Protein AF-0000000084731401 (afdb_homodimer)

Nearest PDB structures (foldseek):
  8bq5-assembly1_BC  TM=9.064E-01  e=4.443E-17  Arabidopsis thaliana
  8ab8-assembly1_C  TM=8.982E-01  e=7.447E-16  Yarrowia lipolytica
  7rja-assembly1_K  TM=8.900E-01  e=5.786E-15  Candida albicans SC5314
  1ezv-assembly1_C-1  TM=8.467E-01  e=1.677E-15  Saccharomyces cerevisiae
  3cxh-assembly1_C  TM=8.496E-01  e=4.673E-15  unclassified

InterPro domains:
  IPR005797 Cytochrome b/b6, N-terminal domain [PF00033] (26-214)
  IPR005797 Cytochrome b/b6, N-terminal domain [PS51002] (5-220)
  IPR005798 Cytochrome b/b6, C-terminal [PF00032] (268-351)
  IPR005798 Cytochrome b/b6, C-terminal [PS51003] (224-348)
  IPR009056 Cytochrome c-like domain [PF00034] (366-443)
  IPR009056 Cytochrome c-like domain [PS51007] (362-444)
  IPR016174 Di-haem cytochrome, transmembrane [SSF81342] (8-272)
  IPR027387 Cytochrome b/b6-like domain superfamily [G3DSA:1.20.810.10] (1-368)
  IPR036150 Cytochrome b/b6, C-terminal domain superfamily [SSF81648] (275-349)
  IPR036909 Cytochrome c-like domain superfamily [G3DSA:1.10.760.10] (369-447)
  IPR036909 Cytochrome c-like domain superfamily [SSF46626] (333-444)

Radius of gyration: 32.71 Å; Cα contacts (8 Å, |Δi|>4): 1235; chains: 2; bounding box: 83×98×57 Å

Structure (mmCIF, N/CA/C/O backbone):
data_AF-0000000084731401-model_v1
#
loop_
_entity.id
_entity.type
_entity.pdbx_description
1 polymer 'Cytochrome b/b6, N-terminal domain'
#
loop_
_atom_site.group_PDB
_atom_site.id
_atom_site.type_symbol
_atom_site.label_atom_id
_atom_site.label_alt_id
_atom_site.label_comp_id
_atom_site.label_asym_id
_atom_site.label_entity_id
_atom_site.label_seq_id
_atom_site.pdbx_PDB_ins_code
_atom_site.Cartn_x
_atom_site.Cartn_y
_atom_site.Cartn_z
_atom_site.occupancy
_atom_site.B_iso_or_equiv
_atom_site.auth_seq_id
_atom_site.auth_comp_id
_atom_site.auth_asym_id
_atom_site.auth_atom_id
_atom_site.pdbx_PDB_model_num
ATOM 1 N N . MET A 1 1 ? 18.234 26.172 -20.141 1 67.69 1 MET A N 1
ATOM 2 C CA . MET A 1 1 ? 17.5 26.016 -18.891 1 67.69 1 MET A CA 1
ATOM 3 C C . MET A 1 1 ? 17.625 24.594 -18.359 1 67.69 1 MET A C 1
ATOM 5 O O . MET A 1 1 ? 17.953 24.406 -17.188 1 67.69 1 MET A O 1
ATOM 9 N N . GLY A 1 2 ? 17.578 23.734 -19.328 1 72.88 2 GLY A N 1
ATOM 10 C CA . GLY A 1 2 ? 17.734 22.344 -18.938 1 72.88 2 GLY A CA 1
ATOM 11 C C . GLY A 1 2 ? 19.141 22.016 -18.438 1 72.88 2 GLY A C 1
ATOM 12 O O . GLY A 1 2 ? 19.297 21.328 -17.422 1 72.88 2 GLY A O 1
ATOM 13 N N . HIS A 1 3 ? 20.031 22.625 -19.078 1 79.62 3 HIS A N 1
ATOM 14 C CA . HIS A 1 3 ? 21.422 22.344 -18.703 1 79.62 3 HIS A CA 1
ATOM 15 C C . HIS A 1 3 ? 21.75 22.938 -17.328 1 79.62 3 HIS A C 1
ATOM 17 O O . HIS A 1 3 ? 22.453 22.312 -16.531 1 79.62 3 HIS A O 1
ATOM 23 N N . LYS A 1 4 ? 21.234 24.141 -17.031 1 83.62 4 LYS A N 1
ATOM 24 C CA . LYS A 1 4 ? 21.469 24.781 -15.734 1 83.62 4 LYS A CA 1
ATOM 25 C C . LYS A 1 4 ? 20.828 24 -14.602 1 83.62 4 LYS A C 1
ATOM 27 O O . LYS A 1 4 ? 21.406 23.828 -13.531 1 83.62 4 LYS A O 1
ATOM 32 N N . ILE A 1 5 ? 19.641 23.578 -14.906 1 84.5 5 ILE A N 1
ATOM 33 C CA . ILE A 1 5 ? 18.922 22.781 -13.906 1 84.5 5 ILE A CA 1
ATOM 34 C C . ILE A 1 5 ? 19.672 21.484 -13.648 1 84.5 5 ILE A C 1
ATOM 36 O O . ILE A 1 5 ? 19.844 21.078 -12.5 1 84.5 5 ILE A O 1
ATOM 40 N N . TYR A 1 6 ? 20.141 20.969 -14.719 1 83.69 6 TYR A N 1
ATOM 41 C CA . TYR A 1 6 ? 20.906 19.734 -14.602 1 83.69 6 TYR A CA 1
ATOM 42 C C . TYR A 1 6 ? 22.172 19.953 -13.797 1 83.69 6 TYR A C 1
ATOM 44 O O . TYR A 1 6 ? 22.516 19.141 -12.93 1 83.69 6 TYR A O 1
ATOM 52 N N . ALA A 1 7 ? 22.812 20.969 -14.086 1 85.12 7 ALA A N 1
ATOM 53 C CA . ALA A 1 7 ? 24.047 21.281 -13.359 1 85.12 7 ALA A CA 1
ATOM 54 C C . ALA A 1 7 ? 23.766 21.531 -11.883 1 85.12 7 ALA A C 1
ATOM 56 O O . ALA A 1 7 ? 24.531 21.109 -11.016 1 85.12 7 ALA A O 1
ATOM 57 N N . TYR A 1 8 ? 22.672 22.156 -11.656 1 87.19 8 TYR A N 1
ATOM 58 C CA . TYR A 1 8 ? 22.266 22.422 -10.281 1 87.19 8 TYR A CA 1
ATOM 59 C C . TYR A 1 8 ? 21.984 21.125 -9.539 1 87.19 8 TYR A C 1
ATOM 61 O O . TYR A 1 8 ? 22.5 20.906 -8.438 1 87.19 8 TYR A O 1
ATOM 69 N N . LEU A 1 9 ? 21.281 20.312 -10.164 1 86.12 9 LEU A N 1
ATOM 70 C CA . LEU A 1 9 ? 20.906 19.047 -9.539 1 86.12 9 LEU A CA 1
ATOM 71 C C . LEU A 1 9 ? 22.141 18.141 -9.359 1 86.12 9 LEU A C 1
ATOM 73 O O . LEU A 1 9 ? 22.234 17.406 -8.383 1 86.12 9 LEU A O 1
ATOM 77 N N . ASP A 1 10 ? 22.922 18.203 -10.328 1 84.75 10 ASP A N 1
ATOM 78 C CA . ASP A 1 10 ? 24.141 17.391 -10.227 1 84.75 10 ASP A CA 1
ATOM 79 C C . ASP A 1 10 ? 25.016 17.859 -9.062 1 84.75 10 ASP A C 1
ATOM 81 O O . ASP A 1 10 ? 25.609 17.047 -8.359 1 84.75 10 ASP A O 1
ATOM 85 N N . GLU A 1 11 ? 25.016 19.125 -8.922 1 84 11 GLU A N 1
ATOM 86 C CA . GLU A 1 11 ? 25.797 19.672 -7.824 1 84 11 GLU A CA 1
ATOM 87 C C . GLU A 1 11 ? 25.188 19.328 -6.473 1 84 11 GLU A C 1
ATOM 89 O O . GLU A 1 11 ? 25.906 19.062 -5.508 1 84 11 GLU A O 1
ATOM 94 N N . ARG A 1 12 ? 23.922 19.266 -6.461 1 84.12 12 ARG A N 1
ATOM 95 C CA . ARG A 1 12 ? 23.234 19.141 -5.176 1 84.12 12 ARG A CA 1
ATOM 96 C C . ARG A 1 12 ? 23.016 17.672 -4.816 1 84.12 12 ARG A C 1
ATOM 98 O O . ARG A 1 12 ? 23.125 17.281 -3.65 1 84.12 12 ARG A O 1
ATOM 105 N N . ILE A 1 13 ? 22.719 16.906 -5.84 1 83.75 13 ILE A N 1
ATOM 106 C CA . ILE A 1 13 ? 22.359 15.539 -5.488 1 83.75 13 ILE A CA 1
ATOM 107 C C . ILE A 1 13 ? 23.125 14.562 -6.371 1 83.75 13 ILE A C 1
ATOM 109 O O . ILE A 1 13 ? 22.859 13.359 -6.359 1 83.75 13 ILE A O 1
ATOM 113 N N . ARG A 1 14 ? 24.031 15.023 -7.117 1 81.94 14 ARG A N 1
ATOM 114 C CA . ARG A 1 14 ? 24.844 14.18 -7.992 1 81.94 14 ARG A CA 1
ATOM 115 C C . ARG A 1 14 ? 23.953 13.328 -8.898 1 81.94 14 ARG A C 1
ATOM 117 O O . ARG A 1 14 ? 24.125 12.109 -8.969 1 81.94 14 ARG A O 1
ATOM 124 N N . ILE A 1 15 ? 23.125 14.055 -9.523 1 80.06 15 ILE A N 1
ATOM 125 C CA . ILE A 1 15 ? 22.125 13.406 -10.375 1 80.06 15 ILE A CA 1
ATOM 126 C C . ILE A 1 15 ? 22.828 12.656 -11.5 1 80.06 15 ILE A C 1
ATOM 128 O O . ILE A 1 15 ? 22.344 11.625 -11.977 1 80.06 15 ILE A O 1
ATOM 132 N N . SER A 1 16 ? 23.953 13.156 -11.922 1 80.25 16 SER A N 1
ATOM 133 C CA . SER A 1 16 ? 24.719 12.484 -12.969 1 80.25 16 SER A CA 1
ATOM 134 C C . SER A 1 16 ? 25.156 11.086 -12.531 1 80.25 16 SER A C 1
ATOM 136 O O . SER A 1 16 ? 25.094 10.133 -13.305 1 80.25 16 SER A O 1
ATOM 138 N N . SER A 1 17 ? 25.531 11.031 -11.32 1 77.5 17 SER A N 1
ATOM 139 C CA . SER A 1 17 ? 25.953 9.734 -10.781 1 77.5 17 SER A CA 1
ATOM 140 C C . SER A 1 17 ? 24.766 8.773 -10.688 1 77.5 17 SER A C 1
ATOM 142 O O . SER A 1 17 ? 24.891 7.594 -11.008 1 77.5 17 SER A O 1
ATOM 144 N N . LEU A 1 18 ? 23.719 9.297 -10.305 1 77.12 18 LEU A N 1
ATOM 145 C CA . LEU A 1 18 ? 22.516 8.484 -10.227 1 77.12 18 LEU A CA 1
ATOM 146 C C . LEU A 1 18 ? 22.094 8.016 -11.609 1 77.12 18 LEU A C 1
ATOM 148 O O . LEU A 1 18 ? 21.781 6.836 -11.805 1 77.12 18 LEU A O 1
ATOM 152 N N . MET A 1 19 ? 22.062 8.914 -12.477 1 78.44 19 MET A N 1
ATOM 153 C CA . MET A 1 19 ? 21.688 8.578 -13.844 1 78.44 19 MET A CA 1
ATOM 154 C C . MET A 1 19 ? 22.688 7.586 -14.453 1 78.44 19 MET A C 1
ATOM 156 O O . MET A 1 19 ? 22.281 6.668 -15.172 1 78.44 19 MET A O 1
ATOM 160 N N . GLY A 1 20 ? 23.938 7.824 -14.18 1 77.38 20 GLY A N 1
ATOM 161 C CA . GLY A 1 20 ? 24.938 6.863 -14.625 1 77.38 20 GLY A CA 1
ATOM 162 C C . GLY A 1 20 ? 24.734 5.477 -14.039 1 77.38 20 GLY A C 1
ATOM 163 O O . GLY A 1 20 ? 24.812 4.477 -14.758 1 77.38 20 GLY A O 1
ATOM 164 N N . PHE A 1 21 ? 24.375 5.516 -12.859 1 76.31 21 PHE A N 1
ATOM 165 C CA . PHE A 1 21 ? 24.094 4.254 -12.18 1 76.31 21 PHE A CA 1
ATOM 166 C C . PHE A 1 21 ? 22.891 3.557 -12.797 1 76.31 21 PHE A C 1
ATOM 168 O O . PHE A 1 21 ? 22.922 2.342 -13.008 1 76.31 21 PHE A O 1
ATOM 175 N N . LEU A 1 22 ? 21.969 4.316 -13.188 1 77.44 22 LEU A N 1
ATOM 176 C CA . LEU A 1 22 ? 20.719 3.758 -13.703 1 77.44 22 LEU A CA 1
ATOM 177 C C . LEU A 1 22 ? 20.844 3.447 -15.188 1 77.44 22 LEU A C 1
ATOM 179 O O . LEU A 1 22 ? 20.312 2.439 -15.664 1 77.44 22 LEU A O 1
ATOM 183 N N . LEU A 1 23 ? 21.641 4.25 -15.891 1 85.75 23 LEU A N 1
ATOM 184 C CA . LEU A 1 23 ? 21.562 4.18 -17.344 1 85.75 23 LEU A CA 1
ATOM 185 C C . LEU A 1 23 ? 22.812 3.537 -17.938 1 85.75 23 LEU A C 1
ATOM 187 O O . LEU A 1 23 ? 22.812 3.123 -19.094 1 85.75 23 LEU A O 1
ATOM 191 N N . ASN A 1 24 ? 23.891 3.396 -17.172 1 84.56 24 ASN A N 1
ATOM 192 C CA . ASN A 1 24 ? 25.141 2.867 -17.703 1 84.56 24 ASN A CA 1
ATOM 193 C C . ASN A 1 24 ? 25.359 1.423 -17.281 1 84.56 24 ASN A C 1
ATOM 195 O O . ASN A 1 24 ? 26.5 0.967 -17.203 1 84.56 24 ASN A O 1
ATOM 199 N N . GLU A 1 25 ? 24.312 0.75 -17.031 1 85.69 25 GLU A N 1
ATOM 200 C CA . GLU A 1 25 ? 24.453 -0.666 -16.703 1 85.69 25 GLU A CA 1
ATOM 201 C C . GLU A 1 25 ? 25 -1.454 -17.891 1 85.69 25 GLU A C 1
ATOM 203 O O . GLU A 1 25 ? 24.5 -1.336 -19 1 85.69 25 GLU A O 1
ATOM 208 N N . PRO A 1 26 ? 26.047 -2.16 -17.641 1 87.12 26 PRO A N 1
ATOM 209 C CA . PRO A 1 26 ? 26.641 -2.932 -18.734 1 87.12 26 PRO A CA 1
ATOM 210 C C . PRO A 1 26 ? 25.734 -4.062 -19.219 1 87.12 26 PRO A C 1
ATOM 212 O O . PRO A 1 26 ? 25.062 -4.715 -18.406 1 87.12 26 PRO A O 1
ATOM 215 N N . MET A 1 27 ? 25.703 -4.211 -20.469 1 90.25 27 MET A N 1
ATOM 216 C CA . MET A 1 27 ? 24.938 -5.281 -21.094 1 90.25 27 MET A CA 1
ATOM 217 C C . MET A 1 27 ? 25.859 -6.234 -21.859 1 90.25 27 MET A C 1
ATOM 219 O O . MET A 1 27 ? 26.125 -6.035 -23.047 1 90.25 27 MET A O 1
ATOM 223 N N . PRO A 1 28 ? 26.219 -7.211 -21.188 1 89.38 28 PRO A N 1
ATOM 224 C CA . PRO A 1 28 ? 27.078 -8.164 -21.906 1 89.38 28 PRO A CA 1
ATOM 225 C C . PRO A 1 28 ? 26.438 -8.695 -23.172 1 89.38 28 PRO A C 1
ATOM 227 O O . PRO A 1 28 ? 25.266 -9.109 -23.156 1 89.38 28 PRO A O 1
ATOM 230 N N . GLY A 1 29 ? 27.234 -8.719 -24.266 1 90.31 29 GLY A N 1
ATOM 231 C CA . GLY A 1 29 ? 26.734 -9.211 -25.547 1 90.31 29 GLY A CA 1
ATOM 232 C C . GLY A 1 29 ? 25.953 -8.164 -26.312 1 90.31 29 GLY A C 1
ATOM 233 O O . GLY A 1 29 ? 25.516 -8.414 -27.438 1 90.31 29 GLY A O 1
ATOM 234 N N . GLY A 1 30 ? 25.781 -7.039 -25.672 1 90.5 30 GLY A N 1
ATOM 235 C CA . GLY A 1 30 ? 25.078 -5.953 -26.344 1 90.5 30 GLY A CA 1
ATOM 236 C C . GLY A 1 30 ? 23.578 -5.945 -26.062 1 90.5 30 GLY A C 1
ATOM 237 O O . GLY A 1 30 ? 23.062 -6.855 -25.406 1 90.5 30 GLY A O 1
ATOM 238 N N . SER A 1 31 ? 22.984 -4.879 -26.547 1 92.06 31 SER A N 1
ATOM 239 C CA . SER A 1 31 ? 21.531 -4.766 -26.391 1 92.06 31 SER A CA 1
ATOM 240 C C . SER A 1 31 ? 20.797 -5.84 -27.188 1 92.06 31 SER A C 1
ATOM 242 O O . SER A 1 31 ? 21.172 -6.137 -28.328 1 92.06 31 SER A O 1
ATOM 244 N N . ARG A 1 32 ? 19.812 -6.453 -26.594 1 93.25 32 ARG A N 1
ATOM 245 C CA . ARG A 1 32 ? 19.078 -7.527 -27.25 1 93.25 32 ARG A CA 1
ATOM 246 C C . ARG A 1 32 ? 17.703 -7.715 -26.641 1 93.25 32 ARG A C 1
ATOM 248 O O . ARG A 1 32 ? 17.469 -7.336 -25.484 1 93.25 32 ARG A O 1
ATOM 255 N N . TRP A 1 33 ? 16.859 -8.406 -27.344 1 94.31 33 TRP A N 1
ATOM 256 C CA . TRP A 1 33 ? 15.484 -8.633 -26.922 1 94.31 33 TRP A CA 1
ATOM 257 C C . TRP A 1 33 ? 15.414 -9.625 -25.766 1 94.31 33 TRP A C 1
ATOM 259 O O . TRP A 1 33 ? 14.453 -9.641 -25 1 94.31 33 TRP A O 1
ATOM 269 N N . ALA A 1 34 ? 16.453 -10.32 -25.609 1 92.94 34 ALA A N 1
ATOM 270 C CA . ALA A 1 34 ? 16.5 -11.328 -24.562 1 92.94 34 ALA A CA 1
ATOM 271 C C . ALA A 1 34 ? 16.562 -10.68 -23.188 1 92.94 34 ALA A C 1
ATOM 273 O O . ALA A 1 34 ? 16.344 -11.344 -22.172 1 92.94 34 ALA A O 1
ATOM 274 N N . TYR A 1 35 ? 16.828 -9.375 -23.094 1 93.94 35 TYR A N 1
ATOM 275 C CA . TYR A 1 35 ? 16.969 -8.664 -21.812 1 93.94 35 TYR A CA 1
ATOM 276 C C . TYR A 1 35 ? 15.633 -8.039 -21.406 1 93.94 35 TYR A C 1
ATOM 278 O O . TYR A 1 35 ? 15.531 -7.453 -20.328 1 93.94 35 TYR A O 1
ATOM 286 N N . ILE A 1 36 ? 14.539 -8.305 -22.094 1 95.75 36 ILE A N 1
ATOM 287 C CA . ILE A 1 36 ? 13.344 -7.488 -21.938 1 95.75 36 ILE A CA 1
ATOM 288 C C . ILE A 1 36 ? 12.383 -8.164 -20.953 1 95.75 36 ILE A C 1
ATOM 290 O O . ILE A 1 36 ? 11.555 -7.504 -20.328 1 95.75 36 ILE A O 1
ATOM 294 N N . PRO A 1 37 ? 12.43 -9.477 -20.734 1 96.62 37 PRO A N 1
ATOM 295 C CA . PRO A 1 37 ? 11.406 -10.125 -19.906 1 96.62 37 PRO A CA 1
ATOM 296 C C . PRO A 1 37 ? 11.32 -9.539 -18.5 1 96.62 37 PRO A C 1
ATOM 298 O O . PRO A 1 37 ? 10.227 -9.305 -18 1 96.62 37 PRO A O 1
ATOM 301 N N . GLY A 1 38 ? 12.398 -9.234 -17.906 1 95.88 38 GLY A N 1
ATOM 302 C CA . GLY A 1 38 ? 12.375 -8.633 -16.578 1 95.88 38 GLY A CA 1
ATOM 303 C C . GLY A 1 38 ? 11.664 -7.289 -16.547 1 95.88 38 GLY A C 1
ATOM 304 O O . GLY A 1 38 ? 10.883 -7.016 -15.641 1 95.88 38 GLY A O 1
ATOM 305 N N . SER A 1 39 ? 11.938 -6.469 -17.547 1 95.75 39 SER A N 1
ATOM 306 C CA . SER A 1 39 ? 11.305 -5.16 -17.641 1 95.75 39 SER A CA 1
ATOM 307 C C . SER A 1 39 ? 9.805 -5.285 -17.906 1 95.75 39 SER A C 1
ATOM 309 O O . SER A 1 39 ? 9.023 -4.465 -17.422 1 95.75 39 SER A O 1
ATOM 311 N N . MET A 1 40 ? 9.445 -6.293 -18.609 1 97.56 40 MET A N 1
ATOM 312 C CA . MET A 1 40 ? 8.023 -6.527 -18.859 1 97.56 40 MET A CA 1
ATOM 313 C C . MET A 1 40 ? 7.297 -6.895 -17.578 1 97.56 40 MET A C 1
ATOM 315 O O . MET A 1 40 ? 6.195 -6.406 -17.312 1 97.56 40 MET A O 1
ATOM 319 N N . VAL A 1 41 ? 7.902 -7.758 -16.812 1 98.38 41 VAL A N 1
ATOM 320 C CA . VAL A 1 41 ? 7.316 -8.148 -15.539 1 98.38 41 VAL A CA 1
ATOM 321 C C . VAL A 1 41 ? 7.141 -6.918 -14.648 1 98.38 41 VAL A C 1
ATOM 323 O O . VAL A 1 41 ? 6.082 -6.727 -14.047 1 98.38 41 VAL A O 1
ATOM 326 N N . PHE A 1 42 ? 8.109 -6.105 -14.641 1 98 42 PHE A N 1
ATOM 327 C CA . PHE A 1 42 ? 8.07 -4.902 -13.828 1 98 42 PHE A CA 1
ATOM 328 C C . PHE A 1 42 ? 6.949 -3.973 -14.281 1 98 42 PHE A C 1
ATOM 330 O O . PHE A 1 42 ? 6.203 -3.443 -13.453 1 98 42 PHE A O 1
ATOM 337 N N . PHE A 1 43 ? 6.855 -3.797 -15.516 1 98.19 43 PHE A N 1
ATOM 338 C CA . PHE A 1 43 ? 5.832 -2.924 -16.078 1 98.19 43 PHE A CA 1
ATOM 339 C C . PHE A 1 43 ? 4.438 -3.438 -15.742 1 98.19 43 PHE A C 1
ATOM 341 O O . PHE A 1 43 ? 3.57 -2.668 -15.32 1 98.19 43 PHE A O 1
ATOM 348 N N . VAL A 1 44 ? 4.195 -4.68 -15.945 1 98.69 44 VAL A N 1
ATOM 349 C CA . VAL A 1 44 ? 2.877 -5.25 -15.68 1 98.69 44 VAL A CA 1
ATOM 350 C C . VAL A 1 44 ? 2.549 -5.129 -14.195 1 98.69 44 VAL A C 1
ATOM 352 O O . VAL A 1 44 ? 1.396 -4.895 -13.828 1 98.69 44 VAL A O 1
ATOM 355 N N . LEU A 1 45 ? 3.555 -5.309 -13.367 1 98.62 45 LEU A N 1
ATOM 356 C CA . LEU A 1 45 ? 3.338 -5.125 -11.938 1 98.62 45 LEU A CA 1
ATOM 357 C C . LEU A 1 45 ? 2.859 -3.711 -11.633 1 98.62 45 LEU A C 1
ATOM 359 O O . LEU A 1 45 ? 1.89 -3.523 -10.891 1 98.62 45 LEU A O 1
ATOM 363 N N . ILE A 1 46 ? 3.504 -2.723 -12.188 1 98.06 46 ILE A N 1
ATOM 364 C CA . ILE A 1 46 ? 3.119 -1.331 -11.984 1 98.06 46 ILE A CA 1
ATOM 365 C C . ILE A 1 46 ? 1.697 -1.108 -12.5 1 98.06 46 ILE A C 1
ATOM 367 O O . ILE A 1 46 ? 0.9 -0.422 -11.852 1 98.06 46 ILE A O 1
ATOM 371 N N . LEU A 1 47 ? 1.48 -1.675 -13.641 1 98.44 47 LEU A N 1
ATOM 372 C CA . LEU A 1 47 ? 0.141 -1.58 -14.211 1 98.44 47 LEU A CA 1
ATOM 373 C C . LEU A 1 47 ? -0.897 -2.16 -13.258 1 98.44 47 LEU A C 1
ATOM 375 O O . LEU A 1 47 ? -1.977 -1.589 -13.086 1 98.44 47 LEU A O 1
ATOM 379 N N . GLN A 1 48 ? -0.57 -3.279 -12.648 1 98.62 48 GLN A N 1
ATOM 380 C CA . GLN A 1 48 ? -1.469 -3.902 -11.68 1 98.62 48 GLN A CA 1
ATOM 381 C C . GLN A 1 48 ? -1.685 -3 -10.469 1 98.62 48 GLN A C 1
ATOM 383 O O . GLN A 1 48 ? -2.799 -2.9 -9.953 1 98.62 48 GLN A O 1
ATOM 388 N N . PHE A 1 49 ? -0.658 -2.34 -10 1 97.81 49 PHE A N 1
ATOM 389 C CA . PHE A 1 49 ? -0.78 -1.423 -8.875 1 97.81 49 PHE A CA 1
ATOM 390 C C . PHE A 1 49 ? -1.716 -0.269 -9.219 1 97.81 49 PHE A C 1
ATOM 392 O O . PHE A 1 49 ? -2.635 0.037 -8.453 1 97.81 49 PHE A O 1
ATOM 399 N N . ILE A 1 50 ? -1.526 0.3 -10.359 1 97.62 50 ILE A N 1
ATOM 400 C CA . ILE A 1 50 ? -2.258 1.5 -10.75 1 97.62 50 ILE A CA 1
ATOM 401 C C . ILE A 1 50 ? -3.725 1.155 -10.992 1 97.62 50 ILE A C 1
ATOM 403 O O . ILE A 1 50 ? -4.621 1.821 -10.461 1 97.62 50 ILE A O 1
ATOM 407 N N . THR A 1 51 ? -3.979 0.123 -11.75 1 98.31 51 THR A N 1
ATOM 408 C CA . THR A 1 51 ? -5.359 -0.237 -12.047 1 98.31 51 THR A CA 1
ATOM 409 C C . THR A 1 51 ? -6.07 -0.748 -10.797 1 98.31 51 THR A C 1
ATOM 411 O O . THR A 1 51 ? -7.266 -0.501 -10.609 1 98.31 51 THR A O 1
ATOM 414 N N . GLY A 1 52 ? -5.328 -1.5 -9.953 1 97.88 52 GLY A N 1
ATOM 415 C CA . GLY A 1 52 ? -5.918 -1.925 -8.695 1 97.88 52 GLY A CA 1
ATOM 416 C C . GLY A 1 52 ? -6.367 -0.765 -7.824 1 97.88 52 GLY A C 1
ATOM 417 O O . GLY A 1 52 ? -7.453 -0.798 -7.246 1 97.88 52 GLY A O 1
ATOM 418 N N . MET A 1 53 ? -5.578 0.249 -7.73 1 96.81 53 MET A N 1
ATOM 419 C CA . MET A 1 53 ? -5.926 1.429 -6.941 1 96.81 53 MET A CA 1
ATOM 420 C C . MET A 1 53 ? -7.125 2.152 -7.551 1 96.81 53 MET A C 1
ATOM 422 O O . MET A 1 53 ? -8 2.625 -6.824 1 96.81 53 MET A O 1
ATOM 426 N N . MET A 1 54 ? -7.129 2.244 -8.82 1 96.88 54 MET A N 1
ATOM 427 C CA . MET A 1 54 ? -8.25 2.893 -9.5 1 96.88 54 MET A CA 1
ATOM 428 C C . MET A 1 54 ? -9.555 2.146 -9.227 1 96.88 54 MET A C 1
ATOM 430 O O . MET A 1 54 ? -10.594 2.768 -8.992 1 96.88 54 MET A O 1
ATOM 434 N N . LEU A 1 55 ? -9.531 0.866 -9.219 1 97.75 55 LEU A N 1
ATOM 435 C CA . LEU A 1 55 ? -10.727 0.068 -8.938 1 97.75 55 LEU A CA 1
ATOM 436 C C . LEU A 1 55 ? -11.141 0.203 -7.48 1 97.75 55 LEU A C 1
ATOM 438 O O . LEU A 1 55 ? -12.328 0.217 -7.168 1 97.75 55 LEU A O 1
ATOM 442 N N . ALA A 1 56 ? -10.18 0.314 -6.621 1 96.75 56 ALA A N 1
ATOM 443 C CA . ALA A 1 56 ? -10.438 0.399 -5.188 1 96.75 56 ALA A CA 1
ATOM 444 C C . ALA A 1 56 ? -11.25 1.648 -4.848 1 96.75 56 ALA A C 1
ATOM 446 O O . ALA A 1 56 ? -12.008 1.661 -3.873 1 96.75 56 ALA A O 1
ATOM 447 N N . PHE A 1 57 ? -11.188 2.693 -5.645 1 95.44 57 PHE A N 1
ATOM 448 C CA . PHE A 1 57 ? -11.93 3.93 -5.418 1 95.44 57 PHE A CA 1
ATOM 449 C C . PHE A 1 57 ? -13.43 3.684 -5.48 1 95.44 57 PHE A C 1
ATOM 451 O O . PHE A 1 57 ? -14.211 4.465 -4.941 1 95.44 57 PHE A O 1
ATOM 458 N N . TYR A 1 58 ? -13.797 2.559 -6.09 1 93.69 58 TYR A N 1
ATOM 459 C CA . TYR A 1 58 ? -15.219 2.318 -6.305 1 93.69 58 TYR A CA 1
ATOM 460 C C . TYR A 1 58 ? -15.641 0.971 -5.73 1 93.69 58 TYR A C 1
ATOM 462 O O . TYR A 1 58 ? -16.734 0.489 -6 1 93.69 58 TYR A O 1
ATOM 470 N N . TYR A 1 59 ? -14.773 0.395 -4.969 1 94.94 59 TYR A N 1
ATOM 471 C CA . TYR A 1 59 ? -15.016 -0.951 -4.461 1 94.94 59 TYR A CA 1
ATOM 472 C C . TYR A 1 59 ? -15.461 -0.913 -3.004 1 94.94 59 TYR A C 1
ATOM 474 O O . TYR A 1 59 ? -14.898 -0.168 -2.197 1 94.94 59 TYR A O 1
ATOM 482 N N . GLY A 1 60 ? -16.516 -1.608 -2.646 1 91.62 60 GLY A N 1
ATOM 483 C CA . GLY A 1 60 ? -16.938 -1.856 -1.276 1 91.62 60 GLY A CA 1
ATOM 484 C C . GLY A 1 60 ? -16.656 -3.275 -0.816 1 91.62 60 GLY A C 1
ATOM 485 O O . GLY A 1 60 ? -17.328 -4.215 -1.246 1 91.62 60 GLY A O 1
ATOM 486 N N . GLY A 1 61 ? -15.742 -3.439 0.071 1 90.44 61 GLY A N 1
ATOM 487 C CA . GLY A 1 61 ? -15.211 -4.742 0.442 1 90.44 61 GLY A CA 1
ATOM 488 C C . GLY A 1 61 ? -16.016 -5.422 1.537 1 90.44 61 GLY A C 1
ATOM 489 O O . GLY A 1 61 ? -15.445 -5.871 2.537 1 90.44 61 GLY A O 1
ATOM 490 N N . THR A 1 62 ? -17.297 -5.422 1.421 1 86.62 62 THR A N 1
ATOM 491 C CA . THR A 1 62 ? -18.188 -6.18 2.291 1 86.62 62 THR A CA 1
ATOM 492 C C . THR A 1 62 ? -19.094 -7.09 1.471 1 86.62 62 THR A C 1
ATOM 494 O O . THR A 1 62 ? -19.375 -6.805 0.305 1 86.62 62 THR A O 1
ATOM 497 N N . PRO A 1 63 ? -19.547 -8.203 2.059 1 83.25 63 PRO A N 1
ATOM 498 C CA . PRO A 1 63 ? -20.328 -9.18 1.288 1 83.25 63 PRO A CA 1
ATOM 499 C C . PRO A 1 63 ? -21.578 -8.562 0.646 1 83.25 63 PRO A C 1
ATOM 501 O O . PRO A 1 63 ? -21.984 -8.984 -0.441 1 83.25 63 PRO A O 1
ATOM 504 N N . ASP A 1 64 ? -22.094 -7.578 1.289 1 84.5 64 ASP A N 1
ATOM 505 C CA . ASP A 1 64 ? -23.344 -7.02 0.78 1 84.5 64 ASP A CA 1
ATOM 506 C C . ASP A 1 64 ? -23.078 -5.957 -0.282 1 84.5 64 ASP A C 1
ATOM 508 O O . ASP A 1 64 ? -23.984 -5.562 -1.016 1 84.5 64 ASP A O 1
ATOM 512 N N . HIS A 1 65 ? -21.828 -5.523 -0.426 1 89.75 65 HIS A N 1
ATOM 513 C CA . HIS A 1 65 ? -21.578 -4.426 -1.357 1 89.75 65 HIS A CA 1
ATOM 514 C C . HIS A 1 65 ? -20.562 -4.828 -2.42 1 89.75 65 HIS A C 1
ATOM 516 O O . HIS A 1 65 ? -20.453 -4.172 -3.457 1 89.75 65 HIS A O 1
ATOM 522 N N . ALA A 1 66 ? -19.812 -5.875 -2.213 1 93.75 66 ALA A N 1
ATOM 523 C CA . ALA A 1 66 ? -18.703 -6.223 -3.086 1 93.75 66 ALA A CA 1
ATOM 524 C C . ALA A 1 66 ? -19.188 -6.48 -4.512 1 93.75 66 ALA A C 1
ATOM 526 O O . ALA A 1 66 ? -18.703 -5.848 -5.457 1 93.75 66 ALA A O 1
ATOM 527 N N . TRP A 1 67 ? -20.156 -7.395 -4.641 1 92.25 67 TRP A N 1
ATOM 528 C CA . TRP A 1 67 ? -20.672 -7.727 -5.965 1 92.25 67 TRP A CA 1
ATOM 529 C C . TRP A 1 67 ? -21.266 -6.496 -6.641 1 92.25 67 TRP A C 1
ATOM 531 O O . TRP A 1 67 ? -20.984 -6.223 -7.809 1 92.25 67 TRP A O 1
ATOM 541 N N . ASP A 1 68 ? -22.016 -5.695 -5.887 1 89.88 68 ASP A N 1
ATOM 542 C CA . ASP A 1 68 ? -22.672 -4.512 -6.422 1 89.88 68 ASP A CA 1
ATOM 543 C C . ASP A 1 68 ? -21.656 -3.469 -6.875 1 89.88 68 ASP A C 1
ATOM 545 O O . ASP A 1 68 ? -21.859 -2.797 -7.891 1 89.88 68 ASP A O 1
ATOM 549 N N . SER A 1 69 ? -20.672 -3.344 -6.141 1 92.5 69 SER A N 1
ATOM 550 C CA . SER A 1 69 ? -19.656 -2.365 -6.496 1 92.5 69 SER A CA 1
ATOM 551 C C . SER A 1 69 ? -18.938 -2.764 -7.777 1 92.5 69 SER A C 1
ATOM 553 O O . SER A 1 69 ? -18.625 -1.911 -8.609 1 92.5 69 SER A O 1
ATOM 555 N N . VAL A 1 70 ? -18.688 -4.051 -7.961 1 95.75 70 VAL A N 1
ATOM 556 C CA . VAL A 1 70 ? -18.047 -4.516 -9.188 1 95.75 70 VAL A CA 1
ATOM 557 C C . VAL A 1 70 ? -18.984 -4.316 -10.367 1 95.75 70 VAL A C 1
ATOM 559 O O . VAL A 1 70 ? -18.562 -3.893 -11.445 1 95.75 70 VAL A O 1
ATOM 562 N N . ASN A 1 71 ? -20.234 -4.621 -10.117 1 90.94 71 ASN A N 1
ATOM 563 C CA . ASN A 1 71 ? -21.234 -4.367 -11.148 1 90.94 71 ASN A CA 1
ATOM 564 C C . ASN A 1 71 ? -21.312 -2.885 -11.508 1 90.94 71 ASN A C 1
ATOM 566 O O . ASN A 1 71 ? -21.422 -2.531 -12.68 1 90.94 71 ASN A O 1
ATOM 570 N N . TYR A 1 72 ? -21.234 -2.092 -10.516 1 89.94 72 TYR A N 1
ATOM 571 C CA . TYR A 1 72 ? -21.203 -0.648 -10.727 1 89.94 72 TYR A CA 1
ATOM 572 C C . TYR A 1 72 ? -20 -0.241 -11.562 1 89.94 72 TYR A C 1
ATOM 574 O O . TYR A 1 72 ? -20.125 0.531 -12.516 1 89.94 72 TYR A O 1
ATOM 582 N N . ILE A 1 73 ? -18.859 -0.756 -11.289 1 94.06 73 ILE A N 1
ATOM 583 C CA . ILE A 1 73 ? -17.625 -0.476 -12.016 1 94.06 73 ILE A CA 1
ATOM 584 C C . ILE A 1 73 ? -17.797 -0.86 -13.484 1 94.06 73 ILE A C 1
ATOM 586 O O . ILE A 1 73 ? -17.438 -0.089 -14.375 1 94.06 73 ILE A O 1
ATOM 590 N N . ASP A 1 74 ? -18.422 -1.961 -13.711 1 93 74 ASP A N 1
ATOM 591 C CA . ASP A 1 74 ? -18.578 -2.475 -15.07 1 93 74 ASP A CA 1
ATOM 592 C C . ASP A 1 74 ? -19.484 -1.562 -15.898 1 93 74 ASP A C 1
ATOM 594 O O . ASP A 1 74 ? -19.422 -1.576 -17.125 1 93 74 ASP A O 1
ATOM 598 N N . HIS A 1 75 ? -20.234 -0.708 -15.188 1 90.75 75 HIS A N 1
ATOM 599 C CA . HIS A 1 75 ? -21.188 0.126 -15.914 1 90.75 75 HIS A CA 1
ATOM 600 C C . HIS A 1 75 ? -20.812 1.6 -15.828 1 90.75 75 HIS A C 1
ATOM 602 O O . HIS A 1 75 ? -21.547 2.463 -16.312 1 90.75 75 HIS A O 1
ATOM 608 N N . LEU A 1 76 ? -19.75 1.868 -15.219 1 90.38 76 LEU A N 1
ATOM 609 C CA . LEU A 1 76 ? -19.25 3.236 -15.133 1 90.38 76 LEU A CA 1
ATOM 610 C C . LEU A 1 76 ? -18.812 3.742 -16.5 1 90.38 76 LEU A C 1
ATOM 612 O O . LEU A 1 76 ? -17.984 3.117 -17.172 1 90.38 76 LEU A O 1
ATOM 616 N N . THR A 1 77 ? -19.375 4.828 -16.953 1 88.75 77 THR A N 1
ATOM 617 C CA . THR A 1 77 ? -19.062 5.402 -18.25 1 88.75 77 THR A CA 1
ATOM 618 C C . THR A 1 77 ? -18.609 6.855 -18.109 1 88.75 77 THR A C 1
ATOM 620 O O . THR A 1 77 ? -19.016 7.543 -17.172 1 88.75 77 THR A O 1
ATOM 623 N N . TYR A 1 78 ? -17.719 7.266 -18.812 1 86.5 78 TYR A N 1
ATOM 624 C CA . TYR A 1 78 ? -17.297 8.656 -19 1 86.5 78 TYR A CA 1
ATOM 625 C C . TYR A 1 78 ? -17.328 9.047 -20.469 1 86.5 78 TYR A C 1
ATOM 627 O O . TYR A 1 78 ? -16.641 8.453 -21.297 1 86.5 78 TYR A O 1
ATOM 635 N N . ASN A 1 79 ? -18.078 10 -20.781 1 89.12 79 ASN A N 1
ATOM 636 C CA . ASN A 1 79 ? -18.281 10.469 -22.156 1 89.12 79 ASN A CA 1
ATOM 637 C C . ASN A 1 79 ? -18.594 9.32 -23.109 1 89.12 79 ASN A C 1
ATOM 639 O O . ASN A 1 79 ? -18 9.211 -24.188 1 89.12 79 ASN A O 1
ATOM 643 N N . GLY A 1 80 ? -19.375 8.375 -22.672 1 86.88 80 GLY A N 1
ATOM 644 C CA . GLY A 1 80 ? -19.875 7.285 -23.5 1 86.88 80 GLY A CA 1
ATOM 645 C C . GLY A 1 80 ? -18.938 6.09 -23.547 1 86.88 80 GLY A C 1
ATOM 646 O O . GLY A 1 80 ? -19.25 5.07 -24.156 1 86.88 80 GLY A O 1
ATOM 647 N N . VAL A 1 81 ? -17.812 6.25 -22.984 1 88.44 81 VAL A N 1
ATOM 648 C CA . VAL A 1 81 ? -16.859 5.145 -22.984 1 88.44 81 VAL A CA 1
ATOM 649 C C . VAL A 1 81 ? -16.938 4.398 -21.656 1 88.44 81 VAL A C 1
ATOM 651 O O . VAL A 1 81 ? -17 5.02 -20.594 1 88.44 81 VAL A O 1
ATOM 654 N N . GLY A 1 82 ? -17 3.045 -21.719 1 93.19 82 GLY A N 1
ATOM 655 C CA . GLY A 1 82 ? -17.016 2.227 -20.516 1 93.19 82 GLY A CA 1
ATOM 656 C C . GLY A 1 82 ? -15.664 2.162 -19.828 1 93.19 82 GLY A C 1
ATOM 657 O O . GLY A 1 82 ? -14.977 1.14 -19.875 1 93.19 82 GLY A O 1
ATOM 658 N N . VAL A 1 83 ? -15.359 3.162 -19.109 1 94.75 83 VAL A N 1
ATOM 659 C CA . VAL A 1 83 ? -14.031 3.295 -18.516 1 94.75 83 VAL A CA 1
ATOM 660 C C . VAL A 1 83 ? -13.844 2.264 -17.406 1 94.75 83 VAL A C 1
ATOM 662 O O . VAL A 1 83 ? -12.75 1.716 -17.234 1 94.75 83 VAL A O 1
ATOM 665 N N . GLY A 1 84 ? -14.891 2.031 -16.625 1 96.31 84 GLY A N 1
ATOM 666 C CA . GLY A 1 84 ? -14.789 1.065 -15.547 1 96.31 84 GLY A CA 1
ATOM 667 C C . GLY A 1 84 ? -14.492 -0.343 -16.031 1 96.31 84 GLY A C 1
ATOM 668 O O . GLY A 1 84 ? -13.562 -0.987 -15.539 1 96.31 84 GLY A O 1
ATOM 669 N N . ARG A 1 85 ? -15.258 -0.723 -17.016 1 95.75 85 ARG A N 1
ATOM 670 C CA . ARG A 1 85 ? -15.07 -2.049 -17.594 1 95.75 85 ARG A CA 1
ATOM 671 C C . ARG A 1 85 ? -13.688 -2.182 -18.219 1 95.75 85 ARG A C 1
ATOM 673 O O . ARG A 1 85 ? -13.055 -3.24 -18.125 1 95.75 85 ARG A O 1
ATOM 680 N N . LEU A 1 86 ? -13.25 -1.157 -18.781 1 97.62 86 LEU A N 1
ATOM 681 C CA . LEU A 1 86 ? -11.93 -1.158 -19.406 1 97.62 86 LEU A CA 1
ATOM 682 C C . LEU A 1 86 ? -10.836 -1.327 -18.359 1 97.62 86 LEU A C 1
ATOM 684 O O . LEU A 1 86 ? -9.945 -2.166 -18.5 1 97.62 86 LEU A O 1
ATOM 688 N N . ILE A 1 87 ? -10.898 -0.559 -17.281 1 98.25 87 ILE A N 1
ATOM 689 C CA . ILE A 1 87 ? -9.883 -0.619 -16.234 1 98.25 87 ILE A CA 1
ATOM 690 C C . ILE A 1 87 ? -9.922 -1.986 -15.555 1 98.25 87 ILE A C 1
ATOM 692 O O . ILE A 1 87 ? -8.875 -2.586 -15.297 1 98.25 87 ILE A O 1
ATOM 696 N N . ARG A 1 88 ? -11.117 -2.445 -15.266 1 98.19 88 ARG A N 1
ATOM 697 C CA . ARG A 1 88 ? -11.242 -3.781 -14.695 1 98.19 88 ARG A CA 1
ATOM 698 C C . ARG A 1 88 ? -10.672 -4.836 -15.641 1 98.19 88 ARG A C 1
ATOM 700 O O . ARG A 1 88 ? -10.016 -5.781 -15.203 1 98.19 88 ARG A O 1
ATOM 707 N N . GLY A 1 89 ? -10.938 -4.66 -16.938 1 98.25 89 GLY A N 1
ATOM 708 C CA . GLY A 1 89 ? -10.391 -5.57 -17.922 1 98.25 89 GLY A CA 1
ATOM 709 C C . GLY A 1 89 ? -8.875 -5.562 -17.969 1 98.25 89 GLY A C 1
ATOM 710 O O . GLY A 1 89 ? -8.25 -6.621 -18.062 1 98.25 89 GLY A O 1
ATOM 711 N N . ILE A 1 90 ? -8.312 -4.398 -17.922 1 98.69 90 ILE A N 1
ATOM 712 C CA . ILE A 1 90 ? -6.859 -4.293 -17.922 1 98.69 90 ILE A CA 1
ATOM 713 C C . ILE A 1 90 ? -6.297 -4.973 -16.672 1 98.69 90 ILE A C 1
ATOM 715 O O . ILE A 1 90 ? -5.301 -5.691 -16.75 1 98.69 90 ILE A O 1
ATOM 719 N N . HIS A 1 91 ? -6.93 -4.77 -15.531 1 98.75 91 HIS A N 1
ATOM 720 C CA . HIS A 1 91 ? -6.48 -5.398 -14.297 1 98.75 91 HIS A CA 1
ATOM 721 C C . HIS A 1 91 ? -6.621 -6.918 -14.367 1 98.75 91 HIS A C 1
ATOM 723 O O . HIS A 1 91 ? -5.707 -7.648 -13.977 1 98.75 91 HIS A O 1
ATOM 729 N N . TYR A 1 92 ? -7.73 -7.367 -14.875 1 97.75 92 TYR A N 1
ATOM 730 C CA . TYR A 1 92 ? -8.031 -8.789 -14.992 1 97.75 92 TYR A CA 1
ATOM 731 C C . TYR A 1 92 ? -7.02 -9.492 -15.891 1 97.75 92 TYR A C 1
ATOM 733 O O . TYR A 1 92 ? -6.359 -10.445 -15.477 1 97.75 92 TYR A O 1
ATOM 741 N N . TRP A 1 93 ? -6.859 -9 -17.062 1 98.19 93 TRP A N 1
ATOM 742 C CA . TRP A 1 93 ? -5.934 -9.609 -18 1 98.19 93 TRP A CA 1
ATOM 743 C C . TRP A 1 93 ? -4.484 -9.359 -17.594 1 98.19 93 TRP A C 1
ATOM 745 O O . TRP A 1 93 ? -3.607 -10.188 -17.844 1 98.19 93 TRP A O 1
ATOM 755 N N . GLY A 1 94 ? -4.277 -8.211 -16.984 1 98.19 94 GLY A N 1
ATOM 756 C CA . GLY A 1 94 ? -2.951 -7.949 -16.453 1 98.19 94 GLY A CA 1
ATOM 757 C C . GLY A 1 94 ? -2.488 -9 -15.461 1 98.19 94 GLY A C 1
ATOM 758 O O . GLY A 1 94 ? -1.311 -9.359 -15.438 1 98.19 94 GLY A O 1
ATOM 759 N N . SER A 1 95 ? -3.412 -9.453 -14.672 1 97.25 95 SER A N 1
ATOM 760 C CA . SER A 1 95 ? -3.074 -10.492 -13.695 1 97.25 95 SER A CA 1
ATOM 761 C C . SER A 1 95 ? -2.656 -11.781 -14.391 1 97.25 95 SER A C 1
ATOM 763 O O . SER A 1 95 ? -1.679 -12.422 -14 1 97.25 95 SER A O 1
ATOM 765 N N . SER A 1 96 ? -3.312 -12.156 -15.422 1 97.06 96 SER A N 1
ATOM 766 C CA . SER A 1 96 ? -2.973 -13.352 -16.203 1 97.06 96 SER A CA 1
ATOM 767 C C . SER A 1 96 ? -1.629 -13.188 -16.906 1 97.06 96 SER A C 1
ATOM 769 O O . SER A 1 96 ? -0.794 -14.094 -16.875 1 97.06 96 SER A O 1
ATOM 771 N N . ILE A 1 97 ? -1.512 -12.047 -17.453 1 98.25 97 ILE A N 1
ATOM 772 C CA . ILE A 1 97 ? -0.282 -11.797 -18.188 1 98.25 97 ILE A CA 1
ATOM 773 C C . ILE A 1 97 ? 0.896 -11.711 -17.219 1 98.25 97 ILE A C 1
ATOM 775 O O . ILE A 1 97 ? 2.016 -12.102 -17.562 1 98.25 97 ILE A O 1
ATOM 779 N N . MET A 1 98 ? 0.637 -11.227 -16.016 1 98.25 98 MET A N 1
ATOM 780 C CA . MET A 1 98 ? 1.674 -11.219 -14.984 1 98.25 98 MET A CA 1
ATOM 781 C C . MET A 1 98 ? 2.186 -12.633 -14.727 1 98.25 98 MET A C 1
ATOM 783 O O . MET A 1 98 ? 3.396 -12.859 -14.68 1 98.25 98 MET A O 1
ATOM 787 N N . VAL A 1 99 ? 1.28 -13.594 -14.609 1 97.19 99 VAL A N 1
ATOM 788 C CA . VAL A 1 99 ? 1.65 -14.984 -14.359 1 97.19 99 VAL A CA 1
ATOM 789 C C . VAL A 1 99 ? 2.463 -15.516 -15.539 1 97.19 99 VAL A C 1
ATOM 791 O O . VAL A 1 99 ? 3.502 -16.156 -15.352 1 97.19 99 VAL A O 1
ATOM 794 N N . ILE A 1 100 ? 2.074 -15.156 -16.703 1 97.38 100 ILE A N 1
ATOM 795 C CA . ILE A 1 100 ? 2.76 -15.609 -17.922 1 97.38 100 ILE A CA 1
ATOM 796 C C . ILE A 1 100 ? 4.141 -14.961 -18 1 97.38 100 ILE A C 1
ATOM 798 O O . ILE A 1 100 ? 5.137 -15.641 -18.25 1 97.38 100 ILE A O 1
ATOM 802 N N . ALA A 1 101 ? 4.137 -13.664 -17.781 1 98.12 101 ALA A N 1
ATOM 803 C CA . ALA A 1 101 ? 5.391 -12.93 -17.875 1 98.12 101 ALA A CA 1
ATOM 804 C C . ALA A 1 101 ? 6.402 -13.422 -16.844 1 98.12 101 ALA A C 1
ATOM 806 O O . ALA A 1 101 ? 7.582 -13.602 -17.156 1 98.12 101 ALA A O 1
ATOM 807 N N . VAL A 1 102 ? 5.988 -13.641 -15.641 1 98.19 102 VAL A N 1
ATOM 808 C CA . VAL A 1 102 ? 6.867 -14.164 -14.602 1 98.19 102 VAL A CA 1
ATOM 809 C C . VAL A 1 102 ? 7.336 -15.57 -14.984 1 98.19 102 VAL A C 1
ATOM 811 O O . VAL A 1 102 ? 8.508 -15.914 -14.797 1 98.19 102 VAL A O 1
ATOM 814 N N . GLY A 1 103 ? 6.438 -16.375 -15.555 1 96.56 103 GLY A N 1
ATOM 815 C CA . GLY A 1 103 ? 6.809 -17.703 -16.031 1 96.56 103 GLY A CA 1
ATOM 816 C C . GLY A 1 103 ? 7.879 -17.672 -17.109 1 96.56 103 GLY A C 1
ATOM 817 O O . GLY A 1 103 ? 8.859 -18.406 -17.031 1 96.56 103 GLY A O 1
ATOM 818 N N . ILE A 1 104 ? 7.711 -16.781 -18.047 1 97.12 104 ILE A N 1
ATOM 819 C CA . ILE A 1 104 ? 8.672 -16.656 -19.141 1 97.12 104 ILE A CA 1
ATOM 820 C C . ILE A 1 104 ? 10.023 -16.203 -18.578 1 97.12 104 ILE A C 1
ATOM 822 O O . ILE A 1 104 ? 11.062 -16.75 -18.953 1 97.12 104 ILE A O 1
ATOM 826 N N . HIS A 1 105 ? 9.977 -15.258 -17.703 1 98.06 105 HIS A N 1
ATOM 827 C CA . HIS A 1 105 ? 11.195 -14.75 -17.078 1 98.06 105 HIS A CA 1
ATOM 828 C C . HIS A 1 105 ? 11.906 -15.844 -16.297 1 98.06 105 HIS A C 1
ATOM 830 O O . HIS A 1 105 ? 13.117 -16.031 -16.438 1 98.06 105 HIS A O 1
ATOM 836 N N . LEU A 1 106 ? 11.18 -16.562 -15.555 1 97.19 106 LEU A N 1
ATOM 837 C CA . LEU A 1 106 ? 11.734 -17.656 -14.758 1 97.19 106 LEU A CA 1
ATOM 838 C C . LEU A 1 106 ? 12.312 -18.75 -15.648 1 97.19 106 LEU A C 1
ATOM 840 O O . LEU A 1 106 ? 13.406 -19.25 -15.391 1 97.19 106 LEU A O 1
ATOM 844 N N . LEU A 1 107 ? 11.617 -19.109 -16.656 1 96.5 107 LEU A N 1
ATOM 845 C CA . LEU A 1 107 ? 12.062 -20.156 -17.578 1 96.5 107 LEU A CA 1
ATOM 846 C C . LEU A 1 107 ? 13.336 -19.734 -18.312 1 96.5 107 LEU A C 1
ATOM 848 O O . LEU A 1 107 ? 14.25 -20.547 -18.484 1 96.5 107 LEU A O 1
ATOM 852 N N . GLN A 1 108 ? 13.391 -18.516 -18.703 1 96.69 108 GLN A N 1
ATOM 853 C CA . GLN A 1 108 ? 14.602 -18.016 -19.359 1 96.69 108 GLN A CA 1
ATOM 854 C C . GLN A 1 108 ? 15.805 -18.125 -18.438 1 96.69 108 GLN A C 1
ATOM 856 O O . GLN A 1 108 ? 16.859 -18.641 -18.828 1 96.69 108 GLN A O 1
ATOM 861 N N . VAL A 1 109 ? 15.633 -17.656 -17.219 1 96.75 109 VAL A N 1
ATOM 862 C CA . VAL A 1 109 ? 16.719 -17.656 -16.25 1 96.75 109 VAL A CA 1
ATOM 863 C C . VAL A 1 109 ? 17.156 -19.094 -15.984 1 96.75 109 VAL A C 1
ATOM 865 O O . VAL A 1 109 ? 18.359 -19.391 -15.898 1 96.75 109 VAL A O 1
ATOM 868 N N . PHE A 1 110 ? 16.219 -20 -15.914 1 96.44 110 PHE A N 1
ATOM 869 C CA . PHE A 1 110 ? 16.5 -21.406 -15.648 1 96.44 110 PHE A CA 1
ATOM 870 C C . PHE A 1 110 ? 17.219 -22.062 -16.828 1 96.44 110 PHE A C 1
ATOM 872 O O . PHE A 1 110 ? 18.281 -22.641 -16.672 1 96.44 110 PHE A O 1
ATOM 879 N N . LEU A 1 111 ? 16.75 -21.859 -18 1 96.31 111 LEU A N 1
ATOM 880 C CA . LEU A 1 111 ? 17.281 -22.531 -19.188 1 96.31 111 LEU A CA 1
ATOM 881 C C . LEU A 1 111 ? 18.625 -21.938 -19.578 1 96.31 111 LEU A C 1
ATOM 883 O O . LEU A 1 111 ? 19.5 -22.656 -20.078 1 96.31 111 LEU A O 1
ATOM 887 N N . TRP A 1 112 ? 18.781 -20.656 -19.25 1 95.12 112 TRP A N 1
ATOM 888 C CA . TRP A 1 112 ? 20.047 -20.016 -19.594 1 95.12 112 TRP A CA 1
ATOM 889 C C . TRP A 1 112 ? 21.078 -20.188 -18.484 1 95.12 112 TRP A C 1
ATOM 891 O O . TRP A 1 112 ? 22.203 -19.703 -18.594 1 95.12 112 TRP A O 1
ATOM 901 N N . GLY A 1 113 ? 20.688 -20.859 -17.469 1 95.12 113 GLY A N 1
ATOM 902 C CA . GLY A 1 113 ? 21.609 -21.047 -16.359 1 95.12 113 GLY A CA 1
ATOM 903 C C . GLY A 1 113 ? 22.031 -19.734 -15.703 1 95.12 113 GLY A C 1
ATOM 904 O O . GLY A 1 113 ? 23.125 -19.641 -15.156 1 95.12 113 GLY A O 1
ATOM 905 N N . ALA A 1 114 ? 21.188 -18.766 -15.758 1 94.69 114 ALA A N 1
ATOM 906 C CA . ALA A 1 114 ? 21.5 -17.422 -15.258 1 94.69 114 ALA A CA 1
ATOM 907 C C . ALA A 1 114 ? 21.359 -17.359 -13.742 1 94.69 114 ALA A C 1
ATOM 909 O O . ALA A 1 114 ? 21.734 -16.359 -13.117 1 94.69 114 ALA A O 1
ATOM 910 N N . TYR A 1 115 ? 20.828 -18.453 -13.125 1 95.69 115 TYR A N 1
ATOM 911 C CA . TYR A 1 115 ? 20.656 -18.5 -11.672 1 95.69 115 TYR A CA 1
ATOM 912 C C . TYR A 1 115 ? 21.938 -18.953 -10.984 1 95.69 115 TYR A C 1
ATOM 914 O O . TYR A 1 115 ? 22.047 -18.906 -9.758 1 95.69 115 TYR A O 1
ATOM 922 N N . LYS A 1 116 ? 22.906 -19.344 -11.727 1 93.94 116 LYS A N 1
ATOM 923 C CA . LYS A 1 116 ? 24.141 -19.922 -11.195 1 93.94 116 LYS A CA 1
ATOM 924 C C . LYS A 1 116 ? 25.047 -18.828 -10.609 1 93.94 116 LYS A C 1
ATOM 926 O O . LYS A 1 116 ? 24.719 -17.641 -10.688 1 93.94 116 LYS A O 1
ATOM 931 N N . ARG A 1 117 ? 26.156 -19.266 -10.07 1 90.5 117 ARG A N 1
ATOM 932 C CA . ARG A 1 117 ? 27.094 -18.344 -9.43 1 90.5 117 ARG A CA 1
ATOM 933 C C . ARG A 1 117 ? 27.453 -17.188 -10.367 1 90.5 117 ARG A C 1
ATOM 935 O O . ARG A 1 117 ? 27.797 -17.406 -11.531 1 90.5 117 ARG A O 1
ATOM 942 N N . PRO A 1 118 ? 27.25 -16.031 -9.773 1 92.19 118 PRO A N 1
ATOM 943 C CA . PRO A 1 118 ? 27.047 -15.555 -8.406 1 92.19 118 PRO A CA 1
ATOM 944 C C . PRO A 1 118 ? 25.609 -15.062 -8.172 1 92.19 118 PRO A C 1
ATOM 946 O O . PRO A 1 118 ? 25.375 -14.227 -7.297 1 92.19 118 PRO A O 1
ATOM 949 N N . ARG A 1 119 ? 24.672 -15.539 -8.898 1 94.81 119 ARG A N 1
ATOM 950 C CA . ARG A 1 119 ? 23.328 -14.961 -8.906 1 94.81 119 ARG A CA 1
ATOM 951 C C . ARG A 1 119 ? 22.344 -15.859 -8.164 1 94.81 119 ARG A C 1
ATOM 953 O O . ARG A 1 119 ? 21.141 -15.867 -8.469 1 94.81 119 ARG A O 1
ATOM 960 N N . GLU A 1 120 ? 22.828 -16.656 -7.223 1 95.25 120 GLU A N 1
ATOM 961 C CA . GLU A 1 120 ? 22 -17.594 -6.473 1 95.25 120 GLU A CA 1
ATOM 962 C C . GLU A 1 120 ? 20.953 -16.844 -5.641 1 95.25 120 GLU A C 1
ATOM 964 O O . GLU A 1 120 ? 19.781 -17.234 -5.625 1 95.25 120 GLU A O 1
ATOM 969 N N . ILE A 1 121 ? 21.359 -15.805 -4.984 1 94.62 121 ILE A N 1
ATOM 970 C CA . ILE A 1 121 ? 20.453 -15.062 -4.109 1 94.62 121 ILE A CA 1
ATOM 971 C C . ILE A 1 121 ? 19.406 -14.336 -4.949 1 94.62 121 ILE A C 1
ATOM 973 O O . ILE A 1 121 ? 18.234 -14.234 -4.547 1 94.62 121 ILE A O 1
ATOM 977 N N . MET A 1 122 ? 19.812 -13.836 -6.051 1 95.44 122 MET A N 1
ATOM 978 C CA . MET A 1 122 ? 18.859 -13.211 -6.957 1 95.44 122 MET A CA 1
ATOM 979 C C . MET A 1 122 ? 17.766 -14.188 -7.355 1 95.44 122 MET A C 1
ATOM 981 O O . MET A 1 122 ? 16.578 -13.828 -7.402 1 95.44 122 MET A O 1
ATOM 985 N N . TRP A 1 123 ? 18.172 -15.391 -7.629 1 97 123 TRP A N 1
ATOM 986 C CA . TRP A 1 123 ? 17.234 -16.453 -7.957 1 97 123 TRP A CA 1
ATOM 987 C C . TRP A 1 123 ? 16.266 -16.703 -6.809 1 97 123 TRP A C 1
ATOM 989 O O . TRP A 1 123 ? 15.047 -16.797 -7.02 1 97 123 TRP A O 1
ATOM 999 N N . LEU A 1 124 ? 16.797 -16.719 -5.637 1 97.12 124 LEU A N 1
ATOM 1000 C CA . LEU A 1 124 ? 15.961 -16.984 -4.473 1 97.12 124 LEU A CA 1
ATOM 1001 C C . LEU A 1 124 ? 14.938 -15.859 -4.281 1 97.12 124 LEU A C 1
ATOM 1003 O O . LEU A 1 124 ? 13.781 -16.125 -3.951 1 97.12 124 LEU A O 1
ATOM 1007 N N . VAL A 1 125 ? 15.352 -14.633 -4.457 1 97.31 125 VAL A N 1
ATOM 1008 C CA . VAL A 1 125 ? 14.414 -13.516 -4.375 1 97.31 125 VAL A CA 1
ATOM 1009 C C . VAL A 1 125 ? 13.352 -13.648 -5.461 1 97.31 125 VAL A C 1
ATOM 1011 O O . VAL A 1 125 ? 12.172 -13.359 -5.227 1 97.31 125 VAL A O 1
ATOM 1014 N N . GLY A 1 126 ? 13.758 -14.125 -6.566 1 97.81 126 GLY A N 1
ATOM 1015 C CA . GLY A 1 126 ? 12.812 -14.391 -7.633 1 97.81 126 GLY A CA 1
ATOM 1016 C C . GLY A 1 126 ? 11.781 -15.445 -7.273 1 97.81 126 GLY A C 1
ATOM 1017 O O . GLY A 1 126 ? 10.602 -15.312 -7.625 1 97.81 126 GLY A O 1
ATOM 1018 N N . VAL A 1 127 ? 12.211 -16.406 -6.617 1 97.44 127 VAL A N 1
ATOM 1019 C CA . VAL A 1 127 ? 11.305 -17.469 -6.184 1 97.44 127 VAL A CA 1
ATOM 1020 C C . VAL A 1 127 ? 10.273 -16.906 -5.211 1 97.44 127 VAL A C 1
ATOM 1022 O O . VAL A 1 127 ? 9.094 -17.234 -5.285 1 97.44 127 VAL A O 1
ATOM 1025 N N . VAL A 1 128 ? 10.688 -16.078 -4.34 1 97.62 128 VAL A N 1
ATOM 1026 C CA . VAL A 1 128 ? 9.773 -15.422 -3.418 1 97.62 128 VAL A CA 1
ATOM 1027 C C . VAL A 1 128 ? 8.766 -14.578 -4.199 1 97.62 128 VAL A C 1
ATOM 1029 O O . VAL A 1 128 ? 7.562 -14.609 -3.914 1 97.62 128 VAL A O 1
ATOM 1032 N N . LEU A 1 129 ? 9.258 -13.875 -5.156 1 98.38 129 LEU A N 1
ATOM 1033 C CA . LEU A 1 129 ? 8.391 -13.023 -5.965 1 98.38 129 LEU A CA 1
ATOM 1034 C C . LEU A 1 129 ? 7.391 -13.859 -6.758 1 98.38 129 LEU A C 1
ATOM 1036 O O . LEU A 1 129 ? 6.258 -13.438 -6.988 1 98.38 129 LEU A O 1
ATOM 1040 N N . LEU A 1 130 ? 7.805 -15.055 -7.195 1 97.38 130 LEU A N 1
ATOM 1041 C CA . LEU A 1 130 ? 6.863 -15.984 -7.809 1 97.38 130 LEU A CA 1
ATOM 1042 C C . LEU A 1 130 ? 5.738 -16.344 -6.844 1 97.38 130 LEU A C 1
ATOM 1044 O O . LEU A 1 130 ? 4.562 -16.297 -7.211 1 97.38 130 LEU A O 1
ATOM 1048 N N . GLY A 1 131 ? 6.137 -16.688 -5.648 1 95.75 131 GLY A N 1
ATOM 1049 C CA . GLY A 1 131 ? 5.137 -16.969 -4.633 1 95.75 131 GLY A CA 1
ATOM 1050 C C . GLY A 1 131 ? 4.184 -15.812 -4.395 1 95.75 131 GLY A C 1
ATOM 1051 O O . GLY A 1 131 ? 2.973 -16.016 -4.266 1 95.75 131 GLY A O 1
ATOM 1052 N N . LEU A 1 132 ? 4.672 -14.617 -4.348 1 97.88 132 LEU A N 1
ATOM 1053 C CA . LEU A 1 132 ? 3.84 -13.43 -4.164 1 97.88 132 LEU A CA 1
ATOM 1054 C C . LEU A 1 132 ? 2.885 -13.25 -5.336 1 97.88 132 LEU A C 1
ATOM 1056 O O . LEU A 1 132 ? 1.729 -12.867 -5.148 1 97.88 132 LEU A O 1
ATOM 1060 N N . THR A 1 133 ? 3.389 -13.523 -6.504 1 97.94 133 THR A N 1
ATOM 1061 C CA . THR A 1 133 ? 2.559 -13.398 -7.695 1 97.94 133 THR A CA 1
ATOM 1062 C C . THR A 1 133 ? 1.375 -14.359 -7.641 1 97.94 133 THR A C 1
ATOM 1064 O O . THR A 1 133 ? 0.234 -13.961 -7.887 1 97.94 133 THR A O 1
ATOM 1067 N N . MET A 1 134 ? 1.642 -15.539 -7.289 1 94.5 134 MET A N 1
ATOM 1068 C CA . MET A 1 134 ? 0.578 -16.531 -7.223 1 94.5 134 MET A CA 1
ATOM 1069 C C . MET A 1 134 ? -0.411 -16.203 -6.109 1 94.5 134 MET A C 1
ATOM 1071 O O . MET A 1 134 ? -1.619 -16.375 -6.273 1 94.5 134 MET A O 1
ATOM 1075 N N . THR A 1 135 ? 0.1 -15.719 -4.996 1 94.69 135 THR A N 1
ATOM 1076 C CA . THR A 1 135 ? -0.765 -15.336 -3.887 1 94.69 135 THR A CA 1
ATOM 1077 C C . THR A 1 135 ? -1.638 -14.141 -4.27 1 94.69 135 THR A C 1
ATOM 1079 O O . THR A 1 135 ? -2.826 -14.109 -3.943 1 94.69 135 THR A O 1
ATOM 1082 N N . ALA A 1 136 ? -1.089 -13.211 -4.965 1 97.56 136 ALA A N 1
ATOM 1083 C CA . ALA A 1 136 ? -1.849 -12.047 -5.414 1 97.56 136 ALA A CA 1
ATOM 1084 C C . ALA A 1 136 ? -2.92 -12.453 -6.422 1 97.56 136 ALA A C 1
ATOM 1086 O O . ALA A 1 136 ? -4.035 -11.922 -6.398 1 97.56 136 ALA A O 1
ATOM 1087 N N . SER A 1 137 ? -2.541 -13.383 -7.266 1 95.69 137 SER A N 1
ATOM 1088 C CA . SER A 1 137 ? -3.498 -13.852 -8.266 1 95.69 137 SER A CA 1
ATOM 1089 C C . SER A 1 137 ? -4.688 -14.539 -7.605 1 95.69 137 SER A C 1
ATOM 1091 O O . SER A 1 137 ? -5.824 -14.406 -8.07 1 95.69 137 SER A O 1
ATOM 1093 N N . PHE A 1 138 ? -4.465 -15.211 -6.586 1 92 138 PHE A N 1
ATOM 1094 C CA . PHE A 1 138 ? -5.539 -15.891 -5.871 1 92 138 PHE A CA 1
ATOM 1095 C C . PHE A 1 138 ? -6.371 -14.898 -5.074 1 92 138 PHE A C 1
ATOM 1097 O O . PHE A 1 138 ? -7.602 -14.906 -5.152 1 92 138 PHE A O 1
ATOM 1104 N N . SER A 1 139 ? -5.734 -14.031 -4.336 1 94.69 139 SER A N 1
ATOM 1105 C CA . SER A 1 139 ? -6.449 -13.117 -3.449 1 94.69 139 SER A CA 1
ATOM 1106 C C . SER A 1 139 ? -7.293 -12.125 -4.242 1 94.69 139 SER A C 1
ATOM 1108 O O . SER A 1 139 ? -8.367 -11.719 -3.797 1 94.69 139 SER A O 1
ATOM 1110 N N . GLY A 1 140 ? -6.855 -11.75 -5.414 1 94.56 140 GLY A N 1
ATOM 1111 C CA . GLY A 1 140 ? -7.637 -10.867 -6.258 1 94.56 140 GLY A CA 1
ATOM 1112 C C . GLY A 1 140 ? -8.867 -11.523 -6.848 1 94.56 140 GLY A C 1
ATOM 1113 O O . GLY A 1 140 ? -9.891 -10.875 -7.059 1 94.56 140 GLY A O 1
ATOM 1114 N N . TYR A 1 141 ? -8.773 -12.758 -7.086 1 88.44 141 TYR A N 1
ATOM 1115 C CA . TYR A 1 141 ? -9.812 -13.578 -7.688 1 88.44 141 TYR A CA 1
ATOM 1116 C C . TYR A 1 141 ? -11.055 -13.625 -6.805 1 88.44 141 TYR A C 1
ATOM 1118 O O . TYR A 1 141 ? -12.18 -13.734 -7.305 1 88.44 141 TYR A O 1
ATOM 1126 N N . LEU A 1 142 ? -10.906 -13.367 -5.59 1 91.44 142 LEU A N 1
ATOM 1127 C CA . LEU A 1 142 ? -11.977 -13.578 -4.617 1 91.44 142 LEU A CA 1
ATOM 1128 C C . LEU A 1 142 ? -12.75 -12.281 -4.371 1 91.44 142 LEU A C 1
ATOM 1130 O O . LEU A 1 142 ? -13.836 -12.305 -3.795 1 91.44 142 LEU A O 1
ATOM 1134 N N . LEU A 1 143 ? -12.344 -11.195 -4.809 1 94.81 143 LEU A N 1
ATOM 1135 C CA . LEU A 1 143 ? -12.805 -9.891 -4.34 1 94.81 143 LEU A CA 1
ATOM 1136 C C . LEU A 1 143 ? -14.148 -9.531 -4.973 1 94.81 143 LEU A C 1
ATOM 1138 O O . LEU A 1 143 ? -14.977 -8.867 -4.344 1 94.81 143 LEU A O 1
ATOM 1142 N N . PRO A 1 144 ? -14.406 -10.031 -6.184 1 95.25 144 PRO A N 1
ATOM 1143 C CA . PRO A 1 144 ? -15.711 -9.695 -6.758 1 95.25 144 PRO A CA 1
ATOM 1144 C C . PRO A 1 144 ? -16.875 -10.32 -5.984 1 95.25 144 PRO A C 1
ATOM 1146 O O . PRO A 1 144 ? -18 -9.836 -6.066 1 95.25 144 PRO A O 1
ATOM 1149 N N . TRP A 1 145 ? -16.625 -11.391 -5.258 1 93 145 TRP A N 1
ATOM 1150 C CA . TRP A 1 145 ? -17.594 -12.062 -4.402 1 93 145 TRP A CA 1
ATOM 1151 C C . TRP A 1 145 ? -18.797 -12.531 -5.215 1 93 145 TRP A C 1
ATOM 1153 O O . TRP A 1 145 ? -19.953 -12.375 -4.785 1 93 145 TRP A O 1
ATOM 1163 N N . ASP A 1 146 ? -18.594 -12.891 -6.48 1 92.38 146 ASP A N 1
ATOM 1164 C CA . ASP A 1 146 ? -19.594 -13.609 -7.262 1 92.38 146 ASP A CA 1
ATOM 1165 C C . ASP A 1 146 ? -19.531 -15.109 -6.996 1 92.38 146 ASP A C 1
ATOM 1167 O O . ASP A 1 146 ? -18.797 -15.555 -6.102 1 92.38 146 ASP A O 1
ATOM 1171 N N . GLU A 1 147 ? -20.281 -15.883 -7.684 1 86.31 147 GLU A N 1
ATOM 1172 C CA . GLU A 1 147 ? -20.344 -17.328 -7.438 1 86.31 147 GLU A CA 1
ATOM 1173 C C . GLU A 1 147 ? -18.953 -17.953 -7.57 1 86.31 147 GLU A C 1
ATOM 1175 O O . GLU A 1 147 ? -18.531 -18.719 -6.695 1 86.31 147 GLU A O 1
ATOM 1180 N N . ARG A 1 148 ? -18.312 -17.594 -8.57 1 87.81 148 ARG A N 1
ATOM 1181 C CA . ARG A 1 148 ? -16.984 -18.156 -8.82 1 87.81 148 ARG A CA 1
ATOM 1182 C C . ARG A 1 148 ? -16.016 -17.781 -7.707 1 87.81 148 ARG A C 1
ATOM 1184 O O . ARG A 1 148 ? -15.273 -18.625 -7.211 1 87.81 148 ARG A O 1
ATOM 1191 N N . ALA A 1 149 ? -16.031 -16.547 -7.305 1 90.5 149 ALA A N 1
ATOM 1192 C CA . ALA A 1 149 ? -15.141 -16.062 -6.258 1 90.5 149 ALA A CA 1
ATOM 1193 C C . ALA A 1 149 ? -15.453 -16.719 -4.914 1 90.5 149 ALA A C 1
ATOM 1195 O O . ALA A 1 149 ? -14.547 -17.156 -4.207 1 90.5 149 ALA A O 1
ATOM 1196 N N . TYR A 1 150 ? -16.734 -16.781 -4.605 1 86.5 150 TYR A N 1
ATOM 1197 C CA . TYR A 1 150 ? -17.156 -17.312 -3.32 1 86.5 150 TYR A CA 1
ATOM 1198 C C . TYR A 1 150 ? -16.766 -18.781 -3.186 1 86.5 150 TYR A C 1
ATOM 1200 O O . TYR A 1 150 ? -16.094 -19.156 -2.225 1 86.5 150 TYR A O 1
ATOM 1208 N N . TRP A 1 151 ? -17.047 -19.547 -4.148 1 81.31 151 TRP A N 1
ATOM 1209 C CA . TRP A 1 151 ? -16.781 -20.969 -4.078 1 81.31 151 TRP A CA 1
ATOM 1210 C C . TRP A 1 151 ? -15.297 -21.266 -4.277 1 81.31 151 TRP A C 1
ATOM 1212 O O . TRP A 1 151 ? -14.75 -22.203 -3.695 1 81.31 151 TRP A O 1
ATOM 1222 N N . GLY A 1 152 ? -14.688 -20.422 -5.078 1 84.25 152 GLY A N 1
ATOM 1223 C CA . GLY A 1 152 ? -13.242 -20.516 -5.164 1 84.25 152 GLY A CA 1
ATOM 1224 C C . GLY A 1 152 ? -12.547 -20.266 -3.84 1 84.25 152 GLY A C 1
ATOM 1225 O O . GLY A 1 152 ? -11.531 -20.891 -3.535 1 84.25 152 GLY A O 1
ATOM 1226 N N . THR A 1 153 ? -13.078 -19.328 -3.082 1 87.06 153 THR A N 1
ATOM 1227 C CA . THR A 1 153 ? -12.531 -19.031 -1.764 1 87.06 153 THR A CA 1
ATOM 1228 C C . THR A 1 153 ? -12.703 -20.219 -0.824 1 87.06 153 THR A C 1
ATOM 1230 O O . THR A 1 153 ? -11.797 -20.547 -0.062 1 87.06 153 THR A O 1
ATOM 1233 N N . ILE A 1 154 ? -13.82 -20.844 -0.955 1 80.81 154 ILE A N 1
ATOM 1234 C CA . ILE A 1 154 ? -14.078 -22.016 -0.126 1 80.81 154 ILE A CA 1
ATOM 1235 C C . ILE A 1 154 ? -13.062 -23.109 -0.441 1 80.81 154 ILE A C 1
ATOM 1237 O O . ILE A 1 154 ? -12.414 -23.641 0.463 1 80.81 154 ILE A O 1
ATOM 1241 N N . VAL A 1 155 ? -12.93 -23.359 -1.667 1 75.94 155 VAL A N 1
ATOM 1242 C CA . VAL A 1 155 ? -12 -24.406 -2.09 1 75.94 155 VAL A CA 1
ATOM 1243 C C . VAL A 1 155 ? -10.578 -24.031 -1.681 1 75.94 155 VAL A C 1
ATOM 1245 O O . VAL A 1 155 ? -9.859 -24.859 -1.109 1 75.94 155 VAL A O 1
ATOM 1248 N N . GLY A 1 156 ? -10.219 -22.828 -1.923 1 82.19 156 GLY A N 1
ATOM 1249 C CA . GLY A 1 156 ? -8.867 -22.359 -1.619 1 82.19 156 GLY A CA 1
ATOM 1250 C C . GLY A 1 156 ? -8.539 -22.406 -0.138 1 82.19 156 GLY A C 1
ATOM 1251 O O . GLY A 1 156 ? -7.465 -22.875 0.251 1 82.19 156 GLY A O 1
ATOM 1252 N N . THR A 1 157 ? -9.43 -21.953 0.662 1 83.56 157 THR A N 1
ATOM 1253 C CA . THR A 1 157 ? -9.164 -21.922 2.096 1 83.56 157 THR A CA 1
ATOM 1254 C C . THR A 1 157 ? -9.219 -23.328 2.689 1 83.56 157 THR A C 1
ATOM 1256 O O . THR A 1 157 ? -8.508 -23.641 3.648 1 83.56 157 THR A O 1
ATOM 1259 N N . ASN A 1 158 ? -9.977 -24.188 2.105 1 75.88 158 ASN A N 1
ATOM 1260 C CA . ASN A 1 158 ? -9.984 -25.578 2.543 1 75.88 158 ASN A CA 1
ATOM 1261 C C . ASN A 1 158 ? -8.648 -26.266 2.26 1 75.88 158 ASN A C 1
ATOM 1263 O O . ASN A 1 158 ? -8.172 -27.062 3.066 1 75.88 158 ASN A O 1
ATOM 1267 N N . MET A 1 159 ? -8.18 -25.969 1.149 1 76.44 159 MET A N 1
ATOM 1268 C CA . MET A 1 159 ? -6.871 -26.516 0.807 1 76.44 159 MET A CA 1
ATOM 1269 C C . MET A 1 159 ? -5.809 -26.031 1.791 1 76.44 159 MET A C 1
ATOM 1271 O O . MET A 1 159 ? -4.934 -26.797 2.188 1 76.44 159 MET A O 1
ATOM 1275 N N . ILE A 1 160 ? -5.898 -24.812 2.162 1 81.69 160 ILE A N 1
ATOM 1276 C CA . ILE A 1 160 ? -4.961 -24.266 3.133 1 81.69 160 ILE A CA 1
ATOM 1277 C C . ILE A 1 160 ? -5.117 -24.984 4.469 1 81.69 160 ILE A C 1
ATOM 1279 O O . ILE A 1 160 ? -4.133 -25.234 5.168 1 81.69 160 ILE A O 1
ATOM 1283 N N . GLY A 1 161 ? -6.277 -25.344 4.785 1 78.38 161 GLY A N 1
ATOM 1284 C CA . GLY A 1 161 ? -6.574 -26.047 6.023 1 78.38 161 GLY A CA 1
ATOM 1285 C C . GLY A 1 161 ? -5.926 -27.422 6.105 1 78.38 161 GLY A C 1
ATOM 1286 O O . GLY A 1 161 ? -5.766 -27.969 7.195 1 78.38 161 GLY A O 1
ATOM 1287 N N . LEU A 1 162 ? -5.473 -27.922 4.965 1 73.31 162 LEU A N 1
ATOM 1288 C CA . LEU A 1 162 ? -4.906 -29.266 4.914 1 73.31 162 LEU A CA 1
ATOM 1289 C C . LEU A 1 162 ? -3.434 -29.25 5.312 1 73.31 162 LEU A C 1
ATOM 1291 O O . LEU A 1 162 ? -2.842 -30.297 5.559 1 73.31 162 LEU A O 1
ATOM 1295 N N . VAL A 1 163 ? -2.922 -28.047 5.418 1 78.62 163 VAL A N 1
ATOM 1296 C CA . VAL A 1 163 ? -1.526 -27.969 5.84 1 78.62 163 VAL A CA 1
ATOM 1297 C C . VAL A 1 163 ? -1.379 -28.531 7.25 1 78.62 163 VAL A C 1
ATOM 1299 O O . VAL A 1 163 ? -2.102 -28.125 8.164 1 78.62 163 VAL A O 1
ATOM 1302 N N . PRO A 1 164 ? -0.396 -29.406 7.434 1 79.88 164 PRO A N 1
ATOM 1303 C CA . PRO A 1 164 ? -0.269 -30.062 8.734 1 79.88 164 PRO A CA 1
ATOM 1304 C C . PRO A 1 164 ? 0.089 -29.094 9.859 1 79.88 164 PRO A C 1
ATOM 1306 O O . PRO A 1 164 ? 0.86 -28.156 9.641 1 79.88 164 PRO A O 1
ATOM 1309 N N . PHE A 1 165 ? -0.432 -29.219 10.977 1 82.88 165 PHE A N 1
ATOM 1310 C CA . PHE A 1 165 ? -0.118 -28.594 12.25 1 82.88 165 PHE A CA 1
ATOM 1311 C C . PHE A 1 165 ? -0.669 -27.172 12.297 1 82.88 165 PHE A C 1
ATOM 1313 O O . PHE A 1 165 ? -1.217 -26.75 13.32 1 82.88 165 PHE A O 1
ATOM 1320 N N . VAL A 1 166 ? -0.604 -26.484 11.117 1 87.12 166 VAL A N 1
ATOM 1321 C CA . VAL A 1 166 ? -0.934 -25.062 11.227 1 87.12 166 VAL A CA 1
ATOM 1322 C C . VAL A 1 166 ? -2.072 -24.719 10.266 1 87.12 166 VAL A C 1
ATOM 1324 O O . VAL A 1 166 ? -2.598 -23.609 10.289 1 87.12 166 VAL A O 1
ATOM 1327 N N . GLY A 1 167 ? -2.467 -25.594 9.461 1 84.69 167 GLY A N 1
ATOM 1328 C CA . GLY A 1 167 ? -3.41 -25.328 8.391 1 84.69 167 GLY A CA 1
ATOM 1329 C C . GLY A 1 167 ? -4.742 -24.797 8.891 1 84.69 167 GLY A C 1
ATOM 1330 O O . GLY A 1 167 ? -5.258 -23.797 8.375 1 84.69 167 GLY A O 1
ATOM 1331 N N . GLU A 1 168 ? -5.242 -25.422 9.867 1 80.88 168 GLU A N 1
ATOM 1332 C CA . GLU A 1 168 ? -6.543 -25.031 10.398 1 80.88 168 GLU A CA 1
ATOM 1333 C C . GLU A 1 168 ? -6.48 -23.641 11.016 1 80.88 168 GLU A C 1
ATOM 1335 O O . GLU A 1 168 ? -7.402 -22.828 10.859 1 80.88 168 GLU A O 1
ATOM 1340 N N . ALA A 1 169 ? -5.414 -23.422 11.68 1 86.75 169 ALA A N 1
ATOM 1341 C CA . ALA A 1 169 ? -5.246 -22.109 12.289 1 86.75 169 ALA A CA 1
ATOM 1342 C C . ALA A 1 169 ? -5.137 -21.016 11.227 1 86.75 169 ALA A C 1
ATOM 1344 O O . ALA A 1 169 ? -5.719 -19.938 11.367 1 86.75 169 ALA A O 1
ATOM 1345 N N . ILE A 1 170 ? -4.516 -21.312 10.188 1 88 170 ILE A N 1
ATOM 1346 C CA . ILE A 1 170 ? -4.344 -20.344 9.102 1 88 170 ILE A CA 1
ATOM 1347 C C . ILE A 1 170 ? -5.68 -20.125 8.391 1 88 170 ILE A C 1
ATOM 1349 O O . ILE A 1 170 ? -6.051 -18.984 8.094 1 88 170 ILE A O 1
ATOM 1353 N N . LYS A 1 171 ? -6.348 -21.234 8.141 1 85.75 171 LYS A N 1
ATOM 1354 C CA . LYS A 1 171 ? -7.664 -21.156 7.508 1 85.75 171 LYS A CA 1
ATOM 1355 C C . LYS A 1 171 ? -8.617 -20.281 8.312 1 85.75 171 LYS A C 1
ATOM 1357 O O . LYS A 1 171 ? -9.273 -19.391 7.762 1 85.75 171 LYS A O 1
ATOM 1362 N N . ASP A 1 172 ? -8.594 -20.453 9.578 1 84.94 172 ASP A N 1
ATOM 1363 C CA . ASP A 1 172 ? -9.461 -19.656 10.453 1 84.94 172 ASP A CA 1
ATOM 1364 C C . ASP A 1 172 ? -9.047 -18.188 10.461 1 84.94 172 ASP A C 1
ATOM 1366 O O . ASP A 1 172 ? -9.898 -17.297 10.461 1 84.94 172 ASP A O 1
ATOM 1370 N N . ALA A 1 173 ? -7.824 -18.016 10.469 1 87.75 173 ALA A N 1
ATOM 1371 C CA . ALA A 1 173 ? -7.312 -16.641 10.492 1 87.75 173 ALA A CA 1
ATOM 1372 C C . ALA A 1 173 ? -7.668 -15.906 9.203 1 87.75 173 ALA A C 1
ATOM 1374 O O . ALA A 1 173 ? -8.062 -14.734 9.234 1 87.75 173 ALA A O 1
ATOM 1375 N N . ILE A 1 174 ? -7.617 -16.547 8.141 1 90.06 174 ILE A N 1
ATOM 1376 C CA . ILE A 1 174 ? -7.855 -15.906 6.852 1 90.06 174 ILE A CA 1
ATOM 1377 C C . ILE A 1 174 ? -9.359 -15.734 6.633 1 90.06 174 ILE A C 1
ATOM 1379 O O . ILE A 1 174 ? -9.797 -14.727 6.074 1 90.06 174 ILE A O 1
ATOM 1383 N N . ARG A 1 175 ? -10.141 -16.703 7.09 1 87.56 175 ARG A N 1
ATOM 1384 C CA . ARG A 1 175 ? -11.594 -16.625 6.938 1 87.56 175 ARG A CA 1
ATOM 1385 C C . ARG A 1 175 ? -12.203 -15.672 7.961 1 87.56 175 ARG A C 1
ATOM 1387 O O . ARG A 1 175 ? -13.273 -15.109 7.727 1 87.56 175 ARG A O 1
ATOM 1394 N N . GLY A 1 176 ? -11.492 -15.469 9.047 1 83.81 176 GLY A N 1
ATOM 1395 C CA . GLY A 1 176 ? -12.047 -14.672 10.133 1 83.81 176 GLY A CA 1
ATOM 1396 C C . GLY A 1 176 ? -13.094 -15.406 10.945 1 83.81 176 GLY A C 1
ATOM 1397 O O . GLY A 1 176 ? -14.023 -14.797 11.477 1 83.81 176 GLY A O 1
ATOM 1398 N N . GLY A 1 177 ? -13.133 -16.734 10.891 1 74.88 177 GLY A N 1
ATOM 1399 C CA . GLY A 1 177 ? -14.102 -17.547 11.602 1 74.88 177 GLY A CA 1
ATOM 1400 C C . GLY A 1 177 ? -14.414 -18.859 10.906 1 74.88 177 GLY A C 1
ATOM 1401 O O . GLY A 1 177 ? -13.672 -19.281 10.016 1 74.88 177 GLY A O 1
ATOM 1402 N N . VAL A 1 178 ? -15.508 -19.453 11.289 1 64.81 178 VAL A N 1
ATOM 1403 C CA . VAL A 1 178 ? -15.836 -20.797 10.828 1 64.81 178 VAL A CA 1
ATOM 1404 C C . VAL A 1 178 ? -16.391 -20.734 9.406 1 64.81 178 VAL A C 1
ATOM 1406 O O . VAL A 1 178 ? -16.125 -21.609 8.586 1 64.81 178 VAL A O 1
ATOM 1409 N N . GLY A 1 179 ? -17.016 -19.672 9.047 1 67.81 179 GLY A N 1
ATOM 1410 C CA . GLY A 1 179 ? -17.578 -19.484 7.711 1 67.81 179 GLY A CA 1
ATOM 1411 C C . GLY A 1 179 ? -17.047 -18.234 7.016 1 67.81 179 GLY A C 1
ATOM 1412 O O . GLY A 1 179 ? -16.203 -17.531 7.562 1 67.81 179 GLY A O 1
ATOM 1413 N N . LEU A 1 180 ? -17.484 -18.297 5.684 1 77.81 180 LEU A N 1
ATOM 1414 C CA . LEU A 1 180 ? -17.125 -17.094 4.938 1 77.81 180 LEU A CA 1
ATOM 1415 C C . LEU A 1 180 ? -18.062 -15.945 5.273 1 77.81 180 LEU A C 1
ATOM 1417 O O . LEU A 1 180 ? -19.281 -16.156 5.43 1 77.81 180 LEU A O 1
ATOM 1421 N N . GLY A 1 181 ? -17.438 -14.844 5.594 1 80.19 181 GLY A N 1
ATOM 1422 C CA . GLY A 1 181 ? -18.25 -13.688 5.934 1 80.19 181 GLY A CA 1
ATOM 1423 C C . GLY A 1 181 ? -17.547 -12.367 5.688 1 80.19 181 GLY A C 1
ATOM 1424 O O . GLY A 1 181 ? -16.75 -12.25 4.758 1 80.19 181 GLY A O 1
ATOM 1425 N N . ALA A 1 182 ? -18 -11.438 6.469 1 83.19 182 ALA A N 1
ATOM 1426 C CA . ALA A 1 182 ? -17.5 -10.078 6.281 1 83.19 182 ALA A CA 1
ATOM 1427 C C . ALA A 1 182 ? -16 -10.008 6.578 1 83.19 182 ALA A C 1
ATOM 1429 O O . ALA A 1 182 ? -15.25 -9.344 5.863 1 83.19 182 ALA A O 1
ATOM 1430 N N . LEU A 1 183 ? -15.594 -10.711 7.516 1 89.44 183 LEU A N 1
ATOM 1431 C CA . LEU A 1 183 ? -14.18 -10.68 7.883 1 89.44 183 LEU A CA 1
ATOM 1432 C C . LEU A 1 183 ? -13.328 -11.352 6.812 1 89.44 183 LEU A C 1
ATOM 1434 O O . LEU A 1 183 ? -12.188 -10.938 6.566 1 89.44 183 LEU A O 1
ATOM 1438 N N . THR A 1 184 ? -13.844 -12.398 6.164 1 90.06 184 THR A N 1
ATOM 1439 C CA . THR A 1 184 ? -13.102 -13.055 5.094 1 90.06 184 THR A CA 1
ATOM 1440 C C . THR A 1 184 ? -12.742 -12.062 3.994 1 90.06 184 THR A C 1
ATOM 1442 O O . THR A 1 184 ? -11.578 -11.961 3.598 1 90.06 184 THR A O 1
ATOM 1445 N N . LEU A 1 185 ? -13.758 -11.398 3.588 1 91.25 185 LEU A N 1
ATOM 1446 C CA . LEU A 1 185 ? -13.547 -10.453 2.498 1 91.25 185 LEU A CA 1
ATOM 1447 C C . LEU A 1 185 ? -12.617 -9.32 2.93 1 91.25 185 LEU A C 1
ATOM 1449 O O . LEU A 1 185 ? -11.734 -8.914 2.168 1 91.25 185 LEU A O 1
ATOM 1453 N N . SER A 1 186 ? -12.75 -8.859 4.148 1 92.62 186 SER A N 1
ATOM 1454 C CA . SER A 1 186 ? -11.875 -7.805 4.656 1 92.62 186 SER A CA 1
ATOM 1455 C C . SER A 1 186 ? -10.43 -8.281 4.738 1 92.62 186 SER A C 1
ATOM 1457 O O . SER A 1 186 ? -9.508 -7.535 4.395 1 92.62 186 SER A O 1
ATOM 1459 N N . HIS A 1 187 ? -10.219 -9.5 5.195 1 94.81 187 HIS A N 1
ATOM 1460 C CA . HIS A 1 187 ? -8.875 -10.062 5.289 1 94.81 187 HIS A CA 1
ATOM 1461 C C . HIS A 1 187 ? -8.227 -10.18 3.91 1 94.81 187 HIS A C 1
ATOM 1463 O O . HIS A 1 187 ? -7.094 -9.742 3.715 1 94.81 187 HIS A O 1
ATOM 1469 N N . PHE A 1 188 ? -8.984 -10.695 2.992 1 94.88 188 PHE A N 1
ATOM 1470 C CA . PHE A 1 188 ? -8.43 -10.875 1.656 1 94.88 188 PHE A CA 1
ATOM 1471 C C . PHE A 1 188 ? -8.211 -9.531 0.974 1 94.88 188 PHE A C 1
ATOM 1473 O O . PHE A 1 188 ? -7.254 -9.375 0.212 1 94.88 188 PHE A O 1
ATOM 1480 N N . PHE A 1 189 ? -9.125 -8.594 1.199 1 96.12 189 PHE A N 1
ATOM 1481 C CA . PHE A 1 189 ? -8.938 -7.27 0.622 1 96.12 189 PHE A CA 1
ATOM 1482 C C . PHE A 1 189 ? -7.672 -6.617 1.157 1 96.12 189 PHE A C 1
ATOM 1484 O O . PHE A 1 189 ? -6.879 -6.066 0.389 1 96.12 189 PHE A O 1
ATOM 1491 N N . THR A 1 190 ? -7.457 -6.648 2.473 1 96.19 190 THR A N 1
ATOM 1492 C CA . THR A 1 190 ? -6.277 -6.078 3.111 1 96.19 190 THR A CA 1
ATOM 1493 C C . THR A 1 190 ? -5.008 -6.777 2.631 1 96.19 190 THR A C 1
ATOM 1495 O O . THR A 1 190 ? -4.016 -6.121 2.311 1 96.19 190 THR A O 1
ATOM 1498 N N . LEU A 1 191 ? -5.082 -8.055 2.545 1 96.25 191 LEU A N 1
ATOM 1499 C CA . LEU A 1 191 ? -3.938 -8.812 2.049 1 96.25 191 LEU A CA 1
ATOM 1500 C C . LEU A 1 191 ? -3.588 -8.398 0.623 1 96.25 191 LEU A C 1
ATOM 1502 O O . LEU A 1 191 ? -2.426 -8.109 0.323 1 96.25 191 LEU A O 1
ATOM 1506 N N . HIS A 1 192 ? -4.598 -8.328 -0.204 1 97.75 192 HIS A N 1
ATOM 1507 C CA . HIS A 1 192 ? -4.406 -8.086 -1.629 1 97.75 192 HIS A CA 1
ATOM 1508 C C . HIS A 1 192 ? -3.973 -6.648 -1.891 1 97.75 192 HIS A C 1
ATOM 1510 O O . HIS A 1 192 ? -3.123 -6.398 -2.748 1 97.75 192 HIS A O 1
ATOM 1516 N N . THR A 1 193 ? -4.473 -5.715 -1.157 1 96.94 193 THR A N 1
ATOM 1517 C CA . THR A 1 193 ? -4.309 -4.32 -1.554 1 96.94 193 THR A CA 1
ATOM 1518 C C . THR A 1 193 ? -3.26 -3.631 -0.685 1 96.94 193 THR A C 1
ATOM 1520 O O . THR A 1 193 ? -2.766 -2.557 -1.032 1 96.94 193 THR A O 1
ATOM 1523 N N . MET A 1 194 ? -2.875 -4.246 0.468 1 96.56 194 MET A N 1
ATOM 1524 C CA . MET A 1 194 ? -1.949 -3.543 1.352 1 96.56 194 MET A CA 1
ATOM 1525 C C . MET A 1 194 ? -0.712 -4.391 1.626 1 96.56 194 MET A C 1
ATOM 1527 O O . MET A 1 194 ? 0.41 -3.973 1.334 1 96.56 194 MET A O 1
ATOM 1531 N N . ILE A 1 195 ? -0.913 -5.582 2.047 1 96.12 195 ILE A N 1
ATOM 1532 C CA . ILE A 1 195 ? 0.216 -6.402 2.473 1 96.12 195 ILE A CA 1
ATOM 1533 C C . ILE A 1 195 ? 1.022 -6.844 1.253 1 96.12 195 ILE A C 1
ATOM 1535 O O . ILE A 1 195 ? 2.232 -6.609 1.184 1 96.12 195 ILE A O 1
ATOM 1539 N N . LEU A 1 196 ? 0.363 -7.441 0.335 1 97.38 196 LEU A N 1
ATOM 1540 C CA . LEU A 1 196 ? 1.069 -8.016 -0.805 1 97.38 196 LEU A CA 1
ATOM 1541 C C . LEU A 1 196 ? 1.745 -6.926 -1.63 1 97.38 196 LEU A C 1
ATOM 1543 O O . LEU A 1 196 ? 2.922 -7.047 -1.98 1 97.38 196 LEU A O 1
ATOM 1547 N N . PRO A 1 197 ? 1.057 -5.84 -1.933 1 96.75 197 PRO A N 1
ATOM 1548 C CA . PRO A 1 197 ? 1.75 -4.777 -2.666 1 96.75 197 PRO A CA 1
ATOM 1549 C C . PRO A 1 197 ? 2.975 -4.25 -1.922 1 96.75 197 PRO A C 1
ATOM 1551 O O . PRO A 1 197 ? 4.004 -3.965 -2.541 1 96.75 197 PRO A O 1
ATOM 1554 N N . THR A 1 198 ? 2.883 -4.16 -0.633 1 94.75 198 THR A N 1
ATOM 1555 C CA . THR A 1 198 ? 4.027 -3.719 0.156 1 94.75 198 THR A CA 1
ATOM 1556 C C . THR A 1 198 ? 5.184 -4.707 0.031 1 94.75 198 THR A C 1
ATOM 1558 O O . THR A 1 198 ? 6.328 -4.309 -0.183 1 94.75 198 THR A O 1
ATOM 1561 N N . LEU A 1 199 ? 4.883 -5.926 0.108 1 96.06 199 LEU A N 1
ATOM 1562 C CA . LEU A 1 199 ? 5.91 -6.953 -0.027 1 96.06 199 LEU A CA 1
ATOM 1563 C C . LEU A 1 199 ? 6.492 -6.957 -1.437 1 96.06 199 LEU A C 1
ATOM 1565 O O . LEU A 1 199 ? 7.699 -7.145 -1.614 1 96.06 199 LEU A O 1
ATOM 1569 N N . PHE A 1 200 ? 5.621 -6.766 -2.449 1 97.5 200 PHE A N 1
ATOM 1570 C CA . PHE A 1 200 ? 6.109 -6.656 -3.82 1 97.5 200 PHE A CA 1
ATOM 1571 C C . PHE A 1 200 ? 7.121 -5.523 -3.949 1 97.5 200 PHE A C 1
ATOM 1573 O O . PHE A 1 200 ? 8.195 -5.703 -4.527 1 97.5 200 PHE A O 1
ATOM 1580 N N . ILE A 1 201 ? 6.801 -4.398 -3.375 1 94.56 201 ILE A N 1
ATOM 1581 C CA . ILE A 1 201 ? 7.688 -3.244 -3.479 1 94.56 201 ILE A CA 1
ATOM 1582 C C . ILE A 1 201 ? 9.023 -3.561 -2.811 1 94.56 201 ILE A C 1
ATOM 1584 O O . ILE A 1 201 ? 10.086 -3.346 -3.4 1 94.56 201 ILE A O 1
ATOM 1588 N N . LEU A 1 202 ? 8.977 -4.184 -1.646 1 92.75 202 LEU A N 1
ATOM 1589 C CA . LEU A 1 202 ? 10.18 -4.484 -0.883 1 92.75 202 LEU A CA 1
ATOM 1590 C C . LEU A 1 202 ? 11.039 -5.508 -1.613 1 92.75 202 LEU A C 1
ATOM 1592 O O . LEU A 1 202 ? 12.25 -5.305 -1.784 1 92.75 202 LEU A O 1
ATOM 1596 N N . PHE A 1 203 ? 10.453 -6.52 -2.145 1 96.31 203 PHE A N 1
ATOM 1597 C CA . PHE A 1 203 ? 11.227 -7.609 -2.729 1 96.31 203 PHE A CA 1
ATOM 1598 C C . PHE A 1 203 ? 11.664 -7.262 -4.148 1 96.31 203 PHE A C 1
ATOM 1600 O O . PHE A 1 203 ? 12.695 -7.738 -4.621 1 96.31 203 PHE A O 1
ATOM 1607 N N . VAL A 1 204 ? 10.891 -6.445 -4.852 1 96.5 204 VAL A N 1
ATOM 1608 C CA . VAL A 1 204 ? 11.336 -5.977 -6.16 1 96.5 204 VAL A CA 1
ATOM 1609 C C . VAL A 1 204 ? 12.531 -5.043 -5.992 1 96.5 204 VAL A C 1
ATOM 1611 O O . VAL A 1 204 ? 13.492 -5.117 -6.758 1 96.5 204 VAL A O 1
ATOM 1614 N N . MET A 1 205 ? 12.438 -4.203 -4.988 1 90.62 205 MET A N 1
ATOM 1615 C CA . MET A 1 205 ? 13.578 -3.336 -4.707 1 90.62 205 MET A CA 1
ATOM 1616 C C . MET A 1 205 ? 14.82 -4.16 -4.375 1 90.62 205 MET A C 1
ATOM 1618 O O . MET A 1 205 ? 15.906 -3.885 -4.887 1 90.62 205 MET A O 1
ATOM 1622 N N . LEU A 1 206 ? 14.625 -5.172 -3.564 1 91.5 206 LEU A N 1
ATOM 1623 C CA . LEU A 1 206 ? 15.727 -6.062 -3.227 1 91.5 206 LEU A CA 1
ATOM 1624 C C . LEU A 1 206 ? 16.25 -6.766 -4.473 1 91.5 206 LEU A C 1
ATOM 1626 O O . LEU A 1 206 ? 17.469 -6.844 -4.68 1 91.5 206 LEU A O 1
ATOM 1630 N N . HIS A 1 207 ? 15.367 -7.211 -5.277 1 95.56 207 HIS A N 1
ATOM 1631 C CA . HIS A 1 207 ? 15.711 -7.879 -6.527 1 95.56 207 HIS A CA 1
ATOM 1632 C C . HIS A 1 207 ? 16.531 -6.969 -7.43 1 95.56 207 HIS A C 1
ATOM 1634 O O . HIS A 1 207 ? 17.547 -7.387 -7.984 1 95.56 207 HIS A O 1
ATOM 1640 N N . MET A 1 208 ? 16.203 -5.738 -7.48 1 91.5 208 MET A N 1
ATOM 1641 C CA . MET A 1 208 ? 16.859 -4.781 -8.359 1 91.5 208 MET A CA 1
ATOM 1642 C C . MET A 1 208 ? 18.219 -4.375 -7.797 1 91.5 208 MET A C 1
ATOM 1644 O O . MET A 1 208 ? 19.172 -4.188 -8.547 1 91.5 208 MET A O 1
ATOM 1648 N N . VAL A 1 209 ? 18.312 -4.234 -6.504 1 86.44 209 VAL A N 1
ATOM 1649 C CA . VAL A 1 209 ? 19.594 -3.895 -5.867 1 86.44 209 VAL A CA 1
ATOM 1650 C C . VAL A 1 209 ? 20.609 -5.012 -6.105 1 86.44 209 VAL A C 1
ATOM 1652 O O . VAL A 1 209 ? 21.75 -4.746 -6.449 1 86.44 209 VAL A O 1
ATOM 1655 N N . ILE A 1 210 ? 20.141 -6.207 -5.949 1 90.31 210 ILE A N 1
ATOM 1656 C CA . ILE A 1 210 ? 21.031 -7.344 -6.184 1 90.31 210 ILE A CA 1
ATOM 1657 C C . ILE A 1 210 ? 21.406 -7.406 -7.66 1 90.31 210 ILE A C 1
ATOM 1659 O O . ILE A 1 210 ? 22.578 -7.645 -7.992 1 90.31 210 ILE A O 1
ATOM 1663 N N . PHE A 1 211 ? 20.5 -7.176 -8.555 1 90.56 211 PHE A N 1
ATOM 1664 C CA . PHE A 1 211 ? 20.734 -7.184 -9.992 1 90.56 211 PHE A CA 1
ATOM 1665 C C . PHE A 1 211 ? 21.797 -6.172 -10.375 1 90.56 211 PHE A C 1
ATOM 1667 O O . PHE A 1 211 ? 22.672 -6.461 -11.188 1 90.56 211 PHE A O 1
ATOM 1674 N N . ARG A 1 212 ? 21.75 -5.062 -9.719 1 84.75 212 ARG A N 1
ATOM 1675 C CA . ARG A 1 212 ? 22.719 -4.008 -10.023 1 84.75 212 ARG A CA 1
ATOM 1676 C C . ARG A 1 212 ? 24.094 -4.359 -9.492 1 84.75 212 ARG A C 1
ATOM 1678 O O . ARG A 1 212 ? 25.109 -3.93 -10.047 1 84.75 212 ARG A O 1
ATOM 1685 N N . ARG A 1 213 ? 24.141 -5.125 -8.531 1 84.5 213 ARG A N 1
ATOM 1686 C CA . ARG A 1 213 ? 25.422 -5.477 -7.922 1 84.5 213 ARG A CA 1
ATOM 1687 C C . ARG A 1 213 ? 26.094 -6.621 -8.68 1 84.5 213 ARG A C 1
ATOM 1689 O O . ARG A 1 213 ? 27.297 -6.582 -8.922 1 84.5 213 ARG A O 1
ATOM 1696 N N . VAL A 1 214 ? 25.281 -7.59 -9.055 1 88.31 214 VAL A N 1
ATOM 1697 C CA . VAL A 1 214 ? 25.875 -8.773 -9.664 1 88.31 214 VAL A CA 1
ATOM 1698 C C . VAL A 1 214 ? 25.859 -8.633 -11.188 1 88.31 214 VAL A C 1
ATOM 1700 O O . VAL A 1 214 ? 26.672 -9.258 -11.883 1 88.31 214 VAL A O 1
ATOM 1703 N N . GLY A 1 215 ? 24.906 -7.871 -11.672 1 86.5 215 GLY A N 1
ATOM 1704 C CA . GLY A 1 215 ? 24.844 -7.648 -13.109 1 86.5 215 GLY A CA 1
ATOM 1705 C C . GLY A 1 215 ? 24.109 -8.75 -13.844 1 86.5 215 GLY A C 1
ATOM 1706 O O . GLY A 1 215 ? 23.906 -9.844 -13.305 1 86.5 215 GLY A O 1
ATOM 1707 N N . PRO A 1 216 ? 23.781 -8.508 -15.062 1 89.12 216 PRO A N 1
ATOM 1708 C CA . PRO A 1 216 ? 23.109 -9.531 -15.867 1 89.12 216 PRO A CA 1
ATOM 1709 C C . PRO A 1 216 ? 24.047 -10.648 -16.312 1 89.12 216 PRO A C 1
ATOM 1711 O O . PRO A 1 216 ? 25.25 -10.414 -16.484 1 89.12 216 PRO A O 1
ATOM 1714 N N . ALA A 1 217 ? 23.516 -11.812 -16.5 1 89.12 217 ALA A N 1
ATOM 1715 C CA . ALA A 1 217 ? 24.312 -12.969 -16.922 1 89.12 217 ALA A CA 1
ATOM 1716 C C . ALA A 1 217 ? 24.688 -12.883 -18.391 1 89.12 217 ALA A C 1
ATOM 1718 O O . ALA A 1 217 ? 25.734 -13.398 -18.797 1 89.12 217 ALA A O 1
ATOM 1719 N N . GLY A 1 218 ? 23.906 -12.203 -19.125 1 87.94 218 GLY A N 1
ATOM 1720 C CA . GLY A 1 218 ? 24.172 -12.125 -20.547 1 87.94 218 GLY A CA 1
ATOM 1721 C C . GLY A 1 218 ? 23.766 -13.375 -21.297 1 87.94 218 GLY A C 1
ATOM 1722 O O . GLY A 1 218 ? 23.125 -14.273 -20.734 1 87.94 218 GLY A O 1
ATOM 1723 N N . PRO A 1 219 ? 24.094 -13.398 -22.578 1 89.62 219 PRO A N 1
ATOM 1724 C CA . PRO A 1 219 ? 23.766 -14.57 -23.406 1 89.62 219 PRO A CA 1
ATOM 1725 C C . PRO A 1 219 ? 24.516 -15.828 -22.953 1 89.62 219 PRO A C 1
ATOM 1727 O O . PRO A 1 219 ? 25.609 -15.727 -22.375 1 89.62 219 PRO A O 1
ATOM 1730 N N . PHE A 1 220 ? 23.906 -16.953 -23.203 1 89.19 220 PHE A N 1
ATOM 1731 C CA . PHE A 1 220 ? 24.531 -18.203 -22.766 1 89.19 220 PHE A CA 1
ATOM 1732 C C . PHE A 1 220 ? 25.609 -18.641 -23.734 1 89.19 220 PHE A C 1
ATOM 1734 O O . PHE A 1 220 ? 26.422 -19.516 -23.422 1 89.19 220 PHE A O 1
ATOM 1741 N N . SER A 1 221 ? 25.562 -18 -24.875 1 83.31 221 SER A N 1
ATOM 1742 C CA . SER A 1 221 ? 26.547 -18.359 -25.891 1 83.31 221 SER A CA 1
ATOM 1743 C C . SER A 1 221 ? 27.641 -17.297 -25.984 1 83.31 221 SER A C 1
ATOM 1745 O O . SER A 1 221 ? 27.406 -16.125 -25.703 1 83.31 221 SER A O 1
ATOM 1747 N N . GLY A 1 222 ? 28.859 -17.766 -26.203 1 79.88 222 GLY A N 1
ATOM 1748 C CA . GLY A 1 222 ? 29.969 -16.844 -26.422 1 79.88 222 GLY A CA 1
ATOM 1749 C C . GLY A 1 222 ? 31 -16.875 -25.312 1 79.88 222 GLY A C 1
ATOM 1750 O O . GLY A 1 222 ? 30.672 -17.156 -24.156 1 79.88 222 GLY A O 1
ATOM 1751 N N . SER A 1 223 ? 32.188 -16.609 -25.734 1 80 223 SER A N 1
ATOM 1752 C CA . SER A 1 223 ? 33.281 -16.547 -24.766 1 80 223 SER A CA 1
ATOM 1753 C C . SER A 1 223 ? 33.188 -15.281 -23.922 1 80 223 SER A C 1
ATOM 1755 O O . SER A 1 223 ? 32.656 -14.266 -24.375 1 80 223 SER A O 1
ATOM 1757 N N . PRO A 1 224 ? 33.469 -15.406 -22.703 1 81.81 224 PRO A N 1
ATOM 1758 C CA . PR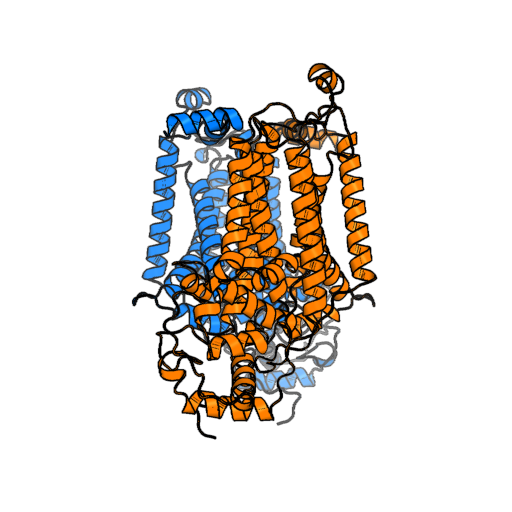O A 1 224 ? 33.469 -14.219 -21.844 1 81.81 224 PRO A CA 1
ATOM 1759 C C . PRO A 1 224 ? 34.156 -13.023 -22.5 1 81.81 224 PRO A C 1
ATOM 1761 O O . PRO A 1 224 ? 33.719 -11.883 -22.344 1 81.81 224 PRO A O 1
ATOM 1764 N N . GLU A 1 225 ? 35.188 -13.258 -23.25 1 84 225 GLU A N 1
ATOM 1765 C CA . GLU A 1 225 ? 35.938 -12.203 -23.906 1 84 225 GLU A CA 1
ATOM 1766 C C . GLU A 1 225 ? 35.125 -11.523 -25 1 84 225 GLU A C 1
ATOM 1768 O O . GLU A 1 225 ? 35.094 -10.297 -25.109 1 84 225 GLU A O 1
ATOM 1773 N N . LYS A 1 226 ? 34.5 -12.234 -25.703 1 86.12 226 LYS A N 1
ATOM 1774 C CA . LYS A 1 226 ? 33.656 -11.703 -26.781 1 86.12 226 LYS A CA 1
ATOM 1775 C C . LYS A 1 226 ? 32.469 -10.914 -26.203 1 86.12 226 LYS A C 1
ATOM 1777 O O . LYS A 1 226 ? 32.125 -9.859 -26.734 1 86.12 226 LYS A O 1
ATOM 1782 N N . LEU A 1 227 ? 31.859 -11.453 -25.156 1 86.56 227 LEU A N 1
ATOM 1783 C CA . LEU A 1 227 ? 30.734 -10.797 -24.516 1 86.56 227 LEU A CA 1
ATOM 1784 C C . LEU A 1 227 ? 31.141 -9.453 -23.938 1 86.56 227 LEU A C 1
ATOM 1786 O O . LEU A 1 227 ? 30.375 -8.484 -23.984 1 86.56 227 LEU A O 1
ATOM 1790 N N . GLU A 1 228 ? 32.312 -9.43 -23.5 1 84.94 228 GLU A N 1
ATOM 1791 C CA . GLU A 1 228 ? 32.844 -8.18 -22.969 1 84.94 228 GLU A CA 1
ATOM 1792 C C . GLU A 1 228 ? 33.156 -7.184 -24.078 1 84.94 228 GLU A C 1
ATOM 1794 O O . GLU A 1 228 ? 32.938 -5.98 -23.922 1 84.94 228 GLU A O 1
ATOM 1799 N N . ALA A 1 229 ? 33.594 -7.699 -25.109 1 86.19 229 ALA A N 1
ATOM 1800 C CA . ALA A 1 229 ? 33.969 -6.859 -26.234 1 86.19 229 ALA A CA 1
ATOM 1801 C C . ALA A 1 229 ? 32.719 -6.219 -26.875 1 86.19 229 ALA A C 1
ATOM 1803 O O . ALA A 1 229 ? 32.812 -5.121 -27.438 1 86.19 229 ALA A O 1
ATOM 1804 N N . THR A 1 230 ? 31.672 -6.824 -26.797 1 85.44 230 THR A N 1
ATOM 1805 C CA . THR A 1 230 ? 30.453 -6.332 -27.438 1 85.44 230 THR A CA 1
ATOM 1806 C C . THR A 1 230 ? 29.531 -5.688 -26.406 1 85.44 230 THR A C 1
ATOM 1808 O O . THR A 1 230 ? 28.344 -5.477 -26.672 1 85.44 230 THR A O 1
ATOM 1811 N N . LYS A 1 231 ? 30.141 -5.445 -25.344 1 86.94 231 LYS A N 1
ATOM 1812 C CA . LYS A 1 231 ? 29.359 -4.891 -24.234 1 86.94 231 LYS A CA 1
ATOM 1813 C C . LYS A 1 231 ? 28.812 -3.514 -24.594 1 86.94 231 LYS A C 1
ATOM 1815 O O . LYS A 1 231 ? 29.5 -2.701 -25.219 1 86.94 231 LYS A O 1
ATOM 1820 N N . ASP A 1 232 ? 27.484 -3.379 -24.359 1 89.31 232 ASP A N 1
ATOM 1821 C CA . ASP A 1 232 ? 26.781 -2.107 -24.5 1 89.31 232 ASP A CA 1
ATOM 1822 C C . ASP A 1 232 ? 26.281 -1.609 -23.141 1 89.31 232 ASP A C 1
ATOM 1824 O O . ASP A 1 232 ? 26.453 -2.293 -22.125 1 89.31 232 ASP A O 1
ATOM 1828 N N . THR A 1 233 ? 25.875 -0.327 -23.203 1 89.44 233 THR A N 1
ATOM 1829 C CA . THR A 1 233 ? 25.266 0.185 -21.984 1 89.44 233 THR A CA 1
ATOM 1830 C C . THR A 1 233 ? 23.75 0.131 -22.078 1 89.44 233 THR A C 1
ATOM 1832 O O . THR A 1 233 ? 23.188 0.04 -23.172 1 89.44 233 THR A O 1
ATOM 1835 N N . PHE A 1 234 ? 23.141 0.181 -21 1 90.81 234 PHE A N 1
ATOM 1836 C CA . PHE A 1 234 ? 21.688 0.108 -20.906 1 90.81 234 PHE A CA 1
ATOM 1837 C C . PHE A 1 234 ? 21.031 1.192 -21.766 1 90.81 234 PHE A C 1
ATOM 1839 O O . PHE A 1 234 ? 20.094 0.92 -22.516 1 90.81 234 PHE A O 1
ATOM 1846 N N . TYR A 1 235 ? 21.5 2.326 -21.625 1 90.88 235 TYR A N 1
ATOM 1847 C CA . TYR A 1 235 ? 21.016 3.426 -22.438 1 90.88 235 TYR A CA 1
ATOM 1848 C C . TYR A 1 235 ? 21.906 3.637 -23.656 1 90.88 235 TYR A C 1
ATOM 1850 O O . TYR A 1 235 ? 23.125 3.506 -23.578 1 90.88 235 TYR A O 1
ATOM 1858 N N . PRO A 1 236 ? 21.359 3.895 -24.812 1 91.69 236 PRO A N 1
ATOM 1859 C CA . PRO A 1 236 ? 19.953 4.188 -25.094 1 91.69 236 PRO A CA 1
ATOM 1860 C C . PRO A 1 236 ? 19.219 3.006 -25.719 1 91.69 236 PRO A C 1
ATOM 1862 O O . PRO A 1 236 ? 17.984 2.924 -25.625 1 91.69 236 PRO A O 1
ATOM 1865 N N . ARG A 1 237 ? 19.922 2.16 -26.281 1 93.5 237 ARG A N 1
ATOM 1866 C CA . ARG A 1 237 ? 19.312 1.163 -27.156 1 93.5 237 ARG A CA 1
ATOM 1867 C C . ARG A 1 237 ? 18.453 0.185 -26.359 1 93.5 237 ARG A C 1
ATOM 1869 O O . ARG A 1 237 ? 17.297 -0.068 -26.703 1 93.5 237 ARG A O 1
ATOM 1876 N N . GLN A 1 238 ? 18.984 -0.374 -25.328 1 94.25 238 GLN A N 1
ATOM 1877 C CA . GLN A 1 238 ? 18.234 -1.336 -24.516 1 94.25 238 GLN A CA 1
ATOM 1878 C C . GLN A 1 238 ? 17 -0.688 -23.891 1 94.25 238 GLN A C 1
ATOM 1880 O O . GLN A 1 238 ? 15.961 -1.327 -23.75 1 94.25 238 GLN A O 1
ATOM 1885 N N . VAL A 1 239 ? 17.141 0.562 -23.516 1 94.62 239 VAL A N 1
ATOM 1886 C CA . VAL A 1 239 ? 16 1.291 -22.953 1 94.62 239 VAL A CA 1
ATOM 1887 C C . VAL A 1 239 ? 14.875 1.362 -23.984 1 94.62 239 VAL A C 1
ATOM 1889 O O . VAL A 1 239 ? 13.703 1.163 -23.641 1 94.62 239 VAL A O 1
ATOM 1892 N N . LEU A 1 240 ? 15.297 1.671 -25.172 1 95.88 240 LEU A N 1
ATOM 1893 C CA . LEU A 1 240 ? 14.305 1.765 -26.234 1 95.88 240 LEU A CA 1
ATOM 1894 C C . LEU A 1 240 ? 13.648 0.411 -26.484 1 95.88 240 LEU A C 1
ATOM 1896 O O . LEU A 1 240 ? 12.43 0.331 -26.672 1 95.88 240 LEU A O 1
ATOM 1900 N N . MET A 1 241 ? 14.422 -0.589 -26.5 1 96.19 241 MET A N 1
ATOM 1901 C CA . MET A 1 241 ? 13.883 -1.935 -26.688 1 96.19 241 MET A CA 1
ATOM 1902 C C . MET A 1 241 ? 12.93 -2.301 -25.547 1 96.19 241 MET A C 1
ATOM 1904 O O . MET A 1 241 ? 11.859 -2.859 -25.781 1 96.19 241 MET A O 1
ATOM 1908 N N . ASP A 1 242 ? 13.336 -2.016 -24.375 1 96.56 242 ASP A N 1
ATOM 1909 C CA . ASP A 1 242 ? 12.469 -2.236 -23.219 1 96.56 242 ASP A CA 1
ATOM 1910 C C . ASP A 1 242 ? 11.148 -1.476 -23.375 1 96.56 242 ASP A C 1
ATOM 1912 O O . ASP A 1 242 ? 10.078 -2.018 -23.094 1 96.56 242 ASP A O 1
ATOM 1916 N N . ALA A 1 243 ? 11.219 -0.225 -23.812 1 97.06 243 ALA A N 1
ATOM 1917 C CA . ALA A 1 243 ? 10.023 0.599 -23.984 1 97.06 243 ALA A CA 1
ATOM 1918 C C . ALA A 1 243 ? 9.078 -0.017 -25.016 1 97.06 243 ALA A C 1
ATOM 1920 O O . ALA A 1 243 ? 7.863 -0.039 -24.812 1 97.06 243 ALA A O 1
ATOM 1921 N N . PHE A 1 244 ? 9.633 -0.492 -26.031 1 97.19 244 PHE A N 1
ATOM 1922 C CA . PHE A 1 244 ? 8.828 -1.132 -27.062 1 97.19 244 PHE A CA 1
ATOM 1923 C C . PHE A 1 244 ? 8.195 -2.414 -26.531 1 97.19 244 PHE A C 1
ATOM 1925 O O . PHE A 1 244 ? 7.039 -2.715 -26.844 1 97.19 244 PHE A O 1
ATOM 1932 N N . GLY A 1 245 ? 8.992 -3.191 -25.797 1 97.31 245 GLY A N 1
ATOM 1933 C CA . GLY A 1 245 ? 8.438 -4.375 -25.172 1 97.31 245 GLY A CA 1
ATOM 1934 C C . GLY A 1 245 ? 7.289 -4.066 -24.219 1 97.31 245 GLY A C 1
ATOM 1935 O O . GLY A 1 245 ? 6.246 -4.723 -24.266 1 97.31 245 GLY A O 1
ATOM 1936 N N . MET A 1 246 ? 7.48 -3.066 -23.438 1 97.81 246 MET A N 1
ATOM 1937 C CA . MET A 1 246 ? 6.445 -2.635 -22.5 1 97.81 246 MET A CA 1
ATOM 1938 C C . MET A 1 246 ? 5.207 -2.146 -23.25 1 97.81 246 MET A C 1
ATOM 1940 O O . MET A 1 246 ? 4.078 -2.469 -22.875 1 97.81 246 MET A O 1
ATOM 1944 N N . LEU A 1 247 ? 5.391 -1.347 -24.297 1 97.94 247 LEU A N 1
ATOM 1945 C CA . LEU A 1 247 ? 4.273 -0.87 -25.094 1 97.94 247 LEU A CA 1
ATOM 1946 C C . LEU A 1 247 ? 3.533 -2.035 -25.75 1 97.94 247 LEU A C 1
ATOM 1948 O O . LEU A 1 247 ? 2.301 -2.051 -25.781 1 97.94 247 LEU A O 1
ATOM 1952 N N . GLY A 1 248 ? 4.312 -2.953 -26.266 1 98.19 248 GLY A N 1
ATOM 1953 C CA . GLY A 1 248 ? 3.707 -4.121 -26.875 1 98.19 248 GLY A CA 1
ATOM 1954 C C . GLY A 1 248 ? 2.824 -4.906 -25.938 1 98.19 248 GLY A C 1
ATOM 1955 O O . GLY A 1 248 ? 1.687 -5.242 -26.266 1 98.19 248 GLY A O 1
ATOM 1956 N N . ILE A 1 249 ? 3.32 -5.223 -24.781 1 98.31 249 ILE A N 1
ATOM 1957 C CA . ILE A 1 249 ? 2.549 -5.996 -23.812 1 98.31 249 ILE A CA 1
ATOM 1958 C C . ILE A 1 249 ? 1.352 -5.18 -23.328 1 98.31 249 ILE A C 1
ATOM 1960 O O . ILE A 1 249 ? 0.283 -5.734 -23.062 1 98.31 249 ILE A O 1
ATOM 1964 N N . PHE A 1 250 ? 1.476 -3.875 -23.203 1 98.56 250 PHE A N 1
ATOM 1965 C CA . PHE A 1 250 ? 0.362 -3.012 -22.828 1 98.56 250 PHE A CA 1
ATOM 1966 C C . PHE A 1 250 ? -0.744 -3.07 -23.875 1 98.56 250 PHE A C 1
ATOM 1968 O O . PHE A 1 250 ? -1.919 -3.225 -23.547 1 98.56 250 PHE A O 1
ATOM 1975 N N . ILE A 1 251 ? -0.327 -2.924 -25.109 1 98.5 251 ILE A N 1
ATOM 1976 C CA . ILE A 1 251 ? -1.292 -2.965 -26.203 1 98.5 251 ILE A CA 1
ATOM 1977 C C . ILE A 1 251 ? -1.995 -4.32 -26.219 1 98.5 251 ILE A C 1
ATOM 1979 O O . ILE A 1 251 ? -3.205 -4.398 -26.453 1 98.5 251 ILE A O 1
ATOM 1983 N N . PHE A 1 252 ? -1.231 -5.328 -25.984 1 98.62 252 PHE A N 1
ATOM 1984 C CA . PHE A 1 252 ? -1.801 -6.668 -25.953 1 98.62 252 PHE A CA 1
ATOM 1985 C C . PHE A 1 252 ? -2.834 -6.789 -24.844 1 98.62 252 PHE A C 1
ATOM 1987 O O . PHE A 1 252 ? -3.943 -7.277 -25.062 1 98.62 252 PHE A O 1
ATOM 1994 N N . ILE A 1 253 ? -2.551 -6.344 -23.641 1 98.69 253 ILE A N 1
ATOM 1995 C CA . ILE A 1 253 ? -3.467 -6.371 -22.516 1 98.69 253 ILE A CA 1
ATOM 1996 C C . ILE A 1 253 ? -4.695 -5.516 -22.812 1 98.69 253 ILE A C 1
ATOM 1998 O O . ILE A 1 253 ? -5.824 -5.926 -22.547 1 98.69 253 ILE A O 1
ATOM 2002 N N . LEU A 1 254 ? -4.449 -4.371 -23.406 1 98.44 254 LEU A N 1
ATOM 2003 C CA . LEU A 1 254 ? -5.535 -3.465 -23.766 1 98.44 254 LEU A CA 1
ATOM 2004 C C . LEU A 1 254 ? -6.473 -4.117 -24.781 1 98.44 254 LEU A C 1
ATOM 2006 O O . LEU A 1 254 ? -7.695 -4.02 -24.641 1 98.44 254 LEU A O 1
ATOM 2010 N N . ALA A 1 255 ? -5.883 -4.758 -25.719 1 98.5 255 ALA A N 1
ATOM 2011 C CA . ALA A 1 255 ? -6.684 -5.449 -26.734 1 98.5 255 ALA A CA 1
ATOM 2012 C C . ALA A 1 255 ? -7.543 -6.539 -26.094 1 98.5 255 ALA A C 1
ATOM 2014 O O . ALA A 1 255 ? -8.727 -6.664 -26.406 1 98.5 255 ALA A O 1
ATOM 2015 N N . LEU A 1 256 ? -6.984 -7.273 -25.203 1 98.31 256 LEU A N 1
ATOM 2016 C CA . LEU A 1 256 ? -7.746 -8.305 -24.5 1 98.31 256 LEU A CA 1
ATOM 2017 C C . LEU A 1 256 ? -8.867 -7.691 -23.672 1 98.31 256 LEU A C 1
ATOM 2019 O O . LEU A 1 256 ? -9.984 -8.219 -23.641 1 98.31 256 LEU A O 1
ATOM 2023 N N . ALA A 1 257 ? -8.57 -6.609 -23.016 1 98 257 ALA A N 1
ATOM 2024 C CA . ALA A 1 257 ? -9.555 -5.938 -22.172 1 98 257 ALA A CA 1
ATOM 2025 C C . ALA A 1 257 ? -10.742 -5.438 -22.984 1 98 257 ALA A C 1
ATOM 2027 O O . ALA A 1 257 ? -11.883 -5.461 -22.516 1 98 257 ALA A O 1
ATOM 2028 N N . ILE A 1 258 ? -10.484 -5.012 -24.188 1 96.81 258 ILE A N 1
ATOM 2029 C CA . ILE A 1 258 ? -11.523 -4.449 -25.047 1 96.81 258 ILE A CA 1
ATOM 2030 C C . ILE A 1 258 ? -12.289 -5.574 -25.734 1 96.81 258 ILE A C 1
ATOM 2032 O O . ILE A 1 258 ? -13.523 -5.574 -25.734 1 96.81 258 ILE A O 1
ATOM 2036 N N . LEU A 1 259 ? -11.594 -6.586 -26.234 1 97.25 259 LEU A N 1
ATOM 2037 C CA . LEU A 1 259 ? -12.203 -7.625 -27.062 1 97.25 259 LEU A CA 1
ATOM 2038 C C . LEU A 1 259 ? -12.852 -8.695 -26.188 1 97.25 259 LEU A C 1
ATOM 2040 O O . LEU A 1 259 ? -13.82 -9.336 -26.594 1 97.25 259 LEU A O 1
ATOM 2044 N N . HIS A 1 260 ? -12.266 -8.898 -25 1 96.62 260 HIS A N 1
ATOM 2045 C CA . HIS A 1 260 ? -12.766 -9.914 -24.078 1 96.62 260 HIS A CA 1
ATOM 2046 C C . HIS A 1 260 ? -12.906 -9.367 -22.656 1 96.62 260 HIS A C 1
ATOM 2048 O O . HIS A 1 260 ? -12.203 -9.812 -21.75 1 96.62 260 HIS A O 1
ATOM 2054 N N . PRO A 1 261 ? -13.852 -8.523 -22.438 1 94.75 261 PRO A N 1
ATOM 2055 C CA . PRO A 1 261 ? -14.023 -8.008 -21.078 1 94.75 261 PRO A CA 1
ATOM 2056 C C . PRO A 1 261 ? -14.336 -9.109 -20.062 1 94.75 261 PRO A C 1
ATOM 2058 O O . PRO A 1 261 ? -14.977 -10.102 -20.406 1 94.75 261 PRO A O 1
ATOM 2061 N N . PRO A 1 262 ? -13.812 -8.953 -18.859 1 93.75 262 PRO A N 1
ATOM 2062 C CA . PRO A 1 262 ? -14.062 -9.977 -17.844 1 93.75 262 PRO A CA 1
ATOM 2063 C C . PRO A 1 262 ? -15.547 -10.094 -17.469 1 93.75 262 PRO A C 1
ATOM 2065 O O . PRO A 1 262 ? -16.25 -9.078 -17.422 1 93.75 262 PRO A O 1
ATOM 2068 N N . GLY A 1 263 ? -15.953 -11.297 -17.188 1 91.88 263 GLY A N 1
ATOM 2069 C CA . GLY A 1 263 ? -17.328 -11.523 -16.766 1 91.88 263 GLY A CA 1
ATOM 2070 C C . GLY A 1 263 ? -17.531 -11.336 -15.281 1 91.88 263 GLY A C 1
ATOM 2071 O O . GLY A 1 263 ? -16.578 -11.164 -14.531 1 91.88 263 GLY A O 1
ATOM 2072 N N . LEU A 1 264 ? -18.797 -11.211 -14.883 1 92.69 264 LEU A N 1
ATOM 2073 C CA . LEU A 1 264 ? -19.234 -11.195 -13.492 1 92.69 264 LEU A CA 1
ATOM 2074 C C . LEU A 1 264 ? -20.406 -12.156 -13.289 1 92.69 264 LEU A C 1
ATOM 2076 O O . LEU A 1 264 ? -21.5 -11.945 -13.836 1 92.69 264 LEU A O 1
ATOM 2080 N N . GLU A 1 265 ? -20.109 -13.164 -12.578 1 90.25 265 GLU A N 1
ATOM 2081 C CA . GLU A 1 265 ? -21.172 -14.133 -12.32 1 90.25 265 GLU A CA 1
ATOM 2082 C C . GLU A 1 265 ? -22.188 -13.586 -11.312 1 90.25 265 GLU A C 1
ATOM 2084 O O . GLU A 1 265 ? -22.047 -12.453 -10.852 1 90.25 265 GLU A O 1
ATOM 2089 N N . SER A 1 266 ? -23.188 -14.391 -11.039 1 88.12 266 SER A N 1
ATOM 2090 C CA . SER A 1 266 ? -24.234 -13.953 -10.117 1 88.12 266 SER A CA 1
ATOM 2091 C C . SER A 1 266 ? -23.672 -13.773 -8.703 1 88.12 266 SER A C 1
ATOM 2093 O O . SER A 1 266 ? -22.594 -14.273 -8.383 1 88.12 266 SER A O 1
ATOM 2095 N N . VAL A 1 267 ? -24.453 -13 -8.023 1 88 267 VAL A N 1
ATOM 2096 C CA . VAL A 1 267 ? -24.094 -12.758 -6.633 1 88 267 VAL A CA 1
ATOM 2097 C C . VAL A 1 267 ? -23.906 -14.094 -5.91 1 88 267 VAL A C 1
ATOM 2099 O O . VAL A 1 267 ? -24.672 -15.031 -6.113 1 88 267 VAL A O 1
ATOM 2102 N N . ALA A 1 268 ? -22.906 -14.078 -5.121 1 85.56 268 ALA A N 1
ATOM 2103 C CA . ALA A 1 268 ? -22.609 -15.289 -4.371 1 85.56 268 ALA A CA 1
ATOM 2104 C C . ALA A 1 268 ? -23.812 -15.773 -3.586 1 85.56 268 ALA A C 1
ATOM 2106 O O . ALA A 1 268 ? -24.453 -15 -2.875 1 85.56 268 ALA A O 1
ATOM 2107 N N . ASN A 1 269 ? -24.156 -16.984 -3.869 1 75.69 269 ASN A N 1
ATOM 2108 C CA . ASN A 1 269 ? -25.219 -17.672 -3.131 1 75.69 269 ASN A CA 1
ATOM 2109 C C . ASN A 1 269 ? -24.672 -18.859 -2.344 1 75.69 269 ASN A C 1
ATOM 2111 O O . ASN A 1 269 ? -24.438 -19.922 -2.91 1 75.69 269 ASN A O 1
ATOM 2115 N N . PRO A 1 270 ? -24.5 -18.531 -1.051 1 70.5 270 PRO A N 1
ATOM 2116 C CA . PRO A 1 270 ? -23.906 -19.578 -0.224 1 70.5 270 PRO A CA 1
ATOM 2117 C C . PRO A 1 270 ? -24.719 -20.875 -0.238 1 70.5 270 PRO A C 1
ATOM 2119 O O . PRO A 1 270 ? -24.188 -21.938 0.088 1 70.5 270 PRO A O 1
ATOM 2122 N N . SER A 1 271 ? -25.984 -20.703 -0.759 1 61.19 271 SER A N 1
ATOM 2123 C CA . SER A 1 271 ? -26.859 -21.859 -0.737 1 61.19 271 SER A CA 1
ATOM 2124 C C . SER A 1 271 ? -26.828 -22.594 -2.07 1 61.19 271 SER A C 1
ATOM 2126 O O . SER A 1 271 ? -27.391 -23.688 -2.193 1 61.19 271 SER A O 1
ATOM 2128 N N . ASN A 1 272 ? -26.141 -22 -3.148 1 66.56 272 ASN A N 1
ATOM 2129 C CA . ASN A 1 272 ? -26.047 -22.625 -4.461 1 66.56 272 ASN A CA 1
ATOM 2130 C C . ASN A 1 272 ? -25 -23.75 -4.461 1 66.56 272 ASN A C 1
ATOM 2132 O O . ASN A 1 272 ? -23.938 -23.594 -5.051 1 66.56 272 ASN A O 1
ATOM 2136 N N . ALA A 1 273 ? -25.344 -24.812 -3.928 1 50.25 273 ALA A N 1
ATOM 2137 C CA . ALA A 1 273 ? -24.422 -25.922 -3.758 1 50.25 273 ALA A CA 1
ATOM 2138 C C . ALA A 1 273 ? -24.125 -26.609 -5.094 1 50.25 273 ALA A C 1
ATOM 2140 O O . ALA A 1 273 ? -23.156 -27.359 -5.215 1 50.25 273 ALA A O 1
ATOM 2141 N N . ALA A 1 274 ? -24.922 -26.266 -6.078 1 55.78 274 ALA A N 1
ATOM 2142 C CA . ALA A 1 274 ? -24.766 -26.891 -7.395 1 55.78 274 ALA A CA 1
ATOM 2143 C C . ALA A 1 274 ? -23.703 -26.156 -8.211 1 55.78 274 ALA A C 1
ATOM 2145 O O . ALA A 1 274 ? -23.281 -26.641 -9.266 1 55.78 274 ALA A O 1
ATOM 2146 N N . TYR A 1 275 ? -23.172 -25.094 -7.621 1 70.69 275 TYR A N 1
ATOM 2147 C CA . TYR A 1 275 ? -22.188 -24.344 -8.383 1 70.69 275 TYR A CA 1
ATOM 2148 C C . TYR A 1 275 ? -20.859 -25.109 -8.438 1 70.69 275 TYR A C 1
ATOM 2150 O O . TYR A 1 275 ? -20.391 -25.609 -7.422 1 70.69 275 TYR A O 1
ATOM 2158 N N . ASN A 1 276 ? -20.312 -25.312 -9.641 1 66.75 276 ASN A N 1
ATOM 2159 C CA . ASN A 1 276 ? -19.016 -25.938 -9.828 1 66.75 276 ASN A CA 1
ATOM 2160 C C . ASN A 1 276 ? -17.906 -24.891 -9.945 1 66.75 276 ASN A C 1
ATOM 2162 O O . ASN A 1 276 ? -17.75 -24.25 -10.984 1 66.75 276 ASN A O 1
ATOM 2166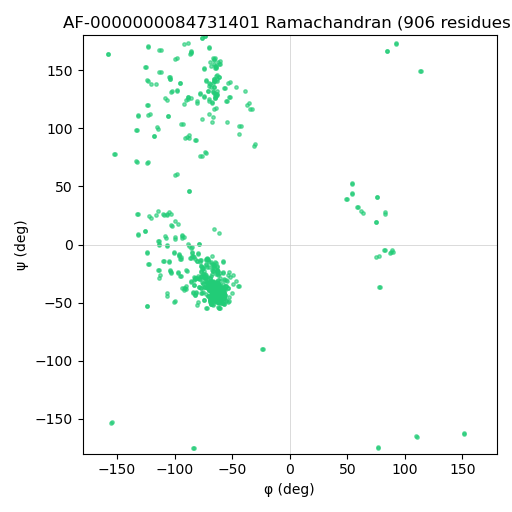 N N . PRO A 1 277 ? -17.219 -24.828 -8.82 1 73.56 277 PRO A N 1
ATOM 2167 C CA . PRO A 1 277 ? -16.156 -23.812 -8.867 1 73.56 277 PRO A CA 1
ATOM 2168 C C . PRO A 1 277 ? -15.008 -24.219 -9.805 1 73.56 277 PRO A C 1
ATOM 2170 O O . PRO A 1 277 ? -14.578 -25.375 -9.797 1 73.56 277 PRO A O 1
ATOM 2173 N N . THR A 1 278 ? -14.695 -23.422 -10.719 1 77.19 278 THR A N 1
ATOM 2174 C CA . THR A 1 278 ? -13.531 -23.594 -11.578 1 77.19 278 THR A CA 1
ATOM 2175 C C . THR A 1 278 ? -12.453 -22.562 -11.242 1 77.19 278 THR A C 1
ATOM 2177 O O . THR A 1 278 ? -12.734 -21.359 -11.141 1 77.19 278 THR A O 1
ATOM 2180 N N . PRO A 1 279 ? -11.312 -23.094 -10.992 1 82.06 279 PRO A N 1
ATOM 2181 C CA . PRO A 1 279 ? -10.242 -22.125 -10.703 1 82.06 279 PRO A CA 1
ATOM 2182 C C . PRO A 1 279 ? -9.812 -21.328 -11.93 1 82.06 279 PRO A C 1
ATOM 2184 O O . PRO A 1 279 ? -10.289 -21.594 -13.039 1 82.06 279 PRO A O 1
ATOM 2187 N N . ALA A 1 280 ? -9.039 -20.312 -11.672 1 87.38 280 ALA A N 1
ATOM 2188 C CA . ALA A 1 280 ? -8.375 -19.625 -12.781 1 87.38 280 ALA A CA 1
ATOM 2189 C C . ALA A 1 280 ? -7.453 -20.578 -13.539 1 87.38 280 ALA A C 1
ATOM 2191 O O . ALA A 1 280 ? -6.934 -21.531 -12.969 1 87.38 280 ALA A O 1
ATOM 2192 N N . TRP A 1 281 ? -7.168 -20.266 -14.727 1 89.06 281 TRP A N 1
ATOM 2193 C CA . TRP A 1 281 ? -6.484 -21.188 -15.625 1 89.06 281 TRP A CA 1
ATOM 2194 C C . TRP A 1 281 ? -5.102 -21.547 -15.086 1 89.06 281 TRP A C 1
ATOM 2196 O O . TRP A 1 281 ? -4.637 -22.672 -15.258 1 89.06 281 TRP A O 1
ATOM 2206 N N . TYR A 1 282 ? -4.488 -20.609 -14.453 1 90.12 282 TYR A N 1
ATOM 2207 C CA . TYR A 1 282 ? -3.129 -20.844 -13.984 1 90.12 282 TYR A CA 1
ATOM 2208 C C . TYR A 1 282 ? -3.137 -21.672 -12.703 1 90.12 282 TYR A C 1
ATOM 2210 O O . TYR A 1 282 ? -2.08 -22.031 -12.18 1 90.12 282 TYR A O 1
ATOM 2218 N N . PHE A 1 283 ? -4.32 -22.047 -12.227 1 87.06 283 PHE A N 1
ATOM 2219 C CA . PHE A 1 283 ? -4.43 -22.953 -11.094 1 87.06 283 PHE A CA 1
ATOM 2220 C C . PHE A 1 283 ? -5.043 -24.281 -11.523 1 87.06 283 PHE A C 1
ATOM 2222 O O . PHE A 1 283 ? -5.156 -25.219 -10.719 1 87.06 283 PHE A O 1
ATOM 2229 N N . ASP A 1 284 ? -5.387 -24.438 -12.766 1 86.88 284 ASP A N 1
ATOM 2230 C CA . ASP A 1 284 ? -6.062 -25.625 -13.258 1 86.88 284 ASP A CA 1
ATOM 2231 C C . ASP A 1 284 ? -5.207 -26.875 -13.055 1 86.88 284 ASP A C 1
ATOM 2233 O O . ASP A 1 284 ? -5.695 -27.906 -12.578 1 86.88 284 ASP A O 1
ATOM 2237 N N . TRP A 1 285 ? -4 -26.75 -13.43 1 85.5 285 TRP A N 1
ATOM 2238 C CA . TRP A 1 285 ? -3.137 -27.922 -13.367 1 85.5 285 TRP A CA 1
ATOM 2239 C C . TRP A 1 285 ? -2.971 -28.391 -11.922 1 85.5 285 TRP A C 1
ATOM 2241 O O . TRP A 1 285 ? -2.932 -29.609 -11.656 1 85.5 285 TRP A O 1
ATOM 2251 N N . ILE A 1 286 ? -2.871 -27.484 -11.031 1 80 286 ILE A N 1
ATOM 2252 C CA . ILE A 1 286 ? -2.699 -27.859 -9.633 1 80 286 ILE A CA 1
ATOM 2253 C C . ILE A 1 286 ? -4.004 -28.438 -9.086 1 80 286 ILE A C 1
ATOM 2255 O O . ILE A 1 286 ? -3.988 -29.391 -8.297 1 80 286 ILE A O 1
ATOM 2259 N N .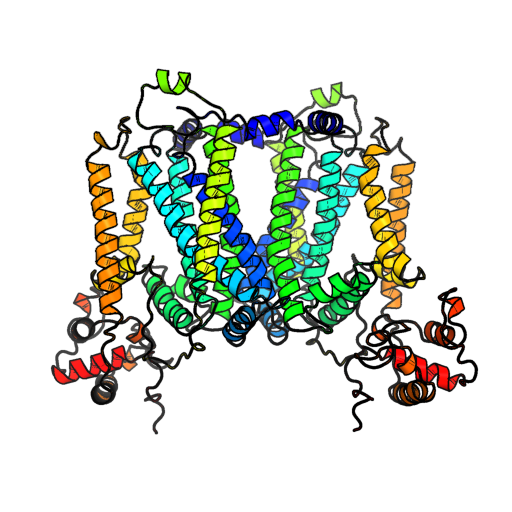 PHE A 1 287 ? -5.059 -27.891 -9.508 1 76.5 287 PHE A N 1
ATOM 2260 C CA . PHE A 1 287 ? -6.371 -28.391 -9.109 1 76.5 287 PHE A CA 1
ATOM 2261 C C . PHE A 1 287 ? -6.574 -29.828 -9.586 1 76.5 287 PHE A C 1
ATOM 2263 O O . PHE A 1 287 ? -7.074 -30.672 -8.844 1 76.5 287 PHE A O 1
ATOM 2270 N N . GLU A 1 288 ? -6.199 -30.031 -10.773 1 78.56 288 GLU A N 1
ATOM 2271 C CA . GLU A 1 288 ? -6.32 -31.391 -11.32 1 78.56 288 GLU A CA 1
ATOM 2272 C C . GLU A 1 288 ? -5.391 -32.344 -10.594 1 78.56 288 GLU A C 1
ATOM 2274 O O . GLU A 1 288 ? -5.773 -33.5 -10.312 1 78.56 288 GLU A O 1
ATOM 2279 N N . LEU A 1 289 ? -4.289 -31.922 -10.422 1 76.62 289 LEU A N 1
ATOM 2280 C CA . LEU A 1 289 ? -3.307 -32.75 -9.727 1 76.62 289 LEU A CA 1
ATOM 2281 C C . LEU A 1 289 ? -3.801 -33.125 -8.336 1 76.62 289 LEU A C 1
ATOM 2283 O O . LEU A 1 289 ? -3.59 -34.281 -7.887 1 76.62 289 LEU A O 1
ATOM 2287 N N . LEU A 1 290 ? -4.457 -32.25 -7.707 1 69.69 290 LEU A N 1
ATOM 2288 C CA . LEU A 1 290 ? -5.012 -32.5 -6.379 1 69.69 290 LEU A CA 1
ATOM 2289 C C . LEU A 1 290 ? -6.074 -33.594 -6.422 1 69.69 290 LEU A C 1
ATOM 2291 O O . LEU A 1 290 ? -6.242 -34.344 -5.457 1 69.69 290 LEU A O 1
ATOM 2295 N N . LYS A 1 291 ? -6.625 -33.719 -7.535 1 68.25 291 LYS A N 1
ATOM 2296 C CA . LYS A 1 291 ? -7.645 -34.75 -7.711 1 68.25 291 LYS A CA 1
ATOM 2297 C C . LYS A 1 291 ? -7.008 -36.094 -7.914 1 68.25 291 LYS A C 1
ATOM 2299 O O . LYS A 1 291 ? -7.613 -37.125 -7.586 1 68.25 291 LYS A O 1
ATOM 2304 N N . LEU A 1 292 ? -5.828 -36 -8.43 1 70.56 292 LEU A N 1
ATOM 2305 C CA . LEU A 1 292 ? -5.188 -37.25 -8.828 1 70.56 292 LEU A CA 1
ATOM 2306 C C . LEU A 1 292 ? -4.367 -37.844 -7.68 1 70.56 292 LEU A C 1
ATOM 2308 O O . LEU A 1 292 ? -4.164 -39.062 -7.609 1 70.56 292 LEU A O 1
ATOM 2312 N N . ILE A 1 293 ? -3.762 -36.906 -6.914 1 69.62 293 ILE A N 1
ATOM 2313 C CA . ILE A 1 293 ? -2.873 -37.375 -5.852 1 69.62 293 ILE A CA 1
ATOM 2314 C C . ILE A 1 293 ? -3.666 -37.562 -4.562 1 69.62 293 ILE A C 1
ATOM 2316 O O . ILE A 1 293 ? -4.316 -36.656 -4.078 1 69.62 293 ILE A O 1
ATOM 2320 N N . ARG A 1 294 ? -3.545 -38.844 -4.062 1 59.69 294 ARG A N 1
ATOM 2321 C CA . ARG A 1 294 ? -4.184 -39.219 -2.805 1 59.69 294 ARG A CA 1
ATOM 2322 C C . ARG A 1 294 ? -3.156 -39.688 -1.781 1 59.69 294 ARG A C 1
ATOM 2324 O O . ARG A 1 294 ? -2.186 -40.375 -2.133 1 59.69 294 ARG A O 1
ATOM 2331 N N . PRO A 1 295 ? -3.281 -39.281 -0.434 1 62.06 295 PRO A N 1
ATOM 2332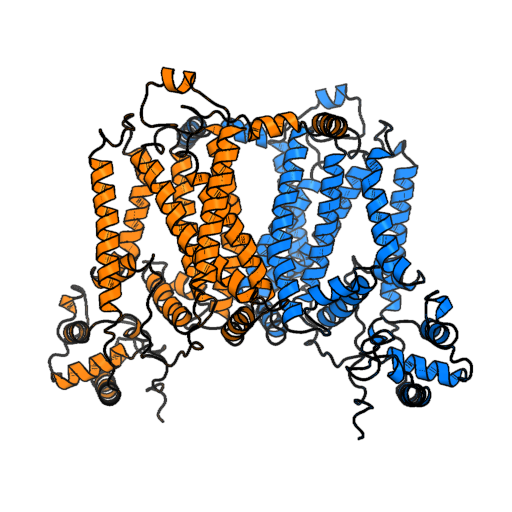 C CA . PRO A 1 295 ? -4.273 -38.375 0.157 1 62.06 295 PRO A CA 1
ATOM 2333 C C . PRO A 1 295 ? -4.086 -36.938 -0.287 1 62.06 295 PRO A C 1
ATOM 2335 O O . PRO A 1 295 ? -2.994 -36.531 -0.717 1 62.06 295 PRO A O 1
ATOM 2338 N N . GLU A 1 296 ? -5.125 -36.156 -0.214 1 62.81 296 GLU A N 1
ATOM 2339 C CA . GLU A 1 296 ? -5.195 -34.781 -0.727 1 62.81 296 GLU A CA 1
ATOM 2340 C C . GLU A 1 296 ? -4.062 -33.938 -0.168 1 62.81 296 GLU A C 1
ATOM 2342 O O . GLU A 1 296 ? -3.576 -33 -0.841 1 62.81 296 GLU A O 1
ATOM 2347 N N . ILE A 1 297 ? -3.619 -34.344 0.951 1 69.75 297 ILE A N 1
ATOM 2348 C CA . ILE A 1 297 ? -2.586 -33.531 1.611 1 69.75 297 ILE A CA 1
ATOM 2349 C C . ILE A 1 297 ? -1.299 -33.594 0.79 1 69.75 297 ILE A C 1
ATOM 2351 O O . ILE A 1 297 ? -0.565 -32.594 0.72 1 69.75 297 ILE A O 1
ATOM 2355 N N . VAL A 1 298 ? -1.089 -34.688 0.184 1 69.62 298 VAL A N 1
ATOM 2356 C CA . VAL A 1 298 ? 0.117 -34.844 -0.623 1 69.62 298 VAL A CA 1
ATOM 2357 C C . VAL A 1 298 ? 0.031 -33.969 -1.858 1 69.62 298 VAL A C 1
ATOM 2359 O O . VAL A 1 298 ? 1.021 -33.344 -2.252 1 69.62 298 VAL A O 1
ATOM 2362 N N . GLY A 1 299 ? -1.118 -33.875 -2.344 1 66.94 299 GLY A N 1
ATOM 2363 C CA . GLY A 1 299 ? -1.311 -33.031 -3.525 1 66.94 299 GLY A CA 1
ATOM 2364 C C . GLY A 1 299 ? -1.316 -31.562 -3.223 1 66.94 299 GLY A C 1
ATOM 2365 O O . GLY A 1 299 ? -0.674 -30.766 -3.924 1 66.94 299 GLY A O 1
ATOM 2366 N N . VAL A 1 300 ? -1.953 -31.266 -2.17 1 69.44 300 VAL A N 1
ATOM 2367 C CA . VAL A 1 300 ? -2.219 -29.859 -1.882 1 69.44 300 VAL A CA 1
ATOM 2368 C C . VAL A 1 300 ? -0.989 -29.234 -1.236 1 69.44 300 VAL A C 1
ATOM 2370 O O . VAL A 1 300 ? -0.626 -28.094 -1.56 1 69.44 300 VAL A O 1
ATOM 2373 N N . VAL A 1 301 ? -0.372 -29.891 -0.387 1 76.31 301 VAL A N 1
ATOM 2374 C CA . VAL A 1 301 ? 0.751 -29.328 0.353 1 76.31 301 VAL A CA 1
ATOM 2375 C C . VAL A 1 301 ? 2.061 -29.922 -0.158 1 76.31 301 VAL A C 1
ATOM 2377 O O . VAL A 1 301 ? 3.037 -29.203 -0.373 1 76.31 301 VAL A O 1
ATOM 2380 N N . GLY A 1 302 ? 2.021 -31.188 -0.335 1 78.12 302 GLY A N 1
ATOM 2381 C CA . GLY A 1 302 ? 3.242 -31.891 -0.698 1 78.12 302 GLY A CA 1
ATOM 2382 C C . GLY A 1 302 ? 3.859 -31.391 -1.989 1 78.12 302 GLY A C 1
ATOM 2383 O O . GLY A 1 302 ? 5.047 -31.062 -2.027 1 78.12 302 GLY A O 1
ATOM 2384 N N . LEU A 1 303 ? 3.102 -31.297 -2.988 1 78.44 303 LEU A N 1
ATOM 2385 C CA . LEU A 1 303 ? 3.637 -30.953 -4.297 1 78.44 303 LEU A CA 1
ATOM 2386 C C . LEU A 1 303 ? 4.125 -29.5 -4.312 1 78.44 303 LEU A C 1
ATOM 2388 O O . LEU A 1 303 ? 5.25 -29.234 -4.734 1 78.44 303 LEU A O 1
ATOM 2392 N N . PRO A 1 304 ? 3.299 -28.562 -3.889 1 81.31 304 PRO A N 1
ATOM 2393 C CA . PRO A 1 304 ? 3.812 -27.203 -3.855 1 81.31 304 PRO A CA 1
ATOM 2394 C C . PRO A 1 304 ? 5.082 -27.062 -3.02 1 81.31 304 PRO A C 1
ATOM 2396 O O . PRO A 1 304 ? 5.996 -26.328 -3.395 1 81.31 304 PRO A O 1
ATOM 2399 N N . VAL A 1 305 ? 5.133 -27.734 -1.958 1 84.31 305 VAL A N 1
ATOM 2400 C CA . VAL A 1 305 ? 6.324 -27.688 -1.115 1 84.31 305 VAL A CA 1
ATOM 2401 C C . VAL A 1 305 ? 7.508 -28.297 -1.87 1 84.31 305 VAL A C 1
ATOM 2403 O O . VAL A 1 305 ? 8.617 -27.75 -1.823 1 84.31 305 VAL A O 1
ATOM 2406 N N . LEU A 1 306 ? 7.254 -29.375 -2.498 1 86.06 306 LEU A N 1
ATOM 2407 C CA . LEU A 1 306 ? 8.305 -30.016 -3.289 1 86.06 306 LEU A CA 1
ATOM 2408 C C . LEU A 1 306 ? 8.812 -29.062 -4.371 1 86.06 306 LEU A C 1
ATOM 2410 O O . LEU A 1 306 ? 10.023 -28.922 -4.559 1 86.06 306 LEU A O 1
ATOM 2414 N N . ILE A 1 307 ? 7.914 -28.422 -5.062 1 86.38 307 ILE A N 1
ATOM 2415 C CA . ILE A 1 307 ? 8.289 -27.469 -6.102 1 86.38 307 ILE A CA 1
ATOM 2416 C C . ILE A 1 307 ? 9.125 -26.344 -5.488 1 86.38 307 ILE A C 1
ATOM 2418 O O . ILE A 1 307 ? 10.164 -25.969 -6.031 1 86.38 307 ILE A O 1
ATOM 2422 N N . ALA A 1 308 ? 8.734 -25.875 -4.355 1 90.25 308 ALA A N 1
ATOM 2423 C CA . ALA A 1 308 ? 9.453 -24.797 -3.674 1 90.25 308 ALA A CA 1
ATOM 2424 C C . ALA A 1 308 ? 10.852 -25.25 -3.271 1 90.25 308 ALA A C 1
ATOM 2426 O O . ALA A 1 308 ? 11.828 -24.531 -3.475 1 90.25 308 ALA A O 1
ATOM 2427 N N . VAL A 1 309 ? 10.961 -26.406 -2.768 1 92.38 309 VAL A N 1
ATOM 2428 C CA . VAL A 1 309 ? 12.234 -26.953 -2.316 1 92.38 309 VAL A CA 1
ATOM 2429 C C . VAL A 1 309 ? 13.188 -27.094 -3.508 1 92.38 309 VAL A C 1
ATOM 2431 O O . VAL A 1 309 ? 14.352 -26.703 -3.43 1 92.38 309 VAL A O 1
ATOM 2434 N N . VAL A 1 310 ? 12.656 -27.594 -4.551 1 92 310 VAL A N 1
ATOM 2435 C CA . VAL A 1 310 ? 13.477 -27.766 -5.746 1 92 310 VAL A CA 1
ATOM 2436 C C . VAL A 1 310 ? 13.969 -26.422 -6.246 1 92 310 VAL A C 1
ATOM 2438 O O . VAL A 1 310 ? 15.156 -26.25 -6.543 1 92 310 VAL A O 1
ATOM 2441 N N . LEU A 1 311 ? 13.109 -25.453 -6.289 1 94.88 311 LEU A N 1
ATOM 2442 C CA . LEU A 1 311 ? 13.477 -24.141 -6.773 1 94.88 311 LEU A CA 1
ATOM 2443 C C . LEU A 1 311 ? 14.484 -23.484 -5.836 1 94.88 311 LEU A C 1
ATOM 2445 O O . LEU A 1 311 ? 15.438 -22.844 -6.289 1 94.88 311 LEU A O 1
ATOM 2449 N N . ILE A 1 312 ? 14.328 -23.672 -4.562 1 95.69 312 ILE A N 1
ATOM 2450 C CA . ILE A 1 312 ? 15.18 -23.031 -3.572 1 95.69 312 ILE A CA 1
ATOM 2451 C C . ILE A 1 312 ? 16.578 -23.641 -3.598 1 95.69 312 ILE A C 1
ATOM 2453 O O . ILE A 1 312 ? 17.578 -22.938 -3.48 1 95.69 312 ILE A O 1
ATOM 2457 N N . PHE A 1 313 ? 16.719 -24.922 -3.861 1 95.5 313 PHE A N 1
ATOM 2458 C CA . PHE A 1 313 ? 18.016 -25.594 -3.73 1 95.5 313 PHE A CA 1
ATOM 2459 C C . PHE A 1 313 ? 18.672 -25.766 -5.094 1 95.5 313 PHE A C 1
ATOM 2461 O O . PHE A 1 313 ? 19.844 -26.156 -5.176 1 95.5 313 PHE A O 1
ATOM 2468 N N . LEU A 1 314 ? 18.031 -25.453 -6.102 1 94.75 314 LEU A N 1
ATOM 2469 C CA . LEU A 1 314 ? 18.5 -25.641 -7.469 1 94.75 314 LEU A CA 1
ATOM 2470 C C . LEU A 1 314 ? 19.875 -24.984 -7.652 1 94.75 314 LEU A C 1
ATOM 2472 O O . LEU A 1 314 ? 20.812 -25.625 -8.133 1 94.75 314 LEU A O 1
ATOM 2476 N N . PRO A 1 315 ? 20.078 -23.719 -7.246 1 93.75 315 PRO A N 1
ATOM 2477 C CA . PRO A 1 315 ? 21.375 -23.094 -7.484 1 93.75 315 PRO A CA 1
ATOM 2478 C C . PRO A 1 315 ? 22.5 -23.75 -6.691 1 93.75 315 PRO A C 1
ATOM 2480 O O . PRO A 1 315 ? 23.672 -23.625 -7.062 1 93.75 315 PRO A O 1
ATOM 2483 N N . PHE A 1 316 ? 22.125 -24.453 -5.68 1 92.81 316 PHE A N 1
ATOM 2484 C CA . PHE A 1 316 ? 23.141 -25.031 -4.805 1 92.81 316 PHE A CA 1
ATOM 2485 C C . PHE A 1 316 ? 23.469 -26.469 -5.227 1 92.81 316 PHE A C 1
ATOM 2487 O O . PHE A 1 316 ? 24.484 -27.016 -4.816 1 92.81 316 PHE A O 1
ATOM 2494 N N . ILE A 1 317 ? 22.688 -27.016 -6.055 1 92.88 317 ILE A N 1
ATOM 2495 C CA . ILE A 1 317 ? 22.906 -28.375 -6.555 1 92.88 317 ILE A CA 1
ATOM 2496 C C . ILE A 1 317 ? 23.562 -28.312 -7.934 1 92.88 317 ILE A C 1
ATOM 2498 O O . ILE A 1 317 ? 24.531 -29.031 -8.203 1 92.88 317 ILE A O 1
ATOM 2502 N N . ASP A 1 318 ? 23.016 -27.5 -8.789 1 92.5 318 ASP A N 1
ATOM 2503 C CA . ASP A 1 318 ? 23.562 -27.312 -10.125 1 92.5 318 ASP A CA 1
ATOM 2504 C C . ASP A 1 318 ? 24.719 -26.312 -10.102 1 92.5 318 ASP A C 1
ATOM 2506 O O . ASP A 1 318 ? 24.547 -25.141 -10.469 1 92.5 318 ASP A O 1
ATOM 2510 N N . LYS A 1 319 ? 25.938 -26.797 -9.906 1 90.88 319 LYS A N 1
ATOM 2511 C CA . LYS A 1 319 ? 27.078 -25.922 -9.734 1 90.88 319 LYS A CA 1
ATOM 2512 C C . LYS A 1 319 ? 27.969 -25.922 -10.977 1 90.88 319 LYS A C 1
ATOM 2514 O O . LYS A 1 319 ? 28.953 -25.172 -11.047 1 90.88 319 LYS A O 1
ATOM 2519 N N . LYS A 1 320 ? 27.609 -26.672 -11.938 1 91.12 320 LYS A N 1
ATOM 2520 C CA . LYS A 1 320 ? 28.422 -26.688 -13.164 1 91.12 320 LYS A CA 1
ATOM 2521 C C . LYS A 1 320 ? 28.375 -25.344 -13.867 1 91.12 320 LYS A C 1
ATOM 2523 O O . LYS A 1 320 ? 27.312 -24.703 -13.938 1 91.12 320 LYS A O 1
ATOM 2528 N N . PRO A 1 321 ? 29.422 -24.938 -14.406 1 89.19 321 PRO A N 1
ATOM 2529 C CA . PRO A 1 321 ? 29.5 -23.594 -15 1 89.19 321 PRO A CA 1
ATOM 2530 C C . PRO A 1 321 ? 28.812 -23.516 -16.359 1 89.19 321 PRO A C 1
ATOM 2532 O O . PRO A 1 321 ? 28.562 -22.406 -16.859 1 89.19 321 PRO A O 1
ATOM 2535 N N . VAL A 1 322 ? 28.5 -24.625 -16.922 1 91.19 322 VAL A N 1
ATOM 2536 C CA . VAL A 1 322 ? 27.906 -24.625 -18.25 1 91.19 322 VAL A CA 1
ATOM 2537 C C . VAL A 1 322 ? 26.516 -23.984 -18.188 1 91.19 322 VAL A C 1
ATOM 2539 O O . VAL A 1 322 ? 25.688 -24.359 -17.359 1 91.19 322 VAL A O 1
ATOM 2542 N N . ARG A 1 323 ? 26.219 -23.031 -19.125 1 93.06 323 ARG A N 1
ATOM 2543 C CA . ARG A 1 323 ? 24.953 -22.297 -19.094 1 93.06 323 ARG A CA 1
ATOM 2544 C C . ARG A 1 323 ? 24.109 -22.625 -20.312 1 93.06 323 ARG A C 1
ATOM 2546 O O . ARG A 1 323 ? 22.875 -22.484 -20.281 1 93.06 323 ARG A O 1
ATOM 2553 N N . SER A 1 324 ? 24.703 -23.094 -21.375 1 93.12 324 SER A N 1
ATOM 2554 C CA . SER A 1 324 ? 23.984 -23.344 -22.625 1 93.12 324 SER A CA 1
ATOM 2555 C C . SER A 1 324 ? 22.938 -24.453 -22.438 1 93.12 324 SER A C 1
ATOM 2557 O O . SER A 1 324 ? 23.25 -25.531 -21.953 1 93.12 324 SER A O 1
ATOM 2559 N N . PRO A 1 325 ? 21.703 -24.156 -22.859 1 94.5 325 PRO A N 1
ATOM 2560 C CA . PRO A 1 325 ? 20.656 -25.172 -22.75 1 94.5 325 PRO A CA 1
ATOM 2561 C C . PRO A 1 325 ? 20.938 -26.422 -23.594 1 94.5 325 PRO A C 1
ATOM 2563 O O . PRO A 1 325 ? 20.484 -27.516 -23.266 1 94.5 325 PRO A O 1
ATOM 2566 N N . PHE A 1 326 ? 21.75 -26.266 -24.594 1 92.69 326 PHE A N 1
ATOM 2567 C CA . PHE A 1 326 ? 22.047 -27.359 -25.5 1 92.69 326 PHE A CA 1
ATOM 2568 C C . PHE A 1 326 ? 23 -28.359 -24.844 1 92.69 326 PHE A C 1
ATOM 2570 O O . PHE A 1 326 ? 23.125 -29.5 -25.297 1 92.69 326 PHE A O 1
ATOM 2577 N N . ARG A 1 327 ? 23.703 -28.016 -23.859 1 94.06 327 ARG A N 1
ATOM 2578 C CA . ARG A 1 327 ? 24.641 -28.891 -23.156 1 94.06 327 ARG A CA 1
ATOM 2579 C C . ARG A 1 327 ? 24.078 -29.266 -21.781 1 94.06 327 ARG A C 1
ATOM 2581 O O . ARG A 1 327 ? 24.797 -29.844 -20.953 1 94.06 327 ARG A O 1
ATOM 2588 N N . ARG A 1 328 ? 22.844 -28.828 -21.562 1 94.19 328 ARG A N 1
ATOM 2589 C CA . ARG A 1 328 ? 22.156 -29.156 -20.312 1 94.19 328 ARG A CA 1
ATOM 2590 C C . ARG A 1 328 ? 20.844 -29.859 -20.578 1 94.19 328 ARG A C 1
ATOM 2592 O O . ARG A 1 328 ? 19.766 -29.344 -20.266 1 94.19 328 ARG A O 1
ATOM 2599 N N . PRO A 1 329 ? 20.953 -31.047 -21.016 1 93.81 329 PRO A N 1
ATOM 2600 C CA . PRO A 1 329 ? 19.734 -31.766 -21.438 1 93.81 329 PRO A CA 1
ATOM 2601 C C . PRO A 1 329 ? 18.766 -32 -20.297 1 93.81 329 PRO A C 1
ATOM 2603 O O . PRO A 1 329 ? 17.547 -32 -20.5 1 93.81 329 PRO A O 1
ATOM 2606 N N . PHE A 1 330 ? 19.219 -32.188 -19.109 1 92.62 330 PHE A N 1
ATOM 2607 C CA . PHE A 1 330 ? 18.328 -32.406 -17.984 1 92.62 330 PHE A CA 1
ATOM 2608 C C . PHE A 1 330 ? 17.469 -31.172 -17.734 1 92.62 330 PHE A C 1
ATOM 2610 O O . PHE A 1 330 ? 16.281 -31.297 -17.406 1 92.62 330 PHE A O 1
ATOM 2617 N N . ALA A 1 331 ? 18.016 -30.031 -17.859 1 93.69 331 ALA A N 1
ATOM 2618 C CA . ALA A 1 331 ? 17.281 -28.797 -17.672 1 93.69 331 ALA A CA 1
ATOM 2619 C C . ALA A 1 331 ? 16.203 -28.641 -18.75 1 93.69 331 ALA A C 1
ATOM 2621 O O . ALA A 1 331 ? 15.055 -28.297 -18.453 1 93.69 331 ALA A O 1
ATOM 2622 N N . VAL A 1 332 ? 16.547 -28.953 -19.953 1 96 332 VAL A N 1
ATOM 2623 C CA . VAL A 1 332 ? 15.625 -28.812 -21.062 1 96 332 VAL A CA 1
ATOM 2624 C C . VAL A 1 332 ? 14.508 -29.859 -20.953 1 96 332 VAL A C 1
ATOM 2626 O O . VAL A 1 332 ? 13.328 -29.516 -21.062 1 96 332 VAL A O 1
ATOM 2629 N N . LEU A 1 333 ? 14.883 -31.062 -20.641 1 95.62 333 LEU A N 1
ATOM 2630 C CA . LEU A 1 333 ? 13.906 -32.125 -20.547 1 95.62 333 LEU A CA 1
ATOM 2631 C C . LEU A 1 333 ? 12.969 -31.922 -19.375 1 95.62 333 LEU A C 1
ATOM 2633 O O . LEU A 1 333 ? 11.766 -32.188 -19.469 1 95.62 333 LEU A O 1
ATOM 2637 N N . SER A 1 334 ? 13.5 -31.484 -18.281 1 93.69 334 SER A N 1
ATOM 2638 C CA . SER A 1 334 ? 12.641 -31.203 -17.125 1 93.69 334 SER A CA 1
ATOM 2639 C C . SER A 1 334 ? 11.664 -30.078 -17.438 1 93.69 334 SER A C 1
ATOM 2641 O O . SER A 1 334 ? 10.5 -30.141 -17.016 1 93.69 334 SER A O 1
ATOM 2643 N N . THR A 1 335 ? 12.125 -29.078 -18.125 1 94.69 335 THR A N 1
ATOM 2644 C CA . THR A 1 335 ? 11.25 -27.969 -18.516 1 94.69 335 THR A CA 1
ATOM 2645 C C . THR A 1 335 ? 10.125 -28.453 -19.422 1 94.69 335 THR A C 1
ATOM 2647 O O . THR A 1 335 ? 8.953 -28.141 -19.188 1 94.69 335 THR A O 1
ATOM 2650 N N . LEU A 1 336 ? 10.484 -29.234 -20.406 1 95.56 336 LEU A N 1
ATOM 2651 C CA . LEU A 1 336 ? 9.484 -29.766 -21.312 1 95.56 336 LEU A CA 1
ATOM 2652 C C . LEU A 1 336 ? 8.5 -30.672 -20.578 1 95.56 336 LEU A C 1
ATOM 2654 O O . LEU A 1 336 ? 7.293 -30.625 -20.828 1 95.56 336 LEU A O 1
ATOM 2658 N N . PHE A 1 337 ? 9.008 -31.422 -19.719 1 94.56 337 PHE A N 1
ATOM 2659 C CA . PHE A 1 337 ? 8.156 -32.281 -18.922 1 94.56 337 PHE A CA 1
ATOM 2660 C C . PHE A 1 337 ? 7.176 -31.484 -18.078 1 94.56 337 PHE A C 1
ATOM 2662 O O . PHE A 1 337 ? 5.973 -31.75 -18.094 1 94.56 337 PHE A O 1
ATOM 2669 N N . VAL A 1 338 ? 7.617 -30.516 -17.344 1 91.81 338 VAL A N 1
ATOM 2670 C CA . VAL A 1 338 ? 6.785 -29.719 -16.453 1 91.81 338 VAL A CA 1
ATOM 2671 C C . VAL A 1 338 ? 5.746 -28.938 -17.266 1 91.81 338 VAL A C 1
ATOM 2673 O O . VAL A 1 338 ? 4.562 -28.922 -16.906 1 91.81 338 VAL A O 1
ATOM 2676 N N . LEU A 1 339 ? 6.145 -28.344 -18.359 1 94.5 339 LEU A N 1
ATOM 2677 C CA . LEU A 1 339 ? 5.219 -27.578 -19.172 1 94.5 339 LEU A CA 1
ATOM 2678 C C . LEU A 1 339 ? 4.156 -28.469 -19.797 1 94.5 339 LEU A C 1
ATOM 2680 O O . LEU A 1 339 ? 2.979 -28.109 -19.828 1 94.5 339 LEU A O 1
ATOM 2684 N N . THR A 1 340 ? 4.613 -29.625 -20.281 1 95.69 340 THR A N 1
ATOM 2685 C CA . THR A 1 340 ? 3.668 -30.562 -20.859 1 95.69 340 THR A CA 1
ATOM 2686 C C . THR A 1 340 ? 2.709 -31.109 -19.797 1 95.69 340 THR A C 1
ATOM 2688 O O . THR A 1 340 ? 1.504 -31.203 -20.047 1 95.69 340 THR A O 1
ATOM 2691 N N . ALA A 1 341 ? 3.227 -31.422 -18.703 1 91.69 341 ALA A N 1
ATOM 2692 C CA . ALA A 1 341 ? 2.379 -31.891 -17.609 1 91.69 341 ALA A CA 1
ATOM 2693 C C . ALA A 1 341 ? 1.359 -30.828 -17.203 1 91.69 341 ALA A C 1
ATOM 2695 O O . ALA A 1 341 ? 0.18 -31.141 -17.016 1 91.69 341 ALA A O 1
ATOM 2696 N N . MET A 1 342 ? 1.799 -29.609 -17.047 1 91.69 342 MET A N 1
ATOM 2697 C CA . MET A 1 342 ? 0.895 -28.531 -16.688 1 91.69 342 MET A CA 1
ATOM 2698 C C . MET A 1 342 ? -0.197 -28.359 -17.75 1 91.69 342 MET A C 1
ATOM 2700 O O . MET A 1 342 ? -1.364 -28.156 -17.406 1 91.69 342 MET A O 1
ATOM 2704 N N . LEU A 1 343 ? 0.196 -28.469 -18.984 1 94 343 LEU A N 1
ATOM 2705 C CA . LEU A 1 343 ? -0.765 -28.328 -20.062 1 94 343 LEU A CA 1
ATOM 2706 C C . LEU A 1 343 ? -1.774 -29.469 -20.062 1 94 343 LEU A C 1
ATOM 2708 O O . LEU A 1 343 ? -2.982 -29.234 -20.141 1 94 343 LEU A O 1
ATOM 2712 N N . VAL A 1 344 ? -1.285 -30.688 -19.938 1 93.12 344 VAL A N 1
ATOM 2713 C CA . VAL A 1 344 ? -2.148 -31.875 -19.953 1 93.12 344 VAL A CA 1
ATOM 2714 C C . VAL A 1 344 ? -3.096 -31.828 -18.75 1 93.12 344 VAL A C 1
ATOM 2716 O O . VAL A 1 344 ? -4.305 -32.031 -18.906 1 93.12 344 VAL A O 1
ATOM 2719 N N . LEU A 1 345 ? -2.549 -31.547 -17.609 1 88.56 345 LEU A N 1
ATOM 2720 C CA . LEU A 1 345 ? -3.371 -31.484 -16.406 1 88.56 345 LEU A CA 1
ATOM 2721 C C . LEU A 1 345 ? -4.398 -30.359 -16.516 1 88.56 345 LEU A C 1
ATOM 2723 O O . LEU A 1 345 ? -5.539 -30.516 -16.078 1 88.56 345 LEU A O 1
ATOM 2727 N N . SER A 1 346 ? -3.998 -29.266 -17.078 1 91.06 346 SER A N 1
ATOM 2728 C CA . SER A 1 346 ? -4.926 -28.141 -17.25 1 91.06 346 SER A CA 1
ATOM 2729 C C . SER A 1 346 ? -6.062 -28.516 -18.203 1 91.06 346 SER A C 1
ATOM 2731 O O . SER A 1 346 ? -7.223 -28.188 -17.953 1 91.06 346 SER A O 1
ATOM 2733 N N . LEU A 1 347 ? -5.762 -29.203 -19.266 1 89.44 347 LEU A N 1
ATOM 2734 C CA . LEU A 1 347 ? -6.781 -29.656 -20.219 1 89.44 347 LEU A CA 1
ATOM 2735 C C . LEU A 1 347 ? -7.707 -30.688 -19.578 1 89.44 347 LEU A C 1
ATOM 2737 O O . LEU A 1 347 ? -8.922 -30.656 -19.797 1 89.44 347 LEU A O 1
ATOM 2741 N N . MET A 1 348 ? -7.152 -31.531 -18.797 1 84.38 348 MET A N 1
ATOM 2742 C CA . MET A 1 348 ? -7.953 -32.5 -18.062 1 84.38 348 MET A CA 1
ATOM 2743 C C . MET A 1 348 ? -8.898 -31.828 -17.078 1 84.38 348 MET A C 1
ATOM 2745 O O . MET A 1 348 ? -10.062 -32.219 -16.953 1 84.38 348 MET A O 1
ATOM 2749 N N . ALA A 1 349 ? -8.352 -30.859 -16.359 1 81.62 349 ALA A N 1
ATOM 2750 C CA . ALA A 1 349 ? -9.172 -30.109 -15.414 1 81.62 349 ALA A CA 1
ATOM 2751 C C . ALA A 1 349 ? -10.359 -29.453 -16.109 1 81.62 349 ALA A C 1
ATOM 2753 O O . ALA A 1 349 ? -11.492 -29.516 -15.633 1 81.62 349 ALA A O 1
ATOM 2754 N N . GLU A 1 350 ? -10.141 -28.812 -17.203 1 80.56 350 GLU A N 1
ATOM 2755 C CA . GLU A 1 350 ? -11.18 -28.125 -17.953 1 80.56 350 GLU A CA 1
ATOM 2756 C C . GLU A 1 350 ? -12.234 -29.094 -18.469 1 80.56 350 GLU A C 1
ATOM 2758 O O . GLU A 1 350 ? -13.422 -28.766 -18.516 1 80.56 350 GLU A O 1
ATOM 2763 N N . ASN A 1 351 ? -11.82 -30.266 -18.797 1 73.81 351 ASN A N 1
ATOM 2764 C CA . ASN A 1 351 ? -12.75 -31.281 -19.281 1 73.81 351 ASN A CA 1
ATOM 2765 C C . ASN A 1 351 ? -13.539 -31.906 -18.141 1 73.81 351 ASN A C 1
ATOM 2767 O O . ASN A 1 351 ? -14.664 -32.375 -18.328 1 73.81 351 ASN A O 1
ATOM 2771 N N . GLY A 1 352 ? -13.016 -31.953 -16.938 1 61.81 352 GLY A N 1
ATOM 2772 C CA . GLY A 1 352 ? -13.656 -32.531 -15.766 1 61.81 352 GLY A CA 1
ATOM 2773 C C . GLY A 1 352 ? -14.625 -31.578 -15.086 1 61.81 352 GLY A C 1
ATOM 2774 O O . GLY A 1 352 ? -15.484 -32 -14.32 1 61.81 352 GLY A O 1
ATOM 2775 N N . TYR A 1 353 ? -14.406 -30.203 -15.023 1 55.12 353 TYR A N 1
ATOM 2776 C CA . TYR A 1 353 ? -15.281 -29.219 -14.391 1 55.12 353 TYR A CA 1
ATOM 2777 C C . TYR A 1 353 ? -16.734 -29.438 -14.805 1 55.12 353 TYR A C 1
ATOM 2779 O O . TYR A 1 353 ? -17.656 -29.172 -14.023 1 55.12 353 TYR A O 1
ATOM 2787 N N . LYS A 1 354 ? -16.891 -29.891 -15.922 1 48.69 354 LYS A N 1
ATOM 2788 C CA . LYS A 1 354 ? -18.234 -30.078 -16.469 1 48.69 354 LYS A CA 1
ATOM 2789 C C . LYS A 1 354 ? -18.938 -31.25 -15.781 1 48.69 354 LYS A C 1
ATOM 2791 O O . LYS A 1 354 ? -20.172 -31.375 -15.852 1 48.69 354 LYS A O 1
ATOM 2796 N N . LYS A 1 355 ? -18.188 -32.062 -14.984 1 43.94 355 LYS A N 1
ATOM 2797 C CA . LYS A 1 355 ? -18.891 -33.25 -14.547 1 43.94 355 LYS A CA 1
ATOM 2798 C C . LYS A 1 355 ? -19.109 -33.25 -13.031 1 43.94 355 LYS A C 1
ATOM 2800 O O . LYS A 1 355 ? -18.297 -33.812 -12.289 1 43.94 355 LYS A O 1
ATOM 2805 N N . LEU A 1 356 ? -19.234 -32.125 -12.273 1 46.03 356 LEU A N 1
ATOM 2806 C CA . LEU A 1 356 ? -19.625 -32.344 -10.891 1 46.03 356 LEU A CA 1
ATOM 2807 C C . LEU A 1 356 ? -20.656 -33.469 -10.805 1 46.03 356 LEU A C 1
ATOM 2809 O O . LEU A 1 356 ? -21.453 -33.688 -11.727 1 46.03 356 LEU A O 1
ATOM 2813 N N . VAL A 1 357 ? -20.328 -34.344 -9.844 1 46.12 357 VAL A N 1
ATOM 2814 C CA . VAL A 1 357 ? -21.234 -35.469 -9.688 1 46.12 357 VAL A CA 1
ATOM 2815 C C . VAL A 1 357 ? -22.672 -35 -9.734 1 46.12 357 VAL A C 1
ATOM 2817 O O . VAL A 1 357 ? -23.062 -34.062 -9.023 1 46.12 357 VAL A O 1
ATOM 2820 N N . ASP A 1 358 ? -23.219 -35.188 -10.75 1 51.44 358 ASP A N 1
ATOM 2821 C CA . ASP A 1 358 ? -24.656 -34.969 -10.805 1 51.44 358 ASP A CA 1
ATOM 2822 C C . ASP A 1 358 ? -25.344 -35.562 -9.578 1 51.44 358 ASP A C 1
ATOM 2824 O O . ASP A 1 358 ? -25.25 -36.781 -9.32 1 51.44 358 ASP A O 1
ATOM 2828 N N . VAL A 1 359 ? -25.562 -34.719 -8.578 1 57.34 359 VAL A N 1
ATOM 2829 C CA . VAL A 1 359 ? -26.234 -35.188 -7.375 1 57.34 359 VAL A CA 1
ATOM 2830 C C . VAL A 1 359 ? -27.688 -35.531 -7.691 1 57.34 359 VAL A C 1
ATOM 2832 O O . VAL A 1 359 ? -28.438 -34.656 -8.18 1 57.34 359 VAL A O 1
ATOM 2835 N N . ASP A 1 360 ? -27.922 -36.844 -7.742 1 64.38 360 ASP A N 1
ATOM 2836 C CA . ASP A 1 360 ? -29.297 -37.312 -7.824 1 64.38 360 ASP A CA 1
ATOM 2837 C C . ASP A 1 360 ? -30.078 -37 -6.547 1 64.38 360 ASP A C 1
ATOM 2839 O O . ASP A 1 360 ? -29.766 -37.531 -5.48 1 64.38 360 ASP A O 1
ATOM 2843 N N . ARG A 1 361 ? -30.953 -36.125 -6.648 1 71.44 361 ARG A N 1
ATOM 2844 C CA . ARG A 1 361 ? -31.703 -35.656 -5.496 1 71.44 361 ARG A CA 1
ATOM 2845 C C . ARG A 1 361 ? -32.281 -36.812 -4.688 1 71.44 361 ARG A C 1
ATOM 2847 O O . ARG A 1 361 ? -32.25 -36.781 -3.457 1 71.44 361 ARG A O 1
ATOM 2854 N N . ALA A 1 362 ? -32.781 -37.75 -5.434 1 78.44 362 ALA A N 1
ATOM 2855 C CA . ALA A 1 362 ? -33.375 -38.938 -4.75 1 78.44 362 ALA A CA 1
ATOM 2856 C C . ALA A 1 362 ? -32.281 -39.656 -3.951 1 78.44 362 ALA A C 1
ATOM 2858 O O . ALA A 1 362 ? -32.531 -40.062 -2.805 1 78.44 362 ALA A O 1
ATOM 2859 N N . ALA A 1 363 ? -31.203 -39.75 -4.5 1 82.38 363 ALA A N 1
ATOM 2860 C CA . ALA A 1 363 ? -30.109 -40.438 -3.828 1 82.38 363 ALA A CA 1
ATOM 2861 C C . ALA A 1 363 ? -29.594 -39.625 -2.643 1 82.38 363 ALA A C 1
ATOM 2863 O O . ALA A 1 363 ? -29.266 -40.188 -1.593 1 82.38 363 ALA A O 1
ATOM 2864 N N . MET A 1 364 ? -29.609 -38.406 -2.814 1 83.88 364 MET A N 1
ATOM 2865 C CA . MET A 1 364 ? -29.156 -37.531 -1.757 1 83.88 364 MET A CA 1
ATOM 2866 C C . MET A 1 364 ? -30.047 -37.656 -0.521 1 83.88 364 MET A C 1
ATOM 2868 O O . MET A 1 364 ? -29.531 -37.719 0.601 1 83.88 364 MET A O 1
ATOM 2872 N N . LEU A 1 365 ? -31.328 -37.656 -0.81 1 82.88 365 LEU A N 1
ATOM 2873 C CA . LEU A 1 365 ? -32.281 -37.75 0.297 1 82.88 365 LEU A CA 1
ATOM 2874 C C . LEU A 1 365 ? -32.094 -39.094 1.019 1 82.88 365 LEU A C 1
ATOM 2876 O O . LEU A 1 365 ? -32.156 -39.156 2.25 1 82.88 365 LEU A O 1
ATOM 2880 N N . ARG A 1 366 ? -31.938 -40.125 0.288 1 87.25 366 ARG A N 1
ATOM 2881 C CA . ARG A 1 366 ? -31.672 -41.406 0.892 1 87.25 366 ARG A CA 1
ATOM 2882 C C . ARG A 1 366 ? -30.359 -41.406 1.67 1 87.25 366 ARG A C 1
ATOM 2884 O O . ARG A 1 366 ? -30.266 -42.031 2.74 1 87.25 366 ARG A O 1
ATOM 2891 N N . GLY A 1 367 ? -29.484 -40.688 1.127 1 89.75 367 GLY A N 1
ATOM 2892 C CA . GLY A 1 367 ? -28.203 -40.594 1.79 1 89.75 367 GLY A CA 1
ATOM 2893 C C . GLY A 1 367 ? -28.266 -39.844 3.109 1 89.75 367 GLY A C 1
ATOM 2894 O O . GLY A 1 367 ? -27.578 -40.188 4.066 1 89.75 367 GLY A O 1
ATOM 2895 N N . GLN A 1 368 ? -29.062 -38.875 3.098 1 86.88 368 GLN A N 1
ATOM 2896 C CA . GLN A 1 368 ? -29.266 -38.156 4.344 1 86.88 368 GLN A CA 1
ATOM 2897 C C . GLN A 1 368 ? -29.781 -39.094 5.441 1 86.88 368 GLN A C 1
ATOM 2899 O O . GLN A 1 368 ? -29.344 -39 6.59 1 86.88 368 GLN A O 1
ATOM 2904 N N . THR A 1 369 ? -30.734 -39.906 5.043 1 87.88 369 THR A N 1
ATOM 2905 C CA . THR A 1 369 ? -31.266 -40.875 5.988 1 87.88 369 THR A CA 1
ATOM 2906 C C . THR A 1 369 ? -30.172 -41.812 6.488 1 87.88 369 THR A C 1
ATOM 2908 O O . THR A 1 369 ? -30.078 -42.094 7.688 1 87.88 369 THR A O 1
ATOM 2911 N N . VAL A 1 370 ? -29.344 -42.188 5.625 1 91.94 370 VAL A N 1
ATOM 2912 C CA . VAL A 1 370 ? -28.234 -43.031 6 1 91.94 370 VAL A CA 1
ATOM 2913 C C . VAL A 1 370 ? -27.312 -42.312 6.961 1 91.94 370 VAL A C 1
ATOM 2915 O O . VAL A 1 370 ? -26.859 -42.875 7.965 1 91.94 370 VAL A O 1
ATOM 2918 N N . PHE A 1 371 ? -27.031 -41.094 6.691 1 91.12 371 PHE A N 1
ATOM 2919 C CA . PHE A 1 371 ? -26.156 -40.25 7.504 1 91.12 371 PHE A CA 1
ATOM 2920 C C . PHE A 1 371 ? -26.688 -40.156 8.93 1 91.12 371 PHE A C 1
ATOM 2922 O O . PHE A 1 371 ? -25.922 -40.281 9.891 1 91.12 371 PHE A O 1
ATOM 2929 N N . ASN A 1 372 ? -27.984 -40 9.023 1 87 372 ASN A N 1
ATOM 2930 C CA . ASN A 1 372 ? -28.625 -39.875 10.328 1 87 372 ASN A CA 1
ATOM 2931 C C . ASN A 1 372 ? -28.656 -41.219 11.07 1 87 372 ASN A C 1
ATOM 2933 O O . ASN A 1 372 ? -28.359 -41.281 12.266 1 87 372 ASN A O 1
ATOM 2937 N N . THR A 1 373 ? -28.969 -42.219 10.336 1 89.38 373 THR A N 1
ATOM 2938 C CA . THR A 1 373 ? -29.141 -43.531 10.961 1 89.38 373 THR A CA 1
ATOM 2939 C C . THR A 1 373 ? -27.797 -44.125 11.359 1 89.38 373 THR A C 1
ATOM 2941 O O . THR A 1 373 ? -27.719 -44.875 12.328 1 89.38 373 THR A O 1
ATOM 2944 N N . ALA A 1 374 ? -26.844 -43.719 10.602 1 89.5 374 ALA A N 1
ATOM 2945 C CA . ALA A 1 374 ? -25.516 -44.25 10.906 1 89.5 374 ALA A CA 1
ATOM 2946 C C . ALA A 1 374 ? -24.859 -43.469 12.039 1 89.5 374 ALA A C 1
ATOM 2948 O O . ALA A 1 374 ? -23.75 -43.812 12.484 1 89.5 374 ALA A O 1
ATOM 2949 N N . GLY A 1 375 ? -25.359 -42.312 12.469 1 87.69 375 GLY A N 1
ATOM 2950 C CA . GLY A 1 375 ? -24.891 -41.562 13.602 1 87.69 375 GLY A CA 1
ATOM 2951 C C . GLY A 1 375 ? -23.688 -40.688 13.266 1 87.69 375 GLY A C 1
ATOM 2952 O O . GLY A 1 375 ? -22.828 -40.438 14.117 1 87.69 375 GLY A O 1
ATOM 2953 N N . CYS A 1 376 ? -23.578 -40.281 12.039 1 87.56 376 CYS A N 1
ATOM 2954 C CA . CYS A 1 376 ? -22.422 -39.5 11.602 1 87.56 376 CYS A CA 1
ATOM 2955 C C . CYS A 1 376 ? -22.312 -38.219 12.367 1 87.56 376 CYS A C 1
ATOM 2957 O O . CYS A 1 376 ? -21.203 -37.719 12.633 1 87.56 376 CYS A O 1
ATOM 2959 N N . MET A 1 377 ? -23.375 -37.625 12.797 1 84.31 377 MET A N 1
ATOM 2960 C CA . MET A 1 377 ? -23.406 -36.344 13.508 1 84.31 377 MET A CA 1
ATOM 2961 C C . MET A 1 377 ? -22.828 -36.5 14.914 1 84.31 377 MET A C 1
ATOM 2963 O O . MET A 1 377 ? -22.469 -35.531 15.555 1 84.31 377 MET A O 1
ATOM 2967 N N . GLY A 1 378 ? -22.781 -37.656 15.367 1 84.25 378 GLY A N 1
ATOM 2968 C CA . GLY A 1 378 ? -22.156 -37.875 16.656 1 84.25 378 GLY A CA 1
ATOM 2969 C C . GLY A 1 378 ? -20.719 -37.406 16.719 1 84.25 378 GLY A C 1
ATOM 2970 O O . GLY A 1 378 ? -20.25 -36.938 17.75 1 84.25 378 GLY A O 1
ATOM 2971 N N . CYS A 1 379 ? -20.031 -37.531 15.602 1 81.12 379 CYS A N 1
ATOM 2972 C CA . CYS A 1 379 ? -18.609 -37.188 15.57 1 81.12 379 CYS A CA 1
ATOM 2973 C C . CYS A 1 379 ? -18.375 -35.969 14.672 1 81.12 379 CYS A C 1
ATOM 2975 O O . CYS A 1 379 ? -17.359 -35.281 14.82 1 81.12 379 CYS A O 1
ATOM 2977 N N . HIS A 1 380 ? -19.219 -35.812 13.695 1 85.25 380 HIS A N 1
ATOM 2978 C CA . HIS A 1 380 ? -19.016 -34.75 12.727 1 85.25 380 HIS A CA 1
ATOM 2979 C C . HIS A 1 380 ? -19.969 -33.594 12.969 1 85.25 380 HIS A C 1
ATOM 2981 O O . HIS A 1 380 ? -21.109 -33.781 13.414 1 85.25 380 HIS A O 1
ATOM 2987 N N . THR A 1 381 ? -19.391 -32.375 12.703 1 79.5 381 THR A N 1
ATOM 2988 C CA . THR A 1 381 ? -20.219 -31.172 12.727 1 79.5 381 THR A CA 1
ATOM 2989 C C . THR A 1 381 ? -20.844 -30.906 11.359 1 79.5 381 THR A C 1
ATOM 2991 O O . THR A 1 381 ? -20.172 -31.047 10.336 1 79.5 381 THR A O 1
ATOM 2994 N N . LEU A 1 382 ? -22.094 -30.797 11.43 1 74.88 382 LEU A N 1
ATOM 2995 C CA . LEU A 1 382 ? -22.812 -30.359 10.242 1 74.88 382 LEU A CA 1
ATOM 2996 C C . LEU A 1 382 ? -23.594 -29.078 10.516 1 74.88 382 LEU A C 1
ATOM 2998 O O . LEU A 1 382 ? -24.547 -29.078 11.312 1 74.88 382 LEU A O 1
ATOM 3002 N N . PHE A 1 383 ? -23.156 -28.031 9.898 1 65.12 383 PHE A N 1
ATOM 3003 C CA . PHE A 1 383 ? -23.781 -26.719 10.031 1 65.12 383 PHE A CA 1
ATOM 3004 C C . PHE A 1 383 ? -23.891 -26.312 11.492 1 65.12 383 PHE A C 1
ATOM 3006 O O . PHE A 1 383 ? -24.953 -25.875 11.938 1 65.12 383 PHE A O 1
ATOM 3013 N N . GLY A 1 384 ? -22.875 -26.531 12.172 1 66.19 384 GLY A N 1
ATOM 3014 C CA . GLY A 1 384 ? -22.781 -26.062 13.547 1 66.19 384 GLY A CA 1
ATOM 3015 C C . GLY A 1 384 ? -23.328 -27.047 14.562 1 66.19 384 GLY A C 1
ATOM 3016 O O . GLY A 1 384 ? -23.25 -26.797 15.773 1 66.19 384 GLY A O 1
ATOM 3017 N N . LYS A 1 385 ? -23.891 -28.125 14.078 1 74.12 385 LYS A N 1
ATOM 3018 C CA . LYS A 1 385 ? -24.453 -29.125 14.977 1 74.12 385 LYS A CA 1
ATOM 3019 C C . LYS A 1 385 ? -23.672 -30.438 14.898 1 74.12 385 LYS A C 1
ATOM 3021 O O . LYS A 1 385 ? -23.094 -30.75 13.867 1 74.12 385 LYS A O 1
ATOM 3026 N N . GLY A 1 386 ? -23.656 -31.078 15.992 1 76.62 386 GLY A N 1
ATOM 3027 C CA . GLY A 1 386 ? -23.016 -32.406 16.016 1 76.62 386 GLY A CA 1
ATOM 3028 C C . GLY A 1 386 ? -21.719 -32.406 16.797 1 76.62 386 GLY A C 1
ATOM 3029 O O . GLY A 1 386 ? -21.469 -31.531 17.609 1 76.62 386 GLY A O 1
ATOM 3030 N N . GLY A 1 387 ? -21.047 -33.406 16.578 1 75.31 387 GLY A N 1
ATOM 3031 C CA . GLY A 1 387 ? -19.812 -33.594 17.328 1 75.31 387 GLY A CA 1
ATOM 3032 C C . GLY A 1 387 ? -18.625 -32.906 16.703 1 75.31 387 GLY A C 1
ATOM 3033 O O . GLY A 1 387 ? -18.688 -32.469 15.547 1 75.31 387 GLY A O 1
ATOM 3034 N N . LYS A 1 388 ? -17.578 -32.812 17.453 1 74.62 388 LYS A N 1
ATOM 3035 C CA . LYS A 1 388 ? -16.375 -32.094 17 1 74.62 388 LYS A CA 1
ATOM 3036 C C . LYS A 1 388 ? -15.156 -33.031 17.016 1 74.62 388 LYS A C 1
ATOM 3038 O O . LYS A 1 388 ? -14.016 -32.562 17.078 1 74.62 388 LYS A O 1
ATOM 3043 N N . ILE A 1 389 ? -15.523 -34.25 16.906 1 75.94 389 ILE A N 1
ATOM 3044 C CA . ILE A 1 389 ? -14.445 -35.219 16.859 1 75.94 389 ILE A CA 1
ATOM 3045 C C . ILE A 1 389 ? -13.867 -35.281 15.453 1 75.94 389 ILE A C 1
ATOM 3047 O O . ILE A 1 389 ? -12.648 -35.281 15.273 1 75.94 389 ILE A O 1
ATOM 3051 N N . GLY A 1 390 ? -14.758 -35.469 14.477 1 77.25 390 GLY A N 1
ATOM 3052 C CA . GLY A 1 390 ? -14.375 -35.438 13.078 1 77.25 390 GLY A CA 1
ATOM 3053 C C . GLY A 1 390 ? -14.43 -34.062 12.469 1 77.25 390 GLY A C 1
ATOM 3054 O O . GLY A 1 390 ? -14.797 -33.094 13.141 1 77.25 390 GLY A O 1
ATOM 3055 N N . PRO A 1 391 ? -13.945 -34.062 11.242 1 75.94 391 PRO A N 1
ATOM 3056 C CA . PRO A 1 391 ? -13.969 -32.75 10.578 1 75.94 391 PRO A CA 1
ATOM 3057 C C . PRO A 1 391 ? -15.383 -32.25 10.328 1 75.94 391 PRO A C 1
ATOM 3059 O O . PRO A 1 391 ? -16.328 -33.031 10.281 1 75.94 391 PRO A O 1
ATOM 3062 N N . ASP A 1 392 ? -15.477 -30.953 10.234 1 69.69 392 ASP A N 1
ATOM 3063 C CA . ASP A 1 392 ? -16.734 -30.328 9.836 1 69.69 392 ASP A CA 1
ATOM 3064 C C . ASP A 1 392 ? -17.094 -30.672 8.391 1 69.69 392 ASP A C 1
ATOM 3066 O O . ASP A 1 392 ? -16.312 -30.406 7.473 1 69.69 392 ASP A O 1
ATOM 3070 N N . LEU A 1 393 ? -18.219 -31.375 8.289 1 76.38 393 LEU A N 1
ATOM 3071 C CA . LEU A 1 393 ? -18.609 -31.859 6.965 1 76.38 393 LEU A CA 1
ATOM 3072 C C . LEU A 1 393 ? -19.531 -30.859 6.27 1 76.38 393 LEU A C 1
ATOM 3074 O O . LEU A 1 393 ? -19.984 -31.094 5.152 1 76.38 393 LEU A O 1
ATOM 3078 N N . SER A 1 394 ? -19.656 -29.734 6.953 1 67.88 394 SER A N 1
ATOM 3079 C CA . SER A 1 394 ? -20.656 -28.766 6.48 1 67.88 394 SER A CA 1
ATOM 3080 C C . SER A 1 394 ? -20.375 -28.344 5.043 1 67.88 394 SER A C 1
ATOM 3082 O O . SER A 1 394 ? -21.297 -28.031 4.293 1 67.88 394 SER A O 1
ATOM 3084 N N . GLU A 1 395 ? -19.172 -28.484 4.723 1 62.62 395 GLU A N 1
ATOM 3085 C CA . GLU A 1 395 ? -18.812 -28 3.391 1 62.62 395 GLU A CA 1
ATOM 3086 C C . GLU A 1 395 ? -18 -29.047 2.623 1 62.62 395 GLU A C 1
ATOM 3088 O O . GLU A 1 395 ? -17.234 -28.703 1.729 1 62.62 395 GLU A O 1
ATOM 3093 N N . GLU A 1 396 ? -18.203 -30.281 2.967 1 70.69 396 GLU A N 1
ATOM 3094 C CA . GLU A 1 396 ? -17.406 -31.359 2.383 1 70.69 396 GLU A CA 1
ATOM 3095 C C . GLU A 1 396 ? -17.688 -31.516 0.895 1 70.69 396 GLU A C 1
ATOM 3097 O O . GLU A 1 396 ? -16.812 -31.891 0.121 1 70.69 396 GLU A O 1
ATOM 3102 N N . GLY A 1 397 ? -18.906 -31.281 0.548 1 68.44 397 GLY A N 1
ATOM 3103 C CA . GLY A 1 397 ? -19.281 -31.391 -0.854 1 68.44 397 GLY A CA 1
ATOM 3104 C C . GLY A 1 397 ? -18.516 -30.438 -1.753 1 68.44 397 GLY A C 1
ATOM 3105 O O . GLY A 1 397 ? -18.344 -30.703 -2.943 1 68.44 397 GLY A O 1
ATOM 3106 N N . LEU A 1 398 ? -18.125 -29.5 -1.143 1 58.09 398 LEU A N 1
ATOM 3107 C CA . LEU A 1 398 ? -17.438 -28.469 -1.918 1 58.09 398 LEU A CA 1
ATOM 3108 C C . LEU A 1 398 ? -16.016 -28.906 -2.252 1 58.09 398 LEU A C 1
ATOM 3110 O O . LEU A 1 398 ? -15.391 -28.375 -3.168 1 58.09 398 LEU A O 1
ATOM 3114 N N . VAL A 1 399 ? -15.617 -29.859 -1.501 1 59.56 399 VAL A N 1
ATOM 3115 C CA . VAL A 1 399 ? -14.273 -30.375 -1.746 1 59.56 399 VAL A CA 1
ATOM 3116 C C . VAL A 1 399 ? -14.258 -31.172 -3.051 1 59.56 399 VAL A C 1
ATOM 3118 O O . VAL A 1 399 ? -13.242 -31.188 -3.76 1 59.56 399 VAL A O 1
ATOM 3121 N N . GLY A 1 400 ? -15.391 -31.719 -3.377 1 56.72 400 GLY A N 1
ATOM 3122 C CA . GLY A 1 400 ? -15.539 -32.406 -4.648 1 56.72 400 GLY A CA 1
ATOM 3123 C C . GLY A 1 400 ? -14.875 -33.781 -4.672 1 56.72 400 GLY A C 1
ATOM 3124 O O . GLY A 1 400 ? -14.281 -34.156 -5.676 1 56.72 400 GLY A O 1
ATOM 3125 N N . HIS A 1 401 ? -15.016 -34.469 -3.604 1 64.38 401 HIS A N 1
ATOM 3126 C CA . HIS A 1 401 ? -14.516 -35.844 -3.621 1 64.38 401 HIS A CA 1
ATOM 3127 C C . HIS A 1 401 ? -15.352 -36.719 -4.535 1 64.38 401 HIS A C 1
ATOM 3129 O O . HIS A 1 401 ? -16.562 -36.531 -4.641 1 64.38 401 HIS A O 1
ATOM 3135 N N . SER A 1 402 ? -14.664 -37.531 -5.258 1 66.06 402 SER A N 1
ATOM 3136 C CA . SER A 1 402 ? -15.391 -38.5 -6.066 1 66.06 402 SER A CA 1
ATOM 3137 C C . SER A 1 402 ? -16.219 -39.438 -5.195 1 66.06 402 SER A C 1
ATOM 3139 O O . SER A 1 402 ? -15.953 -39.594 -4 1 66.06 402 SER A O 1
ATOM 3141 N N . VAL A 1 403 ? -17.297 -40 -5.844 1 74.31 403 VAL A N 1
ATOM 3142 C CA . VAL A 1 403 ? -18.125 -40.969 -5.152 1 74.31 403 VAL A CA 1
ATOM 3143 C C . VAL A 1 403 ? -17.266 -42.125 -4.637 1 74.31 403 VAL A C 1
ATOM 3145 O O . VAL A 1 403 ? -17.453 -42.594 -3.512 1 74.31 403 VAL A O 1
ATOM 3148 N N . HIS A 1 404 ? -16.328 -42.406 -5.41 1 74.38 404 HIS A N 1
ATOM 3149 C CA . HIS A 1 404 ? -15.43 -43.5 -5.016 1 74.38 404 HIS A CA 1
ATOM 3150 C C . HIS A 1 404 ? -14.609 -43.125 -3.793 1 74.38 404 HIS A C 1
ATOM 3152 O O . HIS A 1 404 ? -14.477 -43.906 -2.857 1 74.38 404 HIS A O 1
ATOM 3158 N N . TRP A 1 405 ? -14.109 -41.969 -3.754 1 77.06 405 TRP A N 1
ATOM 3159 C CA . TRP A 1 405 ? -13.328 -41.469 -2.617 1 77.06 405 TRP A CA 1
ATOM 3160 C C . TRP A 1 405 ? -14.156 -41.5 -1.337 1 77.06 405 TRP A C 1
ATOM 3162 O O . TRP A 1 405 ? -13.68 -41.969 -0.295 1 77.06 405 TRP A O 1
ATOM 3172 N N . LEU A 1 406 ? -15.297 -41.062 -1.521 1 85.81 406 LEU A N 1
ATOM 3173 C CA . LEU A 1 406 ? -16.172 -41 -0.359 1 85.81 406 LEU A CA 1
ATOM 3174 C C . LEU A 1 406 ? -16.547 -42.406 0.135 1 85.81 406 LEU A C 1
ATOM 3176 O O . LEU A 1 406 ? -16.562 -42.656 1.342 1 85.81 406 LEU A O 1
ATOM 3180 N N . THR A 1 407 ? -16.781 -43.219 -0.768 1 85.81 407 THR A N 1
ATOM 3181 C CA . THR A 1 407 ? -17.141 -44.594 -0.393 1 85.81 407 THR A CA 1
ATOM 3182 C C . THR A 1 407 ? -15.984 -45.281 0.341 1 85.81 407 THR A C 1
ATOM 3184 O O . THR A 1 407 ? -16.188 -45.969 1.34 1 85.81 407 THR A O 1
ATOM 3187 N N . VAL A 1 408 ? -14.852 -45 -0.108 1 82.19 408 VAL A N 1
ATOM 3188 C CA . VAL A 1 408 ? -13.688 -45.562 0.575 1 82.19 408 VAL A CA 1
ATOM 3189 C C . VAL A 1 408 ? -13.555 -44.938 1.965 1 82.19 408 VAL A C 1
ATOM 3191 O O . VAL A 1 408 ? -13.266 -45.625 2.938 1 82.19 408 VAL A O 1
ATOM 3194 N N . GLN A 1 409 ? -13.852 -43.688 2.02 1 86.94 409 GLN A N 1
ATOM 3195 C CA . GLN A 1 409 ? -13.789 -43 3.303 1 86.94 409 GLN A CA 1
ATOM 3196 C C . GLN A 1 409 ? -14.773 -43.594 4.301 1 86.94 409 GLN A C 1
ATOM 3198 O O . GLN A 1 409 ? -14.469 -43.719 5.492 1 86.94 409 GLN A O 1
ATOM 3203 N N . PHE A 1 410 ? -15.891 -44.062 3.807 1 89.88 410 PHE A N 1
ATOM 3204 C CA . PHE A 1 410 ? -16.938 -44.625 4.664 1 89.88 410 PHE A CA 1
ATOM 3205 C C . PHE A 1 410 ? -16.516 -46 5.164 1 89.88 410 PHE A C 1
ATOM 3207 O O . PHE A 1 410 ? -16.734 -46.344 6.328 1 89.88 410 PHE A O 1
ATOM 3214 N N . VAL A 1 411 ? -15.844 -46.75 4.32 1 89.69 411 VAL A N 1
ATOM 3215 C CA . VAL A 1 411 ? -15.672 -48.156 4.629 1 89.69 411 VAL A CA 1
ATOM 3216 C C . VAL A 1 411 ? -14.25 -48.406 5.137 1 89.69 411 VAL A C 1
ATOM 3218 O O . VAL A 1 411 ? -13.984 -49.406 5.805 1 89.69 411 VAL A O 1
ATOM 3221 N N . ASN A 1 412 ? -13.344 -47.562 4.797 1 87 412 ASN A N 1
ATOM 3222 C CA . ASN A 1 412 ? -11.945 -47.656 5.203 1 87 412 ASN A CA 1
ATOM 3223 C C . ASN A 1 412 ? -11.281 -46.281 5.242 1 87 412 ASN A C 1
ATOM 3225 O O . ASN A 1 412 ? -10.453 -45.969 4.383 1 87 412 ASN A O 1
ATOM 3229 N N . SER A 1 413 ? -11.562 -45.531 6.301 1 84.94 413 SER A N 1
ATOM 3230 C CA . SER A 1 413 ? -11.062 -44.156 6.402 1 84.94 413 SER A CA 1
ATOM 3231 C C . SER A 1 413 ? -9.547 -44.156 6.566 1 84.94 413 SER A C 1
ATOM 3233 O O . SER A 1 413 ? -8.891 -43.188 6.18 1 84.94 413 SER A O 1
ATOM 3235 N N . LYS A 1 414 ? -8.953 -45.156 7.102 1 78.69 414 LYS A N 1
ATOM 3236 C CA . LYS A 1 414 ? -7.512 -45.25 7.328 1 78.69 414 LYS A CA 1
ATOM 3237 C C . LYS A 1 414 ? -6.75 -45.312 6.008 1 78.69 414 LYS A C 1
ATOM 3239 O O . LYS A 1 414 ? -5.547 -45.062 5.969 1 78.69 414 LYS A O 1
ATOM 3244 N N . ALA A 1 415 ? -7.531 -45.688 5.043 1 76.5 415 ALA A N 1
ATOM 3245 C CA . ALA A 1 415 ? -6.914 -45.719 3.719 1 76.5 415 ALA A CA 1
ATOM 3246 C C . ALA A 1 415 ? -6.543 -44.281 3.279 1 76.5 415 ALA A C 1
ATOM 3248 O O . ALA A 1 415 ? -5.535 -44.094 2.598 1 76.5 415 ALA A O 1
ATOM 3249 N N . HIS A 1 416 ? -7.379 -43.406 3.686 1 71.69 416 HIS A N 1
ATOM 3250 C CA . HIS A 1 416 ? -7.113 -42 3.348 1 71.69 416 HIS A CA 1
ATOM 3251 C C . HIS A 1 416 ? -6.305 -41.312 4.441 1 71.69 416 HIS A C 1
ATOM 3253 O O . HIS A 1 416 ? -5.426 -40.5 4.152 1 71.69 416 HIS A O 1
ATOM 3259 N N . PHE A 1 417 ? -6.676 -41.688 5.664 1 71.44 417 PHE A N 1
ATOM 3260 C CA . PHE A 1 417 ? -6.051 -41.094 6.832 1 71.44 417 PHE A CA 1
ATOM 3261 C C . PHE A 1 417 ? -5.641 -42.156 7.844 1 71.44 417 PHE A C 1
ATOM 3263 O O . PHE A 1 417 ? -6.473 -42.656 8.602 1 71.44 417 PHE A O 1
ATOM 3270 N N . PRO A 1 418 ? -4.43 -42.5 7.824 1 69.88 418 PRO A N 1
ATOM 3271 C CA . PRO A 1 418 ? -3.961 -43.625 8.641 1 69.88 418 PRO A CA 1
ATOM 3272 C C . PRO A 1 418 ? -4.297 -43.469 10.117 1 69.88 418 PRO A C 1
ATOM 3274 O O . PRO A 1 418 ? -4.531 -44.469 10.812 1 69.88 418 PRO A O 1
ATOM 3277 N N . ASP A 1 419 ? -4.344 -42.281 10.562 1 72 419 ASP A N 1
ATOM 3278 C CA . ASP A 1 419 ? -4.605 -42.094 11.984 1 72 419 ASP A CA 1
ATOM 3279 C C . ASP A 1 419 ? -6.078 -41.75 12.227 1 72 419 ASP A C 1
ATOM 3281 O O . ASP A 1 419 ? -6.441 -41.25 13.297 1 72 419 ASP A O 1
ATOM 3285 N N . SER A 1 420 ? -6.879 -42.062 11.297 1 79.81 420 SER A N 1
ATOM 3286 C CA . SER A 1 420 ? -8.305 -41.781 11.438 1 79.81 420 SER A CA 1
ATOM 3287 C C . SER A 1 420 ? -8.945 -42.688 12.5 1 79.81 420 SER A C 1
ATOM 3289 O O . SER A 1 420 ? -8.625 -43.844 12.602 1 79.81 420 SER A O 1
ATOM 3291 N N . ILE A 1 421 ? -9.766 -42.125 13.336 1 81.94 421 ILE A N 1
ATOM 3292 C CA . ILE A 1 421 ? -10.5 -42.875 14.344 1 81.94 421 ILE A CA 1
ATOM 3293 C C . ILE A 1 421 ? -11.93 -43.125 13.859 1 81.94 421 ILE A C 1
ATOM 3295 O O . ILE A 1 421 ? -12.773 -43.594 14.617 1 81.94 421 ILE A O 1
ATOM 3299 N N . MET A 1 422 ? -12.273 -42.75 12.625 1 87.31 422 MET A N 1
ATOM 3300 C CA . MET A 1 422 ? -13.602 -42.969 12.062 1 87.31 422 MET A CA 1
ATOM 3301 C C . MET A 1 422 ? -13.898 -44.469 11.922 1 87.31 422 MET A C 1
ATOM 3303 O O . MET A 1 422 ? -13.094 -45.219 11.367 1 87.31 422 MET A O 1
ATOM 3307 N N . PRO A 1 423 ? -15.086 -44.875 12.5 1 88.44 423 PRO A N 1
ATOM 3308 C CA . PRO A 1 423 ? -15.43 -46.281 12.344 1 88.44 423 PRO A CA 1
ATOM 3309 C C . PRO A 1 423 ? -15.68 -46.688 10.883 1 88.44 423 PRO A C 1
ATOM 3311 O O . PRO A 1 423 ? -16.062 -45.812 10.078 1 88.44 423 PRO A O 1
ATOM 3314 N N . ASP A 1 424 ? -15.43 -47.969 10.633 1 90.44 424 ASP A N 1
ATOM 3315 C CA . ASP A 1 424 ? -15.711 -48.5 9.297 1 90.44 424 ASP A CA 1
ATOM 3316 C C . ASP A 1 424 ? -17.188 -48.812 9.141 1 90.44 424 ASP A C 1
ATOM 3318 O O . ASP A 1 424 ? -17.734 -49.625 9.906 1 90.44 424 ASP A O 1
ATOM 3322 N N . PHE A 1 425 ? -17.859 -48.281 8.188 1 90.94 425 PHE A N 1
ATOM 3323 C CA . PHE A 1 425 ? -19.266 -48.5 7.945 1 90.94 425 PHE A CA 1
ATOM 3324 C C . PHE A 1 425 ? -19.469 -49.531 6.844 1 90.94 425 PHE A C 1
ATOM 3326 O O . PHE A 1 425 ? -20.188 -49.281 5.867 1 90.94 425 PHE A O 1
ATOM 3333 N N . THR A 1 426 ? -18.953 -50.688 7.113 1 90 426 THR A N 1
ATOM 3334 C CA . THR A 1 426 ? -18.953 -51.75 6.117 1 90 426 THR A CA 1
ATOM 3335 C C . THR A 1 426 ? -20.344 -52.406 6.016 1 90 426 THR A C 1
ATOM 3337 O O . THR A 1 426 ? -20.625 -53.125 5.051 1 90 426 THR A O 1
ATOM 3340 N N . TYR A 1 427 ? -21.094 -52.188 7.016 1 89.38 427 TYR A N 1
ATOM 3341 C CA . TYR A 1 427 ? -22.422 -52.781 7 1 89.38 427 TYR A CA 1
ATOM 3342 C C . TYR A 1 427 ? -23.328 -52.062 6 1 89.38 427 TYR A C 1
ATOM 3344 O O . TYR A 1 427 ? -24.391 -52.594 5.645 1 89.38 427 TYR A O 1
ATOM 3352 N N . LEU A 1 428 ? -22.969 -50.938 5.52 1 92.62 428 LEU A N 1
ATOM 3353 C CA . LEU A 1 428 ? -23.75 -50.219 4.523 1 92.62 428 LEU A CA 1
ATOM 3354 C C . LEU A 1 428 ? -23.688 -50.906 3.174 1 92.62 428 LEU A C 1
ATOM 3356 O O . LEU A 1 428 ? -22.625 -51.344 2.744 1 92.62 428 LEU A O 1
ATOM 3360 N N . THR A 1 429 ? -24.844 -51.094 2.535 1 91.62 429 THR A N 1
ATOM 3361 C CA . THR A 1 429 ? -24.891 -51.656 1.195 1 91.62 429 THR A CA 1
ATOM 3362 C C . THR A 1 429 ? -24.266 -50.719 0.176 1 91.62 429 THR A C 1
ATOM 3364 O O . THR A 1 429 ? -24.109 -49.531 0.438 1 91.62 429 THR A O 1
ATOM 3367 N N . PRO A 1 430 ? -23.891 -51.312 -0.976 1 91 430 PRO A N 1
ATOM 3368 C CA . PRO A 1 430 ? -23.328 -50.469 -2.01 1 91 430 PRO A CA 1
ATOM 3369 C C . PRO A 1 430 ? -24.234 -49.281 -2.375 1 91 430 PRO A C 1
ATOM 3371 O O . PRO A 1 430 ? -23.75 -48.188 -2.617 1 91 430 PRO A O 1
ATOM 3374 N N . GLN A 1 431 ? -25.438 -49.531 -2.375 1 91.06 431 GLN A N 1
ATOM 3375 C CA . GLN A 1 431 ? -26.375 -48.469 -2.676 1 91.06 431 GLN A CA 1
ATOM 3376 C C . GLN A 1 431 ? -26.375 -47.406 -1.57 1 91.06 431 GLN A C 1
ATOM 3378 O O . GLN A 1 431 ? -26.406 -46.219 -1.851 1 91.06 431 GLN A O 1
ATOM 3383 N N . GLN A 1 432 ? -26.375 -47.875 -0.386 1 93 432 GLN A N 1
ATOM 3384 C CA . GLN A 1 432 ? -26.359 -46.938 0.742 1 93 432 GLN A CA 1
ATOM 3385 C C . GLN A 1 432 ? -25.078 -46.125 0.756 1 93 432 GLN A C 1
ATOM 3387 O O . GLN A 1 432 ? -25.109 -44.938 1.079 1 93 432 GLN A O 1
ATOM 3392 N N . GLN A 1 433 ? -24.062 -46.75 0.435 1 92.94 433 GLN A N 1
ATOM 3393 C CA . GLN A 1 433 ? -22.797 -46.031 0.353 1 92.94 433 GLN A CA 1
ATOM 3394 C C . GLN A 1 433 ? -22.859 -44.938 -0.712 1 92.94 433 GLN A C 1
ATOM 3396 O O . GLN A 1 433 ? -22.406 -43.812 -0.483 1 92.94 433 GLN A O 1
ATOM 3401 N N . HIS A 1 434 ? -23.406 -45.344 -1.791 1 87.5 434 HIS A N 1
ATOM 3402 C CA . HIS A 1 434 ? -23.562 -44.375 -2.871 1 87.5 434 HIS A CA 1
ATOM 3403 C C . HIS A 1 434 ? -24.453 -43.219 -2.439 1 87.5 434 HIS A C 1
ATOM 3405 O O . HIS A 1 434 ? -24.125 -42.062 -2.67 1 87.5 434 HIS A O 1
ATOM 3411 N N . ASP A 1 435 ? -25.578 -43.5 -1.852 1 87.25 435 ASP A N 1
ATOM 3412 C CA . ASP A 1 435 ? -26.5 -42.469 -1.396 1 87.25 435 ASP A CA 1
ATOM 3413 C C . ASP A 1 435 ? -25.844 -41.562 -0.379 1 87.25 435 ASP A C 1
ATOM 3415 O O . ASP A 1 435 ? -26.016 -40.344 -0.44 1 87.25 435 ASP A O 1
ATOM 3419 N N . LEU A 1 436 ? -25.125 -42.156 0.479 1 90.19 436 LEU A N 1
ATOM 3420 C CA . LEU A 1 436 ? -24.406 -41.375 1.485 1 90.19 436 LEU A CA 1
ATOM 3421 C C . LEU A 1 436 ? -23.391 -40.438 0.834 1 90.19 436 LEU A C 1
ATOM 3423 O O . LEU A 1 436 ? -23.281 -39.281 1.219 1 90.19 436 LEU A O 1
ATOM 3427 N N . ALA A 1 437 ? -22.703 -41 -0.096 1 86.19 437 ALA A N 1
ATOM 3428 C CA . ALA A 1 437 ? -21.734 -40.188 -0.826 1 86.19 437 ALA A CA 1
ATOM 3429 C C . ALA A 1 437 ? -22.406 -39 -1.528 1 86.19 437 ALA A C 1
ATOM 3431 O O . ALA A 1 437 ? -21.891 -37.906 -1.533 1 86.19 437 ALA A O 1
ATOM 3432 N N . MET A 1 438 ? -23.531 -39.281 -2.041 1 79.94 438 MET A N 1
ATOM 3433 C CA . MET A 1 438 ? -24.297 -38.219 -2.699 1 79.94 438 MET A CA 1
ATOM 3434 C C . MET A 1 438 ? -24.688 -37.156 -1.702 1 79.94 438 MET A C 1
ATOM 3436 O O . MET A 1 438 ? -24.656 -35.969 -2.021 1 79.94 438 MET A O 1
ATOM 3440 N N . TYR A 1 439 ? -25 -37.594 -0.548 1 82.44 439 TYR A N 1
ATOM 3441 C CA . TYR A 1 439 ? -25.375 -36.656 0.482 1 82.44 439 TYR A CA 1
ATOM 3442 C C . TYR A 1 439 ? -24.188 -35.781 0.888 1 82.44 439 TYR A C 1
ATOM 3444 O O . TYR A 1 439 ? -24.266 -34.562 0.9 1 82.44 439 TYR A O 1
ATOM 3452 N N . ILE A 1 440 ? -23.094 -36.5 1.208 1 81.94 440 ILE A N 1
ATOM 3453 C CA . ILE A 1 440 ? -21.891 -35.781 1.65 1 81.94 440 ILE A CA 1
ATOM 3454 C C . ILE A 1 440 ? -21.422 -34.844 0.558 1 81.94 440 ILE A C 1
ATOM 3456 O O . ILE A 1 440 ? -21.031 -33.688 0.845 1 81.94 440 ILE A O 1
ATOM 3460 N N . SER A 1 441 ? -21.531 -35.312 -0.615 1 75.44 441 SER A N 1
ATOM 3461 C CA . SER A 1 441 ? -21.141 -34.5 -1.759 1 75.44 441 SER A CA 1
ATOM 3462 C C . SER A 1 441 ? -22.062 -33.312 -1.942 1 75.44 441 SER A C 1
ATOM 3464 O O . SER A 1 441 ? -21.703 -32.344 -2.605 1 75.44 441 SER A O 1
ATOM 3466 N N . SER A 1 442 ? -23.188 -33.469 -1.261 1 71.94 442 SER A N 1
ATOM 3467 C CA . SER A 1 442 ? -24.156 -32.406 -1.374 1 71.94 442 SER A CA 1
ATOM 3468 C C . SER A 1 442 ? -23.922 -31.344 -0.3 1 71.94 442 SER A C 1
ATOM 3470 O O . SER A 1 442 ? -24.406 -30.203 -0.424 1 71.94 442 SER A O 1
ATOM 3472 N N . LEU A 1 443 ? -23.234 -31.812 0.801 1 70.94 443 LEU A N 1
ATOM 3473 C CA . LEU A 1 443 ? -23.094 -30.938 1.966 1 70.94 443 LEU A CA 1
ATOM 3474 C C . LEU A 1 443 ? -22.281 -29.688 1.617 1 70.94 443 LEU A C 1
ATOM 3476 O O . LEU A 1 443 ? -21.172 -29.781 1.107 1 70.94 443 LEU A O 1
ATOM 3480 N N . GLY A 1 444 ? -22.844 -28.672 2.234 1 59.25 444 GLY A N 1
ATOM 3481 C CA . GLY A 1 444 ? -22.234 -27.391 1.928 1 59.25 444 GLY A CA 1
ATOM 3482 C C . GLY A 1 444 ? -22.641 -26.844 0.568 1 59.25 444 GLY A C 1
ATOM 3483 O O . GLY A 1 444 ? -22.391 -25.672 0.255 1 59.25 444 GLY A O 1
ATOM 3484 N N . ARG A 1 445 ? -23.328 -27.938 -0.029 1 53.25 445 ARG A N 1
ATOM 3485 C CA . ARG A 1 445 ? -23.875 -27.516 -1.322 1 53.25 445 ARG A CA 1
ATOM 3486 C C . ARG A 1 445 ? -25.281 -26.969 -1.175 1 53.25 445 ARG A C 1
ATOM 3488 O O . ARG A 1 445 ? -26.031 -27.375 -0.285 1 53.25 445 ARG A O 1
ATOM 3495 N N . MET A 1 446 ? -25.734 -25.828 -0.996 1 45.94 446 MET A N 1
ATOM 3496 C CA . MET A 1 446 ? -26.859 -25.047 -0.496 1 45.94 446 MET A CA 1
ATOM 3497 C C . MET A 1 446 ? -28.141 -25.875 -0.494 1 45.94 446 MET A C 1
ATOM 3499 O O . MET A 1 446 ? -28.906 -25.844 0.474 1 45.94 446 MET A O 1
ATOM 3503 N N . ASN A 1 447 ? -29.078 -25.984 -1.574 1 41.19 447 ASN A N 1
ATOM 3504 C CA . ASN A 1 447 ? -30.516 -26 -1.379 1 41.19 447 ASN A CA 1
ATOM 3505 C C . ASN A 1 447 ? -30.953 -27.188 -0.536 1 41.19 447 ASN A C 1
ATOM 3507 O O . ASN A 1 447 ? -32.094 -27.641 -0.644 1 41.19 447 ASN A O 1
ATOM 3511 N N . TRP A 1 448 ? -30.141 -27.953 0.09 1 37.22 448 TRP A N 1
ATOM 3512 C CA . TRP A 1 448 ? -30.906 -29.031 0.691 1 37.22 448 TRP A CA 1
ATOM 3513 C C . TRP A 1 448 ? -31.406 -28.641 2.076 1 37.22 448 TRP A C 1
ATOM 3515 O O . TRP A 1 448 ? -30.766 -27.859 2.781 1 37.22 448 TRP A O 1
ATOM 3525 N N . PRO A 1 449 ? -32.781 -28.766 2.383 1 35.06 449 PRO A N 1
ATOM 3526 C CA . PRO A 1 449 ? -33.469 -28.484 3.65 1 35.06 449 PRO A CA 1
ATOM 3527 C C . PRO A 1 449 ? -32.594 -28.812 4.867 1 35.06 449 PRO A C 1
ATOM 3529 O O . PRO A 1 449 ? -31.75 -29.703 4.793 1 35.06 449 PRO A O 1
ATOM 3532 N N . ASP A 1 450 ? -32.281 -27.781 5.625 1 33.88 450 ASP A N 1
ATOM 3533 C CA . ASP A 1 450 ? -31.797 -28.078 6.965 1 33.88 450 ASP A CA 1
ATOM 3534 C C . ASP A 1 450 ? -32.406 -29.375 7.496 1 33.88 450 ASP A C 1
ATOM 3536 O O . ASP A 1 450 ? -33.594 -29.438 7.777 1 33.88 450 ASP A O 1
ATOM 3540 N N . PRO A 1 451 ? -31.844 -30.469 7.211 1 33.62 451 PRO A N 1
ATOM 3541 C CA . PRO A 1 451 ? -32.5 -31.703 7.645 1 33.62 451 PRO A CA 1
ATOM 3542 C C . PRO A 1 451 ? -32.844 -31.688 9.133 1 33.62 451 PRO A C 1
ATOM 3544 O O . PRO A 1 451 ? -33.562 -32.562 9.609 1 33.62 451 PRO A O 1
ATOM 3547 N N . THR A 1 452 ? -32.125 -30.984 9.898 1 31.48 452 THR A N 1
ATOM 3548 C CA . THR A 1 452 ? -32.5 -30.938 11.305 1 31.48 452 THR A CA 1
ATOM 3549 C C . THR A 1 452 ? -33.75 -30.062 11.5 1 31.48 452 THR A C 1
ATOM 3551 O O . THR A 1 452 ? -34.281 -30 12.602 1 31.48 452 THR A O 1
ATOM 3554 N N . LYS A 1 453 ? -34 -29.234 10.656 1 37.16 453 LYS A N 1
ATOM 3555 C CA . LYS A 1 453 ? -35.25 -28.531 10.758 1 37.16 453 LYS A CA 1
ATOM 3556 C C . LYS A 1 453 ? -36.375 -29.281 10.062 1 37.16 453 LYS A C 1
ATOM 3558 O O . LYS A 1 453 ? -36.25 -29.703 8.914 1 37.16 453 LYS A O 1
ATOM 3563 N N . THR A 1 454 ? -37.156 -30.172 10.773 1 28.62 454 THR A N 1
ATOM 3564 C CA . THR A 1 454 ? -38.375 -30.875 10.32 1 28.62 454 THR A CA 1
ATOM 3565 C C . THR A 1 454 ? -39.188 -29.984 9.398 1 28.62 454 THR A C 1
ATOM 3567 O O . THR A 1 454 ? -39.438 -28.828 9.703 1 28.62 454 THR A O 1
ATOM 3570 N N . PRO A 1 455 ? -39.469 -30.438 8.094 1 29.75 455 PRO A N 1
ATOM 3571 C CA . PRO A 1 455 ? -40.562 -29.688 7.457 1 29.75 455 PRO A CA 1
ATOM 3572 C C . PRO A 1 455 ? -41.75 -29.438 8.391 1 29.75 455 PRO A C 1
ATOM 3574 O O . PRO A 1 455 ? -42.031 -30.281 9.242 1 29.75 455 PRO A O 1
ATOM 3577 N N . MET B 1 1 ? 29.312 -20.594 11.609 1 67.75 1 MET B N 1
ATOM 3578 C CA . MET B 1 1 ? 28.188 -20.656 10.672 1 67.75 1 MET B CA 1
ATOM 3579 C C . MET B 1 1 ? 27.797 -19.266 10.18 1 67.75 1 MET B C 1
ATOM 3581 O O . MET B 1 1 ? 27.672 -19.047 8.977 1 67.75 1 MET B O 1
ATOM 3585 N N . GLY B 1 2 ? 27.875 -18.406 11.133 1 72.5 2 GLY B N 1
ATOM 3586 C CA . GLY B 1 2 ? 27.578 -17.031 10.781 1 72.5 2 GLY B CA 1
ATOM 3587 C C . GLY B 1 2 ? 28.625 -16.406 9.867 1 72.5 2 GLY B C 1
ATOM 3588 O O . GLY B 1 2 ? 28.281 -15.734 8.891 1 72.5 2 GLY B O 1
ATOM 3589 N N . HIS B 1 3 ? 29.781 -16.734 10.148 1 79.19 3 HIS B N 1
ATOM 3590 C CA . HIS B 1 3 ? 30.859 -16.156 9.359 1 79.19 3 HIS B CA 1
ATOM 3591 C C . HIS B 1 3 ? 30.859 -16.703 7.934 1 79.19 3 HIS B C 1
ATOM 3593 O O . HIS B 1 3 ? 31.109 -15.961 6.98 1 79.19 3 HIS B O 1
ATOM 3599 N N . LYS B 1 4 ? 30.547 -18 7.754 1 83.38 4 LYS B N 1
ATOM 3600 C CA . LYS B 1 4 ? 30.5 -18.609 6.43 1 83.38 4 LYS B CA 1
ATOM 3601 C C . LYS B 1 4 ? 29.359 -18.047 5.605 1 83.38 4 LYS B C 1
ATOM 3603 O O . LYS B 1 4 ? 29.5 -17.797 4.41 1 83.38 4 LYS B O 1
ATOM 3608 N N . ILE B 1 5 ? 28.266 -17.922 6.297 1 84.44 5 ILE B N 1
ATOM 3609 C CA . ILE B 1 5 ? 27.109 -17.344 5.621 1 84.44 5 ILE B CA 1
ATOM 3610 C C . ILE B 1 5 ? 27.406 -15.914 5.188 1 84.44 5 ILE B C 1
ATOM 3612 O O . ILE B 1 5 ? 27.094 -15.523 4.062 1 84.44 5 ILE B O 1
ATOM 3616 N N . TYR B 1 6 ? 28.078 -15.273 6.07 1 83.56 6 TYR B N 1
ATOM 3617 C CA . TYR B 1 6 ? 28.438 -13.891 5.762 1 83.56 6 TYR B CA 1
ATOM 3618 C C . TYR B 1 6 ? 29.391 -13.836 4.574 1 83.56 6 TYR B C 1
ATOM 3620 O O . TYR B 1 6 ? 29.234 -13.008 3.678 1 83.56 6 TYR B O 1
ATOM 3628 N N . ALA B 1 7 ? 30.312 -14.664 4.594 1 85 7 ALA B N 1
ATOM 3629 C CA . ALA B 1 7 ? 31.281 -14.703 3.496 1 85 7 ALA B CA 1
ATOM 3630 C C . ALA B 1 7 ? 30.594 -15.07 2.18 1 85 7 ALA B C 1
ATOM 3632 O O . ALA B 1 7 ? 30.922 -14.508 1.13 1 85 7 ALA B O 1
ATOM 3633 N N . TYR B 1 8 ? 29.672 -15.961 2.289 1 87.06 8 TYR B N 1
ATOM 3634 C CA . TYR B 1 8 ? 28.906 -16.359 1.113 1 87.06 8 TYR B CA 1
ATOM 3635 C C . TYR B 1 8 ? 28.109 -15.188 0.56 1 87.06 8 TYR B C 1
ATOM 3637 O O . TYR B 1 8 ? 28.156 -14.898 -0.637 1 87.06 8 TYR B O 1
ATOM 3645 N N . LEU B 1 9 ? 27.469 -14.531 1.418 1 86.12 9 LEU B N 1
ATOM 3646 C CA . LEU B 1 9 ? 26.641 -13.406 1.004 1 86.12 9 LEU B CA 1
ATOM 3647 C C . LEU B 1 9 ? 27.484 -12.266 0.472 1 86.12 9 LEU B C 1
ATOM 3649 O O . LEU B 1 9 ? 27.078 -11.555 -0.451 1 86.12 9 LEU B O 1
ATOM 3653 N N . ASP B 1 10 ? 28.531 -12.086 1.12 1 84.44 10 ASP B N 1
ATOM 3654 C CA . ASP B 1 10 ? 29.438 -11.031 0.662 1 84.44 10 ASP B CA 1
ATOM 3655 C C . ASP B 1 10 ? 29.953 -11.328 -0.74 1 84.44 10 ASP B C 1
ATOM 3657 O O . ASP B 1 10 ? 30.078 -10.422 -1.565 1 84.44 10 ASP B O 1
ATOM 3661 N N . GLU B 1 11 ? 30.203 -12.57 -0.926 1 84.06 11 GLU B N 1
ATOM 3662 C CA . GLU B 1 11 ? 30.703 -12.961 -2.242 1 84.06 11 GLU B CA 1
ATOM 3663 C C . GLU B 1 11 ? 29.609 -12.828 -3.305 1 84.06 11 GLU B C 1
ATOM 3665 O O . GLU B 1 11 ? 29.891 -12.43 -4.438 1 84.06 11 GLU B O 1
ATOM 3670 N N . ARG B 1 12 ? 28.422 -13.055 -2.893 1 84.12 12 ARG B N 1
ATOM 3671 C CA . ARG B 1 12 ? 27.359 -13.133 -3.877 1 84.12 12 ARG B CA 1
ATOM 3672 C C . ARG B 1 12 ? 26.703 -11.773 -4.082 1 84.12 12 ARG B C 1
ATOM 3674 O O . ARG B 1 12 ? 26.344 -11.406 -5.207 1 84.12 12 ARG B O 1
ATOM 3681 N N . ILE B 1 13 ? 26.578 -11.055 -2.992 1 83.62 13 ILE B N 1
ATOM 3682 C CA . ILE B 1 13 ? 25.828 -9.82 -3.15 1 83.62 13 ILE B CA 1
ATOM 3683 C C . ILE B 1 13 ? 26.594 -8.664 -2.521 1 83.62 13 ILE B C 1
ATOM 3685 O O . ILE B 1 13 ? 26.062 -7.551 -2.404 1 83.62 13 ILE B O 1
ATOM 3689 N N . ARG B 1 14 ? 27.781 -8.883 -2.131 1 81.44 14 ARG B N 1
ATOM 3690 C CA . ARG B 1 14 ? 28.609 -7.84 -1.53 1 81.44 14 ARG B CA 1
ATOM 3691 C C . ARG B 1 14 ? 27.906 -7.18 -0.354 1 81.44 14 ARG B C 1
ATOM 3693 O O . ARG B 1 14 ? 27.797 -5.953 -0.29 1 81.44 14 ARG B O 1
ATOM 3700 N N . ILE B 1 15 ? 27.5 -8.062 0.475 1 79.88 15 ILE B N 1
ATOM 3701 C CA . ILE B 1 15 ? 26.719 -7.617 1.627 1 79.88 15 ILE B CA 1
ATOM 3702 C C . ILE B 1 15 ? 27.562 -6.684 2.49 1 79.88 15 ILE B C 1
ATOM 3704 O O . ILE B 1 15 ? 27.031 -5.773 3.133 1 79.88 15 ILE B O 1
ATOM 3708 N N . SER B 1 16 ? 28.844 -6.883 2.504 1 79.62 16 SER B N 1
ATOM 3709 C CA . SER B 1 16 ? 29.719 -6.012 3.271 1 79.62 16 SER B CA 1
ATOM 3710 C C . SER B 1 16 ? 29.656 -4.574 2.766 1 79.62 16 SER B C 1
ATOM 3712 O O . SER B 1 16 ? 29.625 -3.631 3.559 1 79.62 16 SER B O 1
ATOM 3714 N N . SER B 1 17 ? 29.594 -4.477 1.504 1 77.31 17 SER B N 1
ATOM 3715 C CA . SER B 1 17 ? 29.5 -3.145 0.917 1 77.31 17 SER B CA 1
ATOM 3716 C C . SER B 1 17 ? 28.156 -2.49 1.25 1 77.31 17 SER B C 1
ATOM 3718 O O . SER B 1 17 ? 28.109 -1.297 1.554 1 77.31 17 SER B O 1
ATOM 3720 N N . LEU B 1 18 ? 27.203 -3.248 1.213 1 76.88 18 LEU B N 1
ATOM 3721 C CA . LEU B 1 18 ? 25.875 -2.738 1.569 1 76.88 18 LEU B CA 1
ATOM 3722 C C . LEU B 1 18 ? 25.828 -2.324 3.035 1 76.88 18 LEU B C 1
ATOM 3724 O O . LEU B 1 18 ? 25.344 -1.241 3.365 1 76.88 18 LEU B O 1
ATOM 3728 N N . MET B 1 19 ? 26.312 -3.174 3.822 1 77.56 19 MET B N 1
ATOM 3729 C CA . MET B 1 19 ? 26.344 -2.875 5.25 1 77.56 19 MET B CA 1
ATOM 3730 C C . MET B 1 19 ? 27.219 -1.661 5.535 1 77.56 19 MET B C 1
ATOM 3732 O O . MET B 1 19 ? 26.875 -0.833 6.383 1 77.56 19 MET B O 1
ATOM 3736 N N . GLY B 1 20 ? 28.328 -1.605 4.848 1 76.81 20 GLY B N 1
ATOM 3737 C CA . GLY B 1 20 ? 29.172 -0.423 4.977 1 76.81 20 GLY B CA 1
ATOM 3738 C C . GLY B 1 20 ? 28.469 0.854 4.559 1 76.81 20 GLY B C 1
ATOM 3739 O O . GLY B 1 20 ? 28.547 1.87 5.25 1 76.81 20 GLY B O 1
ATOM 3740 N N . PHE B 1 21 ? 27.75 0.693 3.555 1 75.94 21 PHE B N 1
ATOM 3741 C CA . PHE B 1 21 ? 26.984 1.828 3.053 1 75.94 21 PHE B CA 1
ATOM 3742 C C . PHE B 1 21 ? 25.922 2.25 4.059 1 75.94 21 PHE B C 1
ATOM 3744 O O . PHE B 1 21 ? 25.734 3.443 4.305 1 75.94 21 PHE B O 1
ATOM 3751 N N . LEU B 1 22 ? 25.375 1.308 4.711 1 77.19 22 LEU B N 1
ATOM 3752 C CA . LEU B 1 22 ? 24.281 1.581 5.629 1 77.19 22 LEU B CA 1
ATOM 3753 C C . LEU B 1 22 ? 24.812 1.973 7.008 1 77.19 22 LEU B C 1
ATOM 3755 O O . LEU B 1 22 ? 24.234 2.842 7.668 1 77.19 22 LEU B O 1
ATOM 3759 N N . LEU B 1 23 ? 25.969 1.421 7.367 1 85.5 23 LEU B N 1
ATOM 3760 C CA . LEU B 1 23 ? 26.359 1.529 8.766 1 85.5 23 LEU B CA 1
ATOM 3761 C C . LEU B 1 23 ? 27.547 2.471 8.938 1 85.5 23 LEU B C 1
ATOM 3763 O O . LEU B 1 23 ? 27.828 2.922 10.047 1 85.5 23 LEU B O 1
ATOM 3767 N N . ASN B 1 24 ? 28.234 2.83 7.867 1 84.19 24 ASN B N 1
ATOM 3768 C CA . ASN B 1 24 ? 29.438 3.654 7.988 1 84.19 24 ASN B CA 1
ATOM 3769 C C . ASN B 1 24 ? 29.172 5.094 7.559 1 84.19 24 ASN B C 1
ATOM 3771 O O . ASN B 1 24 ? 30.094 5.797 7.129 1 84.19 24 ASN B O 1
ATOM 3775 N N . GLU B 1 25 ? 27.969 5.5 7.703 1 85.44 25 GLU B N 1
ATOM 3776 C CA . GLU B 1 25 ? 27.672 6.895 7.402 1 85.44 25 GLU B CA 1
ATOM 3777 C C . GLU B 1 25 ? 28.375 7.84 8.359 1 85.44 25 GLU B C 1
ATOM 3779 O O . GLU B 1 25 ? 28.312 7.656 9.578 1 85.44 25 GLU B O 1
ATOM 3784 N N . PRO B 1 26 ? 29.109 8.766 7.832 1 87 26 PRO B N 1
ATOM 3785 C CA . PRO B 1 26 ? 29.828 9.695 8.703 1 87 26 PRO B CA 1
ATOM 3786 C C . PRO B 1 26 ? 28.875 10.602 9.5 1 87 26 PRO B C 1
ATOM 3788 O O . PRO B 1 26 ? 27.859 11.039 8.977 1 87 26 PRO B O 1
ATOM 3791 N N . MET B 1 27 ? 29.234 10.797 10.672 1 90.25 27 MET B N 1
ATOM 3792 C CA . MET B 1 27 ? 28.484 11.688 11.562 1 90.25 27 MET B CA 1
ATOM 3793 C C . MET B 1 27 ? 29.359 12.859 12.008 1 90.25 27 MET B C 1
ATOM 3795 O O . MET B 1 27 ? 30.031 12.781 13.039 1 90.25 27 MET B O 1
ATOM 3799 N N . PRO B 1 28 ? 29.234 13.859 11.297 1 89.19 28 PRO B N 1
ATOM 3800 C CA . PRO B 1 28 ? 30.031 15.023 11.719 1 89.19 28 PRO B CA 1
ATOM 3801 C C . PRO B 1 28 ? 29.734 15.445 13.156 1 89.19 28 PRO B C 1
ATOM 3803 O O . PRO B 1 28 ? 28.578 15.57 13.539 1 89.19 28 PRO B O 1
ATOM 3806 N N . GLY B 1 29 ? 30.828 15.703 13.922 1 90.12 29 GLY B N 1
ATOM 3807 C CA . GLY B 1 29 ? 30.672 16.109 15.305 1 90.12 29 GLY B CA 1
ATOM 3808 C C . GLY B 1 29 ? 30.453 14.953 16.25 1 90.12 29 GLY B C 1
ATOM 3809 O O . GLY B 1 29 ? 30.375 15.141 17.469 1 90.12 29 GLY B O 1
ATOM 3810 N N . GLY B 1 30 ? 30.344 13.805 15.672 1 90.44 30 GLY B N 1
ATOM 3811 C CA . GLY B 1 30 ? 30.172 12.609 16.484 1 90.44 30 GLY B CA 1
ATOM 3812 C C . GLY B 1 30 ? 28.719 12.242 16.719 1 90.44 30 GLY B C 1
ATOM 3813 O O . GLY B 1 30 ? 27.828 12.977 16.297 1 90.44 30 GLY B O 1
ATOM 3814 N N . SER B 1 31 ? 28.578 11.078 17.344 1 91.94 31 SER B N 1
ATOM 3815 C CA . SER B 1 31 ? 27.234 10.625 17.672 1 91.94 31 SER B CA 1
ATOM 3816 C C . SER B 1 31 ? 26.578 11.531 18.703 1 91.94 31 SER B C 1
ATOM 3818 O O . SER B 1 31 ? 27.219 11.953 19.672 1 91.94 31 SER B O 1
ATOM 3820 N N . ARG B 1 32 ? 25.328 11.875 18.484 1 93.12 32 ARG B N 1
ATOM 3821 C CA . ARG B 1 32 ? 24.625 12.781 19.391 1 93.12 32 ARG B CA 1
ATOM 3822 C C . ARG B 1 32 ? 23.109 12.609 19.281 1 93.12 32 ARG B C 1
ATOM 3824 O O . ARG B 1 32 ? 22.609 12.133 18.25 1 93.12 32 ARG B O 1
ATOM 3831 N N . TRP B 1 33 ? 22.422 13.117 20.25 1 94.25 33 TRP B N 1
ATOM 3832 C CA . TRP B 1 33 ? 20.969 13 20.312 1 94.25 33 TRP B CA 1
ATOM 3833 C C . TRP B 1 33 ? 20.297 13.906 19.281 1 94.25 33 TRP B C 1
ATOM 3835 O O . TRP B 1 33 ? 19.156 13.656 18.891 1 94.25 33 TRP B O 1
ATOM 3845 N N . ALA B 1 34 ? 21.031 14.805 18.812 1 92.75 34 ALA B N 1
ATOM 3846 C CA . ALA B 1 34 ? 20.5 15.75 17.844 1 92.75 34 ALA B CA 1
ATOM 3847 C C . ALA B 1 34 ? 20.266 15.078 16.5 1 92.75 34 ALA B C 1
ATOM 3849 O O . ALA B 1 34 ? 19.562 15.625 15.633 1 92.75 34 ALA B O 1
ATOM 3850 N N . TYR B 1 35 ? 20.781 13.875 16.281 1 93.81 35 TYR B N 1
ATOM 3851 C CA . TYR B 1 35 ? 20.641 13.164 15.008 1 93.81 35 TYR B CA 1
ATOM 3852 C C . TYR B 1 35 ? 19.438 12.227 15.031 1 93.81 35 TYR B C 1
ATOM 3854 O O . TYR B 1 35 ? 19.125 11.578 14.031 1 93.81 35 TYR B O 1
ATOM 3862 N N . ILE B 1 36 ? 18.594 12.258 16.047 1 95.69 36 ILE B N 1
ATOM 3863 C CA . ILE B 1 36 ? 17.641 11.188 16.266 1 95.69 36 ILE B CA 1
ATOM 3864 C C . ILE B 1 36 ? 16.281 11.578 15.68 1 95.69 36 ILE B C 1
ATOM 3866 O O . ILE B 1 36 ? 15.477 10.711 15.344 1 95.69 36 ILE B O 1
ATOM 3870 N N . PRO B 1 37 ? 15.945 12.859 15.516 1 96.44 37 PRO B N 1
ATOM 3871 C CA . PRO B 1 37 ? 14.586 13.211 15.102 1 96.44 37 PRO B CA 1
ATOM 3872 C C . PRO B 1 37 ? 14.188 12.562 13.781 1 96.44 37 PRO B C 1
ATOM 3874 O O . PRO B 1 37 ? 13.062 12.062 13.648 1 96.44 37 PRO B O 1
ATOM 3877 N N . GLY B 1 38 ? 15.047 12.484 12.852 1 95.81 38 GLY B N 1
ATOM 3878 C CA . GLY B 1 38 ? 14.727 11.836 11.594 1 95.81 38 GLY B CA 1
ATOM 3879 C C . GLY B 1 38 ? 14.375 10.367 11.75 1 95.81 38 GLY B C 1
ATOM 3880 O O . GLY B 1 38 ? 13.422 9.883 11.141 1 95.81 38 GLY B O 1
ATOM 3881 N N . SER B 1 39 ? 15.148 9.688 12.562 1 95.69 39 SER B N 1
ATOM 3882 C CA . SER B 1 39 ? 14.906 8.273 12.82 1 95.69 39 SER B CA 1
ATOM 3883 C C . SER B 1 39 ? 13.586 8.062 13.555 1 95.69 39 SER B C 1
ATOM 3885 O O . SER B 1 39 ? 12.898 7.062 13.336 1 95.69 39 SER B O 1
ATOM 3887 N N . MET B 1 40 ? 13.25 8.977 14.383 1 97.5 40 MET B N 1
ATOM 3888 C CA . MET B 1 40 ? 11.984 8.883 15.094 1 97.5 40 MET B CA 1
ATOM 3889 C C . MET B 1 40 ? 10.805 9.023 14.133 1 97.5 40 MET B C 1
ATOM 3891 O O . MET B 1 40 ? 9.828 8.281 14.242 1 97.5 40 MET B O 1
ATOM 3895 N N . VAL B 1 41 ? 10.914 9.969 13.25 1 98.31 41 VAL B N 1
ATOM 3896 C CA . VAL B 1 41 ? 9.867 10.156 12.258 1 98.31 41 VAL B CA 1
ATOM 3897 C C . VAL B 1 41 ? 9.695 8.883 11.43 1 98.31 41 VAL B C 1
ATOM 3899 O O . VAL B 1 41 ? 8.57 8.43 11.203 1 98.31 41 VAL B O 1
ATOM 3902 N N . PHE B 1 42 ? 10.773 8.32 11.07 1 98 42 PHE B N 1
ATOM 3903 C CA . PHE B 1 42 ? 10.75 7.105 10.266 1 98 42 PHE B CA 1
ATOM 3904 C C . PHE B 1 42 ? 10.086 5.965 11.031 1 98 42 PHE B C 1
ATOM 3906 O O . PHE B 1 42 ? 9.25 5.238 10.484 1 98 42 PHE B O 1
ATOM 3913 N N . PHE B 1 43 ? 10.445 5.828 12.219 1 98.19 43 PHE B N 1
ATOM 3914 C CA . PHE B 1 43 ? 9.898 4.77 13.055 1 98.19 43 PHE B CA 1
ATOM 3915 C C . PHE B 1 43 ? 8.391 4.93 13.219 1 98.19 43 PHE B C 1
ATOM 3917 O O . PHE B 1 43 ? 7.637 3.963 13.078 1 98.19 43 PHE B O 1
ATOM 3924 N N . VAL B 1 44 ? 7.938 6.086 13.531 1 98.69 44 VAL B N 1
ATOM 3925 C CA . VAL B 1 44 ? 6.516 6.324 13.734 1 98.69 44 VAL B CA 1
ATOM 3926 C C . VAL B 1 44 ? 5.754 6.062 12.438 1 98.69 44 VAL B C 1
ATOM 3928 O O . VAL B 1 44 ? 4.633 5.551 12.461 1 98.69 44 VAL B O 1
ATOM 3931 N N . LEU B 1 45 ? 6.367 6.438 11.336 1 98.62 45 LEU B N 1
ATOM 3932 C CA . LEU B 1 45 ? 5.738 6.148 10.047 1 98.62 45 LEU B CA 1
ATOM 3933 C C . LEU B 1 45 ? 5.535 4.648 9.867 1 98.62 45 LEU B C 1
ATOM 3935 O O . LEU B 1 45 ? 4.449 4.211 9.484 1 98.62 45 LEU B O 1
ATOM 3939 N N . ILE B 1 46 ? 6.535 3.867 10.148 1 98.06 46 ILE B N 1
ATOM 3940 C CA . ILE B 1 46 ? 6.438 2.416 10.031 1 98.06 46 ILE B CA 1
ATOM 3941 C C . ILE B 1 46 ? 5.355 1.892 10.977 1 98.06 46 ILE B C 1
ATOM 3943 O O . ILE B 1 46 ? 4.574 1.014 10.602 1 98.06 46 ILE B O 1
ATOM 3947 N N . LEU B 1 47 ? 5.398 2.436 12.133 1 98.44 47 LEU B N 1
ATOM 3948 C CA . LEU B 1 47 ? 4.383 2.057 13.109 1 98.44 47 LEU B CA 1
ATOM 3949 C C . LEU B 1 47 ? 2.982 2.338 12.578 1 98.44 47 LEU B C 1
ATOM 3951 O O . LEU B 1 47 ? 2.072 1.523 12.75 1 98.44 47 LEU B O 1
ATOM 3955 N N . GLN B 1 48 ? 2.83 3.477 11.945 1 98.62 48 GLN B N 1
ATOM 3956 C CA . GLN B 1 48 ? 1.544 3.832 11.352 1 98.62 48 GLN B CA 1
ATOM 3957 C C . GLN B 1 48 ? 1.157 2.855 10.242 1 98.62 48 GLN B C 1
ATOM 3959 O O . GLN B 1 48 ? -0.01 2.479 10.125 1 98.62 48 GLN B O 1
ATOM 3964 N N . PHE B 1 49 ? 2.094 2.439 9.438 1 97.81 49 PHE B N 1
ATOM 3965 C CA . PHE B 1 49 ? 1.824 1.474 8.375 1 97.81 49 PHE B CA 1
ATOM 3966 C C . PHE B 1 49 ? 1.348 0.149 8.961 1 97.81 49 PHE B C 1
ATOM 3968 O O . PHE B 1 49 ? 0.326 -0.393 8.531 1 97.81 49 PHE B O 1
ATOM 3975 N N . ILE B 1 50 ? 2.027 -0.315 9.945 1 97.62 50 ILE B N 1
ATOM 3976 C CA . ILE B 1 50 ? 1.767 -1.636 10.508 1 97.62 50 ILE B CA 1
ATOM 3977 C C . ILE B 1 50 ? 0.422 -1.633 11.227 1 97.62 50 ILE B C 1
ATOM 3979 O O . ILE B 1 50 ? -0.415 -2.51 11 1 97.62 50 ILE B O 1
ATOM 3983 N N . THR B 1 51 ? 0.199 -0.662 12.07 1 98.31 51 THR B N 1
ATOM 3984 C CA . THR B 1 51 ? -1.049 -0.622 12.828 1 98.31 51 THR B CA 1
ATOM 3985 C C . THR B 1 51 ? -2.23 -0.343 11.898 1 98.31 51 THR B C 1
ATOM 3987 O O . THR B 1 51 ? -3.326 -0.867 12.109 1 98.31 51 THR B O 1
ATOM 3990 N N . GLY B 1 52 ? -2.004 0.529 10.891 1 97.88 52 GLY B N 1
ATOM 3991 C CA . GLY B 1 52 ? -3.059 0.751 9.914 1 97.88 52 GLY B CA 1
ATOM 3992 C C . GLY B 1 52 ? -3.48 -0.516 9.195 1 97.88 52 GLY B C 1
ATOM 3993 O O . GLY B 1 52 ? -4.676 -0.763 9.016 1 97.88 52 GLY B O 1
ATOM 3994 N N . MET B 1 53 ? -2.559 -1.317 8.805 1 96.81 53 MET B N 1
ATOM 3995 C CA . MET B 1 53 ? -2.859 -2.578 8.133 1 96.81 53 MET B CA 1
ATOM 3996 C C . MET B 1 53 ? -3.586 -3.535 9.07 1 96.81 53 MET B C 1
ATOM 3998 O O . MET B 1 53 ? -4.52 -4.227 8.656 1 96.81 53 MET B O 1
ATOM 4002 N N . MET B 1 54 ? -3.15 -3.568 10.273 1 96.88 54 MET B N 1
ATOM 4003 C CA . MET B 1 54 ? -3.805 -4.434 11.25 1 96.88 54 MET B CA 1
ATOM 4004 C C . MET B 1 54 ? -5.258 -4.023 11.453 1 96.88 54 MET B C 1
ATOM 4006 O O . MET B 1 54 ? -6.145 -4.879 11.547 1 96.88 54 MET B O 1
ATOM 4010 N N . LEU B 1 55 ? -5.539 -2.779 11.492 1 97.81 55 LEU B N 1
ATOM 4011 C CA . LEU B 1 55 ? -6.906 -2.293 11.656 1 97.81 55 LEU B CA 1
ATOM 4012 C C . LEU B 1 55 ? -7.734 -2.578 10.406 1 97.81 55 LEU B C 1
ATOM 4014 O O . LEU B 1 55 ? -8.922 -2.883 10.5 1 97.81 55 LEU B O 1
ATOM 4018 N N . ALA B 1 56 ? -7.125 -2.502 9.273 1 96.75 56 ALA B N 1
ATOM 4019 C CA . ALA B 1 56 ? -7.812 -2.703 8 1 96.75 56 ALA B CA 1
ATOM 4020 C C . ALA B 1 56 ? -8.375 -4.117 7.895 1 96.75 56 ALA B C 1
ATOM 4022 O O . ALA B 1 56 ? -9.383 -4.348 7.227 1 96.75 56 ALA B O 1
ATOM 4023 N N . PHE B 1 57 ? -7.812 -5.082 8.578 1 95.5 57 PHE B N 1
ATOM 4024 C CA . PHE B 1 57 ? -8.273 -6.465 8.562 1 95.5 57 PHE B CA 1
ATOM 4025 C C . PHE B 1 57 ? -9.688 -6.57 9.125 1 95.5 57 PHE B C 1
ATOM 4027 O O . PHE B 1 57 ? -10.406 -7.531 8.836 1 95.5 57 PHE B O 1
ATOM 4034 N N . TYR B 1 58 ? -10.086 -5.535 9.867 1 93.81 58 TYR B N 1
ATOM 4035 C CA . TYR B 1 58 ? -11.375 -5.621 10.547 1 93.81 58 TYR B CA 1
ATOM 4036 C C . TYR B 1 58 ? -12.258 -4.434 10.195 1 93.81 58 TYR B C 1
ATOM 4038 O O . TYR B 1 58 ? -13.289 -4.207 10.836 1 93.81 58 TYR B O 1
ATOM 4046 N N . TYR B 1 59 ? -11.852 -3.707 9.211 1 95.06 59 TYR B N 1
ATOM 4047 C CA . TYR B 1 59 ? -12.547 -2.475 8.867 1 95.06 59 TYR B CA 1
ATOM 4048 C C . TYR B 1 59 ? -13.422 -2.674 7.633 1 95.06 59 TYR B C 1
ATOM 4050 O O . TYR B 1 59 ? -12.992 -3.293 6.656 1 95.06 59 TYR B O 1
ATOM 4058 N N . GLY B 1 60 ? -14.656 -2.26 7.676 1 91.62 60 GLY B N 1
ATOM 4059 C CA . GLY B 1 60 ? -15.547 -2.172 6.527 1 91.62 60 GLY B CA 1
ATOM 4060 C C . GLY B 1 60 ? -15.781 -0.749 6.059 1 91.62 60 GLY B C 1
ATOM 4061 O O . GLY B 1 60 ? -16.469 0.026 6.723 1 91.62 60 GLY B O 1
ATOM 4062 N N . GLY B 1 61 ? -15.273 -0.417 4.922 1 90.38 61 GLY B N 1
ATOM 4063 C CA . GLY B 1 61 ? -15.211 0.955 4.445 1 90.38 61 GLY B CA 1
ATOM 4064 C C . GLY B 1 61 ? -16.469 1.386 3.703 1 90.38 61 GLY B C 1
ATOM 4065 O O . GLY B 1 61 ? -16.375 1.912 2.592 1 90.38 61 GLY B O 1
ATOM 4066 N N . THR B 1 62 ? -17.594 1.094 4.242 1 86.5 62 THR B N 1
ATOM 4067 C CA . THR B 1 62 ? -18.875 1.588 3.744 1 86.5 62 THR B CA 1
ATOM 4068 C C . THR B 1 62 ? -19.656 2.287 4.855 1 86.5 62 THR B C 1
ATOM 4070 O O . THR B 1 62 ? -19.469 1.987 6.035 1 86.5 62 THR B O 1
ATOM 4073 N N . PRO B 1 63 ? -20.531 3.25 4.488 1 83.25 63 PRO B N 1
ATOM 4074 C CA . PRO B 1 63 ? -21.219 4.043 5.512 1 83.25 63 PRO B CA 1
ATOM 4075 C C . PRO B 1 63 ? -22 3.184 6.496 1 83.25 63 PRO B C 1
ATOM 4077 O O . PRO B 1 63 ? -22.109 3.535 7.676 1 83.25 63 PRO B O 1
ATOM 4080 N N . ASP B 1 64 ? -22.469 2.078 6.02 1 84.44 64 ASP B N 1
ATOM 4081 C CA . ASP B 1 64 ? -23.312 1.263 6.887 1 84.44 64 ASP B CA 1
ATOM 4082 C C . ASP B 1 64 ? -22.469 0.333 7.758 1 84.44 64 ASP B C 1
ATOM 4084 O O . ASP B 1 64 ? -22.969 -0.233 8.734 1 84.44 64 ASP B O 1
ATOM 4088 N N . HIS B 1 65 ? -21.188 0.209 7.457 1 89.62 65 HIS B N 1
ATOM 4089 C CA . HIS B 1 65 ? -20.391 -0.759 8.211 1 89.62 65 HIS B CA 1
ATOM 4090 C C . HIS B 1 65 ? -19.203 -0.089 8.898 1 89.62 65 HIS B C 1
ATOM 4092 O O . HIS B 1 65 ? -18.609 -0.659 9.812 1 89.62 65 HIS B O 1
ATOM 4098 N N . ALA B 1 66 ? -18.844 1.089 8.5 1 93.62 66 ALA B N 1
ATOM 4099 C CA . ALA B 1 66 ? -17.609 1.726 8.969 1 93.62 66 ALA B CA 1
ATOM 4100 C C . ALA B 1 66 ? -17.641 1.921 10.484 1 93.62 66 ALA B C 1
ATOM 4102 O O . ALA B 1 66 ? -16.75 1.449 11.195 1 93.62 66 ALA B O 1
ATOM 4103 N N . TRP B 1 67 ? -18.703 2.588 10.969 1 92.38 67 TRP B N 1
ATOM 4104 C CA . TRP B 1 67 ? -18.812 2.844 12.406 1 92.38 67 TRP B CA 1
ATOM 4105 C C . TRP B 1 67 ? -18.859 1.538 13.188 1 92.38 67 TRP B C 1
ATOM 4107 O O . TRP B 1 67 ? -18.141 1.386 14.188 1 92.38 67 TRP B O 1
ATOM 4117 N N . ASP B 1 68 ? -19.594 0.558 12.688 1 89.88 68 ASP B N 1
ATOM 4118 C CA . ASP B 1 68 ? -19.75 -0.726 13.367 1 89.88 68 ASP B CA 1
ATOM 4119 C C . ASP B 1 68 ? -18.422 -1.482 13.422 1 89.88 68 ASP B C 1
ATOM 4121 O O . ASP B 1 68 ? -18.125 -2.141 14.422 1 89.88 68 ASP B O 1
ATOM 4125 N N . SER B 1 69 ? -17.734 -1.409 12.398 1 92.62 69 SER B N 1
ATOM 4126 C CA . SER B 1 69 ? -16.469 -2.107 12.367 1 92.62 69 SER B CA 1
ATOM 4127 C C . SER B 1 69 ? -15.469 -1.5 13.352 1 92.62 69 SER B C 1
ATOM 4129 O O . SER B 1 69 ? -14.711 -2.221 14 1 92.62 69 SER B O 1
ATOM 4131 N N . VAL B 1 70 ? -15.477 -0.185 13.492 1 95.75 70 VAL B N 1
ATOM 4132 C CA . VAL B 1 70 ? -14.602 0.465 14.453 1 95.75 70 VAL B CA 1
ATOM 4133 C C . VAL B 1 70 ? -15.031 0.1 15.875 1 95.75 70 VAL B C 1
ATOM 4135 O O . VAL B 1 70 ? -14.188 -0.172 16.734 1 95.75 70 VAL B O 1
ATOM 4138 N N . ASN B 1 71 ? -16.328 0.102 16.062 1 91.19 71 ASN B N 1
ATOM 4139 C CA . ASN B 1 71 ? -16.859 -0.336 17.344 1 91.19 71 ASN B CA 1
ATOM 4140 C C . ASN B 1 71 ? -16.453 -1.777 17.656 1 91.19 71 ASN B C 1
ATOM 4142 O O . ASN B 1 71 ? -16.094 -2.1 18.781 1 91.19 71 ASN B O 1
ATOM 4146 N N . TYR B 1 72 ? -16.516 -2.57 16.672 1 90.19 72 TYR B N 1
ATOM 4147 C CA . TYR B 1 72 ? -16.094 -3.959 16.797 1 90.19 72 TYR B CA 1
ATOM 4148 C C . TYR B 1 72 ? -14.617 -4.039 17.172 1 90.19 72 TYR B C 1
ATOM 4150 O O . TYR B 1 72 ? -14.242 -4.777 18.094 1 90.19 72 TYR B O 1
ATOM 4158 N N . ILE B 1 73 ? -13.797 -3.285 16.562 1 94.38 73 ILE B N 1
ATOM 4159 C CA . ILE B 1 73 ? -12.359 -3.24 16.828 1 94.38 73 ILE B CA 1
ATOM 4160 C C . ILE B 1 73 ? -12.125 -2.846 18.281 1 94.38 73 ILE B C 1
ATOM 4162 O O . ILE B 1 73 ? -11.32 -3.475 18.984 1 94.38 73 ILE B O 1
ATOM 4166 N N . ASP B 1 74 ? -12.867 -1.914 18.75 1 93 74 ASP B N 1
ATOM 4167 C CA . ASP B 1 74 ? -12.695 -1.397 20.109 1 93 74 ASP B CA 1
ATOM 4168 C C . ASP B 1 74 ? -13.031 -2.461 21.156 1 93 74 ASP B C 1
ATOM 4170 O O . ASP B 1 74 ? -12.578 -2.381 22.297 1 93 74 ASP B O 1
ATOM 4174 N N . HIS B 1 75 ? -13.758 -3.494 20.703 1 91.06 75 HIS B N 1
ATOM 4175 C CA . HIS B 1 75 ? -14.195 -4.496 21.656 1 91.06 75 HIS B CA 1
ATOM 4176 C C . HIS B 1 75 ? -13.531 -5.844 21.391 1 91.06 75 HIS B C 1
ATOM 4178 O O . HIS B 1 75 ? -13.828 -6.832 22.062 1 91.06 75 HIS B O 1
ATOM 4184 N N . LEU B 1 76 ? -12.703 -5.887 20.469 1 90.62 76 LEU B N 1
ATOM 4185 C CA . LEU B 1 76 ? -11.953 -7.105 20.172 1 90.62 76 LEU B CA 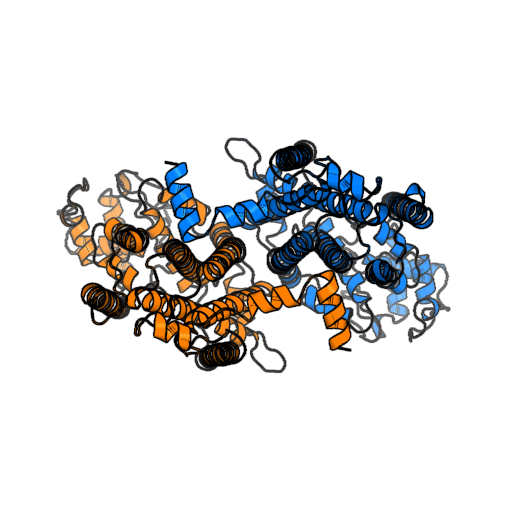1
ATOM 4186 C C . LEU B 1 76 ? -10.992 -7.438 21.297 1 90.62 76 LEU B C 1
ATOM 4188 O O . LEU B 1 76 ? -10.156 -6.613 21.672 1 90.62 76 LEU B O 1
ATOM 4192 N N . THR B 1 77 ? -11.109 -8.594 21.875 1 88.81 77 THR B N 1
ATOM 4193 C CA . THR B 1 77 ? -10.266 -9.023 22.969 1 88.81 77 THR B CA 1
ATOM 4194 C C . THR B 1 77 ? -9.562 -10.336 22.641 1 88.81 77 THR B C 1
ATOM 4196 O O . THR B 1 77 ? -10.078 -11.141 21.859 1 88.81 77 THR B O 1
ATOM 4199 N N . TYR B 1 78 ? -8.406 -10.5 22.984 1 86.56 78 TYR B N 1
ATOM 4200 C CA . TYR B 1 78 ? -7.645 -11.75 22.969 1 86.56 78 TYR B CA 1
ATOM 4201 C C . TYR B 1 78 ? -7.102 -12.078 24.344 1 86.56 78 TYR B C 1
ATOM 4203 O O . TYR B 1 78 ? -6.332 -11.305 24.922 1 86.56 78 TYR B O 1
ATOM 4211 N N . ASN B 1 79 ? -7.453 -13.148 24.859 1 89.12 79 ASN B N 1
ATOM 4212 C CA . ASN B 1 79 ? -7.074 -13.594 26.203 1 89.12 79 ASN B CA 1
ATOM 4213 C C . ASN B 1 79 ? -7.328 -12.516 27.234 1 89.12 79 ASN B C 1
ATOM 4215 O O . ASN B 1 79 ? -6.457 -12.227 28.062 1 89.12 79 ASN B O 1
ATOM 4219 N N . GLY B 1 80 ? -8.406 -11.789 27.125 1 86.62 80 GLY B N 1
ATOM 4220 C CA . GLY B 1 80 ? -8.844 -10.805 28.109 1 86.62 80 GLY B CA 1
ATOM 4221 C C . GLY B 1 80 ? -8.242 -9.43 27.891 1 86.62 80 GLY B C 1
ATOM 4222 O O . GLY B 1 80 ? -8.562 -8.484 28.609 1 86.62 80 GLY B O 1
ATOM 4223 N N . VAL B 1 81 ? -7.363 -9.352 27 1 88.56 81 VAL B N 1
ATOM 4224 C CA . VAL B 1 81 ? -6.742 -8.062 26.719 1 88.56 81 VAL B CA 1
ATOM 4225 C C . VAL B 1 81 ? -7.422 -7.41 25.516 1 88.56 81 VAL B C 1
ATOM 4227 O O . VAL B 1 81 ? -7.68 -8.07 24.516 1 88.56 81 VAL B O 1
ATOM 4230 N N . GLY B 1 82 ? -7.777 -6.117 25.641 1 93.12 82 GLY B N 1
ATOM 4231 C CA . GLY B 1 82 ? -8.375 -5.371 24.547 1 93.12 82 GLY B CA 1
ATOM 4232 C C . GLY B 1 82 ? -7.387 -5.023 23.453 1 93.12 82 GLY B C 1
ATOM 4233 O O . GLY B 1 82 ? -6.977 -3.867 23.328 1 93.12 82 GLY B O 1
ATOM 4234 N N . VAL B 1 83 ? -7.102 -5.957 22.641 1 94.69 83 VAL B N 1
ATOM 4235 C CA . VAL B 1 83 ? -6.043 -5.797 21.641 1 94.69 83 VAL B CA 1
ATOM 4236 C C . VAL B 1 83 ? -6.484 -4.801 20.578 1 94.69 83 VAL B C 1
ATOM 4238 O O . VAL B 1 83 ? -5.668 -4.016 20.078 1 94.69 83 VAL B O 1
ATOM 4241 N N . GLY B 1 84 ? -7.75 -4.848 20.188 1 96.38 84 GLY B N 1
ATOM 4242 C CA . GLY B 1 84 ? -8.242 -3.93 19.172 1 96.38 84 GLY B CA 1
ATOM 4243 C C . GLY B 1 84 ? -8.133 -2.473 19.578 1 96.38 84 GLY B C 1
ATOM 4244 O O . GLY B 1 84 ? -7.594 -1.65 18.844 1 96.38 84 GLY B O 1
ATOM 4245 N N . ARG B 1 85 ? -8.602 -2.246 20.781 1 95.69 85 ARG B N 1
ATOM 4246 C CA . ARG B 1 85 ? -8.555 -0.889 21.312 1 95.69 85 ARG B CA 1
ATOM 4247 C C . ARG B 1 85 ? -7.109 -0.411 21.453 1 95.69 85 ARG B C 1
ATOM 4249 O O . ARG B 1 85 ? -6.812 0.759 21.203 1 95.69 85 ARG B O 1
ATOM 4256 N N . LEU B 1 86 ? -6.285 -1.28 21.812 1 97.56 86 LEU B N 1
ATOM 4257 C CA . LEU B 1 86 ? -4.875 -0.944 21.953 1 97.56 86 LEU B CA 1
ATOM 4258 C C . LEU B 1 86 ? -4.258 -0.57 20.609 1 97.56 86 LEU B C 1
ATOM 4260 O O . LEU B 1 86 ? -3.588 0.458 20.5 1 97.56 86 LEU B O 1
ATOM 4264 N N . ILE B 1 87 ? -4.488 -1.373 19.594 1 98.25 87 ILE B N 1
ATOM 4265 C CA . ILE B 1 87 ? -3.916 -1.121 18.281 1 98.25 87 ILE B CA 1
ATOM 4266 C C . ILE B 1 87 ? -4.492 0.17 17.703 1 98.25 87 ILE B C 1
ATOM 4268 O O . ILE B 1 87 ? -3.764 0.985 17.141 1 98.25 87 ILE B O 1
ATOM 4272 N N . ARG B 1 88 ? -5.785 0.325 17.828 1 98.19 88 ARG B N 1
ATOM 4273 C CA . ARG B 1 88 ? -6.395 1.571 17.391 1 98.19 88 ARG B CA 1
ATOM 4274 C C . ARG B 1 88 ? -5.816 2.768 18.125 1 98.19 88 ARG B C 1
ATOM 4276 O O . ARG B 1 88 ? -5.582 3.822 17.531 1 98.19 88 ARG B O 1
ATOM 4283 N N . GLY B 1 89 ? -5.598 2.592 19.438 1 98.25 89 GLY B N 1
ATOM 4284 C CA . GLY B 1 89 ? -4.984 3.645 20.234 1 98.25 89 GLY B CA 1
ATOM 4285 C C . GLY B 1 89 ? -3.582 3.996 19.781 1 98.25 89 GLY B C 1
ATOM 4286 O O . GLY B 1 89 ? -3.227 5.176 19.703 1 98.25 89 GLY B O 1
ATOM 4287 N N . ILE B 1 90 ? -2.801 2.994 19.5 1 98.69 90 ILE B N 1
ATOM 4288 C CA . ILE B 1 90 ? -1.447 3.23 19 1 98.69 90 ILE B CA 1
ATOM 4289 C C . ILE B 1 90 ? -1.503 3.969 17.672 1 98.69 90 ILE B C 1
ATOM 4291 O O . ILE B 1 90 ? -0.736 4.906 17.438 1 98.69 90 ILE B O 1
ATOM 4295 N N . HIS B 1 91 ? -2.41 3.568 16.797 1 98.75 91 HIS B N 1
ATOM 4296 C CA . HIS B 1 91 ? -2.551 4.234 15.508 1 98.75 91 HIS B CA 1
ATOM 4297 C C . HIS B 1 91 ? -3.014 5.676 15.68 1 98.75 91 HIS B C 1
ATOM 4299 O O . HIS B 1 91 ? -2.479 6.586 15.039 1 98.75 91 HIS B O 1
ATOM 4305 N N . TYR B 1 92 ? -3.967 5.871 16.547 1 97.69 92 TYR B N 1
ATOM 4306 C CA . TYR B 1 92 ? -4.535 7.188 16.812 1 97.69 92 TYR B CA 1
ATOM 4307 C C . TYR B 1 92 ? -3.48 8.141 17.359 1 97.69 92 TYR B C 1
ATOM 4309 O O . TYR B 1 92 ? -3.238 9.203 16.781 1 97.69 92 TYR B O 1
ATOM 4317 N N . TRP B 1 93 ? -2.834 7.758 18.375 1 98.12 93 TRP B N 1
ATOM 4318 C CA . TRP B 1 93 ? -1.82 8.609 19 1 98.12 93 TRP B CA 1
ATOM 4319 C C . TRP B 1 93 ? -0.57 8.68 18.125 1 98.12 93 TRP B C 1
ATOM 4321 O O . TRP B 1 93 ? 0.122 9.703 18.109 1 98.12 93 TRP B O 1
ATOM 4331 N N . GLY B 1 94 ? -0.303 7.594 17.438 1 98.19 94 GLY B N 1
ATOM 4332 C CA . GLY B 1 94 ? 0.799 7.625 16.5 1 98.19 94 GLY B CA 1
ATOM 4333 C C . GLY B 1 94 ? 0.651 8.711 15.445 1 98.19 94 GLY B C 1
ATOM 4334 O O . GLY B 1 94 ? 1.638 9.328 15.039 1 98.19 94 GLY B O 1
ATOM 4335 N N . SER B 1 95 ? -0.556 8.906 15.016 1 97.19 95 SER B N 1
ATOM 4336 C CA . SER B 1 95 ? -0.807 9.953 14.031 1 97.19 95 SER B CA 1
ATOM 4337 C C . SER B 1 95 ? -0.496 11.336 14.594 1 97.19 95 SER B C 1
ATOM 4339 O O . SER B 1 95 ? 0.124 12.156 13.922 1 97.19 95 SER B O 1
ATOM 4341 N N . SER B 1 96 ? -0.851 11.594 15.797 1 97 96 SER B N 1
ATOM 4342 C CA . SER B 1 96 ? -0.563 12.867 16.469 1 97 96 SER B CA 1
ATOM 4343 C C . SER B 1 96 ? 0.935 13.047 16.672 1 97 96 SER B C 1
ATOM 4345 O O . SER B 1 96 ? 1.48 14.117 16.406 1 97 96 SER B O 1
ATOM 4347 N N . ILE B 1 97 ? 1.494 11.984 17.109 1 98.25 97 ILE B N 1
ATOM 4348 C CA . ILE B 1 97 ? 2.922 12.055 17.391 1 98.25 97 ILE B CA 1
ATOM 4349 C C . ILE B 1 97 ? 3.705 12.203 16.094 1 98.25 97 ILE B C 1
ATOM 4351 O O . ILE B 1 97 ? 4.746 12.859 16.047 1 98.25 97 ILE B O 1
ATOM 4355 N N . MET B 1 98 ? 3.18 11.617 15.016 1 98.19 98 MET B N 1
ATOM 4356 C CA . MET B 1 98 ? 3.791 11.812 13.703 1 98.19 98 MET B CA 1
ATOM 4357 C C . MET B 1 98 ? 3.846 13.297 13.344 1 98.19 98 MET B C 1
ATOM 4359 O O . MET B 1 98 ? 4.887 13.789 12.906 1 98.19 98 MET B O 1
ATOM 4363 N N . VAL B 1 99 ? 2.758 14.008 13.562 1 97.06 99 VAL B N 1
ATOM 4364 C CA . VAL B 1 99 ? 2.691 15.438 13.266 1 97.06 99 VAL B CA 1
ATOM 4365 C C . VAL B 1 99 ? 3.697 16.188 14.125 1 97.06 99 VAL B C 1
ATOM 4367 O O . VAL B 1 99 ? 4.438 17.047 13.625 1 97.06 99 VAL B O 1
ATOM 4370 N N . ILE B 1 100 ? 3.809 15.805 15.344 1 97.31 100 ILE B N 1
ATOM 4371 C CA . ILE B 1 100 ? 4.727 16.453 16.266 1 97.31 100 ILE B CA 1
ATOM 4372 C C . ILE B 1 100 ? 6.168 16.156 15.875 1 97.31 100 ILE B C 1
ATOM 4374 O O . ILE B 1 100 ? 7.008 17.047 15.805 1 97.31 100 ILE B O 1
ATOM 4378 N N . ALA B 1 101 ? 6.398 14.883 15.609 1 98.12 101 ALA B N 1
ATOM 4379 C CA . ALA B 1 101 ? 7.75 14.453 15.266 1 98.12 101 ALA B CA 1
ATOM 4380 C C . ALA B 1 101 ? 8.227 15.125 13.977 1 98.12 101 ALA B C 1
ATOM 4382 O O . ALA B 1 101 ? 9.367 15.586 13.891 1 98.12 101 ALA B O 1
ATOM 4383 N N . VAL B 1 102 ? 7.395 15.195 12.984 1 98.12 102 VAL B N 1
ATOM 4384 C CA . VAL B 1 102 ? 7.738 15.859 11.734 1 98.12 102 VAL B CA 1
ATOM 4385 C C . VAL B 1 102 ? 7.965 17.344 11.992 1 98.12 102 VAL B C 1
ATOM 4387 O O . VAL B 1 102 ? 8.898 17.953 11.438 1 98.12 102 VAL B O 1
ATOM 4390 N N . GLY B 1 103 ? 7.145 17.938 12.852 1 96.44 103 GLY B N 1
ATOM 4391 C CA . GLY B 1 103 ? 7.328 19.344 13.227 1 96.44 103 GLY B CA 1
ATOM 4392 C C . GLY B 1 103 ? 8.664 19.609 13.891 1 96.44 103 GLY B C 1
ATOM 4393 O O . GLY B 1 103 ? 9.367 20.547 13.523 1 96.44 103 GLY B O 1
ATOM 4394 N N . ILE B 1 104 ? 9.031 18.75 14.797 1 97.06 104 ILE B N 1
ATOM 4395 C CA . ILE B 1 104 ? 10.297 18.891 15.5 1 97.06 104 ILE B CA 1
ATOM 4396 C C . ILE B 1 104 ? 11.453 18.75 14.523 1 97.06 104 ILE B C 1
ATOM 4398 O O . ILE B 1 104 ? 12.398 19.547 14.539 1 97.06 104 ILE B O 1
ATOM 4402 N N . HIS B 1 105 ? 11.352 17.781 13.68 1 98 105 HIS B N 1
ATOM 4403 C CA . HIS B 1 105 ? 12.383 17.531 12.664 1 98 105 HIS B CA 1
ATOM 4404 C C . HIS B 1 105 ? 12.523 18.734 11.734 1 98 105 HIS B C 1
ATOM 4406 O O . HIS B 1 105 ? 13.633 19.203 11.477 1 98 105 HIS B O 1
ATOM 4412 N N . LEU B 1 106 ? 11.445 19.234 11.305 1 97.12 106 LEU B N 1
ATOM 4413 C CA . LEU B 1 106 ? 11.438 20.375 10.406 1 97.12 106 LEU B CA 1
ATOM 4414 C C . LEU B 1 106 ? 12 21.609 11.094 1 97.12 106 LEU B C 1
ATOM 4416 O O . LEU B 1 106 ? 12.805 22.344 10.508 1 97.12 106 LEU B O 1
ATOM 4420 N N . LEU B 1 107 ? 11.625 21.844 12.289 1 96.38 107 LEU B N 1
ATOM 4421 C CA . LEU B 1 107 ? 12.078 23.016 13.047 1 96.38 107 LEU B CA 1
ATOM 4422 C C . LEU B 1 107 ? 13.578 22.938 13.297 1 96.38 107 LEU B C 1
ATOM 4424 O O . LEU B 1 107 ? 14.281 23.938 13.195 1 96.38 107 LEU B O 1
ATOM 4428 N N . GLN B 1 108 ? 14.047 21.781 13.609 1 96.56 108 GLN B N 1
ATOM 4429 C CA . GLN B 1 108 ? 15.477 21.625 13.812 1 96.56 108 GLN B CA 1
ATOM 4430 C C . GLN B 1 108 ? 16.25 21.953 12.539 1 96.56 108 GLN B C 1
ATOM 4432 O O . GLN B 1 108 ? 17.234 22.703 12.586 1 96.56 108 GLN B O 1
ATOM 4437 N N . VAL B 1 109 ? 15.812 21.391 11.445 1 96.69 109 VAL B N 1
ATOM 4438 C CA . VAL B 1 109 ? 16.484 21.609 10.172 1 96.69 109 VAL B CA 1
ATOM 4439 C C . VAL B 1 109 ? 16.469 23.094 9.82 1 96.69 109 VAL B C 1
ATOM 4441 O O . VAL B 1 109 ? 17.469 23.656 9.359 1 96.69 109 VAL B O 1
ATOM 4444 N N . PHE B 1 110 ? 15.367 23.75 10.094 1 96.31 110 PHE B N 1
ATOM 4445 C CA . PHE B 1 110 ? 15.203 25.172 9.797 1 96.31 110 PHE B CA 1
ATOM 4446 C C . PHE B 1 110 ? 16.094 26.016 10.695 1 96.31 110 PHE B C 1
ATOM 4448 O O . PHE B 1 110 ? 16.875 26.844 10.203 1 96.31 110 PHE B O 1
ATOM 4455 N N . LEU B 1 111 ? 16.094 25.781 11.945 1 96.25 111 LEU B N 1
ATOM 4456 C CA . LEU B 1 111 ? 16.812 26.609 12.906 1 96.25 111 LEU B CA 1
ATOM 4457 C C . LEU B 1 111 ? 18.312 26.375 12.82 1 96.25 111 LEU B C 1
ATOM 4459 O O . LEU B 1 111 ? 19.109 27.297 13.031 1 96.25 111 LEU B O 1
ATOM 4463 N N . TRP B 1 112 ? 18.656 25.156 12.414 1 95.06 112 TRP B N 1
ATOM 4464 C CA . TRP B 1 112 ? 20.062 24.828 12.305 1 95.06 112 TRP B CA 1
ATOM 4465 C C . TRP B 1 112 ? 20.609 25.203 10.922 1 95.06 112 TRP B C 1
ATOM 4467 O O . TRP B 1 112 ? 21.797 25 10.641 1 95.06 112 TRP B O 1
ATOM 4477 N N . GLY B 1 113 ? 19.766 25.703 10.117 1 95.12 113 GLY B N 1
ATOM 4478 C CA . GLY B 1 113 ? 20.219 26.047 8.773 1 95.12 113 GLY B CA 1
ATOM 4479 C C . GLY B 1 113 ? 20.672 24.844 7.973 1 95.12 113 GLY B C 1
ATOM 4480 O O . GLY B 1 113 ? 21.531 24.969 7.094 1 95.12 113 GLY B O 1
ATOM 4481 N N . ALA B 1 114 ? 20.156 23.703 8.266 1 94.62 114 ALA B N 1
ATOM 4482 C CA . ALA B 1 114 ? 20.594 22.453 7.645 1 94.62 114 ALA B CA 1
ATOM 4483 C C . ALA B 1 114 ? 19.984 22.281 6.254 1 94.62 114 ALA B C 1
ATOM 4485 O O . ALA B 1 114 ? 20.359 21.359 5.516 1 94.62 114 ALA B O 1
ATOM 4486 N N . TYR B 1 115 ? 19.047 23.203 5.891 1 95.62 115 TYR B N 1
ATOM 4487 C CA . TYR B 1 115 ? 18.406 23.141 4.586 1 95.62 115 TYR B CA 1
ATOM 4488 C C . TYR B 1 115 ? 19.25 23.844 3.529 1 95.62 115 TYR B C 1
ATOM 4490 O O . TYR B 1 115 ? 18.953 23.766 2.336 1 95.62 115 TYR B O 1
ATOM 4498 N N . LYS B 1 116 ? 20.281 24.484 3.924 1 93.94 116 LYS B N 1
ATOM 4499 C CA . LYS B 1 116 ? 21.094 25.312 3.035 1 93.94 116 LYS B CA 1
ATOM 4500 C C . LYS B 1 116 ? 21.984 24.438 2.145 1 93.94 116 LYS B C 1
ATOM 4502 O O . LYS B 1 116 ? 21.984 23.203 2.279 1 93.94 116 LYS B O 1
ATOM 4507 N N . ARG B 1 117 ? 22.719 25.094 1.287 1 90.56 117 ARG B N 1
ATOM 4508 C CA . ARG B 1 117 ? 23.578 24.391 0.34 1 90.56 117 ARG B CA 1
ATOM 4509 C C . ARG B 1 117 ? 24.484 23.406 1.058 1 90.56 117 ARG B C 1
ATOM 4511 O O . ARG B 1 117 ? 25.125 23.734 2.057 1 90.56 117 ARG B O 1
ATOM 4518 N N . PRO B 1 118 ? 24.375 22.188 0.513 1 92.19 118 PRO B N 1
ATOM 4519 C CA . PRO B 1 118 ? 23.844 21.609 -0.723 1 92.19 118 PRO B CA 1
ATOM 4520 C C . PRO B 1 118 ? 22.578 20.797 -0.494 1 92.19 118 PRO B C 1
ATOM 4522 O O . PRO B 1 118 ? 22.266 19.891 -1.273 1 92.19 118 PRO B O 1
ATOM 4525 N N . ARG B 1 119 ? 21.844 21.078 0.525 1 94.81 119 ARG B N 1
ATOM 4526 C CA . ARG B 1 119 ? 20.75 20.203 0.951 1 94.81 119 ARG B CA 1
ATOM 4527 C C . ARG B 1 119 ? 19.406 20.812 0.61 1 94.81 119 ARG B C 1
ATOM 4529 O O . ARG B 1 119 ? 18.406 20.562 1.286 1 94.81 119 ARG B O 1
ATOM 4536 N N . GLU B 1 120 ? 19.359 21.672 -0.401 1 95.19 120 GLU B N 1
ATOM 4537 C CA . GLU B 1 120 ? 18.125 22.344 -0.802 1 95.19 120 GLU B CA 1
ATOM 4538 C C . GLU B 1 120 ? 17.062 21.344 -1.267 1 95.19 120 GLU B C 1
ATOM 4540 O O . GLU B 1 120 ? 15.898 21.453 -0.879 1 95.19 120 GLU B O 1
ATOM 4545 N N . ILE B 1 121 ? 17.469 20.406 -2.055 1 94.62 121 ILE B N 1
ATOM 4546 C CA . ILE B 1 121 ? 16.531 19.438 -2.609 1 94.62 121 ILE B CA 1
ATOM 4547 C C . ILE B 1 121 ? 16.016 18.516 -1.498 1 94.62 121 ILE B C 1
ATOM 4549 O O . ILE B 1 121 ? 14.836 18.141 -1.498 1 94.62 121 ILE B O 1
ATOM 4553 N N . MET B 1 122 ? 16.859 18.172 -0.613 1 95.44 122 MET B N 1
ATOM 4554 C CA . MET B 1 122 ? 16.438 17.375 0.537 1 95.44 122 MET B CA 1
ATOM 4555 C C . MET B 1 122 ? 15.336 18.094 1.312 1 95.44 122 MET B C 1
ATOM 4557 O O . MET B 1 122 ? 14.352 17.484 1.731 1 95.44 122 MET B O 1
ATOM 4561 N N . TRP B 1 123 ? 15.516 19.375 1.479 1 97 123 TRP B N 1
ATOM 4562 C CA . TRP B 1 123 ? 14.516 20.203 2.141 1 97 123 TRP B CA 1
ATOM 4563 C C . TRP B 1 123 ? 13.188 20.172 1.384 1 97 123 TRP B C 1
ATOM 4565 O O . TRP B 1 123 ? 12.133 20 1.985 1 97 123 TRP B O 1
ATOM 4575 N N . LEU B 1 124 ? 13.305 20.266 0.104 1 97.06 124 LEU B N 1
ATOM 4576 C CA . LEU B 1 124 ? 12.094 20.281 -0.709 1 97.06 124 LEU B CA 1
ATOM 4577 C C . LEU B 1 124 ? 11.352 18.953 -0.592 1 97.06 124 LEU B C 1
ATOM 4579 O O . LEU B 1 124 ? 10.125 18.922 -0.509 1 97.06 124 LEU B O 1
ATOM 4583 N N . VAL B 1 125 ? 12.062 17.844 -0.611 1 97.25 125 VAL B N 1
ATOM 4584 C CA . VAL B 1 125 ? 11.445 16.547 -0.423 1 97.25 125 VAL B CA 1
ATOM 4585 C C . VAL B 1 125 ? 10.797 16.469 0.958 1 97.25 125 VAL B C 1
ATOM 4587 O O . VAL B 1 125 ? 9.711 15.906 1.115 1 97.25 125 VAL B O 1
ATOM 4590 N N . GLY B 1 126 ? 11.43 17.078 1.887 1 97.81 126 GLY B N 1
ATOM 4591 C CA . GLY B 1 126 ? 10.859 17.156 3.219 1 97.81 126 GLY B CA 1
ATOM 4592 C C . GLY B 1 126 ? 9.547 17.922 3.26 1 97.81 126 GLY B C 1
ATOM 4593 O O . GLY B 1 126 ? 8.617 17.547 3.973 1 97.81 126 GLY B O 1
ATOM 4594 N N . VAL B 1 127 ? 9.5 18.953 2.537 1 97.38 127 VAL B N 1
ATOM 4595 C CA . VAL B 1 127 ? 8.281 19.75 2.471 1 97.38 127 VAL B CA 1
ATOM 4596 C C . VAL B 1 127 ? 7.148 18.922 1.865 1 97.38 127 VAL B C 1
ATOM 4598 O O . VAL B 1 127 ? 6.012 18.984 2.34 1 97.38 127 VAL B O 1
ATOM 4601 N N . VAL B 1 128 ? 7.438 18.172 0.879 1 97.5 128 VAL B N 1
ATOM 4602 C CA . VAL B 1 128 ? 6.441 17.281 0.285 1 97.5 128 VAL B CA 1
ATOM 4603 C C . VAL B 1 128 ? 5.973 16.266 1.321 1 97.5 128 VAL B C 1
ATOM 4605 O O . VAL B 1 128 ? 4.77 16.016 1.449 1 97.5 128 VAL B O 1
ATOM 4608 N N . LEU B 1 129 ? 6.895 15.742 2.037 1 98.38 129 LEU B N 1
ATOM 4609 C CA . LEU B 1 129 ? 6.562 14.742 3.053 1 98.38 129 LEU B CA 1
ATOM 4610 C C . LEU B 1 129 ? 5.715 15.359 4.16 1 98.38 129 LEU B C 1
ATOM 4612 O O . LEU B 1 129 ? 4.855 14.688 4.734 1 98.38 129 LEU B O 1
ATOM 4616 N N . LEU B 1 130 ? 5.957 16.641 4.484 1 97.38 130 LEU B N 1
ATOM 4617 C CA . LEU B 1 130 ? 5.078 17.344 5.41 1 97.38 130 LEU B CA 1
ATOM 4618 C C . LEU B 1 130 ? 3.648 17.391 4.883 1 97.38 130 LEU B C 1
ATOM 4620 O O . LEU B 1 130 ? 2.703 17.094 5.617 1 97.38 130 LEU B O 1
ATOM 4624 N N . GLY B 1 131 ? 3.547 17.766 3.635 1 95.5 131 GLY B N 1
ATOM 4625 C CA . GLY B 1 131 ? 2.23 17.766 3.018 1 95.5 131 GLY B CA 1
ATOM 4626 C C . GLY B 1 131 ? 1.548 16.406 3.062 1 95.5 131 GLY B C 1
ATOM 4627 O O . GLY B 1 131 ? 0.352 16.312 3.348 1 95.5 131 GLY B O 1
ATOM 4628 N N . LEU B 1 132 ? 2.258 15.359 2.816 1 97.81 132 LEU B N 1
ATOM 4629 C CA . LEU B 1 132 ? 1.709 14.008 2.869 1 97.81 132 LEU B CA 1
ATOM 4630 C C . LEU B 1 132 ? 1.263 13.664 4.285 1 97.81 132 LEU B C 1
ATOM 4632 O O . LEU B 1 132 ? 0.232 13.008 4.473 1 97.81 132 LEU B O 1
ATOM 4636 N N . THR B 1 133 ? 2.045 14.102 5.23 1 97.88 133 THR B N 1
ATOM 4637 C CA . THR B 1 133 ? 1.709 13.828 6.621 1 97.88 133 THR B CA 1
ATOM 4638 C C . THR B 1 133 ? 0.384 14.484 6.996 1 97.88 133 THR B C 1
ATOM 4640 O O . THR B 1 133 ? -0.487 13.844 7.59 1 97.88 133 THR B O 1
ATOM 4643 N N . MET B 1 134 ? 0.237 15.68 6.629 1 94.25 134 MET B N 1
ATOM 4644 C CA . MET B 1 134 ? -0.992 16.406 6.949 1 94.25 134 MET B CA 1
ATOM 4645 C C . MET B 1 134 ? -2.186 15.797 6.215 1 94.25 134 MET B C 1
ATOM 4647 O O . MET B 1 134 ? -3.275 15.688 6.777 1 94.25 134 MET B O 1
ATOM 4651 N N . THR B 1 135 ? -1.973 15.398 4.98 1 94.62 135 THR B N 1
ATOM 4652 C CA . THR B 1 135 ? -3.037 14.773 4.199 1 94.62 135 THR B CA 1
ATOM 4653 C C . THR B 1 135 ? -3.436 13.43 4.801 1 94.62 135 THR B C 1
ATOM 4655 O O . THR B 1 135 ? -4.621 13.109 4.887 1 94.62 135 THR B O 1
ATOM 4658 N N . ALA B 1 136 ? -2.49 12.68 5.238 1 97.56 136 ALA B N 1
ATOM 4659 C CA . ALA B 1 136 ? -2.77 11.391 5.867 1 97.56 136 ALA B CA 1
ATOM 4660 C C . ALA B 1 136 ? -3.51 11.578 7.188 1 97.56 136 ALA B C 1
ATOM 4662 O O . ALA B 1 136 ? -4.414 10.805 7.512 1 97.56 136 ALA B O 1
ATOM 4663 N N . SER B 1 137 ? -3.102 12.609 7.895 1 95.62 137 SER B N 1
ATOM 4664 C CA . SER B 1 137 ? -3.756 12.883 9.172 1 95.62 137 SER B CA 1
ATOM 4665 C C . SER B 1 137 ? -5.227 13.242 8.969 1 95.62 137 SER B C 1
ATOM 4667 O O . SER B 1 137 ? -6.078 12.859 9.773 1 95.62 137 SER B O 1
ATOM 4669 N N . PHE B 1 138 ? -5.512 13.906 7.961 1 92 138 PHE B N 1
ATOM 4670 C CA . PHE B 1 138 ? -6.887 14.289 7.664 1 92 138 PHE B CA 1
ATOM 4671 C C . PHE B 1 138 ? -7.68 13.094 7.148 1 92 138 PHE B C 1
ATOM 4673 O O . PHE B 1 138 ? -8.781 12.812 7.629 1 92 138 PHE B O 1
ATOM 4680 N N . SER B 1 139 ? -7.145 12.367 6.207 1 94.69 139 SER B N 1
ATOM 4681 C CA . SER B 1 139 ? -7.879 11.273 5.566 1 94.69 139 SER B CA 1
ATOM 4682 C C . SER B 1 139 ? -8.156 10.141 6.551 1 94.69 139 SER B C 1
ATOM 4684 O O . SER B 1 139 ? -9.188 9.477 6.461 1 94.69 139 SER B O 1
ATOM 4686 N N . GLY B 1 140 ? -7.289 9.938 7.5 1 94.56 140 GLY B N 1
ATOM 4687 C CA . GLY B 1 140 ? -7.52 8.922 8.516 1 94.56 140 GLY B CA 1
ATOM 4688 C C . GLY B 1 140 ? -8.602 9.305 9.508 1 94.56 140 GLY B C 1
ATOM 4689 O O . GLY B 1 140 ? -9.32 8.445 10.016 1 94.56 140 GLY B O 1
ATOM 4690 N N . TYR B 1 141 ? -8.719 10.531 9.75 1 88.44 141 TYR B N 1
ATOM 4691 C CA . TYR B 1 141 ? -9.656 11.109 10.703 1 88.44 141 TYR B CA 1
ATOM 4692 C C . TYR B 1 141 ? -11.094 10.836 10.281 1 88.44 141 TYR B C 1
ATOM 4694 O O . TYR B 1 141 ? -11.984 10.703 11.133 1 88.44 141 TYR B O 1
ATOM 4702 N N . LEU B 1 142 ? -11.305 10.594 9.078 1 91.44 142 LEU B N 1
ATOM 4703 C CA . LEU B 1 142 ? -12.648 10.508 8.516 1 91.44 142 LEU B CA 1
ATOM 4704 C C . LEU B 1 142 ? -13.141 9.062 8.492 1 91.44 142 LEU B C 1
ATOM 4706 O O . LEU B 1 142 ? -14.336 8.812 8.312 1 91.44 142 LEU B O 1
ATOM 4710 N N . LEU B 1 143 ? -12.367 8.109 8.734 1 94.88 143 LEU B N 1
ATOM 4711 C CA . LEU B 1 143 ? -12.641 6.723 8.383 1 94.88 143 LEU B CA 1
ATOM 4712 C C . LEU B 1 143 ? -13.578 6.082 9.406 1 94.88 143 LEU B C 1
ATOM 4714 O O . LEU B 1 143 ? -14.375 5.211 9.062 1 94.88 143 LEU B O 1
ATOM 4718 N N . PRO B 1 144 ? -13.531 6.555 10.664 1 95.25 144 PRO B N 1
ATOM 4719 C CA . PRO B 1 144 ? -14.461 5.945 11.617 1 95.25 144 PRO B CA 1
ATOM 4720 C C . PRO B 1 144 ? -15.922 6.246 11.297 1 95.25 144 PRO B C 1
ATOM 4722 O O . PRO B 1 144 ? -16.812 5.516 11.719 1 95.25 144 PRO B O 1
ATOM 4725 N N . TRP B 1 145 ? -16.188 7.312 10.57 1 92.94 145 TRP B N 1
ATOM 4726 C CA . TRP B 1 145 ? -17.516 7.695 10.109 1 92.94 145 TRP B CA 1
ATOM 4727 C C . TRP B 1 145 ? -18.469 7.898 11.281 1 92.94 145 TRP B C 1
ATOM 4729 O O . TRP B 1 145 ? -19.609 7.457 11.242 1 92.94 145 TRP B O 1
ATOM 4739 N N . ASP B 1 146 ? -17.953 8.359 12.422 1 92.25 146 ASP B N 1
ATOM 4740 C CA . ASP B 1 146 ? -18.781 8.852 13.516 1 92.25 146 ASP B CA 1
ATOM 4741 C C . ASP B 1 146 ? -19.156 10.32 13.297 1 92.25 146 ASP B C 1
ATOM 4743 O O . ASP B 1 146 ? -18.891 10.883 12.234 1 92.25 146 ASP B O 1
ATOM 4747 N N . GLU B 1 147 ? -19.812 10.922 14.227 1 86.19 147 GLU B N 1
ATOM 4748 C CA . GLU B 1 147 ? -20.281 12.297 14.07 1 86.19 147 GLU B CA 1
ATOM 4749 C C . GLU B 1 147 ? -19.109 13.242 13.773 1 86.19 147 GLU B C 1
ATOM 4751 O O . GLU B 1 147 ? -19.188 14.047 12.844 1 86.19 147 GLU B O 1
ATOM 4756 N N . ARG B 1 148 ? -18.109 13.078 14.492 1 87.69 148 ARG B N 1
ATOM 4757 C CA . ARG B 1 148 ? -16.953 13.938 14.328 1 87.69 148 ARG B CA 1
ATOM 4758 C C . ARG B 1 148 ? -16.328 13.758 12.945 1 87.69 148 ARG B C 1
ATOM 4760 O O . ARG B 1 148 ? -16 14.734 12.266 1 87.69 148 ARG B O 1
ATOM 4767 N N . ALA B 1 149 ? -16.188 12.539 12.516 1 90.44 149 ALA B N 1
ATOM 4768 C CA . ALA B 1 149 ? -15.594 12.227 11.219 1 90.44 149 ALA B CA 1
ATOM 4769 C C . ALA B 1 149 ? -16.469 12.75 10.078 1 90.44 149 ALA B C 1
ATOM 4771 O O . ALA B 1 149 ? -15.969 13.359 9.133 1 90.44 149 ALA B O 1
ATOM 4772 N N . TYR B 1 150 ? -17.766 12.492 10.211 1 86.5 150 TYR B N 1
ATOM 4773 C CA . TYR B 1 150 ? -18.688 12.875 9.156 1 86.5 150 TYR B CA 1
ATOM 4774 C C . TYR B 1 150 ? -18.703 14.391 8.961 1 86.5 150 TYR B C 1
ATOM 4776 O O . TYR B 1 150 ? -18.484 14.883 7.848 1 86.5 150 TYR B O 1
ATOM 4784 N N . TRP B 1 151 ? -18.844 15.102 9.992 1 81.12 151 TRP B N 1
ATOM 4785 C CA . TRP B 1 151 ? -18.938 16.562 9.898 1 81.12 151 TRP B CA 1
ATOM 4786 C C . TRP B 1 151 ? -17.578 17.188 9.617 1 81.12 151 TRP B C 1
ATOM 4788 O O . TRP B 1 151 ? -17.5 18.203 8.93 1 81.12 151 TRP B O 1
ATOM 4798 N N . GLY B 1 152 ? -16.578 16.547 10.148 1 84.19 152 GLY B N 1
ATOM 4799 C CA . GLY B 1 152 ? -15.234 16.969 9.766 1 84.19 152 GLY B CA 1
ATOM 4800 C C . GLY B 1 152 ? -14.969 16.828 8.281 1 84.19 152 GLY B C 1
ATOM 4801 O O . GLY B 1 152 ? -14.281 17.656 7.688 1 84.19 152 GLY B O 1
ATOM 4802 N N . THR B 1 153 ? -15.484 15.773 7.699 1 87.12 153 THR B N 1
ATOM 4803 C CA . THR B 1 153 ? -15.344 15.555 6.266 1 87.12 153 THR B CA 1
ATOM 4804 C C . THR B 1 153 ? -16.078 16.641 5.48 1 87.12 153 THR B C 1
ATOM 4806 O O . THR B 1 153 ? -15.57 17.141 4.477 1 87.12 153 THR B O 1
ATOM 4809 N N . ILE B 1 154 ? -17.203 17 5.98 1 80.56 154 ILE B N 1
ATOM 4810 C CA . ILE B 1 154 ? -17.984 18.047 5.332 1 80.56 154 ILE B CA 1
ATOM 4811 C C . ILE B 1 154 ? -17.203 19.359 5.344 1 80.56 154 ILE B C 1
ATOM 4813 O O . ILE B 1 154 ? -17.016 19.984 4.301 1 80.56 154 ILE B O 1
ATOM 4817 N N . VAL B 1 155 ? -16.734 19.672 6.477 1 76 155 VAL B N 1
ATOM 4818 C CA . VAL B 1 155 ? -15.984 20.906 6.617 1 76 155 VAL B CA 1
ATOM 4819 C C . VAL B 1 155 ? -14.727 20.859 5.754 1 76 155 VAL B C 1
ATOM 4821 O O . VAL B 1 155 ? -14.43 21.797 5.016 1 76 155 VAL B O 1
ATOM 4824 N N . GLY B 1 156 ? -14.039 19.766 5.805 1 82.12 156 GLY B N 1
ATOM 4825 C CA . GLY B 1 156 ? -12.797 19.625 5.066 1 82.12 156 GLY B CA 1
ATOM 4826 C C . GLY B 1 156 ? -12.984 19.688 3.561 1 82.12 156 GLY B C 1
ATOM 4827 O O . GLY B 1 156 ? -12.227 20.359 2.863 1 82.12 156 GLY B O 1
ATOM 4828 N N . THR B 1 157 ? -13.953 19.016 3.076 1 83.62 157 THR B N 1
ATOM 4829 C CA . THR B 1 157 ? -14.164 19 1.633 1 83.62 157 THR B CA 1
ATOM 4830 C C . THR B 1 157 ? -14.734 20.328 1.151 1 83.62 157 THR B C 1
ATOM 4832 O O . THR B 1 157 ? -14.461 20.766 0.027 1 83.62 157 THR B O 1
ATOM 4835 N N . ASN B 1 158 ? -15.438 21.016 1.991 1 76.25 158 ASN B N 1
ATOM 4836 C CA . ASN B 1 158 ? -15.898 22.359 1.641 1 76.25 158 ASN B CA 1
ATOM 4837 C C . ASN B 1 158 ? -14.727 23.328 1.507 1 76.25 158 ASN B C 1
ATOM 4839 O O . ASN B 1 158 ? -14.734 24.188 0.625 1 76.25 158 ASN B O 1
ATOM 4843 N N . MET B 1 159 ? -13.859 23.188 2.396 1 76 159 MET B N 1
ATOM 4844 C CA . MET B 1 159 ? -12.672 24.016 2.326 1 76 159 MET B CA 1
ATOM 4845 C C . MET B 1 159 ? -11.898 23.766 1.034 1 76 159 MET B C 1
ATOM 4847 O O . MET B 1 159 ? -11.391 24.703 0.416 1 76 159 MET B O 1
ATOM 4851 N N . ILE B 1 160 ? -11.844 22.531 0.647 1 81.06 160 ILE B N 1
ATOM 4852 C CA . ILE B 1 160 ? -11.172 22.188 -0.599 1 81.06 160 ILE B CA 1
ATOM 4853 C C . ILE B 1 160 ? -11.906 22.812 -1.779 1 81.06 160 ILE B C 1
ATOM 4855 O O . ILE B 1 160 ? -11.289 23.25 -2.746 1 81.06 160 ILE B O 1
ATOM 4859 N N . GLY B 1 161 ? -13.148 22.906 -1.677 1 78.25 161 GLY B N 1
ATOM 4860 C CA . GLY B 1 161 ? -13.984 23.484 -2.721 1 78.25 161 GLY B CA 1
ATOM 4861 C C . GLY B 1 161 ? -13.719 24.969 -2.943 1 78.25 161 GLY B C 1
ATOM 4862 O O . GLY B 1 161 ? -14.055 25.5 -3.998 1 78.25 161 GLY B O 1
ATOM 4863 N N . LEU B 1 162 ? -13.039 25.578 -1.998 1 73.19 162 LEU B N 1
ATOM 4864 C CA . LEU B 1 162 ? -12.805 27.016 -2.072 1 73.19 162 LEU B CA 1
ATOM 4865 C C . LEU B 1 162 ? -11.578 27.328 -2.934 1 73.19 162 LEU B C 1
ATOM 4867 O O . LEU B 1 162 ? -11.359 28.469 -3.314 1 73.19 162 LEU B O 1
ATOM 4871 N N . VAL B 1 163 ? -10.867 26.266 -3.264 1 77.88 163 VAL B N 1
ATOM 4872 C CA . VAL B 1 163 ? -9.711 26.484 -4.121 1 77.88 163 VAL B CA 1
ATOM 4873 C C . VAL B 1 163 ? -10.164 27.016 -5.477 1 77.88 163 VAL B C 1
ATOM 4875 O O . VAL B 1 163 ? -11.039 26.438 -6.121 1 77.88 163 VAL B O 1
ATOM 4878 N N . PRO B 1 164 ? -9.539 28.109 -5.918 1 78.88 164 PRO B N 1
ATOM 4879 C CA . PRO B 1 164 ? -10 28.734 -7.16 1 78.88 164 PRO B CA 1
ATOM 4880 C C . PRO B 1 164 ? -9.812 27.844 -8.375 1 78.88 164 PRO B C 1
ATOM 4882 O O . PRO B 1 164 ? -8.812 27.109 -8.469 1 78.88 164 PRO B O 1
ATOM 4885 N N . PHE B 1 165 ? -10.688 27.812 -9.258 1 82.62 165 PHE B N 1
ATOM 4886 C CA . PHE B 1 165 ? -10.672 27.219 -10.594 1 82.62 165 PHE B CA 1
ATOM 4887 C C . PHE B 1 165 ? -10.859 25.703 -10.523 1 82.62 165 PHE B C 1
ATOM 4889 O O . PHE B 1 165 ? -11.594 25.125 -11.328 1 82.62 165 PHE B O 1
ATOM 4896 N N . VAL B 1 166 ? -10.266 25.078 -9.461 1 86.94 166 VAL B N 1
ATOM 4897 C CA . VAL B 1 166 ? -10.273 23.625 -9.516 1 86.94 166 VAL B CA 1
ATOM 4898 C C . VAL B 1 166 ? -10.93 23.062 -8.258 1 86.94 166 VAL B C 1
ATOM 4900 O O . VAL B 1 166 ? -11.172 21.859 -8.156 1 86.94 166 VAL B O 1
ATOM 4903 N N . GLY B 1 167 ? -11.234 23.859 -7.324 1 83.88 167 GLY B N 1
ATOM 4904 C CA . GLY B 1 167 ? -11.695 23.406 -6.02 1 83.88 167 GLY B CA 1
ATOM 4905 C C . GLY B 1 167 ? -12.969 22.578 -6.086 1 83.88 167 GLY B C 1
ATOM 4906 O O . GLY B 1 167 ? -13.047 21.516 -5.477 1 83.88 167 GLY B O 1
ATOM 4907 N N . GLU B 1 168 ? -13.883 23.047 -6.832 1 80.69 168 GLU B N 1
ATOM 4908 C CA . GLU B 1 168 ? -15.164 22.344 -6.926 1 80.69 168 GLU B CA 1
ATOM 4909 C C . GLU B 1 168 ? -14.992 20.984 -7.598 1 80.69 168 GLU B C 1
ATOM 4911 O O . GLU B 1 168 ? -15.609 20 -7.184 1 80.69 168 GLU B O 1
ATOM 4916 N N . ALA B 1 169 ? -14.18 20.984 -8.578 1 86.56 169 ALA B N 1
ATOM 4917 C CA . ALA B 1 169 ? -13.93 19.719 -9.266 1 86.56 169 ALA B CA 1
ATOM 4918 C C . ALA B 1 169 ? -13.234 18.719 -8.336 1 86.56 169 ALA B C 1
ATOM 4920 O O . ALA B 1 169 ? -13.578 17.547 -8.328 1 86.56 169 ALA B O 1
ATOM 4921 N N . ILE B 1 170 ? -12.398 19.188 -7.547 1 87.94 170 ILE B N 1
ATOM 4922 C CA . ILE B 1 170 ? -11.672 18.328 -6.617 1 87.94 170 ILE B CA 1
ATOM 4923 C C . ILE B 1 170 ? -12.609 17.828 -5.523 1 87.94 170 ILE B C 1
ATOM 4925 O O . ILE B 1 170 ? -12.602 16.641 -5.176 1 87.94 170 ILE B O 1
ATOM 4929 N N . LYS B 1 171 ? -13.398 18.75 -5.016 1 85.62 171 LYS B N 1
ATOM 4930 C CA . LYS B 1 171 ? -14.383 18.406 -3.994 1 85.62 171 LYS B CA 1
ATOM 4931 C C . LYS B 1 171 ? -15.32 17.297 -4.484 1 85.62 171 LYS B C 1
ATOM 4933 O O . LYS B 1 171 ? -15.539 16.312 -3.789 1 85.62 171 LYS B O 1
ATOM 4938 N N . ASP B 1 172 ? -15.75 17.422 -5.684 1 84.81 172 ASP B N 1
ATOM 4939 C CA . ASP B 1 172 ? -16.656 16.438 -6.262 1 84.81 172 ASP B CA 1
ATOM 4940 C C . ASP B 1 172 ? -15.945 15.094 -6.465 1 84.81 172 ASP B C 1
ATOM 4942 O O . ASP B 1 172 ? -16.531 14.039 -6.23 1 84.81 172 ASP B O 1
ATOM 4946 N N . ALA B 1 173 ? -14.789 15.203 -6.883 1 87.75 173 ALA B N 1
ATOM 4947 C CA . ALA B 1 173 ? -14.008 13.992 -7.125 1 87.75 173 ALA B CA 1
ATOM 4948 C C . ALA B 1 173 ? -13.75 13.234 -5.824 1 87.75 173 ALA B C 1
ATOM 4950 O O . ALA B 1 173 ? -13.859 12.008 -5.781 1 87.75 173 ALA B O 1
ATOM 4951 N N . ILE B 1 174 ? -13.5 13.891 -4.812 1 90.06 174 ILE B N 1
ATOM 4952 C CA . ILE B 1 174 ? -13.156 13.258 -3.547 1 90.06 174 ILE B CA 1
ATOM 4953 C C . ILE B 1 174 ? -14.422 12.758 -2.855 1 90.06 174 ILE B C 1
ATOM 4955 O O . ILE B 1 174 ? -14.406 11.695 -2.223 1 90.06 174 ILE B O 1
ATOM 4959 N N . ARG B 1 175 ? -15.508 13.516 -2.992 1 87.31 175 ARG B N 1
ATOM 4960 C CA . ARG B 1 175 ? -16.766 13.117 -2.381 1 87.31 175 ARG B CA 1
ATOM 4961 C C . ARG B 1 175 ? -17.438 12.016 -3.184 1 87.31 175 ARG B C 1
ATOM 4963 O O . ARG B 1 175 ? -18.219 11.227 -2.637 1 87.31 175 ARG B O 1
ATOM 4970 N N . GLY B 1 176 ? -17.109 11.914 -4.457 1 83.44 176 GLY B N 1
ATOM 4971 C CA . GLY B 1 176 ? -17.797 10.977 -5.332 1 83.44 176 GLY B CA 1
ATOM 4972 C C . GLY B 1 176 ? -19.188 11.422 -5.73 1 83.44 176 GLY B C 1
ATOM 4973 O O . GLY B 1 176 ? -20.062 10.594 -5.961 1 83.44 176 GLY B O 1
ATOM 4974 N N . GLY B 1 177 ? -19.5 12.711 -5.605 1 74.44 177 GLY B N 1
ATOM 4975 C CA . GLY B 1 177 ? -20.812 13.25 -5.934 1 74.44 177 GLY B CA 1
ATOM 4976 C C . GLY B 1 177 ? -21.172 14.477 -5.117 1 74.44 177 GLY B C 1
ATOM 4977 O O . GLY B 1 177 ? -20.297 15.102 -4.504 1 74.44 177 GLY B O 1
ATOM 4978 N N . VAL B 1 178 ? -22.438 14.797 -5.109 1 64.62 178 VAL B N 1
ATOM 4979 C CA . VAL B 1 178 ? -22.906 16.047 -4.508 1 64.62 178 VAL B CA 1
ATOM 4980 C C . VAL B 1 178 ? -22.938 15.898 -2.986 1 64.62 178 VAL B C 1
ATOM 4982 O O . VAL B 1 178 ? -22.625 16.844 -2.262 1 64.62 178 VAL B O 1
ATOM 4985 N N . GLY B 1 179 ? -23.156 14.719 -2.492 1 67.88 179 GLY B N 1
ATOM 4986 C CA . GLY B 1 179 ? -23.172 14.461 -1.061 1 67.88 179 GLY B CA 1
ATOM 4987 C C . GLY B 1 179 ? -22.188 13.398 -0.63 1 67.88 179 GLY B C 1
ATOM 4988 O O . GLY B 1 179 ? -21.422 12.883 -1.453 1 67.88 179 GLY B O 1
ATOM 4989 N N . LEU B 1 180 ? -22.156 13.398 0.772 1 77.88 180 LEU B N 1
ATOM 4990 C CA . LEU B 1 180 ? -21.312 12.336 1.309 1 77.88 180 LEU B CA 1
ATOM 4991 C C . LEU B 1 180 ? -22.016 10.992 1.255 1 77.88 180 LEU B C 1
ATOM 4993 O O . LEU B 1 180 ? -23.219 10.906 1.508 1 77.88 180 LEU B O 1
ATOM 4997 N N . GLY B 1 181 ? -21.297 10.055 0.717 1 79.75 181 GLY B N 1
ATOM 4998 C CA . GLY B 1 181 ? -21.875 8.734 0.621 1 79.75 181 GLY B CA 1
ATOM 4999 C C . GLY B 1 181 ? -20.844 7.621 0.566 1 79.75 181 GLY B C 1
ATOM 5000 O O . GLY B 1 181 ? -19.781 7.73 1.169 1 79.75 181 GLY B O 1
ATOM 5001 N N . ALA B 1 182 ? -21.312 6.574 -0.058 1 82.75 182 ALA B N 1
ATOM 5002 C CA . ALA B 1 182 ? -20.469 5.379 -0.106 1 82.75 182 ALA B CA 1
ATOM 5003 C C . ALA B 1 182 ? -19.172 5.645 -0.875 1 82.75 182 ALA B C 1
ATOM 5005 O O . ALA B 1 182 ? -18.094 5.207 -0.465 1 82.75 182 ALA B O 1
ATOM 5006 N N . LEU B 1 183 ? -19.281 6.395 -1.866 1 89.44 183 LEU B N 1
ATOM 5007 C CA . LEU B 1 183 ? -18.094 6.676 -2.672 1 89.44 183 LEU B CA 1
ATOM 5008 C C . LEU B 1 183 ? -17.125 7.57 -1.913 1 89.44 183 LEU B C 1
ATOM 5010 O O . LEU B 1 183 ? -15.898 7.445 -2.068 1 89.44 183 LEU B O 1
ATOM 5014 N N . THR B 1 184 ? -17.625 8.492 -1.091 1 90 184 THR B N 1
ATOM 5015 C CA . THR B 1 184 ? -16.75 9.352 -0.294 1 90 184 THR B CA 1
ATOM 5016 C C . THR B 1 184 ? -15.836 8.508 0.586 1 90 184 THR B C 1
ATOM 5018 O O . THR B 1 184 ? -14.617 8.695 0.575 1 90 184 THR B O 1
ATOM 5021 N N . LEU B 1 185 ? -16.484 7.641 1.275 1 91.19 185 LEU B N 1
ATOM 5022 C CA . LEU B 1 185 ? -15.703 6.816 2.197 1 91.19 185 LEU B CA 1
ATOM 5023 C C . LEU B 1 185 ? -14.734 5.918 1.441 1 91.19 185 LEU B C 1
ATOM 5025 O O . LEU B 1 185 ? -13.586 5.754 1.857 1 91.19 185 LEU B O 1
ATOM 5029 N N . SER B 1 186 ? -15.148 5.375 0.314 1 92.5 186 SER B N 1
ATOM 5030 C CA . SER B 1 186 ? -14.266 4.535 -0.491 1 92.5 186 SER B CA 1
ATOM 5031 C C . SER B 1 186 ? -13.078 5.328 -1.023 1 92.5 186 SER B C 1
ATOM 5033 O O . SER B 1 186 ? -11.945 4.836 -1.031 1 92.5 186 SER B O 1
ATOM 5035 N N . HIS B 1 187 ? -13.312 6.559 -1.475 1 94.81 187 HIS B N 1
ATOM 5036 C CA . HIS B 1 187 ? -12.242 7.414 -1.978 1 94.81 187 HIS B CA 1
ATOM 5037 C C . HIS B 1 187 ? -11.227 7.727 -0.884 1 94.81 187 HIS B C 1
ATOM 5039 O O . HIS B 1 187 ? -10.023 7.574 -1.09 1 94.81 187 HIS B O 1
ATOM 5045 N N . PHE B 1 188 ? -11.734 8.086 0.251 1 95.06 188 PHE B N 1
ATOM 5046 C CA . PHE B 1 188 ? -10.836 8.445 1.338 1 95.06 188 PHE B CA 1
ATOM 5047 C C . PHE B 1 188 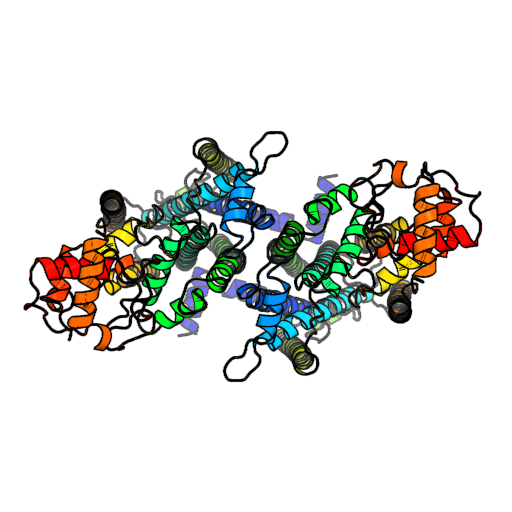? -10.086 7.219 1.852 1 95.06 188 PHE B C 1
ATOM 5049 O O . PHE B 1 188 ? -8.922 7.316 2.244 1 95.06 188 PHE B O 1
ATOM 5056 N N . PHE B 1 189 ? -10.789 6.082 1.898 1 96.12 189 PHE B N 1
ATOM 5057 C CA . PHE B 1 189 ? -10.117 4.859 2.33 1 96.12 189 PHE B CA 1
ATOM 5058 C C . PHE B 1 189 ? -8.977 4.5 1.382 1 96.12 189 PHE B C 1
ATOM 5060 O O . PHE B 1 189 ? -7.871 4.188 1.822 1 96.12 189 PHE B O 1
ATOM 5067 N N . THR B 1 190 ? -9.227 4.527 0.072 1 96.25 190 THR B N 1
ATOM 5068 C CA . THR B 1 190 ? -8.227 4.223 -0.943 1 96.25 190 THR B CA 1
ATOM 5069 C C . THR B 1 190 ? -7.07 5.215 -0.878 1 96.25 190 THR B C 1
ATOM 5071 O O . THR B 1 190 ? -5.902 4.82 -0.928 1 96.25 190 THR B O 1
ATOM 5074 N N . LEU B 1 191 ? -7.402 6.449 -0.722 1 96.31 191 LEU B N 1
ATOM 5075 C CA . LEU B 1 191 ? -6.371 7.473 -0.6 1 96.31 191 LEU B CA 1
ATOM 5076 C C . LEU B 1 191 ? -5.484 7.207 0.614 1 96.31 191 LEU B C 1
ATOM 5078 O O . LEU B 1 191 ? -4.258 7.207 0.504 1 96.31 191 LEU B O 1
ATOM 5082 N N . HIS B 1 192 ? -6.125 6.93 1.723 1 97.75 192 HIS B N 1
ATOM 5083 C CA . HIS B 1 192 ? -5.422 6.801 2.994 1 97.75 192 HIS B CA 1
ATOM 5084 C C . HIS B 1 192 ? -4.602 5.516 3.041 1 97.75 192 HIS B C 1
ATOM 5086 O O . HIS B 1 192 ? -3.484 5.504 3.561 1 97.75 192 HIS B O 1
ATOM 5092 N N . THR B 1 193 ? -5.094 4.461 2.477 1 96.94 193 THR B N 1
ATOM 5093 C CA . THR B 1 193 ? -4.484 3.162 2.744 1 96.94 193 THR B CA 1
ATOM 5094 C C . THR B 1 193 ? -3.65 2.699 1.553 1 96.94 193 THR B C 1
ATOM 5096 O O . THR B 1 193 ? -2.834 1.785 1.678 1 96.94 193 THR B O 1
ATOM 5099 N N . MET B 1 194 ? -3.814 3.338 0.36 1 96.62 194 MET B N 1
ATOM 5100 C CA . MET B 1 194 ? -3.094 2.832 -0.805 1 96.62 194 MET B CA 1
ATOM 5101 C C . MET B 1 194 ? -2.246 3.932 -1.438 1 96.62 194 MET B C 1
ATOM 5103 O O . MET B 1 194 ? -1.026 3.797 -1.546 1 96.62 194 MET B O 1
ATOM 5107 N N . ILE B 1 195 ? -2.844 5.027 -1.728 1 96.12 195 ILE B N 1
ATOM 5108 C CA . ILE B 1 195 ? -2.141 6.07 -2.469 1 96.12 195 ILE B CA 1
ATOM 5109 C C . ILE B 1 195 ? -1.104 6.734 -1.564 1 96.12 195 ILE B C 1
ATOM 5111 O O . ILE B 1 195 ? 0.079 6.793 -1.905 1 96.12 195 ILE B O 1
ATOM 5115 N N . LEU B 1 196 ? -1.553 7.199 -0.45 1 97.38 196 LEU B N 1
ATOM 5116 C CA . LEU B 1 196 ? -0.665 7.965 0.417 1 97.38 196 LEU B CA 1
ATOM 5117 C C . LEU B 1 196 ? 0.478 7.094 0.931 1 97.38 196 LEU B C 1
ATOM 5119 O O . LEU B 1 196 ? 1.643 7.496 0.879 1 97.38 196 LEU B O 1
ATOM 5123 N N . PRO B 1 197 ? 0.2 5.891 1.393 1 96.75 197 PRO B N 1
ATOM 5124 C CA . PRO B 1 197 ? 1.322 5.047 1.813 1 96.75 197 PRO B CA 1
ATOM 5125 C C . PRO B 1 197 ? 2.322 4.793 0.688 1 96.75 197 PRO B C 1
ATOM 5127 O O . PRO B 1 197 ? 3.533 4.777 0.925 1 96.75 197 PRO B O 1
ATOM 5130 N N . THR B 1 198 ? 1.834 4.633 -0.502 1 94.81 198 THR B N 1
ATOM 5131 C CA . THR B 1 198 ? 2.727 4.438 -1.64 1 94.81 198 THR B CA 1
ATOM 5132 C C . THR B 1 198 ? 3.594 5.676 -1.862 1 94.81 198 THR B C 1
ATOM 5134 O O . THR B 1 198 ? 4.809 5.562 -2.055 1 94.81 198 THR B O 1
ATOM 5137 N N . LEU B 1 199 ? 3.016 6.785 -1.791 1 96 199 LEU B N 1
ATOM 5138 C CA . LEU B 1 199 ? 3.76 8.031 -1.959 1 96 199 LEU B CA 1
ATOM 5139 C C . LEU B 1 199 ? 4.754 8.227 -0.821 1 96 199 LEU B C 1
ATOM 5141 O O . LEU B 1 199 ? 5.871 8.695 -1.043 1 96 199 LEU B O 1
ATOM 5145 N N . PHE B 1 200 ? 4.336 7.875 0.418 1 97.5 200 PHE B N 1
ATOM 5146 C CA . PHE B 1 200 ? 5.254 7.938 1.547 1 97.5 200 PHE B CA 1
ATOM 5147 C C . PHE B 1 200 ? 6.488 7.078 1.29 1 97.5 200 PHE B C 1
ATOM 5149 O O . PHE B 1 200 ? 7.617 7.527 1.49 1 97.5 200 PHE B O 1
ATOM 5156 N N . ILE B 1 201 ? 6.27 5.891 0.804 1 94.69 201 ILE B N 1
ATOM 5157 C CA . ILE B 1 201 ? 7.383 4.98 0.564 1 94.69 201 ILE B CA 1
ATOM 5158 C C . ILE B 1 201 ? 8.312 5.57 -0.496 1 94.69 201 ILE B C 1
ATOM 5160 O O . ILE B 1 201 ? 9.531 5.633 -0.301 1 94.69 201 ILE B O 1
ATOM 5164 N N . LEU B 1 202 ? 7.73 6.113 -1.559 1 92.75 202 LEU B N 1
ATOM 5165 C CA . LEU B 1 202 ? 8.508 6.656 -2.666 1 92.75 202 LEU B CA 1
ATOM 5166 C C . LEU B 1 202 ? 9.305 7.879 -2.221 1 92.75 202 LEU B C 1
ATOM 5168 O O . LEU B 1 202 ? 10.516 7.961 -2.467 1 92.75 202 LEU B O 1
ATOM 5172 N N . PHE B 1 203 ? 8.711 8.75 -1.487 1 96.31 203 PHE B N 1
ATOM 5173 C CA . PHE B 1 203 ? 9.367 10.008 -1.148 1 96.31 203 PHE B CA 1
ATOM 5174 C C . PHE B 1 203 ? 10.312 9.828 0.032 1 96.31 203 PHE B C 1
ATOM 5176 O O . PHE B 1 203 ? 11.305 10.547 0.154 1 96.31 203 PHE B O 1
ATOM 5183 N N . VAL B 1 204 ? 10.023 8.875 0.918 1 96.5 204 VAL B N 1
ATOM 5184 C CA . VAL B 1 204 ? 10.969 8.57 1.986 1 96.5 204 VAL B CA 1
ATOM 5185 C C . VAL B 1 204 ? 12.227 7.938 1.397 1 96.5 204 VAL B C 1
ATOM 5187 O O . VAL B 1 204 ? 13.344 8.266 1.804 1 96.5 204 VAL B O 1
ATOM 5190 N N . MET B 1 205 ? 12 7.07 0.446 1 90.75 205 MET B N 1
ATOM 5191 C CA . MET B 1 205 ? 13.148 6.48 -0.231 1 90.75 205 MET B CA 1
ATOM 5192 C C . MET B 1 205 ? 13.984 7.551 -0.92 1 90.75 205 MET B C 1
ATOM 5194 O O . MET B 1 205 ? 15.211 7.559 -0.809 1 90.75 205 MET B O 1
ATOM 5198 N N . LEU B 1 206 ? 13.312 8.453 -1.581 1 91.44 206 LEU B N 1
ATOM 5199 C CA . LEU B 1 206 ? 14.008 9.562 -2.229 1 91.44 206 LEU B CA 1
ATOM 5200 C C . LEU B 1 206 ? 14.734 10.422 -1.201 1 91.44 206 LEU B C 1
ATOM 5202 O O . LEU B 1 206 ? 15.898 10.789 -1.403 1 91.44 206 LEU B O 1
ATOM 5206 N N . HIS B 1 207 ? 14.086 10.68 -0.13 1 95.56 207 HIS B N 1
ATOM 5207 C CA . HIS B 1 207 ? 14.656 11.453 0.963 1 95.56 207 HIS B CA 1
ATOM 5208 C C . HIS B 1 207 ? 15.914 10.797 1.51 1 95.56 207 HIS B C 1
ATOM 5210 O O . HIS B 1 207 ? 16.938 11.469 1.711 1 95.56 207 HIS B O 1
ATOM 5216 N N . MET B 1 208 ? 15.906 9.523 1.615 1 91.44 208 MET B N 1
ATOM 5217 C CA . MET B 1 208 ? 17.031 8.781 2.188 1 91.44 208 MET B CA 1
ATOM 5218 C C . MET B 1 208 ? 18.172 8.68 1.189 1 91.44 208 MET B C 1
ATOM 5220 O O . MET B 1 208 ? 19.344 8.75 1.573 1 91.44 208 MET B O 1
ATOM 5224 N N . VAL B 1 209 ? 17.875 8.523 -0.066 1 86.5 209 VAL B N 1
ATOM 5225 C CA . VAL B 1 209 ? 18.906 8.461 -1.098 1 86.5 209 VAL B CA 1
ATOM 5226 C C . VAL B 1 209 ? 19.656 9.789 -1.161 1 86.5 209 VAL B C 1
ATOM 5228 O O . VAL B 1 209 ? 20.891 9.812 -1.23 1 86.5 209 VAL B O 1
ATOM 5231 N N . ILE B 1 210 ? 18.906 10.836 -1.108 1 90.31 210 ILE B N 1
ATOM 5232 C CA . ILE B 1 210 ? 19.531 12.156 -1.137 1 90.31 210 ILE B CA 1
ATOM 5233 C C . ILE B 1 210 ? 20.359 12.367 0.131 1 90.31 210 ILE B C 1
ATOM 5235 O O . ILE B 1 210 ? 21.469 12.883 0.073 1 90.31 210 ILE B O 1
ATOM 5239 N N . PHE B 1 211 ? 19.859 11.961 1.268 1 90.62 211 PHE B N 1
ATOM 5240 C CA . PHE B 1 211 ? 20.547 12.078 2.547 1 90.62 211 PHE B CA 1
ATOM 5241 C C . PHE B 1 211 ? 21.891 11.359 2.51 1 90.62 211 PHE B C 1
ATOM 5243 O O . PHE B 1 211 ? 22.891 11.883 3.002 1 90.62 211 PHE B O 1
ATOM 5250 N N . ARG B 1 212 ? 21.891 10.25 1.867 1 84.75 212 ARG B N 1
ATOM 5251 C CA . ARG B 1 212 ? 23.125 9.453 1.79 1 84.75 212 ARG B CA 1
ATOM 5252 C C . ARG B 1 212 ? 24.141 10.102 0.849 1 84.75 212 ARG B C 1
ATOM 5254 O O . ARG B 1 212 ? 25.344 9.938 1.021 1 84.75 212 ARG B O 1
ATOM 5261 N N . ARG B 1 213 ? 23.672 10.82 -0.043 1 84.5 213 ARG B N 1
ATOM 5262 C CA . ARG B 1 213 ? 24.562 11.438 -1.026 1 84.5 213 ARG B CA 1
ATOM 5263 C C . ARG B 1 213 ? 25.156 12.734 -0.492 1 84.5 213 ARG B C 1
ATOM 5265 O O . ARG B 1 213 ? 26.344 12.992 -0.66 1 84.5 213 ARG B O 1
ATOM 5272 N N . VAL B 1 214 ? 24.328 13.492 0.172 1 88.25 214 VAL B N 1
ATOM 5273 C CA . VAL B 1 214 ? 24.797 14.805 0.599 1 88.25 214 VAL B CA 1
ATOM 5274 C C . VAL B 1 214 ? 25.312 14.734 2.033 1 88.25 214 VAL B C 1
ATOM 5276 O O . VAL B 1 214 ? 26.141 15.555 2.445 1 88.25 214 VAL B O 1
ATOM 5279 N N . GLY B 1 215 ? 24.766 13.797 2.773 1 86.38 215 GLY B N 1
ATOM 5280 C CA . GLY B 1 215 ? 25.234 13.625 4.145 1 86.38 215 GLY B CA 1
ATOM 5281 C C . GLY B 1 215 ? 24.547 14.555 5.125 1 86.38 215 GLY B C 1
ATOM 5282 O O . GLY B 1 215 ? 23.922 15.547 4.723 1 86.38 215 GLY B O 1
ATOM 5283 N N . PRO B 1 216 ? 24.703 14.297 6.379 1 89.12 216 PRO B N 1
ATOM 5284 C CA . PRO B 1 216 ? 24.109 15.164 7.398 1 89.12 216 PRO B CA 1
ATOM 5285 C C . PRO B 1 216 ? 24.859 16.484 7.543 1 89.12 216 PRO B C 1
ATOM 5287 O O . PRO B 1 216 ? 26.078 16.547 7.32 1 89.12 216 PRO B O 1
ATOM 5290 N N . ALA B 1 217 ? 24.156 17.5 7.949 1 88.88 217 ALA B N 1
ATOM 5291 C CA . ALA B 1 217 ? 24.75 18.828 8.117 1 88.88 217 ALA B CA 1
ATOM 5292 C C . ALA B 1 217 ? 25.609 18.906 9.383 1 88.88 217 ALA B C 1
ATOM 5294 O O . ALA B 1 217 ? 26.578 19.656 9.445 1 88.88 217 ALA B O 1
ATOM 5295 N N . GLY B 1 218 ? 25.297 18.094 10.305 1 87.88 218 GLY B N 1
ATOM 5296 C CA . GLY B 1 218 ? 26.016 18.156 11.562 1 87.88 218 GLY B CA 1
ATOM 5297 C C . GLY B 1 218 ? 25.594 19.312 12.453 1 87.88 218 GLY B C 1
ATOM 5298 O O . GLY B 1 218 ? 24.625 20 12.156 1 87.88 218 GLY B O 1
ATOM 5299 N N . PRO B 1 219 ? 26.297 19.453 13.555 1 89.56 219 PRO B N 1
ATOM 5300 C CA . PRO B 1 219 ? 26 20.562 14.477 1 89.56 219 PRO B CA 1
ATOM 5301 C C . PRO B 1 219 ? 26.25 21.938 13.852 1 89.56 219 PRO B C 1
ATOM 5303 O O . PRO B 1 219 ? 27.078 22.062 12.945 1 89.56 219 PRO B O 1
ATOM 5306 N N . PHE B 1 220 ? 25.516 22.906 14.32 1 89.06 220 PHE B N 1
ATOM 5307 C CA . PHE B 1 220 ? 25.641 24.234 13.75 1 89.06 220 PHE B CA 1
ATOM 5308 C C . PHE B 1 220 ? 26.859 24.969 14.32 1 89.06 220 PHE B C 1
ATOM 5310 O O . PHE B 1 220 ? 27.281 25.984 13.789 1 89.06 220 PHE B O 1
ATOM 5317 N N . SER B 1 221 ? 27.328 24.375 15.391 1 83.25 221 SER B N 1
ATOM 5318 C CA . SER B 1 221 ? 28.484 25 16.031 1 83.25 221 SER B CA 1
ATOM 5319 C C . SER B 1 221 ? 29.766 24.234 15.727 1 83.25 221 SER B C 1
ATOM 5321 O O . SER B 1 221 ? 29.719 23.016 15.492 1 83.25 221 SER B O 1
ATOM 5323 N N . GLY B 1 222 ? 30.844 24.969 15.539 1 79.88 222 GLY B N 1
ATOM 5324 C CA . GLY B 1 222 ? 32.156 24.344 15.359 1 79.88 222 GLY B CA 1
ATOM 5325 C C . GLY B 1 222 ? 32.719 24.562 13.969 1 79.88 222 GLY B C 1
ATOM 5326 O O . GLY B 1 222 ? 31.969 24.719 13 1 79.88 222 GLY B O 1
ATOM 5327 N N . SER B 1 223 ? 34 24.609 13.977 1 79.81 223 SER B N 1
ATOM 5328 C CA . SER B 1 223 ? 34.688 24.75 12.703 1 79.81 223 SER B CA 1
ATOM 5329 C C . SER B 1 223 ? 34.625 23.453 11.891 1 79.81 223 SER B C 1
ATOM 5331 O O . SER B 1 223 ? 34.531 22.375 12.453 1 79.81 223 SER B O 1
ATOM 5333 N N . PRO B 1 224 ? 34.469 23.578 10.641 1 81.75 224 PRO B N 1
ATOM 5334 C CA . PRO B 1 224 ? 34.469 22.391 9.789 1 81.75 224 PRO B CA 1
ATOM 5335 C C . PRO B 1 224 ? 35.594 21.422 10.141 1 81.75 224 PRO B C 1
ATOM 5337 O O . PRO B 1 224 ? 35.406 20.203 10.102 1 81.75 224 PRO B O 1
ATOM 5340 N N . GLU B 1 225 ? 36.719 21.922 10.516 1 84.06 225 GLU B N 1
ATOM 5341 C CA . GLU B 1 225 ? 37.875 21.094 10.859 1 84.06 225 GLU B CA 1
ATOM 5342 C C . GLU B 1 225 ? 37.625 20.297 12.133 1 84.06 225 GLU B C 1
ATOM 5344 O O . GLU B 1 225 ? 37.938 19.109 12.195 1 84.06 225 GLU B O 1
ATOM 5349 N N . LYS B 1 226 ? 37.125 20.875 13.039 1 85.94 226 LYS B N 1
ATOM 5350 C CA . LYS B 1 226 ? 36.844 20.219 14.305 1 85.94 226 LYS B CA 1
ATOM 5351 C C . LYS B 1 226 ? 35.75 19.141 14.125 1 85.94 226 LYS B C 1
ATOM 5353 O O . LYS B 1 226 ? 35.844 18.062 14.711 1 85.94 226 LYS B O 1
ATOM 5358 N N . LEU B 1 227 ? 34.719 19.484 13.336 1 86.44 227 LEU B N 1
ATOM 5359 C CA . LEU B 1 227 ? 33.625 18.547 13.094 1 86.44 227 LEU B CA 1
ATOM 5360 C C . LEU B 1 227 ? 34.125 17.312 12.352 1 86.44 227 LEU B C 1
ATOM 5362 O O . LEU B 1 227 ? 33.688 16.188 12.617 1 86.44 227 LEU B O 1
ATOM 5366 N N . GLU B 1 228 ? 35.062 17.547 11.562 1 84.81 228 GLU B N 1
ATOM 5367 C CA . GLU B 1 228 ? 35.656 16.422 10.836 1 84.81 228 GLU B CA 1
ATOM 5368 C C . GLU B 1 228 ? 36.562 15.586 11.75 1 84.81 228 GLU B C 1
ATOM 5370 O O . GLU B 1 228 ? 36.594 14.359 11.633 1 84.81 228 GLU B O 1
ATOM 5375 N N . ALA B 1 229 ? 37.156 16.219 12.586 1 86.19 229 ALA B N 1
ATOM 5376 C CA . ALA B 1 229 ? 38.062 15.547 13.5 1 86.19 229 ALA B CA 1
ATOM 5377 C C . ALA B 1 229 ? 37.312 14.664 14.484 1 86.19 229 ALA B C 1
ATOM 5379 O O . ALA B 1 229 ? 37.844 13.641 14.945 1 86.19 229 ALA B O 1
ATOM 5380 N N . THR B 1 230 ? 36.156 15 14.781 1 85.25 230 THR B N 1
ATOM 5381 C CA . THR B 1 230 ? 35.375 14.266 15.758 1 85.25 230 THR B CA 1
ATOM 5382 C C . THR B 1 230 ? 34.344 13.375 15.062 1 85.25 230 THR B C 1
ATOM 5384 O O . THR B 1 230 ? 33.406 12.906 15.695 1 85.25 230 THR B O 1
ATOM 5387 N N . LYS B 1 231 ? 34.625 13.227 13.867 1 86.62 231 LYS B N 1
ATOM 5388 C CA . LYS B 1 231 ? 33.656 12.461 13.055 1 86.62 231 LYS B CA 1
ATOM 5389 C C . LYS B 1 231 ? 33.594 11.008 13.523 1 86.62 231 LYS B C 1
ATOM 5391 O O . LYS B 1 231 ? 34.625 10.398 13.844 1 86.62 231 LYS B O 1
ATOM 5396 N N . ASP B 1 232 ? 32.344 10.578 13.734 1 89.19 232 ASP B N 1
ATOM 5397 C CA . ASP B 1 232 ? 32.031 9.188 14.047 1 89.19 232 ASP B CA 1
ATOM 5398 C C . ASP B 1 232 ? 31.266 8.531 12.906 1 89.19 232 ASP B C 1
ATOM 5400 O O . ASP B 1 232 ? 30.938 9.18 11.914 1 89.19 232 ASP B O 1
ATOM 5404 N N . THR B 1 233 ? 31.203 7.18 13.062 1 89.31 233 THR B N 1
ATOM 5405 C CA . THR B 1 233 ? 30.375 6.488 12.094 1 89.31 233 THR B CA 1
ATOM 5406 C C . THR B 1 233 ? 29 6.18 12.688 1 89.31 233 THR B C 1
ATOM 5408 O O . THR B 1 233 ? 28.828 6.176 13.906 1 89.31 233 THR B O 1
ATOM 5411 N N . PHE B 1 234 ? 28.094 5.957 11.859 1 90.62 234 PHE B N 1
ATOM 5412 C CA . PHE B 1 234 ? 26.719 5.684 12.25 1 90.62 234 PHE B CA 1
ATOM 5413 C C . PHE B 1 234 ? 26.656 4.516 13.227 1 90.62 234 PHE B C 1
ATOM 5415 O O . PHE B 1 234 ? 25.984 4.59 14.258 1 90.62 234 PHE B O 1
ATOM 5422 N N . TYR B 1 235 ? 27.297 3.516 12.891 1 90.75 235 TYR B N 1
ATOM 5423 C CA . TYR B 1 235 ? 27.375 2.367 13.789 1 90.75 235 TYR B CA 1
ATOM 5424 C C . TYR B 1 235 ? 28.641 2.422 14.633 1 90.75 235 TYR B C 1
ATOM 5426 O O . TYR B 1 235 ? 29.703 2.826 14.156 1 90.75 235 TYR B O 1
ATOM 5434 N N . PRO B 1 236 ? 28.562 2.088 15.891 1 91.56 236 PRO B N 1
ATOM 5435 C CA . PRO B 1 236 ? 27.438 1.486 16.609 1 91.56 236 PRO B CA 1
ATOM 5436 C C . PRO B 1 236 ? 26.688 2.492 17.484 1 91.56 236 PRO B C 1
ATOM 5438 O O . PRO B 1 236 ? 25.516 2.283 17.797 1 91.56 236 PRO B O 1
ATOM 5441 N N . ARG B 1 237 ? 27.328 3.512 17.828 1 93.31 237 ARG B N 1
ATOM 5442 C CA . ARG B 1 237 ? 26.812 4.375 18.891 1 93.31 237 ARG B CA 1
ATOM 5443 C C . ARG B 1 237 ? 25.547 5.094 18.453 1 93.31 237 ARG B C 1
ATOM 5445 O O . ARG B 1 237 ? 24.547 5.086 19.172 1 93.31 237 ARG B O 1
ATOM 5452 N N . GLN B 1 238 ? 25.562 5.711 17.328 1 94.12 238 GLN B N 1
ATOM 5453 C CA . GLN B 1 238 ? 24.391 6.438 16.859 1 94.12 238 GLN B CA 1
ATOM 5454 C C . GLN B 1 238 ? 23.203 5.496 16.641 1 94.12 238 GLN B C 1
ATOM 5456 O O . GLN B 1 238 ? 22.062 5.871 16.875 1 94.12 238 GLN B O 1
ATOM 5461 N N . VAL B 1 239 ? 23.5 4.293 16.188 1 94.5 239 VAL B N 1
ATOM 5462 C CA . VAL B 1 239 ? 22.453 3.297 16.016 1 94.5 239 VAL B CA 1
ATOM 5463 C C . VAL B 1 239 ? 21.766 3.012 17.344 1 94.5 239 VAL B C 1
ATOM 5465 O O . VAL B 1 239 ? 20.547 2.918 17.422 1 94.5 239 VAL B O 1
ATOM 5468 N N . LEU B 1 240 ? 22.625 2.861 18.328 1 95.81 240 LEU B N 1
ATOM 5469 C CA . LEU B 1 240 ? 22.078 2.588 19.656 1 95.81 240 LEU B CA 1
ATOM 5470 C C . LEU B 1 240 ? 21.25 3.764 20.156 1 95.81 240 LEU B C 1
ATOM 5472 O O . LEU B 1 240 ? 20.188 3.57 20.734 1 95.81 240 LEU B O 1
ATOM 5476 N N . MET B 1 241 ? 21.719 4.914 19.953 1 96.06 241 MET B N 1
ATOM 5477 C CA . MET B 1 241 ? 20.984 6.105 20.344 1 96.06 241 MET B CA 1
ATOM 5478 C C . MET B 1 241 ? 19.656 6.195 19.609 1 96.06 241 MET B C 1
ATOM 5480 O O . MET B 1 241 ? 18.625 6.5 20.203 1 96.06 241 MET B O 1
ATOM 5484 N N . ASP B 1 242 ? 19.703 5.969 18.375 1 96.5 242 ASP B N 1
ATOM 5485 C CA . ASP B 1 242 ? 18.484 5.934 17.578 1 96.5 242 ASP B CA 1
ATOM 5486 C C . ASP B 1 242 ? 17.5 4.898 18.125 1 96.5 242 ASP B C 1
ATOM 5488 O O . ASP B 1 242 ? 16.312 5.164 18.234 1 96.5 242 ASP B O 1
ATOM 5492 N N . ALA B 1 243 ? 18 3.711 18.469 1 97.06 243 ALA B N 1
ATOM 5493 C CA . ALA B 1 243 ? 17.156 2.643 19 1 97.06 243 ALA B CA 1
ATOM 5494 C C . ALA B 1 243 ? 16.484 3.066 20.312 1 97.06 243 ALA B C 1
ATOM 5496 O O . ALA B 1 243 ? 15.305 2.797 20.516 1 97.06 243 ALA B O 1
ATOM 5497 N N . PHE B 1 244 ? 17.219 3.701 21.109 1 97.12 244 PHE B N 1
ATOM 5498 C CA . PHE B 1 244 ? 16.672 4.18 22.359 1 97.12 244 PHE B CA 1
ATOM 5499 C C . PHE B 1 244 ? 15.609 5.254 22.125 1 97.12 244 PHE B C 1
ATOM 5501 O O . PHE B 1 244 ? 14.586 5.289 22.797 1 97.12 244 PHE B O 1
ATOM 5508 N N . GLY B 1 245 ? 15.922 6.164 21.188 1 97.25 245 GLY B N 1
ATOM 5509 C CA . GLY B 1 245 ? 14.922 7.156 20.812 1 97.25 245 GLY B CA 1
ATOM 5510 C C . GLY B 1 245 ? 13.641 6.547 20.297 1 97.25 245 GLY B C 1
ATOM 5511 O O . GLY B 1 245 ? 12.547 6.945 20.703 1 97.25 245 GLY B O 1
ATOM 5512 N N . MET B 1 246 ? 13.789 5.582 19.453 1 97.81 246 MET B N 1
ATOM 5513 C CA . MET B 1 246 ? 12.633 4.883 18.891 1 97.81 246 MET B CA 1
ATOM 5514 C C . MET B 1 246 ? 11.859 4.156 19.984 1 97.81 246 MET B C 1
ATOM 5516 O O . MET B 1 246 ? 10.625 4.191 20.016 1 97.81 246 MET B O 1
ATOM 5520 N N . LEU B 1 247 ? 12.562 3.473 20.875 1 98 247 LEU B N 1
ATOM 5521 C CA . LEU B 1 247 ? 11.906 2.783 21.984 1 98 247 LEU B CA 1
ATOM 5522 C C . LEU B 1 247 ? 11.172 3.771 22.891 1 98 247 LEU B C 1
ATOM 5524 O O . LEU B 1 247 ? 10.055 3.504 23.328 1 98 247 LEU B O 1
ATOM 5528 N N . GLY B 1 248 ? 11.844 4.867 23.156 1 98.19 248 GLY B N 1
ATOM 5529 C CA . GLY B 1 248 ? 11.219 5.887 23.984 1 98.19 248 GLY B CA 1
ATOM 5530 C C . GLY B 1 248 ? 9.914 6.406 23.406 1 98.19 248 GLY B C 1
ATOM 5531 O O . GLY B 1 248 ? 8.906 6.48 24.109 1 98.19 248 GLY B O 1
ATOM 5532 N N . ILE B 1 249 ? 9.914 6.781 22.172 1 98.31 249 ILE B N 1
ATOM 5533 C CA . ILE B 1 249 ? 8.711 7.312 21.547 1 98.31 249 ILE B CA 1
ATOM 5534 C C . ILE B 1 249 ? 7.648 6.219 21.453 1 98.31 249 ILE B C 1
ATOM 5536 O O . ILE B 1 249 ? 6.453 6.496 21.562 1 98.31 249 ILE B O 1
ATOM 5540 N N . PHE B 1 250 ? 8.031 4.977 21.25 1 98.56 250 PHE B N 1
ATOM 5541 C CA . PHE B 1 250 ? 7.09 3.861 21.234 1 98.56 250 PHE B CA 1
ATOM 5542 C C . PHE B 1 250 ? 6.406 3.709 22.594 1 98.56 250 PHE B C 1
ATOM 5544 O O . PHE B 1 250 ? 5.184 3.572 22.656 1 98.56 250 PHE B O 1
ATOM 5551 N N . ILE B 1 251 ? 7.219 3.715 23.594 1 98.5 251 ILE B N 1
ATOM 5552 C CA . ILE B 1 251 ? 6.684 3.578 24.953 1 98.5 251 ILE B CA 1
ATOM 5553 C C . ILE B 1 251 ? 5.73 4.734 25.25 1 98.5 251 ILE B C 1
ATOM 5555 O O . ILE B 1 251 ? 4.684 4.539 25.859 1 98.5 251 ILE B O 1
ATOM 5559 N N . PHE B 1 252 ? 6.113 5.875 24.812 1 98.62 252 PHE B N 1
ATOM 5560 C CA . PHE B 1 252 ? 5.27 7.047 25.016 1 98.62 252 PHE B CA 1
ATOM 5561 C C . PHE B 1 252 ? 3.93 6.879 24.312 1 98.62 252 PHE B C 1
ATOM 5563 O O . PHE B 1 252 ? 2.873 7.109 24.906 1 98.62 252 PHE B O 1
ATOM 5570 N N . ILE B 1 253 ? 3.904 6.457 23.078 1 98.69 253 ILE B N 1
ATOM 5571 C CA . ILE B 1 253 ? 2.686 6.227 22.312 1 98.69 253 ILE B CA 1
ATOM 5572 C C . ILE B 1 253 ? 1.862 5.125 22.969 1 98.69 253 ILE B C 1
ATOM 5574 O O . ILE B 1 253 ? 0.642 5.246 23.094 1 98.69 253 ILE B O 1
ATOM 5578 N N . LEU B 1 254 ? 2.547 4.094 23.391 1 98.44 254 LEU B N 1
ATOM 5579 C CA . LEU B 1 254 ? 1.88 2.977 24.062 1 98.44 254 LEU B CA 1
ATOM 5580 C C . LEU B 1 254 ? 1.204 3.436 25.344 1 98.44 254 LEU B C 1
ATOM 5582 O O . LEU B 1 254 ? 0.065 3.055 25.625 1 98.44 254 LEU B O 1
ATOM 5586 N N . ALA B 1 255 ? 1.902 4.242 26.078 1 98.44 255 ALA B N 1
ATOM 5587 C CA . ALA B 1 255 ? 1.34 4.777 27.312 1 98.44 255 ALA B CA 1
ATOM 5588 C C . ALA B 1 255 ? 0.089 5.605 27.031 1 98.44 255 ALA B C 1
ATOM 5590 O O . ALA B 1 255 ? -0.923 5.465 27.719 1 98.44 255 ALA B O 1
ATOM 5591 N N . LEU B 1 256 ? 0.132 6.402 26.031 1 98.31 256 LEU B N 1
ATOM 5592 C CA . LEU B 1 256 ? -1.032 7.203 25.672 1 98.31 256 LEU B CA 1
ATOM 5593 C C . LEU B 1 256 ? -2.188 6.309 25.219 1 98.31 256 LEU B C 1
ATOM 5595 O O . LEU B 1 256 ? -3.342 6.559 25.578 1 98.31 256 LEU B O 1
ATOM 5599 N N . ALA B 1 257 ? -1.884 5.289 24.484 1 98 257 ALA B N 1
ATOM 5600 C CA . ALA B 1 257 ? -2.904 4.371 23.969 1 98 257 ALA B CA 1
ATOM 5601 C C . ALA B 1 257 ? -3.605 3.646 25.125 1 98 257 ALA B C 1
ATOM 5603 O O . ALA B 1 257 ? -4.809 3.387 25.047 1 98 257 ALA B O 1
ATOM 5604 N N . ILE B 1 258 ? -2.873 3.34 26.141 1 96.75 258 ILE B N 1
ATOM 5605 C CA . ILE B 1 258 ? -3.41 2.588 27.266 1 96.75 258 ILE B CA 1
ATOM 5606 C C . ILE B 1 258 ? -4.156 3.531 28.219 1 96.75 258 ILE B C 1
ATOM 5608 O O . ILE B 1 258 ? -5.281 3.244 28.625 1 96.75 258 ILE B O 1
ATOM 5612 N N . LEU B 1 259 ? -3.586 4.703 28.516 1 97.12 259 LEU B N 1
ATOM 5613 C CA . LEU B 1 259 ? -4.121 5.605 29.531 1 97.12 259 LEU B CA 1
ATOM 5614 C C . LEU B 1 259 ? -5.25 6.457 28.953 1 97.12 259 LEU B C 1
ATOM 5616 O O . LEU B 1 259 ? -6.148 6.875 29.688 1 97.12 259 LEU B O 1
ATOM 5620 N N . HIS B 1 260 ? -5.152 6.727 27.641 1 96.44 260 HIS B N 1
ATOM 5621 C CA . HIS B 1 260 ? -6.148 7.562 26.984 1 96.44 260 HIS B CA 1
ATOM 5622 C C . HIS B 1 260 ? -6.609 6.938 25.672 1 96.44 260 HIS B C 1
ATOM 5624 O O . HIS B 1 260 ? -6.367 7.492 24.594 1 96.44 260 HIS B O 1
ATOM 5630 N N . PRO B 1 261 ? -7.363 5.879 25.734 1 94.56 261 PRO B N 1
ATOM 5631 C CA . PRO B 1 261 ? -7.848 5.277 24.484 1 94.56 261 PRO B CA 1
ATOM 5632 C C . PRO B 1 261 ? -8.719 6.23 23.672 1 94.56 261 PRO B C 1
ATOM 5634 O O . PRO B 1 261 ? -9.43 7.062 24.234 1 94.56 261 PRO B O 1
ATOM 5637 N N . PRO B 1 262 ? -8.594 6.152 22.359 1 93.75 262 PRO B N 1
ATOM 5638 C CA . PRO B 1 262 ? -9.398 7.047 21.531 1 93.75 262 PRO B CA 1
ATOM 5639 C C . PRO B 1 262 ? -10.898 6.801 21.672 1 93.75 262 PRO B C 1
ATOM 5641 O O . PRO B 1 262 ? -11.328 5.652 21.812 1 93.75 262 PRO B O 1
ATOM 5644 N N . GLY B 1 263 ? -11.641 7.863 21.578 1 91.75 263 GLY B N 1
ATOM 5645 C CA . GLY B 1 263 ? -13.094 7.75 21.656 1 91.75 263 GLY B CA 1
ATOM 5646 C C . GLY B 1 263 ? -13.727 7.461 20.297 1 91.75 263 GLY B C 1
ATOM 5647 O O . GLY B 1 263 ? -13.055 7.484 19.266 1 91.75 263 GLY B O 1
ATOM 5648 N N . LEU B 1 264 ? -14.992 7.023 20.344 1 92.62 264 LEU B N 1
ATOM 5649 C CA . LEU B 1 264 ? -15.859 6.84 19.172 1 92.62 264 LEU B CA 1
ATOM 5650 C C . LEU B 1 264 ? -17.219 7.488 19.406 1 92.62 264 LEU B C 1
ATOM 5652 O O . LEU B 1 264 ? -17.984 7.055 20.266 1 92.62 264 LEU B O 1
ATOM 5656 N N . GLU B 1 265 ? -17.406 8.523 18.672 1 90.25 265 GLU B N 1
ATOM 5657 C CA . GLU B 1 265 ? -18.703 9.195 18.828 1 90.25 265 GLU B CA 1
ATOM 5658 C C . GLU B 1 265 ? -19.828 8.391 18.172 1 90.25 265 GLU B C 1
ATOM 5660 O O . GLU B 1 265 ? -19.594 7.305 17.656 1 90.25 265 GLU B O 1
ATOM 5665 N N . SER B 1 266 ? -21.016 8.93 18.281 1 88 266 SER B N 1
ATOM 5666 C CA . SER B 1 266 ? -22.172 8.227 17.734 1 88 266 SER B CA 1
ATOM 5667 C C . SER B 1 266 ? -22.094 8.125 16.219 1 88 266 SER B C 1
ATOM 5669 O O . SER B 1 266 ? -21.328 8.844 15.586 1 88 266 SER B O 1
ATOM 5671 N N . VAL B 1 267 ? -22.844 7.164 15.797 1 87.88 267 VAL B N 1
ATOM 5672 C CA . VAL B 1 267 ? -22.922 6.961 14.352 1 87.88 267 VAL B CA 1
ATOM 5673 C C . VAL B 1 267 ? -23.281 8.273 13.664 1 87.88 267 VAL B C 1
ATOM 5675 O O . VAL B 1 267 ? -24.141 9.016 14.148 1 87.88 267 VAL B O 1
ATOM 5678 N N . ALA B 1 268 ? -22.641 8.461 12.594 1 85.5 268 ALA B N 1
ATOM 5679 C CA . ALA B 1 268 ? -22.875 9.688 11.836 1 85.5 268 ALA B CA 1
ATOM 5680 C C . ALA B 1 268 ? -24.359 9.852 11.508 1 85.5 268 ALA B C 1
ATOM 5682 O O . ALA B 1 268 ? -25 8.914 11.016 1 85.5 268 ALA B O 1
ATOM 5683 N N . ASN B 1 269 ? -24.859 10.969 11.93 1 75.81 269 ASN B N 1
ATOM 5684 C CA . ASN B 1 269 ? -26.234 11.359 11.602 1 75.81 269 ASN B CA 1
ATOM 5685 C C . ASN B 1 269 ? -26.266 12.617 10.734 1 75.81 269 ASN B C 1
ATOM 5687 O O . ASN B 1 269 ? -26.109 13.727 11.234 1 75.81 269 ASN B O 1
ATOM 5691 N N . PRO B 1 270 ? -26.469 12.289 9.438 1 70.56 270 PRO B N 1
ATOM 5692 C CA . PRO B 1 270 ? -26.438 13.414 8.5 1 70.56 270 PRO B CA 1
ATOM 5693 C C . PRO B 1 270 ? -27.469 14.484 8.828 1 70.56 270 PRO B C 1
ATOM 5695 O O . PRO B 1 270 ? -27.344 15.633 8.391 1 70.56 270 PRO B O 1
ATOM 5698 N N . SER B 1 271 ? -28.422 14.055 9.719 1 61.31 271 SER B N 1
ATOM 5699 C CA . SER B 1 271 ? -29.516 14.984 10.031 1 61.31 271 SER B CA 1
ATOM 5700 C C . SER B 1 271 ? -29.219 15.758 11.312 1 61.31 271 SER B C 1
ATOM 5702 O O . SER B 1 271 ? -29.953 16.688 11.656 1 61.31 271 SER B O 1
ATOM 5704 N N . ASN B 1 272 ? -28.125 15.375 12.078 1 66.75 272 ASN B N 1
ATOM 5705 C CA . ASN B 1 272 ? -27.75 16.062 13.312 1 66.75 272 ASN B CA 1
ATOM 5706 C C . ASN B 1 272 ? -27.062 17.391 13.023 1 66.75 272 ASN B C 1
ATOM 5708 O O . ASN B 1 272 ? -25.859 17.531 13.234 1 66.75 272 ASN B O 1
ATOM 5712 N N . ALA B 1 273 ? -27.797 18.328 12.664 1 50.78 273 ALA B N 1
ATOM 5713 C CA . ALA B 1 273 ? -27.281 19.641 12.258 1 50.78 273 ALA B CA 1
ATOM 5714 C C . ALA B 1 273 ? -26.734 20.406 13.461 1 50.78 273 ALA B C 1
ATOM 5716 O O . ALA B 1 273 ? -25.984 21.375 13.297 1 50.78 273 ALA B O 1
ATOM 5717 N N . ALA B 1 274 ? -27.047 19.906 14.625 1 56.03 274 ALA B N 1
ATOM 5718 C CA . ALA B 1 274 ? -26.609 20.578 15.844 1 56.03 274 ALA B CA 1
ATOM 5719 C C . ALA B 1 274 ? -25.203 20.156 16.25 1 56.03 274 ALA B C 1
ATOM 5721 O O . ALA B 1 274 ? -24.594 20.766 17.125 1 56.03 274 ALA B O 1
ATOM 5722 N N . TYR B 1 275 ? -24.656 19.219 15.469 1 70.31 275 TYR B N 1
ATOM 5723 C CA . TYR B 1 275 ? -23.328 18.734 15.844 1 70.31 275 TYR B CA 1
ATOM 5724 C C . TYR B 1 275 ? -22.266 19.781 15.508 1 70.31 275 TYR B C 1
ATOM 5726 O O . TYR B 1 275 ? -22.281 20.359 14.414 1 70.31 275 TYR B O 1
ATOM 5734 N N . ASN B 1 276 ? -21.422 20.156 16.484 1 66.38 276 ASN B N 1
ATOM 5735 C CA . ASN B 1 276 ? -20.297 21.062 16.281 1 66.38 276 ASN B CA 1
ATOM 5736 C C . ASN B 1 276 ? -19.016 20.312 15.977 1 66.38 276 ASN B C 1
ATOM 5738 O O . ASN B 1 276 ? -18.391 19.75 16.875 1 66.38 276 ASN B O 1
ATOM 5742 N N . PRO B 1 277 ? -18.719 20.375 14.688 1 73.44 277 PRO B N 1
ATOM 5743 C CA . PRO B 1 277 ? -17.5 19.641 14.336 1 73.44 277 PRO B CA 1
ATOM 5744 C C . PRO B 1 277 ? -16.234 20.312 14.867 1 73.44 277 PRO B C 1
ATOM 5746 O O . PRO B 1 277 ? -16.109 21.531 14.789 1 73.44 277 PRO B O 1
ATOM 5749 N N . THR B 1 278 ? -15.477 19.641 15.602 1 76.94 278 THR B N 1
ATOM 5750 C CA . THR B 1 278 ? -14.164 20.094 16.047 1 76.94 278 THR B CA 1
ATOM 5751 C C . THR B 1 278 ? -13.055 19.344 15.32 1 76.94 278 THR B C 1
ATOM 5753 O O . THR B 1 278 ? -13.062 18.109 15.289 1 76.94 278 THR B O 1
ATOM 5756 N N . PRO B 1 279 ? -12.211 20.094 14.719 1 81.81 279 PRO B N 1
ATOM 5757 C CA . PRO B 1 279 ? -11.109 19.406 14.047 1 81.81 279 PRO B CA 1
ATOM 5758 C C . PRO B 1 279 ? -10.117 18.781 15.031 1 81.81 279 PRO B C 1
ATOM 5760 O O . PRO B 1 279 ? -10.242 18.984 16.25 1 81.81 279 PRO B O 1
ATOM 5763 N N . ALA B 1 280 ? -9.242 17.984 14.477 1 87 280 ALA B N 1
ATOM 5764 C CA . ALA B 1 280 ? -8.102 17.531 15.273 1 87 280 ALA B CA 1
ATOM 5765 C C . ALA B 1 280 ? -7.238 18.703 15.711 1 87 280 ALA B C 1
ATOM 5767 O O . ALA B 1 280 ? -7.191 19.734 15.039 1 87 280 ALA B O 1
ATOM 5768 N N . TRP B 1 281 ? -6.512 18.531 16.719 1 88.69 281 TRP B N 1
ATOM 5769 C CA . TRP B 1 281 ? -5.812 19.641 17.375 1 88.69 281 TRP B CA 1
ATOM 5770 C C . TRP B 1 281 ? -4.816 20.281 16.406 1 88.69 281 TRP B C 1
ATOM 5772 O O . TRP B 1 281 ? -4.613 21.5 16.453 1 88.69 281 TRP B O 1
ATOM 5782 N N . TYR B 1 282 ? -4.238 19.484 15.57 1 89.62 282 TYR B N 1
ATOM 5783 C CA . TYR B 1 282 ? -3.219 20.031 14.68 1 89.62 282 TYR B CA 1
ATOM 5784 C C . TYR B 1 282 ? -3.855 20.766 13.508 1 89.62 282 TYR B C 1
ATOM 5786 O O . TYR B 1 282 ? -3.154 21.344 12.672 1 89.62 282 TYR B O 1
ATOM 5794 N N . PHE B 1 283 ? -5.18 20.812 13.469 1 86.62 283 PHE B N 1
ATOM 5795 C CA . PHE B 1 283 ? -5.883 21.609 12.469 1 86.62 283 PHE B CA 1
ATOM 5796 C C . PHE B 1 283 ? -6.629 22.766 13.125 1 86.62 283 PHE B C 1
ATOM 5798 O O . PHE B 1 283 ? -7.242 23.594 12.445 1 86.62 283 PHE B O 1
ATOM 5805 N N . ASP B 1 284 ? -6.555 22.906 14.422 1 86.25 284 ASP B N 1
ATOM 5806 C CA . ASP B 1 284 ? -7.293 23.922 15.156 1 86.25 284 ASP B CA 1
ATOM 5807 C C . ASP B 1 284 ? -6.891 25.328 14.711 1 86.25 284 ASP B C 1
ATOM 5809 O O . ASP B 1 284 ? -7.75 26.172 14.484 1 86.25 284 ASP B O 1
ATOM 5813 N N . TRP B 1 285 ? -5.641 25.516 14.617 1 84.38 285 TRP B N 1
ATOM 5814 C CA . TRP B 1 285 ? -5.168 26.859 14.297 1 84.38 285 TRP B CA 1
ATOM 5815 C C . TRP B 1 285 ? -5.633 27.281 12.914 1 84.38 285 TRP B C 1
ATOM 5817 O O . TRP B 1 285 ? -5.98 28.453 12.695 1 84.38 285 TRP B O 1
ATOM 5827 N N . ILE B 1 286 ? -5.641 26.359 11.992 1 78.94 286 ILE B N 1
ATOM 5828 C CA . ILE B 1 286 ? -6.074 26.688 10.641 1 78.94 286 ILE B CA 1
ATOM 5829 C C . ILE B 1 286 ? -7.586 26.922 10.625 1 78.94 286 ILE B C 1
ATOM 5831 O O . ILE B 1 286 ? -8.086 27.781 9.898 1 78.94 286 ILE B O 1
ATOM 5835 N N . PHE B 1 287 ? -8.266 26.172 11.375 1 76.06 287 PHE B N 1
ATOM 5836 C CA . PHE B 1 287 ? -9.711 26.312 11.5 1 76.06 287 PHE B CA 1
ATOM 5837 C C . PHE B 1 287 ? -10.062 27.688 12.07 1 76.06 287 PHE B C 1
ATOM 5839 O O . PHE B 1 287 ? -10.992 28.344 11.594 1 76.06 287 PHE B O 1
ATOM 5846 N N . GLU B 1 288 ? -9.344 28.047 13.047 1 77.81 288 GLU B N 1
ATOM 5847 C CA . GLU B 1 288 ? -9.578 29.359 13.648 1 77.81 288 GLU B CA 1
ATOM 5848 C C . GLU B 1 288 ? -9.242 30.484 12.68 1 77.81 288 GLU B C 1
ATOM 5850 O O . GLU B 1 288 ? -9.953 31.484 12.602 1 77.81 288 GLU B O 1
ATOM 5855 N N . LEU B 1 289 ? -8.234 30.312 12.055 1 75.44 289 LEU B N 1
ATOM 5856 C CA . LEU B 1 289 ? -7.816 31.312 11.078 1 75.44 289 LEU B CA 1
ATOM 5857 C C . LEU B 1 289 ? -8.875 31.484 9.992 1 75.44 289 LEU B C 1
ATOM 5859 O O . LEU B 1 289 ? -9.109 32.594 9.523 1 75.44 289 LEU B O 1
ATOM 5863 N N . LEU B 1 290 ? -9.523 30.453 9.641 1 68.31 290 LEU B N 1
ATOM 5864 C CA . LEU B 1 290 ? -10.594 30.5 8.656 1 68.31 290 LEU B CA 1
ATOM 5865 C C . LEU B 1 290 ? -11.75 31.359 9.133 1 68.31 290 LEU B C 1
ATOM 5867 O O . LEU B 1 290 ? -12.438 31.984 8.328 1 68.31 290 LEU B O 1
ATOM 5871 N N . LYS B 1 291 ? -11.805 31.438 10.375 1 67.5 291 LYS B N 1
ATOM 5872 C CA . LYS B 1 291 ? -12.883 32.219 10.961 1 67.5 291 LYS B CA 1
ATOM 5873 C C . LYS B 1 291 ? -12.523 33.719 10.992 1 67.5 291 LYS B C 1
ATOM 5875 O O . LYS B 1 291 ? -13.398 34.562 10.961 1 67.5 291 LYS B O 1
ATOM 5880 N N . LEU B 1 292 ? -11.25 33.906 11.055 1 69.81 292 LEU B N 1
ATOM 5881 C CA . LEU B 1 292 ? -10.797 35.281 11.273 1 69.81 292 LEU B CA 1
ATOM 5882 C C . LEU B 1 292 ? -10.578 36 9.953 1 69.81 292 LEU B C 1
ATOM 5884 O O . LEU B 1 292 ? -10.727 37.219 9.875 1 69.81 292 LEU B O 1
ATOM 5888 N N . ILE B 1 293 ? -10.031 35.219 8.992 1 68.06 293 ILE B N 1
ATOM 5889 C CA . ILE B 1 293 ? -9.68 35.844 7.73 1 68.06 293 ILE B CA 1
ATOM 5890 C C . ILE B 1 293 ? -10.844 35.75 6.75 1 68.06 293 ILE B C 1
ATOM 5892 O O . ILE B 1 293 ? -11.32 34.625 6.457 1 68.06 293 ILE B O 1
ATOM 5896 N N . ARG B 1 294 ? -11.281 36.969 6.324 1 56.91 294 ARG B N 1
ATOM 5897 C CA . ARG B 1 294 ? -12.336 37.094 5.324 1 56.91 294 ARG B CA 1
ATOM 5898 C C . ARG B 1 294 ? -11.828 37.75 4.059 1 56.91 294 ARG B C 1
ATOM 5900 O O . ARG B 1 294 ? -11.031 38.688 4.133 1 56.91 294 ARG B O 1
ATOM 5907 N N . PRO B 1 295 ? -12.203 37.281 2.812 1 60.56 295 PRO B N 1
ATOM 5908 C CA . PRO B 1 295 ? -13.031 36.094 2.514 1 60.56 295 PRO B CA 1
ATOM 5909 C C . PRO B 1 295 ? -12.344 34.781 2.855 1 60.56 295 PRO B C 1
ATOM 5911 O O . PRO B 1 295 ? -11.109 34.719 2.904 1 60.56 295 PRO B O 1
ATOM 5914 N N . GLU B 1 296 ? -13.102 33.781 3.127 1 62.22 296 GLU B N 1
ATOM 5915 C CA . GLU B 1 296 ? -12.656 32.5 3.611 1 62.22 296 GLU B CA 1
ATOM 5916 C C . GLU B 1 296 ? -11.57 31.906 2.709 1 62.22 296 GLU B C 1
ATOM 5918 O O . GLU B 1 296 ? -10.688 31.188 3.18 1 62.22 296 GLU B O 1
ATOM 5923 N N . ILE B 1 297 ? -11.594 32.344 1.527 1 68.75 297 ILE B N 1
ATOM 5924 C CA . ILE B 1 297 ? -10.656 31.797 0.557 1 68.75 297 ILE B CA 1
ATOM 5925 C C . ILE B 1 297 ? -9.227 32.188 0.931 1 68.75 297 ILE B C 1
ATOM 5927 O O . ILE B 1 297 ? -8.289 31.406 0.732 1 68.75 297 ILE B O 1
ATOM 5931 N N . VAL B 1 298 ? -9.102 33.344 1.484 1 69.12 298 VAL B N 1
ATOM 5932 C CA . VAL B 1 298 ? -7.781 33.844 1.854 1 69.12 298 VAL B CA 1
ATOM 5933 C C . VAL B 1 298 ? -7.238 33.031 3.029 1 69.12 298 VAL B C 1
ATOM 5935 O O . VAL B 1 298 ? -6.055 32.688 3.064 1 69.12 298 VAL B O 1
ATOM 5938 N N . GLY B 1 299 ? -8.094 32.688 3.869 1 65.69 299 GLY B N 1
ATOM 5939 C CA . GLY B 1 299 ? -7.676 31.906 5.027 1 65.69 299 GLY B CA 1
ATOM 5940 C C . GLY B 1 299 ? -7.426 30.438 4.715 1 65.69 299 GLY B C 1
ATOM 5941 O O . GLY B 1 299 ? -6.406 29.875 5.117 1 65.69 299 GLY B O 1
ATOM 5942 N N . VAL B 1 300 ? -8.297 29.953 3.936 1 67.62 300 VAL B N 1
ATOM 5943 C CA . VAL B 1 300 ? -8.289 28.516 3.729 1 67.62 300 VAL B CA 1
ATOM 5944 C C . VAL B 1 300 ? -7.23 28.141 2.695 1 67.62 300 VAL B C 1
ATOM 5946 O O . VAL B 1 300 ? -6.508 27.156 2.865 1 67.62 300 VAL B O 1
ATOM 5949 N N . VAL B 1 301 ? -7.129 28.875 1.705 1 74.5 301 VAL B N 1
ATOM 5950 C CA . VAL B 1 301 ? -6.223 28.531 0.613 1 74.5 301 VAL B CA 1
ATOM 5951 C C . VAL B 1 301 ? -5.004 29.453 0.644 1 74.5 301 VAL B C 1
ATOM 5953 O O . VAL B 1 301 ? -3.871 29 0.469 1 74.5 301 VAL B O 1
ATOM 5956 N N . GLY B 1 302 ? -5.289 30.688 0.899 1 76.94 302 GLY B N 1
ATOM 5957 C CA . GLY B 1 302 ? -4.223 31.672 0.834 1 76.94 302 GLY B CA 1
ATOM 5958 C C . GLY B 1 302 ? -3.094 31.391 1.81 1 76.94 302 GLY B C 1
ATOM 5959 O O . GLY B 1 302 ? -1.926 31.344 1.417 1 76.94 302 GLY B O 1
ATOM 5960 N N . LEU B 1 303 ? -3.396 31.172 2.984 1 77.12 303 LEU B N 1
ATOM 5961 C CA . LEU B 1 303 ? -2.367 31.016 4.008 1 77.12 303 LEU B CA 1
ATOM 5962 C C . LEU B 1 303 ? -1.581 29.734 3.797 1 77.12 303 LEU B C 1
ATOM 5964 O O . LEU B 1 303 ? -0.348 29.75 3.779 1 77.12 303 LEU B O 1
ATOM 5968 N N . PRO B 1 304 ? -2.27 28.609 3.656 1 79.38 304 PRO B N 1
ATOM 5969 C CA . PRO B 1 304 ? -1.495 27.391 3.393 1 79.38 304 PRO B CA 1
ATOM 5970 C C . PRO B 1 304 ? -0.612 27.5 2.152 1 79.38 304 PRO B C 1
ATOM 5972 O O . PRO B 1 304 ? 0.517 27.016 2.145 1 79.38 304 PRO B O 1
ATOM 5975 N N . VAL B 1 305 ? -1.103 28.125 1.179 1 82.75 305 VAL B N 1
ATOM 5976 C CA . VAL B 1 305 ? -0.316 28.328 -0.035 1 82.75 305 VAL B CA 1
ATOM 5977 C C . VAL B 1 305 ? 0.886 29.219 0.267 1 82.75 305 VAL B C 1
ATOM 5979 O O . VAL B 1 305 ? 1.998 28.953 -0.193 1 82.75 305 VAL B O 1
ATOM 5982 N N . LEU B 1 306 ? 0.619 30.25 0.988 1 85.06 306 LEU B N 1
ATOM 5983 C CA . LEU B 1 306 ? 1.708 31.141 1.373 1 85.06 306 LEU B CA 1
ATOM 5984 C C . LEU B 1 306 ? 2.77 30.375 2.168 1 85.06 306 LEU B C 1
ATOM 5986 O O . LEU B 1 306 ? 3.967 30.531 1.915 1 85.06 306 LEU B O 1
ATOM 5990 N N . ILE B 1 307 ? 2.352 29.594 3.09 1 84.75 307 ILE B N 1
ATOM 5991 C CA . ILE B 1 307 ? 3.275 28.797 3.893 1 84.75 307 ILE B CA 1
ATOM 5992 C C . ILE B 1 307 ? 4.074 27.859 2.986 1 84.75 307 ILE B C 1
ATOM 5994 O O . ILE B 1 307 ? 5.301 27.766 3.109 1 84.75 307 ILE B O 1
ATOM 5998 N N . ALA B 1 308 ? 3.418 27.266 2.059 1 89.44 308 ALA B N 1
ATOM 5999 C CA . ALA B 1 308 ? 4.078 26.359 1.126 1 89.44 308 ALA B CA 1
ATOM 6000 C C . ALA B 1 308 ? 5.105 27.094 0.273 1 89.44 308 ALA B C 1
ATOM 6002 O O . ALA B 1 308 ? 6.227 26.609 0.091 1 89.44 308 ALA B O 1
ATOM 6003 N N . VAL B 1 309 ? 4.754 28.219 -0.193 1 92 309 VAL B N 1
ATOM 6004 C CA . VAL B 1 309 ? 5.633 29.016 -1.042 1 92 309 VAL B CA 1
ATOM 6005 C C . VAL B 1 309 ? 6.875 29.422 -0.255 1 92 309 VAL B C 1
ATOM 6007 O O . VAL B 1 309 ? 8 29.312 -0.754 1 92 309 VAL B O 1
ATOM 6010 N N . VAL B 1 310 ? 6.648 29.828 0.935 1 91.69 310 VAL B N 1
ATOM 6011 C CA . VAL B 1 310 ? 7.77 30.25 1.774 1 91.69 310 VAL B CA 1
ATOM 6012 C C . VAL B 1 310 ? 8.695 29.047 2.023 1 91.69 310 VAL B C 1
ATOM 6014 O O . VAL B 1 310 ? 9.914 29.172 1.885 1 91.69 310 VAL B O 1
ATOM 6017 N N . LEU B 1 311 ? 8.141 27.938 2.311 1 94.69 311 LEU B N 1
ATOM 6018 C CA . LEU B 1 311 ? 8.945 26.75 2.584 1 94.69 311 LEU B CA 1
ATOM 6019 C C . LEU B 1 311 ? 9.695 26.297 1.332 1 94.69 311 LEU B C 1
ATOM 6021 O O . LEU B 1 311 ? 10.867 25.922 1.406 1 94.69 311 LEU B O 1
ATOM 6025 N N . ILE B 1 312 ? 9.062 26.406 0.205 1 95.69 312 ILE B N 1
ATOM 6026 C CA . ILE B 1 312 ? 9.648 25.922 -1.043 1 95.69 312 ILE B CA 1
ATOM 6027 C C . ILE B 1 312 ? 10.789 26.844 -1.47 1 95.69 312 ILE B C 1
ATOM 6029 O O . ILE B 1 312 ? 11.828 26.375 -1.943 1 95.69 312 ILE B O 1
ATOM 6033 N N . PHE B 1 313 ? 10.727 28.141 -1.229 1 95.38 313 PHE B N 1
ATOM 6034 C CA . PHE B 1 313 ? 11.703 29.078 -1.766 1 95.38 313 PHE B CA 1
ATOM 6035 C C . PHE B 1 313 ? 12.734 29.453 -0.706 1 95.38 313 PHE B C 1
ATOM 6037 O O . PHE B 1 313 ? 13.727 30.109 -1.006 1 95.38 313 PHE B O 1
ATOM 6044 N N . LEU B 1 314 ? 12.547 29.047 0.458 1 94.56 314 LEU B N 1
ATOM 6045 C CA . LEU B 1 314 ? 13.406 29.391 1.586 1 94.56 314 LEU B CA 1
ATOM 6046 C C . LEU B 1 314 ? 14.867 29.078 1.275 1 94.56 314 LEU B C 1
ATOM 6048 O O . LEU B 1 314 ? 15.734 29.938 1.427 1 94.56 314 LEU B O 1
ATOM 6052 N N . PRO B 1 315 ? 15.211 27.875 0.77 1 93.62 315 PRO B N 1
ATOM 6053 C CA . PRO B 1 315 ? 16.625 27.578 0.533 1 93.62 315 PRO B CA 1
ATOM 6054 C C . PRO B 1 315 ? 17.234 28.438 -0.569 1 93.62 315 PRO B C 1
ATOM 6056 O O . PRO B 1 315 ? 18.453 28.625 -0.614 1 93.62 315 PRO B O 1
ATOM 6059 N N . PHE B 1 316 ? 16.391 29 -1.363 1 92.69 316 PHE B N 1
ATOM 6060 C CA . PHE B 1 316 ? 16.891 29.75 -2.506 1 92.69 316 PHE B CA 1
ATOM 6061 C C . PHE B 1 316 ? 17 31.234 -2.172 1 92.69 316 PHE B C 1
ATOM 6063 O O . PHE B 1 316 ? 17.656 32 -2.883 1 92.69 316 PHE B O 1
ATOM 6070 N N . ILE B 1 317 ? 16.438 31.625 -1.107 1 92.75 317 ILE B N 1
ATOM 6071 C CA . ILE B 1 317 ? 16.484 33.031 -0.666 1 92.75 317 ILE B CA 1
ATOM 6072 C C . ILE B 1 317 ? 17.547 33.156 0.421 1 92.75 317 ILE B C 1
ATOM 6074 O O . ILE B 1 317 ? 18.359 34.094 0.381 1 92.75 317 ILE B O 1
ATOM 6078 N N . ASP B 1 318 ? 17.5 32.312 1.377 1 92.44 318 ASP B N 1
ATOM 6079 C CA . ASP B 1 318 ? 18.5 32.312 2.447 1 92.44 318 ASP B CA 1
ATOM 6080 C C . ASP B 1 318 ? 19.781 31.594 2.016 1 92.44 318 ASP B C 1
ATOM 6082 O O . ASP B 1 318 ? 20 30.438 2.377 1 92.44 318 ASP B O 1
ATOM 6086 N N . LYS B 1 319 ? 20.703 32.312 1.444 1 90.94 319 LYS B N 1
ATOM 6087 C CA . LYS B 1 319 ? 21.906 31.719 0.877 1 90.94 319 LYS B CA 1
ATOM 6088 C C . LYS B 1 319 ? 23.125 32 1.758 1 90.94 319 LYS B C 1
ATOM 6090 O O . LYS B 1 319 ? 24.219 31.516 1.474 1 90.94 319 LYS B O 1
ATOM 6095 N N . LYS B 1 320 ? 22.953 32.688 2.812 1 91.06 320 LYS B N 1
ATOM 6096 C CA . LYS B 1 320 ? 24.078 32.969 3.703 1 91.06 320 LYS B CA 1
ATOM 6097 C C . LYS B 1 320 ? 24.594 31.672 4.34 1 91.06 320 LYS B C 1
ATOM 6099 O O . LYS B 1 320 ? 23.797 30.812 4.73 1 91.06 320 LYS B O 1
ATOM 6104 N N . PRO B 1 321 ? 25.828 31.547 4.504 1 89.19 321 PRO B N 1
ATOM 6105 C CA . PRO B 1 321 ? 26.406 30.297 4.996 1 89.19 321 PRO B CA 1
ATOM 6106 C C . PRO B 1 321 ? 26.234 30.125 6.504 1 89.19 321 PRO B C 1
ATOM 6108 O O . PRO B 1 321 ? 26.438 29.016 7.023 1 89.19 321 PRO B O 1
ATOM 6111 N N . VAL B 1 322 ? 25.875 31.156 7.16 1 91.19 322 VAL B N 1
ATOM 6112 C CA . VAL B 1 322 ? 25.75 31.078 8.609 1 91.19 322 VAL B CA 1
ATOM 6113 C C . VAL B 1 322 ? 24.609 30.141 8.992 1 91.19 322 VAL B C 1
ATOM 6115 O O . VAL B 1 322 ? 23.484 30.266 8.484 1 91.19 322 VAL B O 1
ATOM 6118 N N . ARG B 1 323 ? 24.859 29.172 9.938 1 93.06 323 ARG B N 1
ATOM 6119 C CA . ARG B 1 323 ? 23.875 28.172 10.297 1 93.06 323 ARG B CA 1
ATOM 6120 C C . ARG B 1 323 ? 23.406 28.344 11.742 1 93.06 323 ARG B C 1
ATOM 6122 O O . ARG B 1 323 ? 22.312 27.922 12.102 1 93.06 323 ARG B O 1
ATOM 6129 N N . SER B 1 324 ? 24.188 28.984 12.562 1 93.12 324 SER B N 1
ATOM 6130 C CA . SER B 1 324 ? 23.875 29.141 13.984 1 93.12 324 SER B CA 1
ATOM 6131 C C . SER B 1 324 ? 22.594 29.953 14.18 1 93.12 324 SER B C 1
ATOM 6133 O O . SER B 1 324 ? 22.469 31.062 13.664 1 93.12 324 SER B O 1
ATOM 6135 N N . PRO B 1 325 ? 21.656 29.406 14.984 1 94.44 325 PRO B N 1
ATOM 6136 C CA . PRO B 1 325 ? 20.422 30.141 15.258 1 94.44 325 PRO B CA 1
ATOM 6137 C C . PRO B 1 325 ? 20.672 31.453 16 1 94.44 325 PRO B C 1
ATOM 6139 O O . PRO B 1 325 ? 19.891 32.406 15.867 1 94.44 325 PRO B O 1
ATOM 6142 N N . PHE B 1 326 ? 21.797 31.531 16.656 1 92.75 326 PHE B N 1
ATOM 6143 C CA . PHE B 1 326 ? 22.109 32.719 17.453 1 92.75 326 PHE B CA 1
ATOM 6144 C C . PHE B 1 326 ? 22.531 33.875 16.562 1 92.75 326 PHE B C 1
ATOM 6146 O O . PHE B 1 326 ? 22.516 35.031 16.984 1 92.75 326 PHE B O 1
ATOM 6153 N N . ARG B 1 327 ? 22.922 33.656 15.391 1 93.94 327 ARG B N 1
ATOM 6154 C CA . ARG B 1 327 ? 23.328 34.688 14.445 1 93.94 327 ARG B CA 1
ATOM 6155 C C . ARG B 1 327 ? 22.281 34.844 13.336 1 93.94 327 ARG B C 1
ATOM 6157 O O . ARG B 1 327 ? 22.547 35.531 12.344 1 93.94 327 ARG B O 1
ATOM 6164 N N . ARG B 1 328 ? 21.188 34.156 13.523 1 94.25 328 ARG B N 1
ATOM 6165 C CA . ARG B 1 328 ? 20.078 34.25 12.586 1 94.25 328 ARG B CA 1
ATOM 6166 C C . ARG B 1 328 ? 18.781 34.656 13.289 1 94.25 328 ARG B C 1
ATOM 6168 O O . ARG B 1 328 ? 17.828 33.875 13.336 1 94.25 328 ARG B O 1
ATOM 6175 N N . PRO B 1 329 ? 18.734 35.844 13.703 1 93.69 329 PRO B N 1
ATOM 6176 C CA . PRO B 1 329 ? 17.609 36.281 14.523 1 93.69 329 PRO B CA 1
ATOM 6177 C C . PRO B 1 329 ? 16.281 36.219 13.758 1 93.69 329 PRO B C 1
ATOM 6179 O O . PRO B 1 329 ? 15.234 35.938 14.359 1 93.69 329 PRO B O 1
ATOM 6182 N N . PHE B 1 330 ? 16.281 36.469 12.5 1 92.31 330 PHE B N 1
ATOM 6183 C CA . PHE B 1 330 ? 15.031 36.406 11.742 1 92.31 330 PHE B CA 1
ATOM 6184 C C . PHE B 1 330 ? 14.461 35 11.742 1 92.31 330 PHE B C 1
ATOM 6186 O O . PHE B 1 330 ? 13.242 34.812 11.805 1 92.31 330 PHE B O 1
ATOM 6193 N N . ALA B 1 331 ? 15.273 34.031 11.641 1 93.44 331 ALA B N 1
ATOM 6194 C CA . ALA B 1 331 ? 14.828 32.625 11.68 1 93.44 331 ALA B CA 1
ATOM 6195 C C . ALA B 1 331 ? 14.227 32.281 13.039 1 93.44 331 ALA B C 1
ATOM 6197 O O . ALA B 1 331 ? 13.164 31.672 13.117 1 93.44 331 ALA B O 1
ATOM 6198 N N . VAL B 1 332 ? 14.859 32.719 14.062 1 95.88 332 VAL B N 1
ATOM 6199 C CA . VAL B 1 332 ? 14.398 32.438 15.422 1 95.88 332 VAL B CA 1
ATOM 6200 C C . VAL B 1 332 ? 13.102 33.156 15.703 1 95.88 332 VAL B C 1
ATOM 6202 O O . VAL B 1 332 ? 12.133 32.594 16.188 1 95.88 332 VAL B O 1
ATOM 6205 N N . LEU B 1 333 ? 13.055 34.406 15.312 1 95.25 333 LEU B N 1
ATOM 6206 C CA . LEU B 1 333 ? 11.875 35.25 15.578 1 95.25 333 LEU B CA 1
ATOM 6207 C C . LEU B 1 333 ? 10.68 34.75 14.766 1 95.25 333 LEU B C 1
ATOM 6209 O O . LEU B 1 333 ? 9.547 34.75 15.258 1 95.25 333 LEU B O 1
ATOM 6213 N N . SER B 1 334 ? 10.922 34.406 13.547 1 93.19 334 SER B N 1
ATOM 6214 C CA . SER B 1 334 ? 9.828 33.875 12.734 1 93.19 334 SER B CA 1
ATOM 6215 C C . SER B 1 334 ? 9.297 32.562 13.305 1 93.19 334 SER B C 1
ATOM 6217 O O . SER B 1 334 ? 8.086 32.312 13.289 1 93.19 334 SER B O 1
ATOM 6219 N N . THR B 1 335 ? 10.18 31.719 13.773 1 94 335 THR B N 1
ATOM 6220 C CA . THR B 1 335 ? 9.766 30.453 14.391 1 94 335 THR B CA 1
ATOM 6221 C C . THR B 1 335 ? 8.914 30.719 15.625 1 94 335 THR B C 1
ATOM 6223 O O . THR B 1 335 ? 7.84 30.125 15.781 1 94 335 THR B O 1
ATOM 6226 N N . LEU B 1 336 ? 9.383 31.609 16.469 1 95 336 LEU B N 1
ATOM 6227 C CA . LEU B 1 336 ? 8.633 31.938 17.672 1 95 336 LEU B CA 1
ATOM 6228 C C . LEU B 1 336 ? 7.281 32.562 17.328 1 95 336 LEU B C 1
ATOM 6230 O O . LEU B 1 336 ? 6.273 32.25 17.969 1 95 336 LEU B O 1
ATOM 6234 N N . PHE B 1 337 ? 7.293 33.344 16.359 1 93.75 337 PHE B N 1
ATOM 6235 C CA . PHE B 1 337 ? 6.051 33.969 15.922 1 93.75 337 PHE B CA 1
ATOM 6236 C C . PHE B 1 337 ? 5.062 32.938 15.43 1 93.75 337 PHE B C 1
ATOM 6238 O O . PHE B 1 337 ? 3.902 32.906 15.844 1 93.75 337 PHE B O 1
ATOM 6245 N N . VAL B 1 338 ? 5.457 32.031 14.562 1 90.62 338 VAL B N 1
ATOM 6246 C CA . VAL B 1 338 ? 4.586 31.031 13.961 1 90.62 338 VAL B CA 1
ATOM 6247 C C . VAL B 1 338 ? 4.082 30.078 15.047 1 90.62 338 VAL B C 1
ATOM 6249 O O . VAL B 1 338 ? 2.889 29.766 15.109 1 90.62 338 VAL B O 1
ATOM 6252 N N . LEU B 1 339 ? 4.945 29.641 15.922 1 93.56 339 LEU B N 1
ATOM 6253 C CA . LEU B 1 339 ? 4.547 28.703 16.969 1 93.56 339 LEU B CA 1
ATOM 6254 C C . LEU B 1 339 ? 3.574 29.359 17.953 1 93.56 339 LEU B C 1
ATOM 6256 O O . LEU B 1 339 ? 2.6 28.75 18.375 1 93.56 339 LEU B O 1
ATOM 6260 N N . THR B 1 340 ? 3.873 30.625 18.281 1 95.06 340 THR B N 1
ATOM 6261 C CA . THR B 1 340 ? 2.98 31.344 19.188 1 95.06 340 THR B CA 1
ATOM 6262 C C . THR B 1 340 ? 1.628 31.594 18.531 1 95.06 340 THR B C 1
ATOM 6264 O O . THR B 1 340 ? 0.582 31.422 19.156 1 95.06 340 THR B O 1
ATOM 6267 N N . ALA B 1 341 ? 1.659 31.969 17.312 1 90.38 341 ALA B N 1
ATOM 6268 C CA . ALA B 1 341 ? 0.412 32.188 16.578 1 90.38 341 ALA B CA 1
ATOM 6269 C C . ALA B 1 341 ? -0.402 30.891 16.516 1 90.38 341 ALA B C 1
ATOM 6271 O O . ALA B 1 341 ? -1.616 30.906 16.719 1 90.38 341 ALA B O 1
ATOM 6272 N N . MET B 1 342 ? 0.231 29.797 16.188 1 90.12 342 MET B N 1
ATOM 6273 C CA . MET B 1 342 ? -0.455 28.516 16.125 1 90.12 342 MET B CA 1
ATOM 6274 C C . MET B 1 342 ? -1.059 28.141 17.484 1 90.12 342 MET B C 1
ATOM 6276 O O . MET B 1 342 ? -2.188 27.656 17.547 1 90.12 342 MET B O 1
ATOM 6280 N N . LEU B 1 343 ? -0.31 28.406 18.516 1 93.38 343 LEU B N 1
ATOM 6281 C CA . LEU B 1 343 ? -0.787 28.094 19.859 1 93.38 343 LEU B CA 1
ATOM 6282 C C . LEU B 1 343 ? -1.979 28.969 20.219 1 93.38 343 LEU B C 1
ATOM 6284 O O . LEU B 1 343 ? -2.998 28.453 20.703 1 93.38 343 LEU B O 1
ATOM 6288 N N . VAL B 1 344 ? -1.872 30.266 19.984 1 92.44 344 VAL B N 1
ATOM 6289 C CA . VAL B 1 344 ? -2.932 31.219 20.328 1 92.44 344 VAL B CA 1
ATOM 6290 C C . VAL B 1 344 ? -4.188 30.891 19.531 1 92.44 344 VAL B C 1
ATOM 6292 O O . VAL B 1 344 ? -5.285 30.812 20.094 1 92.44 344 VAL B O 1
ATOM 6295 N N . LEU B 1 345 ? -4.016 30.703 18.266 1 87.38 345 LEU B N 1
ATOM 6296 C CA . LEU B 1 345 ? -5.156 30.391 17.406 1 87.38 345 LEU B CA 1
ATOM 6297 C C . LEU B 1 345 ? -5.797 29.062 17.812 1 87.38 345 LEU B C 1
ATOM 6299 O O . LEU B 1 345 ? -7.02 28.922 17.797 1 87.38 345 LEU B O 1
ATOM 6303 N N . SER B 1 346 ? -4.969 28.109 18.172 1 90.56 346 SER B N 1
ATOM 6304 C CA . SER B 1 346 ? -5.492 26.812 18.609 1 90.56 346 SER B CA 1
ATOM 6305 C C . SER B 1 346 ? -6.293 26.953 19.906 1 90.56 346 SER B C 1
ATOM 6307 O O . SER B 1 346 ? -7.355 26.344 20.047 1 90.56 346 SER B O 1
ATOM 6309 N N . LEU B 1 347 ? -5.828 27.734 20.844 1 88.81 347 LEU B N 1
ATOM 6310 C CA . LEU B 1 347 ? -6.539 27.969 22.094 1 88.81 347 LEU B CA 1
ATOM 6311 C C . LEU B 1 347 ? -7.844 28.734 21.844 1 88.81 347 LEU B C 1
ATOM 6313 O O . LEU B 1 347 ? -8.867 28.438 22.469 1 88.81 347 LEU B O 1
ATOM 6317 N N . MET B 1 348 ? -7.805 29.656 20.953 1 84.19 348 MET B N 1
ATOM 6318 C CA . MET B 1 348 ? -9.016 30.375 20.578 1 84.19 348 MET B CA 1
ATOM 6319 C C . MET B 1 348 ? -10.047 29.453 19.953 1 84.19 348 MET B C 1
ATOM 6321 O O . MET B 1 348 ? -11.242 29.562 20.25 1 84.19 348 MET B O 1
ATOM 6325 N N . ALA B 1 349 ? -9.57 28.609 19.062 1 81.44 349 ALA B N 1
ATOM 6326 C CA . ALA B 1 349 ? -10.461 27.641 18.422 1 81.44 349 ALA B CA 1
ATOM 6327 C C . ALA B 1 349 ? -11.148 26.75 19.469 1 81.44 349 ALA B C 1
ATOM 6329 O O . ALA B 1 349 ? -12.359 26.531 19.406 1 81.44 349 ALA B O 1
ATOM 6330 N N . GLU B 1 350 ? -1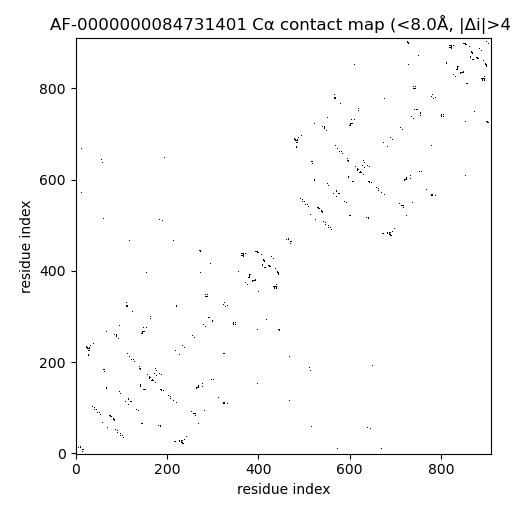0.445 26.234 20.406 1 80.12 350 GLU B N 1
ATOM 6331 C CA . GLU B 1 350 ? -10.961 25.359 21.438 1 80.12 350 GLU B CA 1
ATOM 6332 C C . GLU B 1 350 ? -11.984 26.078 22.312 1 80.12 350 GLU B C 1
ATOM 6334 O O . GLU B 1 350 ? -12.961 25.469 22.766 1 80.12 350 GLU B O 1
ATOM 6339 N N . ASN B 1 351 ? -11.781 27.312 22.531 1 73.19 351 ASN B N 1
ATOM 6340 C CA . ASN B 1 351 ? -12.711 28.094 23.344 1 73.19 351 ASN B CA 1
ATOM 6341 C C . ASN B 1 351 ? -13.969 28.453 22.562 1 73.19 351 ASN B C 1
ATOM 6343 O O . ASN B 1 351 ? -15.031 28.672 23.141 1 73.19 351 ASN B O 1
ATOM 6347 N N . GLY B 1 352 ? -13.922 28.547 21.266 1 61.41 352 GLY B N 1
ATOM 6348 C CA . GLY B 1 352 ? -15.039 28.891 20.406 1 61.41 352 GLY B CA 1
ATOM 6349 C C . GLY B 1 352 ? -15.922 27.703 20.078 1 61.41 352 GLY B C 1
ATOM 6350 O O . GLY B 1 352 ? -17.078 27.859 19.672 1 61.41 352 GLY B O 1
ATOM 6351 N N . TYR B 1 353 ? -15.461 26.406 19.906 1 55.16 353 TYR B N 1
ATOM 6352 C CA . TYR B 1 353 ? -16.234 25.219 19.578 1 55.16 353 TYR B CA 1
ATOM 6353 C C . TYR B 1 353 ? -17.453 25.078 20.484 1 55.16 353 TYR B C 1
ATOM 6355 O O . TYR B 1 353 ? -18.5 24.578 20.062 1 55.16 353 TYR B O 1
ATOM 6363 N N . LYS B 1 354 ? -17.375 25.438 21.625 1 48.56 354 LYS B N 1
ATOM 6364 C CA . LYS B 1 354 ? -18.438 25.281 22.625 1 48.56 354 LYS B CA 1
ATOM 6365 C C . LYS B 1 354 ? -19.641 26.156 22.281 1 48.56 354 LYS B C 1
ATOM 6367 O O . LYS B 1 354 ? -20.734 25.922 22.812 1 48.56 354 LYS B O 1
ATOM 6372 N N . LYS B 1 355 ? -19.516 27.078 21.281 1 43.91 355 LYS B N 1
ATOM 6373 C CA . LYS B 1 355 ? -20.641 27.984 21.219 1 43.91 355 LYS B CA 1
ATOM 6374 C C . LYS B 1 355 ? -21.406 27.828 19.891 1 43.91 355 LYS B C 1
ATOM 6376 O O . LYS B 1 355 ? -21.172 28.594 18.953 1 43.91 355 LYS B O 1
ATOM 6381 N N . LEU B 1 356 ? -21.406 26.656 19.141 1 45.78 356 LEU B N 1
ATOM 6382 C CA . LEU B 1 356 ? -22.312 26.703 18 1 45.78 356 LEU B CA 1
ATOM 6383 C C . LEU B 1 356 ? -23.672 27.25 18.406 1 45.78 356 LEU B C 1
ATOM 6385 O O . LEU B 1 356 ? -24.109 27.031 19.547 1 45.78 356 LEU B O 1
ATOM 6389 N N . VAL B 1 357 ? -24.109 28.094 17.562 1 46.41 357 VAL B N 1
ATOM 6390 C CA . VAL B 1 357 ? -25.375 28.781 17.859 1 46.41 357 VAL B CA 1
ATOM 6391 C C . VAL B 1 357 ? -26.453 27.734 18.125 1 46.41 357 VAL B C 1
ATOM 6393 O O . VAL B 1 357 ? -26.641 26.797 17.359 1 46.41 357 VAL B O 1
ATOM 6396 N N . ASP B 1 358 ? -26.781 27.578 19.25 1 52.31 358 ASP B N 1
ATOM 6397 C CA . ASP B 1 358 ? -27.969 26.812 19.578 1 52.31 358 ASP B CA 1
ATOM 6398 C C . ASP B 1 358 ? -29.125 27.156 18.641 1 52.31 358 ASP B C 1
ATOM 6400 O O . ASP B 1 358 ? -29.5 28.328 18.5 1 52.31 358 ASP B O 1
ATOM 6404 N N . VAL B 1 359 ? -29.391 26.297 17.656 1 57.34 359 VAL B N 1
ATOM 6405 C CA . VAL B 1 359 ? -30.469 26.547 16.719 1 57.34 359 VAL B CA 1
ATOM 6406 C C . VAL B 1 359 ? -31.812 26.25 17.391 1 57.34 359 VAL B C 1
ATOM 6408 O O . VAL B 1 359 ? -32.031 25.125 17.875 1 57.34 359 VAL B O 1
ATOM 6411 N N . ASP B 1 360 ? -32.531 27.297 17.688 1 64.19 360 ASP B N 1
ATOM 6412 C CA . ASP B 1 360 ? -33.938 27.188 18.141 1 64.19 360 ASP B CA 1
ATOM 6413 C C . ASP B 1 360 ? -34.844 26.734 17 1 64.19 360 ASP B C 1
ATOM 6415 O O . ASP B 1 360 ? -35.031 27.453 16.016 1 64.19 360 ASP B O 1
ATOM 6419 N N . ARG B 1 361 ? -35.375 25.562 17.078 1 71 361 ARG B N 1
ATOM 6420 C CA . ARG B 1 361 ? -36.156 24.953 16.031 1 71 361 ARG B CA 1
ATOM 6421 C C . ARG B 1 361 ? -37.281 25.891 15.586 1 71 361 ARG B C 1
ATOM 6423 O O . ARG B 1 361 ? -37.594 25.984 14.391 1 71 361 ARG B O 1
ATOM 6430 N N . ALA B 1 362 ? -37.906 26.438 16.594 1 77.94 362 ALA B N 1
ATOM 6431 C CA . ALA B 1 362 ? -39 27.359 16.266 1 77.94 362 ALA B CA 1
ATOM 6432 C C . ALA B 1 362 ? -38.5 28.531 15.438 1 77.94 362 ALA B C 1
ATOM 6434 O O . ALA B 1 362 ? -39.125 28.922 14.453 1 77.94 362 ALA B O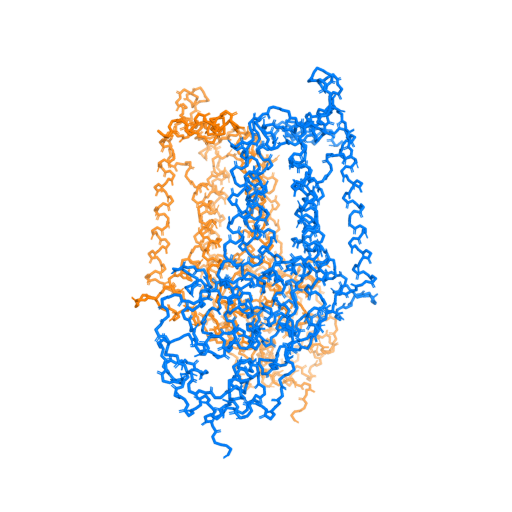 1
ATOM 6435 N N . ALA B 1 363 ? -37.406 28.969 15.766 1 81.75 363 ALA B N 1
ATOM 6436 C CA . ALA B 1 363 ? -36.812 30.078 15.039 1 81.75 363 ALA B CA 1
ATOM 6437 C C . ALA B 1 363 ? -36.375 29.656 13.641 1 81.75 363 ALA B C 1
ATOM 6439 O O . ALA B 1 363 ? -36.531 30.406 12.672 1 81.75 363 ALA B O 1
ATOM 6440 N N . MET B 1 364 ? -35.906 28.516 13.578 1 83.31 364 MET B N 1
ATOM 6441 C CA . MET B 1 364 ? -35.469 27.969 12.305 1 83.31 364 MET B CA 1
ATOM 6442 C C . MET B 1 364 ? -36.625 27.875 11.312 1 83.31 364 MET B C 1
ATOM 6444 O O . MET B 1 364 ? -36.469 28.25 10.148 1 83.31 364 MET B O 1
ATOM 6448 N N . LEU B 1 365 ? -37.719 27.359 11.844 1 82.5 365 LEU B N 1
ATOM 6449 C CA . LEU B 1 365 ? -38.875 27.219 10.977 1 82.5 365 LEU B CA 1
ATOM 6450 C C . LEU B 1 365 ? -39.375 28.578 10.5 1 82.5 365 LEU B C 1
ATOM 6452 O O . LEU B 1 365 ? -39.719 28.734 9.336 1 82.5 365 LEU B O 1
ATOM 6456 N N . ARG B 1 366 ? -39.406 29.5 11.367 1 86.5 366 ARG B N 1
ATOM 6457 C CA . ARG B 1 366 ? -39.781 30.859 10.977 1 86.5 366 ARG B CA 1
ATOM 6458 C C . ARG B 1 366 ? -38.781 31.438 9.984 1 86.5 366 ARG B C 1
ATOM 6460 O O . ARG B 1 366 ? -39.156 32.156 9.047 1 86.5 366 ARG B O 1
ATOM 6467 N N . GLY B 1 367 ? -37.562 31.031 10.188 1 89.19 367 GLY B N 1
ATOM 6468 C CA . GLY B 1 367 ? -36.531 31.484 9.281 1 89.19 367 GLY B CA 1
ATOM 6469 C C . GLY B 1 367 ? -36.656 30.922 7.883 1 89.19 367 GLY B C 1
ATOM 6470 O O . GLY B 1 367 ? -36.406 31.609 6.898 1 89.19 367 GLY B O 1
ATOM 6471 N N . GLN B 1 368 ? -37.062 29.75 7.867 1 86.62 368 GLN B N 1
ATOM 6472 C CA . GLN B 1 368 ? -37.312 29.125 6.566 1 86.62 368 GLN B CA 1
ATOM 6473 C C . GLN B 1 368 ? -38.375 29.906 5.781 1 86.62 368 GLN B C 1
ATOM 6475 O O . GLN B 1 368 ? -38.219 30.109 4.574 1 86.62 368 GLN B O 1
ATOM 6480 N N . THR B 1 369 ? -39.406 30.25 6.508 1 87.31 369 THR B N 1
ATOM 6481 C CA . THR B 1 369 ? -40.469 31.047 5.879 1 87.31 369 THR B CA 1
ATOM 6482 C C . THR B 1 369 ? -39.906 32.375 5.363 1 87.31 369 THR B C 1
ATOM 6484 O O . THR B 1 369 ? -40.219 32.781 4.25 1 87.31 369 THR B O 1
ATOM 6487 N N . VAL B 1 370 ? -39.062 32.906 6.117 1 91.56 370 VAL B N 1
ATOM 6488 C CA . VAL B 1 370 ? -38.469 34.188 5.707 1 91.56 370 VAL B CA 1
ATOM 6489 C C . VAL B 1 370 ? -37.594 33.938 4.469 1 91.56 370 VAL B C 1
ATOM 6491 O O . VAL B 1 370 ? -37.625 34.75 3.527 1 91.56 370 VAL B O 1
ATOM 6494 N N . PHE B 1 371 ? -36.875 32.906 4.438 1 90.94 371 PHE B N 1
ATOM 6495 C CA . PHE B 1 371 ? -36 32.531 3.332 1 90.94 371 PHE B CA 1
ATOM 6496 C C . PHE B 1 371 ? -36.781 32.406 2.035 1 90.94 371 PHE B C 1
ATOM 6498 O O . PHE B 1 371 ? -36.375 32.938 0.994 1 90.94 371 PHE B O 1
ATOM 6505 N N . ASN B 1 372 ? -37.938 31.812 2.164 1 86.5 372 ASN B N 1
ATOM 6506 C CA . ASN B 1 372 ? -38.781 31.594 1.003 1 86.5 372 ASN B CA 1
ATOM 6507 C C . ASN B 1 372 ? -39.469 32.875 0.553 1 86.5 372 ASN B C 1
ATOM 6509 O O . ASN B 1 372 ? -39.5 33.188 -0.641 1 86.5 372 ASN B O 1
ATOM 6513 N N . THR B 1 373 ? -39.906 33.594 1.5 1 88.88 373 THR B N 1
ATOM 6514 C CA . THR B 1 373 ? -40.656 34.812 1.183 1 88.88 373 THR B CA 1
ATOM 6515 C C . THR B 1 373 ? -39.75 35.906 0.657 1 88.88 373 THR B C 1
ATOM 6517 O O . THR B 1 373 ? -40.156 36.75 -0.143 1 88.88 373 THR B O 1
ATOM 6520 N N . ALA B 1 374 ? -38.531 35.781 1.137 1 88.94 374 ALA B N 1
ATOM 6521 C CA . ALA B 1 374 ? -37.594 36.812 0.699 1 88.94 374 ALA B CA 1
ATOM 6522 C C . ALA B 1 374 ? -37 36.469 -0.666 1 88.94 374 ALA B C 1
ATOM 6524 O O . ALA B 1 374 ? -36.25 37.25 -1.237 1 88.94 374 ALA B O 1
ATOM 6525 N N . GLY B 1 375 ? -37.188 35.25 -1.195 1 87.44 375 GLY B N 1
ATOM 6526 C CA . GLY B 1 375 ? -36.781 34.844 -2.523 1 87.44 375 GLY B CA 1
ATOM 6527 C C . GLY B 1 375 ? -35.312 34.438 -2.586 1 87.44 375 GLY B C 1
ATOM 6528 O O . GLY B 1 375 ? -34.656 34.656 -3.611 1 87.44 375 GLY B O 1
ATOM 6529 N N . CYS B 1 376 ? -34.781 34 -1.512 1 87.19 376 CYS B N 1
ATOM 6530 C CA . CYS B 1 376 ? -33.344 33.688 -1.448 1 87.19 376 CYS B CA 1
ATOM 6531 C C . CYS B 1 376 ? -32.969 32.594 -2.459 1 87.19 376 CYS B C 1
ATOM 6533 O O . CYS B 1 376 ? -31.875 32.625 -3.01 1 87.19 376 CYS B O 1
ATOM 6535 N N . MET B 1 377 ? -33.875 31.719 -2.787 1 84.19 377 MET B N 1
ATOM 6536 C CA . MET B 1 377 ? -33.625 30.625 -3.713 1 84.19 377 MET B CA 1
ATOM 6537 C C . MET B 1 377 ? -33.5 31.125 -5.145 1 84.19 377 MET B C 1
ATOM 6539 O O . MET B 1 377 ? -33 30.422 -6.02 1 84.19 377 MET B O 1
ATOM 6543 N N . GLY B 1 378 ? -33.969 32.219 -5.371 1 83.44 378 GLY B N 1
ATOM 6544 C CA . GLY B 1 378 ? -33.781 32.812 -6.688 1 83.44 378 GLY B CA 1
ATOM 6545 C C . GLY B 1 378 ? -32.312 32.938 -7.09 1 83.44 378 GLY B C 1
ATOM 6546 O O . GLY B 1 378 ? -31.984 32.812 -8.266 1 83.44 378 GLY B O 1
ATOM 6547 N N . CYS B 1 379 ? -31.469 33.219 -6.121 1 80.44 379 CYS B N 1
ATOM 6548 C CA . CYS B 1 379 ? -30.062 33.406 -6.422 1 80.44 379 CYS B CA 1
ATOM 6549 C C . CYS B 1 379 ? -29.203 32.312 -5.828 1 80.44 379 CYS B C 1
ATOM 6551 O O . CYS B 1 379 ? -28.078 32.062 -6.289 1 80.44 379 CYS B O 1
ATOM 6553 N N . HIS B 1 380 ? -29.672 31.719 -4.766 1 85.12 380 HIS B N 1
ATOM 6554 C CA . HIS B 1 380 ? -28.891 30.703 -4.074 1 85.12 380 HIS B CA 1
ATOM 6555 C C . HIS B 1 380 ? -29.422 29.297 -4.355 1 85.12 380 HIS B C 1
ATOM 6557 O O . HIS B 1 380 ? -30.625 29.125 -4.531 1 85.12 380 HIS B O 1
ATOM 6563 N N . THR B 1 381 ? -28.422 28.375 -4.438 1 79.31 381 THR B N 1
ATOM 6564 C CA . THR B 1 381 ? -28.766 26.969 -4.535 1 79.31 381 THR B CA 1
ATOM 6565 C C . THR B 1 381 ? -28.906 26.344 -3.148 1 79.31 381 THR B C 1
ATOM 6567 O O . THR B 1 381 ? -28.109 26.625 -2.256 1 79.31 381 THR B O 1
ATOM 6570 N N . LEU B 1 382 ? -30.031 25.75 -3.023 1 74.38 382 LEU B N 1
ATOM 6571 C CA . LEU B 1 382 ? -30.25 24.953 -1.827 1 74.38 382 LEU B CA 1
ATOM 6572 C C . LEU B 1 382 ? -30.594 23.516 -2.193 1 74.38 382 LEU B C 1
ATOM 6574 O O . LEU B 1 382 ? -31.656 23.25 -2.785 1 74.38 382 LEU B O 1
ATOM 6578 N N . PHE B 1 383 ? -29.672 22.656 -1.867 1 64.62 383 PHE B N 1
ATOM 6579 C CA . PHE B 1 383 ? -29.828 21.234 -2.127 1 64.62 383 PHE B CA 1
ATOM 6580 C C . PHE B 1 383 ? -30.141 20.984 -3.596 1 64.62 383 PHE B C 1
ATOM 6582 O O . PHE B 1 383 ? -31.062 20.234 -3.918 1 64.62 383 PHE B O 1
ATOM 6589 N N . GLY B 1 384 ? -29.469 21.641 -4.371 1 66.31 384 GLY B N 1
ATOM 6590 C CA . GLY B 1 384 ? -29.531 21.391 -5.801 1 66.31 384 GLY B CA 1
ATOM 6591 C C . GLY B 1 384 ? -30.609 22.219 -6.496 1 66.31 384 GLY B C 1
ATOM 6592 O O . GLY B 1 384 ? -30.75 22.156 -7.719 1 66.31 384 GLY B O 1
ATOM 6593 N N . LYS B 1 385 ? -31.375 22.891 -5.715 1 73.94 385 LYS B N 1
ATOM 6594 C CA . LYS B 1 385 ? -32.438 23.703 -6.289 1 73.94 385 LYS B CA 1
ATOM 6595 C C . LYS B 1 385 ? -32.156 25.188 -6.102 1 73.94 385 LYS B C 1
ATOM 6597 O O . LYS B 1 385 ? -31.5 25.578 -5.148 1 73.94 385 LYS B O 1
ATOM 6602 N N . GLY B 1 386 ? -32.625 25.938 -7.07 1 76.19 386 GLY B N 1
ATOM 6603 C CA . GLY B 1 386 ? -32.5 27.391 -6.953 1 76.19 386 GLY B CA 1
ATOM 6604 C C . GLY B 1 386 ? -31.516 27.984 -7.938 1 76.19 386 GLY B C 1
ATOM 6605 O O . GLY B 1 386 ? -31.172 27.344 -8.938 1 76.19 386 GLY B O 1
ATOM 6606 N N . GLY B 1 387 ? -31.203 29.141 -7.668 1 75.12 387 GLY B N 1
ATOM 6607 C CA . GLY B 1 387 ? -30.328 29.859 -8.57 1 75.12 387 GLY B CA 1
ATOM 6608 C C . GLY B 1 387 ? -28.859 29.609 -8.305 1 75.12 387 GLY B C 1
ATOM 6609 O O . GLY B 1 387 ? -28.5 29.078 -7.258 1 75.12 387 GLY B O 1
ATOM 6610 N N . LYS B 1 388 ? -28.031 29.984 -9.242 1 73.44 388 LYS B N 1
ATOM 6611 C CA . LYS B 1 388 ? -26.594 29.75 -9.148 1 73.44 388 LYS B CA 1
ATOM 6612 C C . LYS B 1 388 ? -25.812 31.078 -9.195 1 73.44 388 LYS B C 1
ATOM 6614 O O . LYS B 1 388 ? -24.625 31.094 -9.539 1 73.44 388 LYS B O 1
ATOM 6619 N N . ILE B 1 389 ? -26.562 32.031 -8.828 1 75.19 389 ILE B N 1
ATOM 6620 C CA . ILE B 1 389 ? -25.906 33.344 -8.797 1 75.19 389 ILE B CA 1
ATOM 6621 C C . ILE B 1 389 ? -25.078 33.469 -7.52 1 75.19 389 ILE B C 1
ATOM 6623 O O . ILE B 1 389 ? -23.922 33.875 -7.562 1 75.19 389 ILE B O 1
ATOM 6627 N N . GLY B 1 390 ? -25.688 33.156 -6.387 1 76.75 390 GLY B N 1
ATOM 6628 C CA . GLY B 1 390 ? -25 33.125 -5.105 1 76.75 390 GLY B CA 1
ATOM 6629 C C . GLY B 1 390 ? -24.438 31.766 -4.77 1 76.75 390 GLY B C 1
ATOM 6630 O O . GLY B 1 390 ? -24.594 30.812 -5.535 1 76.75 390 GLY B O 1
ATOM 6631 N N . PRO B 1 391 ? -23.703 31.844 -3.691 1 75.88 391 PRO B N 1
ATOM 6632 C CA . PRO B 1 391 ? -23.125 30.562 -3.295 1 75.88 391 PRO B CA 1
ATOM 6633 C C . PRO B 1 391 ? -24.172 29.531 -2.891 1 75.88 391 PRO B C 1
ATOM 6635 O O . PRO B 1 391 ? -25.297 29.906 -2.523 1 75.88 391 PRO B O 1
ATOM 6638 N N . ASP B 1 392 ? -23.812 28.297 -3.059 1 70.12 392 ASP B N 1
ATOM 6639 C CA . ASP B 1 392 ? -24.641 27.203 -2.562 1 70.12 392 ASP B CA 1
ATOM 6640 C C . ASP B 1 392 ? -24.734 27.234 -1.039 1 70.12 392 ASP B C 1
ATOM 6642 O O . ASP B 1 392 ? -23.719 27.172 -0.348 1 70.12 392 ASP B O 1
ATOM 6646 N N . LEU B 1 393 ? -26 27.422 -0.615 1 76.06 393 LEU B N 1
ATOM 6647 C CA . LEU B 1 393 ? -26.188 27.578 0.823 1 76.06 393 LEU B CA 1
ATOM 6648 C C . LEU B 1 393 ? -26.516 26.234 1.476 1 76.06 393 LEU B C 1
ATOM 6650 O O . LEU B 1 393 ? -26.75 26.172 2.684 1 76.06 393 LEU B O 1
ATOM 6654 N N . SER B 1 394 ? -26.438 25.219 0.63 1 67.88 394 SER B N 1
ATOM 6655 C CA . SER B 1 394 ? -26.906 23.922 1.092 1 67.88 394 SER B CA 1
ATOM 6656 C C . SER B 1 394 ? -26.156 23.469 2.346 1 67.88 394 SER B C 1
ATOM 6658 O O . SER B 1 394 ? -26.719 22.75 3.178 1 67.88 394 SER B O 1
ATOM 6660 N N . GLU B 1 395 ? -25.031 24 2.457 1 61.72 395 GLU B N 1
ATOM 6661 C CA . GLU B 1 395 ? -24.234 23.531 3.586 1 61.72 395 GLU B CA 1
ATOM 6662 C C . GLU B 1 395 ? -23.641 24.703 4.363 1 61.72 395 GLU B C 1
ATOM 6664 O O . GLU B 1 395 ? -22.609 24.578 5.012 1 61.72 395 GLU B O 1
ATOM 6669 N N . GLU B 1 396 ? -24.312 25.828 4.293 1 70.25 396 GLU B N 1
ATOM 6670 C CA . GLU B 1 396 ? -23.781 27.062 4.898 1 70.25 396 GLU B CA 1
ATOM 6671 C C . GLU B 1 396 ? -23.734 26.938 6.422 1 70.25 396 GLU B C 1
ATOM 6673 O O . GLU B 1 396 ? -22.875 27.531 7.066 1 70.25 396 GLU B O 1
ATOM 6678 N N . GLY B 1 397 ? -24.656 26.219 6.949 1 68.06 397 GLY B N 1
ATOM 6679 C CA . GLY B 1 397 ? -24.688 26.047 8.391 1 68.06 397 GLY B CA 1
ATOM 6680 C C . GLY B 1 397 ? -23.453 25.359 8.938 1 68.06 397 GLY B C 1
ATOM 6681 O O . GLY B 1 397 ? -23.094 25.547 10.102 1 68.06 397 GLY B O 1
ATOM 6682 N N . LEU B 1 398 ? -22.906 24.703 8.102 1 57.34 398 LEU B N 1
ATOM 6683 C CA . LEU B 1 398 ? -21.75 23.938 8.523 1 57.34 398 LEU B CA 1
ATOM 6684 C C . LEU B 1 398 ? -20.516 24.844 8.656 1 57.34 398 LEU B C 1
ATOM 6686 O O . LEU B 1 398 ? -19.547 24.469 9.312 1 57.34 398 LEU B O 1
ATOM 6690 N N . VAL B 1 399 ? -20.672 26 8.086 1 58.69 399 VAL B N 1
ATOM 6691 C CA . VAL B 1 399 ? -19.562 26.953 8.164 1 58.69 399 VAL B CA 1
ATOM 6692 C C . VAL B 1 399 ? -19.516 27.562 9.562 1 58.69 399 VAL B C 1
ATOM 6694 O O . VAL B 1 399 ? -18.438 27.906 10.055 1 58.69 399 VAL B O 1
ATOM 6697 N N . GLY B 1 400 ? -20.625 27.625 10.211 1 56.44 400 GLY B N 1
ATOM 6698 C CA . GLY B 1 400 ? -20.688 28.062 11.594 1 56.44 400 GLY B CA 1
ATOM 6699 C C . GLY B 1 400 ? -20.547 29.562 11.75 1 56.44 400 GLY B C 1
ATOM 6700 O O . GLY B 1 400 ? -19.891 30.031 12.68 1 56.44 400 GLY B O 1
ATOM 6701 N N . HIS B 1 401 ? -21.172 30.281 10.891 1 63.97 401 HIS B N 1
ATOM 6702 C CA . HIS B 1 401 ? -21.172 31.734 11.078 1 63.97 401 HIS B CA 1
ATOM 6703 C C . HIS B 1 401 ? -22.016 32.125 12.289 1 63.97 401 HIS B C 1
ATOM 6705 O O . HIS B 1 401 ? -23.031 31.5 12.578 1 63.97 401 HIS B O 1
ATOM 6711 N N . SER B 1 402 ? -21.484 33.062 13.023 1 65.56 402 SER B N 1
ATOM 6712 C CA . SER B 1 402 ? -22.281 33.594 14.125 1 65.56 402 SER B CA 1
ATOM 6713 C C . SER B 1 402 ? -23.562 34.219 13.625 1 65.56 402 SER B C 1
ATOM 6715 O O . SER B 1 402 ? -23.656 34.594 12.453 1 65.56 402 SER B O 1
ATOM 6717 N N . VAL B 1 403 ? -24.578 34.25 14.562 1 74.5 403 VAL B N 1
ATOM 6718 C CA . VAL B 1 403 ? -25.828 34.938 14.242 1 74.5 403 VAL B CA 1
ATOM 6719 C C . VAL B 1 403 ? -25.562 36.375 13.797 1 74.5 403 VAL B C 1
ATOM 6721 O O . VAL B 1 403 ? -26.172 36.844 12.844 1 74.5 403 VAL B O 1
ATOM 6724 N N . HIS B 1 404 ? -24.609 36.906 14.445 1 74.94 404 HIS B N 1
ATOM 6725 C CA . HIS B 1 404 ? -24.266 38.281 14.109 1 74.94 404 HIS B CA 1
ATOM 6726 C C . HIS B 1 404 ? -23.688 38.375 12.703 1 74.94 404 HIS B C 1
ATOM 6728 O O . HIS B 1 404 ? -24.062 39.25 11.93 1 74.94 404 HIS B O 1
ATOM 6734 N N . TRP B 1 405 ? -22.859 37.469 12.359 1 76.81 405 TRP B N 1
ATOM 6735 C CA . TRP B 1 405 ? -22.266 37.469 11.023 1 76.81 405 TRP B CA 1
ATOM 6736 C C . TRP B 1 405 ? -23.344 37.312 9.953 1 76.81 405 TRP B C 1
ATOM 6738 O O . TRP B 1 405 ? -23.328 38.031 8.953 1 76.81 405 TRP B O 1
ATOM 6748 N N . LEU B 1 406 ? -24.188 36.469 10.234 1 85.94 406 LEU B N 1
ATOM 6749 C CA . LEU B 1 406 ? -25.25 36.188 9.258 1 85.94 406 LEU B CA 1
ATOM 6750 C C . LEU B 1 406 ? -26.172 37.406 9.125 1 85.94 406 LEU B C 1
ATOM 6752 O O . LEU B 1 406 ? -26.562 37.75 8.016 1 85.94 406 LEU B O 1
ATOM 6756 N N . THR B 1 407 ? -26.484 37.969 10.211 1 85.88 407 THR B N 1
ATOM 6757 C CA . THR B 1 407 ? -27.359 39.125 10.18 1 85.88 407 THR B CA 1
ATOM 6758 C C . THR B 1 407 ? -26.719 40.25 9.391 1 85.88 407 THR B C 1
ATOM 6760 O O . THR B 1 407 ? -27.391 40.938 8.609 1 85.88 407 THR B O 1
ATOM 6763 N N . VAL B 1 408 ? -25.484 40.406 9.555 1 82 408 VAL B N 1
ATOM 6764 C CA . VAL B 1 408 ? -24.781 41.406 8.789 1 82 408 VAL B CA 1
ATOM 6765 C C . VAL B 1 408 ? -24.797 41.062 7.309 1 82 408 VAL B C 1
ATOM 6767 O O . VAL B 1 408 ? -25 41.906 6.453 1 82 408 VAL B O 1
ATOM 6770 N N . GLN B 1 409 ? -24.656 39.812 7.062 1 86.88 409 GLN B N 1
ATOM 6771 C CA . GLN B 1 409 ? -24.672 39.344 5.68 1 86.88 409 GLN B CA 1
ATOM 6772 C C . GLN B 1 409 ? -26.016 39.625 5.016 1 86.88 409 GLN B C 1
ATOM 6774 O O . GLN B 1 409 ? -26.078 39.969 3.832 1 86.88 409 GLN B O 1
ATOM 6779 N N . PHE B 1 410 ? -27.047 39.562 5.773 1 90 410 PHE B N 1
ATOM 6780 C CA . PHE B 1 410 ? -28.391 39.781 5.25 1 90 410 PHE B CA 1
ATOM 6781 C C . PHE B 1 410 ? -28.625 41.281 4.961 1 90 410 PHE B C 1
ATOM 6783 O O . PHE B 1 410 ? -29.219 41.625 3.943 1 90 410 PHE B O 1
ATOM 6790 N N . VAL B 1 411 ? -28.078 42.094 5.805 1 89.44 411 VAL B N 1
ATOM 6791 C CA . VAL B 1 411 ? -28.484 43.5 5.75 1 89.44 411 VAL B CA 1
ATOM 6792 C C . VAL B 1 411 ? -27.391 44.312 5.055 1 89.44 411 VAL B C 1
ATOM 6794 O O . VAL B 1 411 ? -27.656 45.406 4.555 1 89.44 411 VAL B O 1
ATOM 6797 N N . ASN B 1 412 ? -26.219 43.844 5.074 1 86.62 412 ASN B N 1
ATOM 6798 C CA . ASN B 1 412 ? -25.078 44.5 4.453 1 86.62 412 ASN B CA 1
ATOM 6799 C C . ASN B 1 412 ? -24 43.5 4.02 1 86.62 412 ASN B C 1
ATOM 6801 O O . ASN B 1 412 ? -22.938 43.438 4.633 1 86.62 412 ASN B O 1
ATOM 6805 N N . SER B 1 413 ? -24.266 42.844 2.904 1 84.62 413 SER B N 1
ATOM 6806 C CA . SER B 1 413 ? -23.359 41.781 2.443 1 84.62 413 SER B CA 1
ATOM 6807 C C . SER B 1 413 ? -22.016 42.344 2.012 1 84.62 413 SER B C 1
ATOM 6809 O O . SER B 1 413 ? -21 41.656 2.078 1 84.62 413 SER B O 1
ATOM 6811 N N . LYS B 1 414 ? -21.938 43.562 1.605 1 77.81 414 LYS B N 1
ATOM 6812 C CA . LYS B 1 414 ? -20.719 44.219 1.146 1 77.81 414 LYS B CA 1
ATOM 6813 C C . LYS B 1 414 ? -19.734 44.406 2.293 1 77.81 414 LYS B C 1
ATOM 6815 O O . LYS B 1 414 ? -18.531 44.594 2.066 1 77.81 414 LYS B O 1
ATOM 6820 N N . ALA B 1 415 ? -20.328 44.375 3.461 1 76.38 415 ALA B N 1
ATOM 6821 C CA . ALA B 1 415 ? -19.453 44.438 4.629 1 76.38 415 ALA B CA 1
ATOM 6822 C C . ALA B 1 415 ? -18.531 43.25 4.711 1 76.38 415 ALA B C 1
ATOM 6824 O O . ALA B 1 415 ? -17.391 43.344 5.16 1 76.38 415 ALA B O 1
ATOM 6825 N N . HIS B 1 416 ? -19.078 42.156 4.277 1 71.5 416 HIS B N 1
ATOM 6826 C CA . HIS B 1 416 ? -18.281 40.938 4.285 1 71.5 416 HIS B CA 1
ATOM 6827 C C . HIS B 1 416 ? -17.578 40.719 2.949 1 71.5 416 HIS B C 1
ATOM 6829 O O . HIS B 1 416 ? -16.438 40.281 2.91 1 71.5 416 HIS B O 1
ATOM 6835 N N . PHE B 1 417 ? -18.375 41.094 1.904 1 70.56 417 PHE B N 1
ATOM 6836 C CA . PHE B 1 417 ? -17.875 40.906 0.544 1 70.56 417 PHE B CA 1
ATOM 6837 C C . PHE B 1 417 ? -18.109 42.156 -0.29 1 70.56 417 PHE B C 1
ATOM 6839 O O . PHE B 1 417 ? -19.219 42.406 -0.78 1 70.56 417 PHE B O 1
ATOM 6846 N N . PRO B 1 418 ? -17.109 42.938 -0.419 1 69.25 418 PRO B N 1
ATOM 6847 C CA . PRO B 1 418 ? -17.266 44.219 -1.067 1 69.25 418 PRO B CA 1
ATOM 6848 C C . PRO B 1 418 ? -17.875 44.125 -2.465 1 69.25 418 PRO B C 1
ATOM 6850 O O . PRO B 1 418 ? -18.594 45.031 -2.896 1 69.25 418 PRO B O 1
ATOM 6853 N N . ASP B 1 419 ? -17.625 43.094 -3.129 1 71.19 419 ASP B N 1
ATOM 6854 C CA . ASP B 1 419 ? -18.141 42.969 -4.492 1 71.19 419 ASP B CA 1
ATOM 6855 C C . ASP B 1 419 ? -19.422 42.156 -4.52 1 71.19 419 ASP B C 1
ATOM 6857 O O . ASP B 1 419 ? -19.844 41.656 -5.578 1 71.19 419 ASP B O 1
ATOM 6861 N N . SER B 1 420 ? -20.047 42 -3.438 1 79.44 420 SER B N 1
ATOM 6862 C CA . SER B 1 420 ? -21.281 41.219 -3.369 1 79.44 420 SER B CA 1
ATOM 6863 C C . SER B 1 420 ? -22.422 41.906 -4.109 1 79.44 420 SER B C 1
ATOM 6865 O O . SER B 1 420 ? -22.562 43.125 -4.039 1 79.44 420 SER B O 1
ATOM 6867 N N . ILE B 1 421 ? -23.156 41.125 -4.891 1 81.38 421 ILE B N 1
ATOM 6868 C CA . ILE B 1 421 ? -24.328 41.656 -5.586 1 81.38 421 ILE B CA 1
ATOM 6869 C C . ILE B 1 421 ? -25.594 41.281 -4.816 1 81.38 421 ILE B C 1
ATOM 6871 O O . ILE B 1 421 ? -26.703 41.5 -5.305 1 81.38 421 ILE B O 1
ATOM 6875 N N . MET B 1 422 ? -25.5 40.688 -3.646 1 87.12 422 MET B N 1
ATOM 6876 C CA . MET B 1 422 ? -26.656 40.344 -2.822 1 87.12 422 MET B CA 1
ATOM 6877 C C . MET B 1 422 ? -27.391 41.562 -2.342 1 87.12 422 MET B C 1
ATOM 6879 O O . MET B 1 422 ? -26.781 42.5 -1.811 1 87.12 422 MET B O 1
ATOM 6883 N N . PRO B 1 423 ? -28.734 41.562 -2.611 1 88.38 423 PRO B N 1
ATOM 6884 C CA . PRO B 1 423 ? -29.5 42.719 -2.117 1 88.38 423 PRO B CA 1
ATOM 6885 C C . PRO B 1 423 ? -29.5 42.812 -0.593 1 88.38 423 PRO B C 1
ATOM 6887 O O . PRO B 1 423 ? -29.359 41.781 0.092 1 88.38 423 PRO B O 1
ATOM 6890 N N . ASP B 1 424 ? -29.656 44.031 -0.152 1 89.75 424 ASP B N 1
ATOM 6891 C CA . ASP B 1 424 ? -29.766 44.281 1.286 1 89.75 424 ASP B CA 1
ATOM 6892 C C . ASP B 1 424 ? -31.188 44 1.778 1 89.75 424 ASP B C 1
ATOM 6894 O O . ASP B 1 424 ? -32.125 44.625 1.302 1 89.75 424 ASP B O 1
ATOM 6898 N N . PHE B 1 425 ? -31.359 43.125 2.705 1 90.69 425 PHE B N 1
ATOM 6899 C CA . PHE B 1 425 ? -32.656 42.781 3.244 1 90.69 425 PHE B CA 1
ATOM 6900 C C . PHE B 1 425 ? -32.938 43.531 4.543 1 90.69 425 PHE B C 1
ATOM 6902 O O . PHE B 1 425 ? -33.25 42.938 5.566 1 90.69 425 PHE B O 1
ATOM 6909 N N . THR B 1 426 ? -32.938 44.844 4.402 1 89.19 426 THR B N 1
ATOM 6910 C CA . THR B 1 426 ? -33.062 45.719 5.566 1 89.19 426 THR B CA 1
ATOM 6911 C C . THR B 1 426 ? -34.5 45.75 6.047 1 89.19 426 THR B C 1
ATOM 6913 O O . THR B 1 426 ? -34.781 46.188 7.168 1 89.19 426 THR B O 1
ATOM 6916 N N . TYR B 1 427 ? -35.375 45.406 5.168 1 88.81 427 TYR B N 1
ATOM 6917 C CA . TYR B 1 427 ? -36.781 45.438 5.543 1 88.81 427 TYR B CA 1
ATOM 6918 C C . TYR B 1 427 ? -37.094 44.344 6.543 1 88.81 427 TYR B C 1
ATOM 6920 O O . TYR B 1 427 ? -38.156 44.375 7.184 1 88.81 427 TYR B O 1
ATOM 6928 N N . LEU B 1 428 ? -36.281 43.375 6.738 1 92.25 428 LEU B N 1
ATOM 6929 C CA . LEU B 1 428 ? -36.5 42.312 7.707 1 92.25 428 LEU B CA 1
ATOM 6930 C C . LEU B 1 428 ? -36.344 42.844 9.133 1 92.25 428 LEU B C 1
ATOM 6932 O O . LEU B 1 428 ? -35.438 43.594 9.43 1 92.25 428 LEU B O 1
ATOM 6936 N N . THR B 1 429 ? -37.312 42.5 9.969 1 91.31 429 THR B N 1
ATOM 6937 C CA . THR B 1 429 ? -37.219 42.844 11.383 1 91.31 429 THR B CA 1
ATOM 6938 C C . THR B 1 429 ? -36.062 42.125 12.062 1 91.31 429 THR B C 1
ATOM 6940 O O . THR B 1 429 ? -35.594 41.094 11.547 1 91.31 429 THR B O 1
ATOM 6943 N N . PRO B 1 430 ? -35.656 42.688 13.219 1 90.31 430 PRO B N 1
ATOM 6944 C CA . PRO B 1 430 ? -34.594 42 13.938 1 90.31 430 PRO B CA 1
ATOM 6945 C C . PRO B 1 430 ? -34.938 40.531 14.242 1 90.31 430 PRO B C 1
ATOM 6947 O O . PRO B 1 430 ? -34.062 39.688 14.172 1 90.31 430 PRO B O 1
ATOM 6950 N N . GLN B 1 431 ? -36.125 40.312 14.508 1 90.88 431 GLN B N 1
ATOM 6951 C CA . GLN B 1 431 ? -36.531 38.938 14.766 1 90.88 431 GLN B CA 1
ATOM 6952 C C . GLN B 1 431 ? -36.438 38.094 13.5 1 90.88 431 GLN B C 1
ATOM 6954 O O . GLN B 1 431 ? -36 36.938 13.547 1 90.88 431 GLN B O 1
ATOM 6959 N N . GLN B 1 432 ? -36.875 38.656 12.453 1 92.94 432 GLN B N 1
ATOM 6960 C CA . GLN B 1 432 ? -36.812 37.938 11.188 1 92.94 432 GLN B CA 1
ATOM 6961 C C . GLN B 1 432 ? -35.375 37.656 10.773 1 92.94 432 GLN B C 1
ATOM 6963 O O . GLN B 1 432 ? -35.062 36.594 10.234 1 92.94 432 GLN B O 1
ATOM 6968 N N . GLN B 1 433 ? -34.594 38.594 11.016 1 92.69 433 GLN B N 1
ATOM 6969 C CA . GLN B 1 433 ? -33.188 38.406 10.719 1 92.69 433 GLN B CA 1
ATOM 6970 C C . GLN B 1 433 ? -32.594 37.25 11.547 1 92.69 433 GLN B C 1
ATOM 6972 O O . GLN B 1 433 ? -31.844 36.438 11.031 1 92.69 433 GLN B O 1
ATOM 6977 N N . HIS B 1 434 ? -32.969 37.312 12.766 1 87.25 434 HIS B N 1
ATOM 6978 C CA . HIS B 1 434 ? -32.531 36.25 13.648 1 87.25 434 HIS B CA 1
ATOM 6979 C C . HIS B 1 434 ? -33.031 34.906 13.18 1 87.25 434 HIS B C 1
ATOM 6981 O O . HIS B 1 434 ? -32.281 33.906 13.117 1 87.25 434 HIS B O 1
ATOM 6987 N N . ASP B 1 435 ? -34.281 34.812 12.867 1 87 435 ASP B N 1
ATOM 6988 C CA . ASP B 1 435 ? -34.906 33.562 12.406 1 87 435 ASP B CA 1
ATOM 6989 C C . ASP B 1 435 ? -34.219 33.062 11.125 1 87 435 ASP B C 1
ATOM 6991 O O . ASP B 1 435 ? -33.938 31.875 10.977 1 87 435 ASP B O 1
ATOM 6995 N N . LEU B 1 436 ? -33.969 33.969 10.281 1 89.88 436 LEU B N 1
ATOM 6996 C CA . LEU B 1 436 ? -33.312 33.625 9.031 1 89.88 436 LEU B CA 1
ATOM 6997 C C . LEU B 1 436 ? -31.906 33.094 9.289 1 89.88 436 LEU B C 1
ATOM 6999 O O . LEU B 1 436 ? -31.5 32.094 8.672 1 89.88 436 LEU B O 1
ATOM 7003 N N . ALA B 1 437 ? -31.234 33.75 10.156 1 85.75 437 ALA B N 1
ATOM 7004 C CA . ALA B 1 437 ? -29.891 33.281 10.523 1 85.75 437 ALA B CA 1
ATOM 7005 C C . ALA B 1 437 ? -29.938 31.891 11.102 1 85.75 437 ALA B C 1
ATOM 7007 O O . ALA B 1 437 ? -29.078 31.047 10.789 1 85.75 437 ALA B O 1
ATOM 7008 N N . MET B 1 438 ? -30.938 31.656 11.844 1 79.62 438 MET B N 1
ATOM 7009 C CA . MET B 1 438 ? -31.094 30.328 12.422 1 79.62 438 MET B CA 1
ATOM 7010 C C . MET B 1 438 ? -31.328 29.297 11.328 1 79.62 438 MET B C 1
ATOM 7012 O O . MET B 1 438 ? -30.812 28.172 11.398 1 79.62 438 MET B O 1
ATOM 7016 N N . TYR B 1 439 ? -32.062 29.719 10.352 1 81.81 439 TYR B N 1
ATOM 7017 C CA . TYR B 1 439 ? -32.312 28.797 9.242 1 81.81 439 TYR B CA 1
ATOM 7018 C C . TYR B 1 439 ? -31.047 28.5 8.469 1 81.81 439 TYR B C 1
ATOM 7020 O O . TYR B 1 439 ? -30.703 27.344 8.227 1 81.81 439 TYR B O 1
ATOM 7028 N N . ILE B 1 440 ? -30.375 29.594 8.086 1 81.5 440 ILE B N 1
ATOM 7029 C CA . ILE B 1 440 ? -29.156 29.438 7.297 1 81.5 440 ILE B CA 1
ATOM 7030 C C . ILE B 1 440 ? -28.125 28.625 8.078 1 81.5 440 ILE B C 1
ATOM 7032 O O . ILE B 1 440 ? -27.453 27.766 7.508 1 81.5 440 ILE B O 1
ATOM 7036 N N . SER B 1 441 ? -28.109 28.891 9.312 1 74.75 441 SER B N 1
ATOM 7037 C CA . SER B 1 441 ? -27.188 28.188 10.18 1 74.75 441 SER B CA 1
ATOM 7038 C C . SER B 1 441 ? -27.578 26.703 10.305 1 74.75 441 SER B C 1
ATOM 7040 O O . SER B 1 441 ? -26.75 25.875 10.695 1 74.75 441 SER B O 1
ATOM 7042 N N . SER B 1 442 ? -28.828 26.5 9.867 1 71.56 442 SER B N 1
ATOM 7043 C CA . SER B 1 442 ? -29.297 25.125 9.945 1 71.56 442 SER B CA 1
ATOM 7044 C C . SER B 1 442 ? -28.984 24.359 8.664 1 71.56 442 SER B C 1
ATOM 7046 O O . SER B 1 442 ? -28.984 23.125 8.656 1 71.56 442 SER B O 1
ATOM 7048 N N . LEU B 1 443 ? -28.781 25.172 7.543 1 70.38 443 LEU B N 1
ATOM 7049 C CA . LEU B 1 443 ? -28.641 24.562 6.227 1 70.38 443 LEU B CA 1
ATOM 7050 C C . LEU B 1 443 ? -27.391 23.672 6.172 1 70.38 443 LEU B C 1
ATOM 7052 O O . LEU B 1 443 ? -26.297 24.125 6.48 1 70.38 443 LEU B O 1
ATOM 7056 N N . GLY B 1 444 ? -27.688 22.578 5.418 1 58.5 444 GLY B N 1
ATOM 7057 C CA . GLY B 1 444 ? -26.609 21.594 5.336 1 58.5 444 GLY B CA 1
ATOM 7058 C C . GLY B 1 444 ? -26.438 20.781 6.605 1 58.5 444 GLY B C 1
ATOM 7059 O O . GLY B 1 444 ? -25.719 19.781 6.621 1 58.5 444 GLY B O 1
ATOM 7060 N N . ARG B 1 445 ? -27.234 21.453 7.48 1 52.34 445 ARG B N 1
ATOM 7061 C CA . ARG B 1 445 ? -27.25 20.703 8.734 1 52.34 445 ARG B CA 1
ATOM 7062 C C . ARG B 1 445 ? -28.344 19.641 8.711 1 52.34 445 ARG B C 1
ATOM 7064 O O . ARG B 1 445 ? -29.391 19.828 8.07 1 52.34 445 ARG B O 1
ATOM 7071 N N . MET B 1 446 ? -28.328 18.453 8.414 1 44.97 446 MET B N 1
ATOM 7072 C CA . MET B 1 446 ? -29.078 17.312 7.895 1 44.97 446 MET B CA 1
ATOM 7073 C C . MET B 1 446 ? -30.578 17.516 8.109 1 44.97 446 MET B C 1
ATOM 7075 O O . MET B 1 446 ? -31.375 17.25 7.215 1 44.97 446 MET B O 1
ATOM 7079 N N . ASN B 1 447 ? -31.344 17.109 9.273 1 40.66 447 ASN B N 1
ATOM 7080 C CA . ASN B 1 447 ? -32.719 16.609 9.266 1 40.66 447 ASN B CA 1
ATOM 7081 C C . ASN B 1 447 ? -33.719 17.672 8.812 1 40.66 447 ASN B C 1
ATOM 7083 O O . ASN B 1 447 ? -34.875 17.625 9.188 1 40.66 447 ASN B O 1
ATOM 7087 N N . TRP B 1 448 ? -33.375 18.781 8.242 1 36.88 448 TRP B N 1
ATOM 7088 C CA . TRP B 1 448 ? -34.594 19.562 8.062 1 36.88 448 TRP B CA 1
ATOM 7089 C C . TRP B 1 448 ? -35.312 19.188 6.766 1 36.88 448 TRP B C 1
ATOM 7091 O O . TRP B 1 448 ? -34.656 18.781 5.793 1 36.88 448 TRP B O 1
ATOM 7101 N N . PRO B 1 449 ? -36.688 18.812 6.82 1 34.91 449 PRO B N 1
ATOM 7102 C CA . PRO B 1 449 ? -37.531 18.484 5.664 1 34.91 449 PRO B CA 1
ATOM 7103 C C . PRO B 1 449 ? -37.156 19.266 4.414 1 34.91 449 PRO B C 1
ATOM 7105 O O . PRO B 1 449 ? -36.625 20.391 4.512 1 34.91 449 PRO B O 1
ATOM 7108 N N . ASP B 1 450 ? -36.719 18.484 3.424 1 33.88 450 ASP B N 1
ATOM 7109 C CA . ASP B 1 450 ? -36.688 19.125 2.109 1 33.88 450 ASP B CA 1
ATOM 7110 C C . ASP B 1 450 ? -37.781 20.172 1.978 1 33.88 450 ASP B C 1
ATOM 7112 O O . ASP B 1 450 ? -38.969 19.844 1.932 1 33.88 450 ASP B O 1
ATOM 7116 N N . PRO B 1 451 ? -37.562 21.312 2.404 1 33.41 451 PRO B N 1
ATOM 7117 C CA . PRO B 1 451 ? -38.688 22.281 2.359 1 33.41 451 PRO B CA 1
ATOM 7118 C C . PRO B 1 451 ? -39.375 22.328 0.992 1 33.41 451 PRO B C 1
ATOM 7120 O O . PRO B 1 451 ? -40.406 22.969 0.843 1 33.41 451 PRO B O 1
ATOM 7123 N N . THR B 1 452 ? -38.656 22 -0.007 1 31.3 452 THR B N 1
ATOM 7124 C CA . THR B 1 452 ? -39.344 21.984 -1.299 1 31.3 452 THR B CA 1
ATOM 7125 C C . THR B 1 452 ? -40.25 20.75 -1.423 1 31.3 452 THR B C 1
ATOM 7127 O O . THR B 1 452 ? -41 20.609 -2.391 1 31.3 452 THR B O 1
ATOM 7130 N N . LYS B 1 453 ? -40.031 19.797 -0.701 1 37.69 453 LYS B N 1
ATOM 7131 C CA . LYS B 1 453 ? -40.969 18.688 -0.706 1 37.69 453 LYS B CA 1
ATOM 7132 C C . LYS B 1 453 ? -42.062 18.906 0.332 1 37.69 453 LYS B C 1
ATOM 7134 O O . LYS B 1 453 ? -41.781 19.234 1.484 1 37.69 453 LYS B O 1
ATOM 7139 N N . THR B 1 454 ? -43.25 19.531 -0.07 1 28.08 454 THR B N 1
ATOM 7140 C CA . THR B 1 454 ? -44.438 19.719 0.736 1 28.08 454 THR B CA 1
ATOM 7141 C C . THR B 1 454 ? -44.688 18.516 1.645 1 28.08 454 THR B C 1
ATOM 7143 O O . THR B 1 454 ? -44.594 17.359 1.194 1 28.08 454 THR B O 1
ATOM 7146 N N . PRO B 1 455 ? -44.719 18.719 3.076 1 29.88 455 PRO B N 1
ATOM 7147 C CA . PRO B 1 455 ? -45.312 17.578 3.797 1 29.88 455 PRO B CA 1
ATOM 7148 C C . PRO B 1 455 ? -46.531 17 3.109 1 29.88 455 PRO B C 1
ATOM 7150 O O . PRO B 1 455 ? -47.312 17.75 2.49 1 29.88 455 PRO B O 1
#

Foldseek 3Di:
DVVVVVVVCCVVPVVVVVCCLVWFFKAFPAADLLPQLVLQLVLLLVLLLVLVVVLVVQADLFLVCHLVSLVVLQCDDDPRHSPSLLSQLLNLVSLVVSLVSLVVVLLSCLLQVQCAPPNVVLLLLSLVVNVLSVLLSLLVLQRSQAAQNQLSLVLVLVLQLLPPPCSVVVSCVCCVHDDRGGSNSVSSVCCNNPVSSVVNVVSVVVSVVSCSVVDGPHGLDDDPVNSVVRMDICPDPNVVSNVVVNVVVSVVSSVCSVVPGDDGHHRHDLQQLVDQHDDDLQCQLLLLQCQVDAPSSCSSPVVVVVVSVCSSCVNVVPHDPRRHSVVVVVSVVVVVVVVVSSVVSSVVSVVCSVCQPPQDPVLQVLLVVLCVVVQVQCDEAAPNGGHPNDYHLQQVLSNRHDLVRQLCCQAPVCVRPVPDPHDGPPVQDPSNSSSNSSNSNCHSNHDDPPVVPDD/DVVVVVVVCCVVPVVVVVCCLVWFFKAFPAADLLPQLVLQLVLLLVLLLVLVVVLVVQADLFLVCHLVSLVVLQCDDDPRHSVSLLSQLLNLVSLVVSLVSLVVVLLSCLLQVQCAPPNVVLLVLSLVVNVLSVLLSLLVLQRSQAAQNQLSLVVVLVLQLLPPPCSVVVSCVCCVHDDRGGSNSVSSCCCNNPVSSVVNVVSVVVSVVSCSVVDGPHGLDDDPVNSVVRMDGCPDPNVVSNVVVNVVVSVVSSVCSVVPGDDGHHRHDLQQLVDQHDDDLQCQLLLLQCVVDAPSSCSSPVVVVVVSVCSSCVNVVPHDPRRHSVVVVVSVVVVVVVVVSSVVSSVVSVVCSVCQPPQDPVLQVLLVVLCVVVQVQCDEAAPNGGHPNDYHLQQVLSSRDDLVRQLCCQQPVCVRPVPDPHDGPNVADPSNSSSNSSNSNSHSNRDDPPVVPDD

Sequence (910 aa):
MGHKIYAYLDERIRISSLMGFLLNEPMPGGSRWAYIPGSMVFFVLILQFITGMMLAFYYGGTPDHAWDSVNYIDHLTYNGVGVGRLIRGIHYWGSSIMVIAVGIHLLQVFLWGAYKRPREIMWLVGVVLLGLTMTASFSGYLLPWDERAYWGTIVGTNMIGLVPFVGEAIKDAIRGGVGLGALTLSHFFTLHTMILPTLFILFVMLHMVIFRRVGPAGPFSGSPEKLEATKDTFYPRQVLMDAFGMLGIFIFILALAILHPPGLESVANPSNAAYNPTPAWYFDWIFELLKLIRPEIVGVVGLPVLIAVVLIFLPFIDKKPVRSPFRRPFAVLSTLFVLTAMLVLSLMAENGYKKLVDVDRAAMLRGQTVFNTAGCMGCHTLFGKGGKIGPDLSEEGLVGHSVHWLTVQFVNSKAHFPDSIMPDFTYLTPQQQHDLAMYISSLGRMNWPDPTKTPMGHKIYAYLDERIRISSLMGFLLNEPMPGGSRWAYIPGSMVFFVLILQFITGMMLAFYYGGTPDHAWDSVNYIDHLTYNGVGVGRLIRGIHYWGSSIMVIAVGIHLLQVFLWGAYKRPREIMWLVGVVLLGLTMTASFSGYLLPWDERAYWGTIVGTNMIGLVPFVGEAIKDAIRGGVGLGALTLSHFFTLHTMILPTLFILFVMLHMVIFRRVGPAGPFSGSPEKLEATKDTFYPRQVLMDAFGMLGIFIFILALAILHPPGLESVANPSNAAYNPTPAWYFDWIFELLKLIRPEIVGVVGLPVLIAVVLIFLPFIDKKPVRSPFRRPFAVLSTLFVLTAMLVLSLMAENGYKKLVDVDRAAMLRGQTVFNTAGCMGCHTLFGKGGKIGPDLSEEGLVGHSVHWLTVQFVNSKAHFPDSIMPDFTYLTPQQQHDLAMYISSLGRMNWPDPTKTP

Solvent-accessible surface area (backbone atoms only — not comparable to full-atom values): 46657 Å² total; per-residue (Å²): 107,68,65,58,50,46,51,48,40,30,69,37,58,36,43,61,58,52,47,43,62,69,35,54,37,70,26,44,57,25,70,56,77,85,69,31,45,62,55,38,36,52,48,42,51,52,49,40,53,53,36,49,54,61,50,37,34,54,42,29,60,34,78,88,34,15,35,55,22,48,53,47,36,54,66,33,61,56,96,84,38,52,52,32,32,40,44,52,9,35,36,56,45,34,52,54,47,41,56,49,37,47,48,52,37,50,49,49,35,59,48,36,38,48,32,27,92,60,30,39,64,52,42,48,49,46,52,51,50,49,53,50,50,54,50,45,54,54,39,57,55,36,57,47,36,14,40,51,18,46,44,40,45,52,46,53,41,52,51,44,33,53,35,79,97,47,9,55,60,49,29,32,63,49,24,58,42,95,52,86,46,52,40,18,45,12,30,38,49,36,40,46,61,43,51,48,51,51,50,49,54,54,50,50,51,50,43,50,54,42,41,68,69,63,46,74,71,50,63,52,68,73,54,72,66,57,25,58,71,42,46,29,42,33,51,64,62,36,49,51,52,37,50,49,51,41,49,49,54,48,50,51,33,47,49,43,13,68,77,55,53,72,85,78,61,57,67,49,46,81,43,54,35,84,63,70,60,64,70,57,76,93,44,22,26,58,54,32,43,32,71,68,34,81,44,51,48,49,29,59,44,43,47,57,50,49,53,50,50,50,64,67,45,40,47,76,66,55,68,67,85,76,24,40,47,87,82,31,58,68,60,51,50,51,49,51,47,50,54,49,47,43,50,54,30,27,53,50,30,65,65,47,61,79,57,61,78,78,67,49,63,69,40,21,56,53,4,46,52,47,41,60,75,69,45,49,42,67,32,20,19,48,82,88,39,63,19,79,76,42,68,67,41,34,48,43,16,62,69,58,66,48,64,66,56,40,36,40,44,41,45,40,29,44,78,65,34,74,84,50,82,66,72,61,49,66,84,52,48,75,64,52,39,49,14,30,27,34,24,46,46,37,24,50,20,24,80,62,73,58,76,85,55,74,130,107,66,64,58,52,46,51,49,39,28,71,38,61,37,44,58,58,52,46,43,62,69,34,54,39,70,26,44,57,25,70,56,77,85,69,30,46,64,55,39,38,51,49,44,49,52,49,40,53,53,37,48,53,60,50,37,36,56,43,29,60,34,77,89,34,16,34,56,21,49,54,47,34,52,64,33,60,56,96,87,36,52,52,33,31,41,44,53,9,34,36,54,44,34,51,54,46,41,56,50,36,47,49,52,39,50,48,49,36,60,47,37,38,47,33,28,93,57,30,42,66,52,41,48,49,47,52,52,50,50,52,50,50,55,51,44,55,52,38,56,56,36,57,47,35,15,40,50,18,45,44,38,45,52,50,51,41,51,54,45,32,53,36,78,98,48,10,54,60,49,31,32,62,50,25,59,42,98,53,87,46,54,39,19,44,12,31,36,48,36,40,45,62,42,50,47,50,50,52,50,53,55,50,50,50,50,44,48,55,43,42,69,67,62,46,75,72,49,64,54,68,76,53,73,66,57,25,58,71,41,45,30,43,32,52,64,62,35,50,50,50,37,50,51,51,41,50,50,54,48,52,51,31,47,49,43,12,70,78,55,54,71,85,78,62,56,69,50,48,72,39,54,42,82,64,68,61,65,70,58,75,92,44,22,26,59,54,32,39,33,72,69,33,78,54,48,46,50,30,60,47,43,45,56,48,49,54,49,51,51,63,67,44,39,47,76,66,55,69,67,84,77,24,40,48,88,81,32,59,67,60,50,51,52,49,52,49,53,54,48,50,42,50,51,31,26,53,49,31,64,66,48,59,80,59,59,77,79,68,52,65,72,38,20,55,52,5,45,53,47,41,59,74,69,46,49,43,67,32,18,19,49,81,88,38,62,20,80,76,41,68,67,42,33,48,42,16,66,72,60,68,50,62,65,56,40,38,40,45,41,44,41,30,45,78,70,34,74,83,52,82,64,74,60,51,65,86,52,47,74,65,51,37,51,14,30,28,32,23,46,42,37,22,55,21,34,61,62,73,58,77,85,54,73,130

pLDDT: mean 85.5, std 13.17, range [28.08, 98.75]

Secondary structure (DSSP, 8-state):
-HHHHHHHHHHHH-HHHHHHHHH--EETT-S-GGGHHHHHHHHHHHHHHHHHHHHHTT---STTTHHHHHHHHHH--BTTB-HHHHHHHHHHHHHHHHHHHHHHHHHHHHHTTTTSTT-HHHHHHHHHHHHHHHHHHHHHHTTT-BHHHHHHHHHHHHHHHTSTTTHHHHHHHHHTSSS-SHHHHHHHHHIIIIIHHHHHHHHHHHHHHHHHHH-----SSS-HHHHHHT-EEIIIIIHHHHHHHHHHHHHHHHHHHHHSPPP--PBP-TT-TT------HHHHHHHHHHHHSSSHHIIIIIHHHHHHHHHHHHHHH-------GGG-HHHHHHHHHHHHHHHHHHHHHHHHTT------HHHHHHHHHHHHHTTGGGTSEETTEE-SSSPP-TTGGGGT--HHHHHHHHH-GGGT-TT--PPP-TTS-HHHHHHHHHHHHHTTSTTS--TTS--/-HHHHHHHHHHHH-HHHHHHHHH--EETT-S-GGGHHHHHHHHHHHHHHHHHHHHHTT---STTTHHHHHHHHHH--BTTB-HHHHHHHHHHHHHHHHHHHHHHHHHHHHHTTTTSTT-HHHHHHHHHHHHHHHHHHHHHHTTT-BHHHHHHHHHHHHHHHTSTTTHHHHHHHHHTSSS-SHHHHHHHHHIIIIIHHHHHHHHHHHHHHHHHHH-----SSS-HHHHHHT-EEIIIIIHHHHHHHHHHHHHHHHHHHHHSPPP--PBP-TT-TT------HHHHHHHHHHHHSSSHHIIIIIHHHHHHHHHHHHHHH-------GGG-HHHHHHHHHHHHHHHHHHHHHHHHTT------HHHHHHHHHHHHHTTGGGTSEETTEE-SSSPP-TTGGGG---HHHHHHHHH-GGGT-TT--PPP-TTS-HHHHHHHHHHHHHTTSTTS--TTS--

Organism: NCBI:txid412449